Protein 2FFY (pdb70)

Nearest PDB structures (foldseek):
  1l0g-assembly2_B  TM=9.932E-01  e=5.219E-69  Escherichia coli
  6t35-assembly1_A  TM=9.934E-01  e=8.553E-69  Escherichia coli K-12
  3fkv-assembly2_B  TM=9.937E-01  e=1.189E-68  Escherichia coli
  6n9k-assembly2_B  TM=9.928E-01  e=8.553E-69  Escherichia coli O157:H7
  1pi4-assembly2_B  TM=9.925E-01  e=1.008E-68  Escherichia coli

B-factor: mean 19.72, std 8.94, range [7.29, 83.49]

Foldseek 3Di:
DPVLLVVLQCVLVVVLCVVFVFAKKKKWKFAQNDIDIDIDHDLEVVVRHGADLLAKFFQFQLLLLLLQLLLLLLVLVVNDDQPAQLCVQPVLLPAPLSVPQGLVQLLFQFSAQDDADDDQPQDDPVSLSVSNSPDDGPDHGQWKHKHHLNRQLSSSQSSCVSVVDGSQVSSVVPPCVLLVQVFKHLDHDPVSVVRYGFFAAPRDTDDFDDGRSCSRRGRMMGGNVSVVSVVLCLLCLVVRPDPSSSSSSQQQQWFFKDFPQWGHGRSKIKGFPVDDLVCPLVRDPLPDPIDMTTIDGDVVTHTRDQRIFIKDWRDGSGWTKIKTDRSVRSIIMIMITRHHGRSSSVSVSRCSSVVSSD/DPPLQVVLCCVQVVVLCVVQVFAKKKKWKFALLRIDIDIDHALEVVVRHGADLLAKFFQFQLLLLLLQLLLLLLVLVVQDDQPDQLCVLVVLLPAPLSVQQGLVQLLFQFQADDDQDDDQVQDDPVSLSVSNSPDDGNGHGQWKHAHHLNRQLSSSQSSCRSVVDGSQVSSVVPPCVLLVQVSKHLDHDPVSPVRYGFFAAVHDTDDFDDGPSCSRRGRMIGGNVSVSSVVSCLLCVVVRPPVSSSSSSQQQQWFFKDFVQWGHGRSKIKGAPPDDLVCQLVCQACVNVRDMTTIDGDVVTHTHDQRIWIKDWRDGNRWTKIKTDRNVRSIIMIMITRHHDGPSSVSVSRCSSRVSND

InterPro domains:
  IPR001466 Beta-lactamase-related [PF00144] (29-376)
  IPR001586 Beta-lactamase, class-C active site [PS00336] (76-83)
  IPR012338 Beta-lactamase/transpeptidase-like [G3DSA:3.40.710.10] (20-377)
  IPR012338 Beta-lactamase/transpeptidase-like [SSF56601] (22-376)
  IPR050491 Beta-lactamase AmpC-like [PTHR46825] (7-372)
  IPR058136 Beta-lactamase AmpC [NF033085] (22-376)
  IPR058140 Beta-lactamase AmpC, escherichia-type [NF000185] (1-377)

Solvent-accessible surface area: 27889 Å² total; per-residue (Å²): 88,59,136,101,1,52,37,29,0,67,172,10,0,71,67,12,32,130,129,32,171,8,27,1,0,0,0,0,0,1,51,120,31,119,48,45,58,18,49,40,36,97,8,16,87,87,151,152,84,75,6,46,62,92,3,2,1,3,0,0,15,0,0,0,0,0,1,0,0,3,1,0,1,2,11,20,107,65,46,4,73,7,27,4,62,0,43,119,24,30,86,96,2,105,27,161,29,2,109,51,1,24,0,6,22,0,0,0,3,0,2,0,14,4,43,53,114,19,46,131,140,6,157,53,96,63,35,25,46,130,29,0,41,102,19,129,44,76,64,63,48,19,60,34,13,44,37,0,24,0,1,0,0,2,0,1,24,3,1,9,97,62,25,71,64,71,15,52,76,0,0,50,68,25,0,5,110,35,9,123,4,79,90,5,46,11,92,27,40,114,73,33,102,139,47,32,1,91,0,19,130,147,70,151,53,47,58,44,80,125,29,22,17,42,16,17,0,47,4,1,19,0,6,0,61,11,0,0,98,0,0,51,12,1,13,96,22,75,100,14,141,73,125,16,1,27,48,0,0,58,32,0,8,10,12,7,12,50,10,48,85,4,32,0,0,0,0,0,4,2,0,69,24,121,21,76,24,103,34,0,23,98,9,6,28,0,46,135,70,149,29,48,77,93,21,142,51,18,69,12,24,12,29,42,41,132,39,1,0,1,2,3,12,4,39,13,42,1,0,0,1,0,0,0,0,0,9,63,83,42,4,0,1,1,1,0,1,0,68,67,2,72,31,32,15,2,0,68,6,0,63,87,0,0,49,44,15,79,69,59,134,86,0,65,52,31,1,116,168,22,0,33,52,9,16,130,120,40,151,9,28,1,0,0,0,0,0,0,45,96,30,114,47,43,68,26,62,46,42,76,9,17,76,97,150,133,82,75,7,45,60,93,4,0,1,3,0,0,14,0,0,0,0,0,1,0,0,2,0,0,0,2,12,23,106,66,46,3,75,9,25,13,61,0,41,128,18,29,93,103,0,98,24,166,25,0,109,51,1,22,0,7,19,0,0,0,3,0,2,0,15,4,39,62,104,18,56,137,145,20,176,47,96,72,46,23,51,162,32,0,47,104,23,122,52,63,89,62,49,20,55,42,11,34,21,0,12,0,1,0,0,2,0,1,16,1,1,8,102,64,30,68,69,64,14,37,79,0,0,24,61,22,0,4,107,37,8,133,5,101,81,6,71,8,93,28,34,109,83,20,107,170,41,30,1,90,0,16,123,152,70,125,47,27,59,42,80,132,31,17,15,43,17,19,0,42,4,0,20,0,2,0,71,10,0,0,103,0,0,51,11,1,12,109,22,83,88,14,128,75,89,38,1,13,52,0,0,58,32,0,8,10,12,7,12,54,18,64,70,31,30,1,0,0,0,0,24,1,9,70,32,114,16,89,33,83,35,6,25,89,25,9,44,58,154,70,31,69,30,35,78,91,21,145,48,19,68,13,24,13,28,41,44,132,33,1,0,0,15,8,26,3,40,13,42,2,0,1,1,0,0,0,0,0,8,93,79,81,2,0,0,0,1,1,1,0,60,69,4,80,38,34,23,2,0,54,4,0,39,73,0,0,53,42,11,90

Structure (mmCIF, N/CA/C/O backbone):
data_2FFY
#
_entry.id   2FFY
#
_cell.length_a   118.840
_cell.length_b   76.063
_cell.length_c   97.898
_cell.angle_alpha   90.00
_cell.angle_beta   115.85
_cell.angle_gamma   90.00
#
_symmetry.space_group_name_H-M   'C 1 2 1'
#
loop_
_entity.id
_entity.type
_entity.pdbx_description
1 polymer Beta-lactamase
2 non-polymer 'POTASSIUM ION'
3 non-polymer '(1R)-1-(2-THIENYLACETYLAMINO)-1-PHENYLMETHYLBORONIC ACID'
4 non-polymer 'PHOSPHATE ION'
5 water water
#
loop_
_atom_site.group_PDB
_atom_site.id
_atom_site.type_symbol
_atom_site.label_atom_id
_atom_site.label_alt_id
_atom_site.label_comp_id
_atom_site.label_asym_id
_atom_site.label_entity_id
_atom_site.label_seq_id
_atom_site.pdbx_PDB_ins_code
_atom_site.Cartn_x
_atom_site.Cartn_y
_atom_site.Cartn_z
_atom_site.occupancy
_atom_site.B_iso_or_equiv
_atom_site.auth_seq_id
_atom_site.auth_comp_id
_atom_site.auth_asym_id
_atom_site.auth_atom_id
_atom_site.pdbx_PDB_model_num
ATOM 1 N N . ALA A 1 1 ? 21.967 -21.445 34.850 1.00 42.67 4 ALA A N 1
ATOM 2 C CA . ALA A 1 1 ? 22.912 -20.416 35.251 1.00 30.98 4 ALA A CA 1
ATOM 3 C C . ALA A 1 1 ? 22.950 -20.311 36.784 1.00 22.54 4 ALA A C 1
ATOM 4 O O . ALA A 1 1 ? 21.996 -20.664 37.451 1.00 27.97 4 ALA A O 1
ATOM 13 N N . PRO A 1 2 ? 24.081 -19.843 37.281 1.00 18.96 5 PRO A N 1
ATOM 14 C CA . PRO A 1 2 ? 24.139 -19.471 38.712 1.00 16.51 5 PRO A CA 1
ATOM 15 C C . PRO A 1 2 ? 22.950 -18.582 39.040 1.00 15.66 5 PRO A C 1
ATOM 16 O O . PRO A 1 2 ? 22.716 -17.596 38.322 1.00 17.22 5 PRO A O 1
ATOM 27 N N . GLN A 1 3 ? 22.298 -18.865 40.153 1.00 14.97 6 GLN A N 1
ATOM 28 C CA . GLN A 1 3 ? 21.093 -18.109 40.464 1.00 14.71 6 GLN A CA 1
ATOM 29 C C . GLN A 1 3 ? 21.398 -16.636 40.648 1.00 15.82 6 GLN A C 1
ATOM 30 O O . GLN A 1 3 ? 20.520 -15.826 40.325 1.00 15.98 6 GLN A O 1
ATOM 44 N N . GLN A 1 4 ? 22.569 -16.255 41.171 1.00 15.68 7 GLN A N 1
ATOM 45 C CA . GLN A 1 4 ? 22.804 -14.805 41.348 1.00 17.69 7 GLN A CA 1
ATOM 46 C C . GLN A 1 4 ? 22.766 -14.060 40.022 1.00 16.20 7 GLN A C 1
ATOM 47 O O . GLN A 1 4 ? 22.263 -12.935 39.941 1.00 16.24 7 GLN A O 1
ATOM 61 N N . ILE A 1 5 ? 23.287 -14.693 38.981 1.00 15.46 8 ILE A N 1
ATOM 62 C CA . ILE A 1 5 ? 23.296 -14.100 37.630 1.00 14.76 8 ILE A CA 1
ATOM 63 C C . ILE A 1 5 ? 21.881 -14.108 37.071 1.00 14.37 8 ILE A C 1
ATOM 64 O O . ILE A 1 5 ? 21.411 -13.056 36.591 1.00 15.04 8 ILE A O 1
ATOM 80 N N . ASN A 1 6 ? 21.182 -15.236 37.161 1.00 14.19 9 ASN A N 1
ATOM 81 C CA . ASN A 1 6 ? 19.806 -15.279 36.705 1.00 14.25 9 ASN A CA 1
ATOM 82 C C . ASN A 1 6 ? 19.006 -14.113 37.320 1.00 13.43 9 ASN A C 1
ATOM 83 O O . ASN A 1 6 ? 18.296 -13.426 36.608 1.00 14.36 9 ASN A O 1
ATOM 94 N N . ASP A 1 7 ? 19.113 -14.015 38.649 1.00 13.62 10 ASP A N 1
ATOM 95 C CA . ASP A 1 7 ? 18.270 -13.053 39.338 1.00 13.48 10 ASP A CA 1
ATOM 96 C C . ASP A 1 7 ? 18.601 -11.620 38.986 1.00 13.25 10 ASP A C 1
ATOM 97 O O . ASP A 1 7 ? 17.680 -10.835 38.707 1.00 14.95 10 ASP A O 1
ATOM 106 N N . ILE A 1 8 ? 19.887 -11.233 39.006 1.00 13.95 11 ILE A N 1
ATOM 107 C CA . ILE A 1 8 ? 20.144 -9.821 38.762 1.00 14.74 11 ILE A CA 1
ATOM 108 C C . ILE A 1 8 ? 19.829 -9.485 37.309 1.00 14.58 11 ILE A C 1
ATOM 109 O O . ILE A 1 8 ? 19.338 -8.377 37.009 1.00 15.20 11 ILE A O 1
ATOM 125 N N . VAL A 1 9 ? 20.058 -10.414 36.371 1.00 13.56 12 VAL A N 1
ATOM 126 C CA . VAL A 1 9 ? 19.746 -10.119 34.993 1.00 12.72 12 VAL A CA 1
ATOM 127 C C . VAL A 1 9 ? 18.255 -9.957 34.830 1.00 12.95 12 VAL A C 1
ATOM 128 O O . VAL A 1 9 ? 17.812 -8.957 34.282 1.00 14.15 12 VAL A O 1
ATOM 141 N N . HIS A 1 10 ? 17.482 -10.971 35.268 1.00 14.22 13 HIS A N 1
ATOM 142 C CA . HIS A 1 10 ? 16.036 -10.797 35.040 1.00 15.49 13 HIS A CA 1
ATOM 143 C C . HIS A 1 10 ? 15.460 -9.588 35.770 1.00 15.95 13 HIS A C 1
ATOM 144 O O . HIS A 1 10 ? 14.563 -8.919 35.241 1.00 16.98 13 HIS A O 1
ATOM 154 N N . ARG A 1 11 ? 15.899 -9.353 37.010 1.00 15.28 14 ARG A N 1
ATOM 155 C CA A ARG A 1 11 ? 15.380 -8.282 37.858 0.59 16.24 14 ARG A CA 1
ATOM 156 C CA B ARG A 1 11 ? 15.266 -8.274 37.777 0.41 16.00 14 ARG A CA 1
ATOM 157 C C . ARG A 1 11 ? 15.714 -6.910 37.284 1.00 16.30 14 ARG A C 1
ATOM 158 O O . ARG A 1 11 ? 15.018 -5.941 37.547 1.00 19.51 14 ARG A O 1
ATOM 198 N N . THR A 1 12 ? 16.757 -6.813 36.485 1.00 13.98 15 THR A N 1
ATOM 199 C CA . THR A 1 12 ? 17.195 -5.593 35.857 1.00 14.28 15 THR A CA 1
ATOM 200 C C . THR A 1 12 ? 16.547 -5.412 34.491 1.00 13.78 15 THR A C 1
ATOM 201 O O . THR A 1 12 ? 16.065 -4.335 34.114 1.00 14.87 15 THR A O 1
ATOM 212 N N . ILE A 1 13 ? 16.606 -6.472 33.695 1.00 13.39 16 ILE A N 1
ATOM 213 C CA . ILE A 1 13 ? 16.188 -6.373 32.291 1.00 13.20 16 ILE A CA 1
ATOM 214 C C . ILE A 1 13 ? 14.683 -6.376 32.135 1.00 14.77 16 ILE A C 1
ATOM 215 O O . ILE A 1 13 ? 14.205 -5.677 31.254 1.00 15.46 16 ILE A O 1
ATOM 231 N N . THR A 1 14 ? 13.941 -7.155 32.917 1.00 16.80 17 THR A N 1
ATOM 232 C CA . THR A 1 14 ? 12.489 -7.190 32.697 1.00 18.38 17 THR A CA 1
ATOM 233 C C . THR A 1 14 ? 11.936 -5.780 32.847 1.00 18.04 17 THR A C 1
ATOM 234 O O . THR A 1 14 ? 11.119 -5.369 32.000 1.00 17.94 17 THR A O 1
ATOM 244 N N . PRO A 1 15 ? 12.230 -5.007 33.885 1.00 19.19 18 PRO A N 1
ATOM 245 C CA A PRO A 1 15 ? 11.659 -3.650 33.985 0.69 19.60 18 PRO A CA 1
ATOM 246 C CA B PRO A 1 15 ? 11.606 -3.669 33.944 0.31 19.85 18 PRO A CA 1
ATOM 247 C C . PRO A 1 15 ? 12.181 -2.723 32.895 1.00 17.90 18 PRO A C 1
ATOM 248 O O . PRO A 1 15 ? 11.476 -1.802 32.466 1.00 21.49 18 PRO A O 1
ATOM 269 N N . LEU A 1 16 ? 13.415 -2.946 32.467 1.00 16.92 19 LEU A N 1
ATOM 270 C CA . LEU A 1 16 ? 13.948 -2.129 31.373 1.00 16.61 19 LEU A CA 1
ATOM 271 C C . LEU A 1 16 ? 13.133 -2.340 30.097 1.00 16.05 19 LEU A C 1
ATOM 272 O O . LEU A 1 16 ? 12.755 -1.362 29.427 1.00 16.17 19 LEU A O 1
ATOM 288 N N . ILE A 1 17 ? 12.840 -3.586 29.759 1.00 15.11 20 ILE A N 1
ATOM 289 C CA . ILE A 1 17 ? 12.037 -3.864 28.575 1.00 16.22 20 ILE A CA 1
ATOM 290 C C . ILE A 1 17 ? 10.660 -3.234 28.665 1.00 17.20 20 ILE A C 1
ATOM 291 O O . ILE A 1 17 ? 10.143 -2.696 27.691 1.00 18.10 20 ILE A O 1
ATOM 307 N N . GLU A 1 18 ? 10.029 -3.261 29.845 1.00 18.91 21 GLU A N 1
ATOM 308 C CA . GLU A 1 18 ? 8.707 -2.680 30.069 1.00 22.49 21 GLU A CA 1
ATOM 309 C C . GLU A 1 18 ? 8.814 -1.180 29.929 1.00 21.71 21 GLU A C 1
ATOM 310 O O . GLU A 1 18 ? 7.993 -0.522 29.260 1.00 25.69 21 GLU A O 1
ATOM 331 N N A GLN A 1 19 ? 9.803 -0.606 30.632 0.63 21.17 22 GLN A N 1
ATOM 332 N N B GLN A 1 19 ? 9.782 -0.548 30.599 0.37 21.52 22 GLN A N 1
ATOM 333 C CA A GLN A 1 19 ? 9.908 0.861 30.650 0.63 21.64 22 GLN A CA 1
ATOM 334 C CA B GLN A 1 19 ? 9.740 0.923 30.554 0.37 21.08 22 GLN A CA 1
ATOM 335 C C A GLN A 1 19 ? 10.087 1.396 29.229 0.63 20.66 22 GLN A C 1
ATOM 336 C C B GLN A 1 19 ? 10.090 1.460 29.178 0.37 21.16 22 GLN A C 1
ATOM 337 O O A GLN A 1 19 ? 9.528 2.447 28.895 0.63 26.39 22 GLN A O 1
ATOM 338 O O B GLN A 1 19 ? 9.644 2.546 28.781 0.37 24.46 22 GLN A O 1
ATOM 365 N N . GLN A 1 20 ? 10.929 0.745 28.429 1.00 18.97 23 GLN A N 1
ATOM 366 C CA . GLN A 1 20 ? 11.380 1.226 27.134 1.00 18.53 23 GLN A CA 1
ATOM 367 C C . GLN A 1 20 ? 10.604 0.636 25.964 1.00 18.52 23 GLN A C 1
ATOM 368 O O . GLN A 1 20 ? 10.836 0.980 24.803 1.00 19.61 23 GLN A O 1
ATOM 382 N N A LYS A 1 21 ? 9.691 -0.269 26.282 0.43 18.00 24 LYS A N 1
ATOM 383 N N B LYS A 1 21 ? 9.680 -0.271 26.243 0.57 19.40 24 LYS A N 1
ATOM 384 C CA A LYS A 1 21 ? 8.834 -0.946 25.306 0.43 18.72 24 LYS A CA 1
ATOM 385 C CA B LYS A 1 21 ? 8.840 -0.865 25.201 0.57 19.41 24 LYS A CA 1
ATOM 386 C C A LYS A 1 21 ? 9.694 -1.497 24.174 0.43 16.95 24 LYS A C 1
ATOM 387 C C B LYS A 1 21 ? 9.704 -1.531 24.131 0.57 16.35 24 LYS A C 1
ATOM 388 O O A LYS A 1 21 ? 9.505 -1.341 22.966 0.43 18.40 24 LYS A O 1
ATOM 389 O O B LYS A 1 21 ? 9.465 -1.455 22.920 0.57 19.97 24 LYS A O 1
ATOM 420 N N . ILE A 1 22 ? 10.696 -2.261 24.594 1.00 15.01 25 ILE A N 1
ATOM 421 C CA . ILE A 1 22 ? 11.600 -2.951 23.687 1.00 14.38 25 ILE A CA 1
ATOM 422 C C . ILE A 1 22 ? 10.990 -4.244 23.170 1.00 13.59 25 ILE A C 1
ATOM 423 O O . ILE A 1 22 ? 10.564 -5.086 23.953 1.00 14.13 25 ILE A O 1
ATOM 439 N N . PRO A 1 23 ? 10.886 -4.456 21.848 1.00 12.36 26 PRO A N 1
ATOM 440 C CA . PRO A 1 23 ? 10.253 -5.654 21.332 1.00 12.62 26 PRO A CA 1
ATOM 441 C C . PRO A 1 23 ? 10.960 -6.933 21.629 1.00 11.29 26 PRO A C 1
ATOM 442 O O . PRO A 1 23 ? 10.298 -7.970 21.904 1.00 13.14 26 PRO A O 1
ATOM 453 N N . GLY A 1 24 ? 12.271 -6.930 21.520 1.00 10.84 27 GLY A N 1
ATOM 454 C CA . GLY A 1 24 ? 13.092 -8.101 21.696 1.00 11.19 27 GLY A CA 1
ATOM 455 C C . GLY A 1 24 ? 14.452 -7.722 22.206 1.00 9.87 27 GLY A C 1
ATOM 456 O O . GLY A 1 24 ? 15.007 -6.693 21.869 1.00 10.27 27 GLY A O 1
ATOM 460 N N . MET A 1 25 ? 15.049 -8.638 23.005 1.00 9.84 28 MET A N 1
ATOM 461 C CA . MET A 1 25 ? 16.333 -8.333 23.593 1.00 9.77 28 MET A CA 1
ATOM 462 C C . MET A 1 25 ? 17.073 -9.630 23.860 1.00 9.34 28 MET A C 1
ATOM 463 O O . MET A 1 25 ? 16.484 -10.655 24.229 1.00 9.71 28 MET A O 1
ATOM 488 N N . ALA A 1 26 ? 18.387 -9.581 23.726 1.00 8.91 29 ALA A N 1
ATOM 489 C CA . ALA A 1 26 ? 19.297 -10.651 24.107 1.00 9.11 29 ALA A CA 1
ATOM 490 C C . ALA A 1 26 ? 20.376 -10.055 24.983 1.00 9.20 29 ALA A C 1
ATOM 491 O O . ALA A 1 26 ? 20.874 -8.954 24.709 1.00 9.83 29 ALA A O 1
ATOM 498 N N . VAL A 1 27 ? 20.736 -10.780 26.047 1.00 9.31 30 VAL A N 1
ATOM 499 C CA . VAL A 1 27 ? 21.809 -10.370 26.939 1.00 9.57 30 VAL A CA 1
ATOM 500 C C . VAL A 1 27 ? 22.742 -11.540 27.157 1.00 9.53 30 VAL A C 1
ATOM 501 O O . VAL A 1 27 ? 22.316 -12.678 27.308 1.00 11.11 30 VAL A O 1
ATOM 514 N N . ALA A 1 28 ? 24.030 -11.211 27.215 1.00 9.58 31 ALA A N 1
ATOM 515 C CA . ALA A 1 28 ? 25.031 -12.151 27.684 1.00 10.44 31 ALA A CA 1
ATOM 516 C C . ALA A 1 28 ? 25.779 -11.544 28.845 1.00 10.64 31 ALA A C 1
ATOM 517 O O . ALA A 1 28 ? 26.167 -10.366 28.787 1.00 10.76 31 ALA A O 1
ATOM 524 N N . VAL A 1 29 ? 26.030 -12.319 29.871 1.00 10.18 32 VAL A N 1
ATOM 525 C CA . VAL A 1 29 ? 26.923 -11.971 30.947 1.00 10.46 32 VAL A CA 1
ATOM 526 C C . VAL A 1 29 ? 28.090 -12.923 30.868 1.00 10.94 32 VAL A C 1
ATOM 527 O O . VAL A 1 29 ? 27.920 -14.146 30.758 1.00 13.49 32 VAL A O 1
ATOM 540 N N . ILE A 1 30 ? 29.298 -12.366 30.909 1.00 11.39 33 ILE A N 1
ATOM 541 C CA . ILE A 1 30 ? 30.512 -13.127 30.999 1.00 13.34 33 ILE A CA 1
ATOM 542 C C . ILE A 1 30 ? 30.993 -13.032 32.443 1.00 14.85 33 ILE A C 1
ATOM 543 O O . ILE A 1 30 ? 31.196 -11.901 32.953 1.00 16.35 33 ILE A O 1
ATOM 572 N N . TYR A 1 31 ? 31.049 -14.158 33.118 1.00 15.02 34 TYR A N 1
ATOM 573 C CA . TYR A 1 31 ? 31.337 -14.234 34.576 1.00 17.51 34 TYR A CA 1
ATOM 574 C C . TYR A 1 31 ? 32.450 -15.266 34.695 1.00 19.74 34 TYR A C 1
ATOM 575 O O . TYR A 1 31 ? 32.309 -16.426 34.296 1.00 19.40 34 TYR A O 1
ATOM 592 N N A GLN A 1 32 ? 33.500 -14.792 35.372 0.63 22.67 35 GLN A N 1
ATOM 593 N N B GLN A 1 32 ? 33.672 -14.871 35.025 0.37 23.25 35 GLN A N 1
ATOM 594 C CA A GLN A 1 32 ? 34.721 -15.584 35.478 0.63 23.53 35 GLN A CA 1
ATOM 595 C CA B GLN A 1 32 ? 34.826 -15.750 35.144 0.37 24.72 35 GLN A CA 1
ATOM 596 C C A GLN A 1 32 ? 35.079 -16.122 34.108 0.63 23.68 35 GLN A C 1
ATOM 597 C C B GLN A 1 32 ? 35.057 -16.740 34.012 0.37 25.34 35 GLN A C 1
ATOM 598 O O A GLN A 1 32 ? 35.449 -17.279 33.902 0.63 24.42 35 GLN A O 1
ATOM 599 O O B GLN A 1 32 ? 35.260 -17.935 34.254 0.37 27.01 35 GLN A O 1
ATOM 626 N N A GLY A 1 33 ? 34.934 -15.265 33.072 0.63 20.76 36 GLY A N 1
ATOM 627 N N B GLY A 1 33 ? 35.049 -16.324 32.753 0.37 24.10 36 GLY A N 1
ATOM 628 C CA A GLY A 1 33 ? 35.335 -15.696 31.770 0.63 22.27 36 GLY A CA 1
ATOM 629 C CA B GLY A 1 33 ? 35.434 -17.157 31.642 0.37 23.05 36 GLY A CA 1
ATOM 630 C C A GLY A 1 33 ? 34.352 -16.538 31.027 0.63 20.84 36 GLY A C 1
ATOM 631 C C B GLY A 1 33 ? 34.306 -17.980 31.078 0.37 21.59 36 GLY A C 1
ATOM 632 O O A GLY A 1 33 ? 34.665 -16.894 29.873 0.63 23.62 36 GLY A O 1
ATOM 633 O O B GLY A 1 33 ? 34.519 -18.851 30.225 0.37 27.00 36 GLY A O 1
ATOM 640 N N A LYS A 1 34 ? 33.200 -16.920 31.555 0.42 18.54 37 LYS A N 1
ATOM 641 N N B LYS A 1 34 ? 33.074 -17.732 31.497 0.58 20.49 37 LYS A N 1
ATOM 642 C CA A LYS A 1 34 ? 32.305 -17.853 30.880 0.42 18.35 37 LYS A CA 1
ATOM 643 C CA B LYS A 1 34 ? 31.915 -18.404 30.941 0.58 19.00 37 LYS A CA 1
ATOM 644 C C A LYS A 1 34 ? 30.954 -17.227 30.539 0.42 15.88 37 LYS A C 1
ATOM 645 C C B LYS A 1 34 ? 30.843 -17.358 30.614 0.58 16.96 37 LYS A C 1
ATOM 646 O O A LYS A 1 34 ? 30.513 -16.379 31.346 0.42 15.86 37 LYS A O 1
ATOM 647 O O B LYS A 1 34 ? 30.476 -16.495 31.424 0.58 15.63 37 LYS A O 1
ATOM 678 N N . PRO A 1 35 ? 30.245 -17.532 29.439 1.00 15.20 38 PRO A N 1
ATOM 679 C CA . PRO A 1 35 ? 29.037 -16.787 29.084 1.00 13.73 38 PRO A CA 1
ATOM 680 C C . PRO A 1 35 ? 27.747 -17.443 29.551 1.00 12.39 38 PRO A C 1
ATOM 681 O O . PRO A 1 35 ? 27.584 -18.667 29.508 1.00 15.37 38 PRO A O 1
ATOM 692 N N . TYR A 1 36 ? 26.767 -16.582 29.874 1.00 11.77 39 TYR A N 1
ATOM 693 C CA . TYR A 1 36 ? 25.422 -16.956 30.238 1.00 11.45 39 TYR A CA 1
ATOM 694 C C . TYR A 1 36 ? 24.498 -16.100 29.397 1.00 11.35 39 TYR A C 1
ATOM 695 O O . TYR A 1 36 ? 24.668 -14.877 29.370 1.00 12.74 39 TYR A O 1
ATOM 712 N N . TYR A 1 37 ? 23.502 -16.709 28.793 1.00 11.53 40 TYR A N 1
ATOM 713 C CA . TYR A 1 37 ? 22.661 -16.032 27.840 1.00 11.47 40 TYR A CA 1
ATOM 714 C C . TYR A 1 37 ? 21.214 -15.972 28.262 1.00 11.83 40 TYR A C 1
ATOM 715 O O . TYR A 1 37 ? 20.677 -16.874 28.938 1.00 13.92 40 TYR A O 1
ATOM 733 N N . PHE A 1 38 ? 20.565 -14.896 27.863 1.00 11.37 41 PHE A N 1
ATOM 734 C CA . PHE A 1 38 ? 19.198 -14.585 28.212 1.00 11.49 41 PHE A CA 1
ATOM 735 C C . PHE A 1 38 ? 18.530 -13.962 27.010 1.00 11.38 41 PHE A C 1
ATOM 736 O O . PHE A 1 38 ? 19.136 -13.107 26.333 1.00 11.33 41 PHE A O 1
ATOM 753 N N . THR A 1 39 ? 17.269 -14.290 26.749 1.00 11.72 42 THR A N 1
ATOM 754 C CA . THR A 1 39 ? 16.514 -13.688 25.656 1.00 11.37 42 THR A CA 1
ATOM 755 C C . THR A 1 39 ? 15.092 -13.432 26.064 1.00 11.31 42 THR A C 1
ATOM 756 O O . THR A 1 39 ? 14.543 -14.148 26.890 1.00 13.97 42 THR A O 1
ATOM 766 N N . TRP A 1 40 ? 14.496 -12.412 25.445 1.00 10.79 43 TRP A N 1
ATOM 767 C CA . TRP A 1 40 ? 13.110 -12.013 25.641 1.00 11.64 43 TRP A CA 1
ATOM 768 C C . TRP A 1 40 ? 12.466 -11.590 24.344 1.00 10.56 43 TRP A C 1
ATOM 769 O O . TRP A 1 40 ? 13.134 -10.895 23.530 1.00 10.58 43 TRP A O 1
ATOM 790 N N . GLY A 1 41 ? 11.169 -11.763 24.218 1.00 11.32 44 GLY A N 1
ATOM 791 C CA . GLY A 1 41 ? 10.507 -11.093 23.180 1.00 11.72 44 GLY A CA 1
ATOM 792 C C . GLY A 1 41 ? 10.751 -11.525 21.777 1.00 9.96 44 GLY A C 1
ATOM 793 O O . GLY A 1 41 ? 11.108 -12.669 21.517 1.00 10.75 44 GLY A O 1
ATOM 797 N N . TYR A 1 42 ? 10.564 -10.579 20.846 1.00 9.87 45 TYR A N 1
ATOM 798 C CA . TYR A 1 42 ? 10.453 -10.849 19.430 1.00 9.88 45 TYR A CA 1
ATOM 799 C C . TYR A 1 42 ? 11.511 -10.200 18.587 1.00 9.91 45 TYR A C 1
ATOM 800 O O . TYR A 1 42 ? 11.753 -9.010 18.669 1.00 10.78 45 TYR A O 1
ATOM 817 N N . ALA A 1 43 ? 12.085 -11.045 17.709 1.00 10.36 46 ALA A N 1
ATOM 818 C CA . ALA A 1 43 ? 12.923 -10.589 16.611 1.00 10.80 46 ALA A CA 1
ATOM 819 C C . ALA A 1 43 ? 12.081 -10.008 15.477 1.00 10.40 46 ALA A C 1
ATOM 820 O O . ALA A 1 43 ? 12.518 -9.089 14.794 1.00 11.75 46 ALA A O 1
ATOM 827 N N . ASP A 1 44 ? 10.902 -10.579 15.265 1.00 11.85 47 ASP A N 1
ATOM 828 C CA . ASP A 1 44 ? 9.976 -10.182 14.210 1.00 12.12 47 ASP A CA 1
ATOM 829 C C . ASP A 1 44 ? 8.600 -10.258 14.820 1.00 13.16 47 ASP A C 1
ATOM 830 O O . ASP A 1 44 ? 8.104 -11.373 15.039 1.00 14.22 47 ASP A O 1
ATOM 839 N N . ILE A 1 45 ? 8.020 -9.115 15.116 1.00 13.74 48 ILE A N 1
ATOM 840 C CA . ILE A 1 45 ? 6.700 -9.136 15.742 1.00 15.93 48 ILE A CA 1
ATOM 841 C C . ILE A 1 45 ? 5.662 -9.749 14.805 1.00 16.47 48 ILE A C 1
ATOM 842 O O . ILE A 1 45 ? 4.874 -10.621 15.189 1.00 19.49 48 ILE A O 1
ATOM 858 N N . ALA A 1 46 ? 5.605 -9.297 13.559 1.00 17.90 49 ALA A N 1
ATOM 859 C CA . ALA A 1 46 ? 4.555 -9.763 12.638 1.00 19.74 49 ALA A CA 1
ATOM 860 C C . ALA A 1 46 ? 4.625 -11.247 12.341 1.00 17.65 49 ALA A C 1
ATOM 861 O O . ALA A 1 46 ? 3.565 -11.872 12.240 1.00 22.67 49 ALA A O 1
ATOM 868 N N . LYS A 1 47 ? 5.827 -11.782 12.236 1.00 16.54 50 LYS A N 1
ATOM 869 C CA . LYS A 1 47 ? 5.974 -13.201 11.981 1.00 16.94 50 LYS A CA 1
ATOM 870 C C . LYS A 1 47 ? 6.127 -14.048 13.236 1.00 15.67 50 LYS A C 1
ATOM 871 O O . LYS A 1 47 ? 6.349 -15.282 13.166 1.00 17.53 50 LYS A O 1
ATOM 887 N N . LYS A 1 48 ? 5.972 -13.412 14.402 1.00 14.80 51 LYS A N 1
ATOM 888 C CA . LYS A 1 48 ? 6.027 -14.059 15.702 1.00 14.66 51 LYS A CA 1
ATOM 889 C C . LYS A 1 48 ? 7.282 -14.870 15.943 1.00 13.36 51 LYS A C 1
ATOM 890 O O . LYS A 1 48 ? 7.275 -15.897 16.598 1.00 15.27 51 LYS A O 1
ATOM 906 N N . GLN A 1 49 ? 8.401 -14.305 15.462 1.00 12.36 52 GLN A N 1
ATOM 907 C CA . GLN A 1 49 ? 9.690 -14.970 15.600 1.00 11.99 52 GLN A CA 1
ATOM 908 C C . GLN A 1 49 ? 10.346 -14.505 16.900 1.00 10.96 52 GLN A C 1
ATOM 909 O O . GLN A 1 49 ? 10.542 -13.283 17.057 1.00 11.33 52 GLN A O 1
ATOM 923 N N . PRO A 1 50 ? 10.678 -15.404 17.792 1.00 9.93 53 PRO A N 1
ATOM 924 C CA . PRO A 1 50 ? 11.264 -15.027 19.063 1.00 9.58 53 PRO A CA 1
ATOM 925 C C . PRO A 1 50 ? 12.727 -14.623 18.916 1.00 9.76 53 PRO A C 1
ATOM 926 O O . PRO A 1 50 ? 13.413 -15.088 18.004 1.00 10.53 53 PRO A O 1
ATOM 937 N N . VAL A 1 51 ? 13.216 -13.823 19.834 1.00 9.61 54 VAL A N 1
ATOM 938 C CA . VAL A 1 51 ? 14.651 -13.671 19.989 1.00 9.30 54 VAL A CA 1
ATOM 939 C C . VAL A 1 51 ? 15.255 -14.964 20.539 1.00 9.71 54 VAL A C 1
ATOM 940 O O . VAL A 1 51 ? 14.767 -15.531 21.514 1.00 10.76 54 VAL A O 1
ATOM 953 N N . THR A 1 52 ? 16.325 -15.423 19.880 1.00 9.44 55 THR A N 1
ATOM 954 C CA . THR A 1 52 ? 17.088 -16.583 20.253 1.00 9.61 55 THR A CA 1
ATOM 955 C C . THR A 1 52 ? 18.555 -16.244 20.354 1.00 9.18 55 THR A C 1
ATOM 956 O O . THR A 1 52 ? 18.998 -15.132 20.014 1.00 9.11 55 THR A O 1
ATOM 966 N N . GLN A 1 53 ? 19.380 -17.197 20.751 1.00 9.24 56 GLN A N 1
ATOM 967 C CA . GLN A 1 53 ? 20.823 -17.020 20.793 1.00 9.53 56 GLN A CA 1
ATOM 968 C C . GLN A 1 53 ? 21.441 -16.929 19.419 1.00 9.49 56 GLN A C 1
ATOM 969 O O . GLN A 1 53 ? 22.599 -16.535 19.316 1.00 10.70 56 GLN A O 1
ATOM 983 N N . GLN A 1 54 ? 20.705 -17.267 18.379 1.00 9.48 57 GLN A N 1
ATOM 984 C CA . GLN A 1 54 ? 21.098 -17.194 16.995 1.00 9.85 57 GLN A CA 1
ATOM 985 C C . GLN A 1 54 ? 20.552 -15.958 16.269 1.00 8.85 57 GLN A C 1
ATOM 986 O O . GLN A 1 54 ? 20.849 -15.754 15.087 1.00 9.87 57 GLN A O 1
ATOM 1000 N N . THR A 1 55 ? 19.763 -15.122 16.925 1.00 8.82 58 THR A N 1
ATOM 1001 C CA . THR A 1 55 ? 19.234 -13.938 16.284 1.00 8.71 58 THR A CA 1
ATOM 1002 C C . THR A 1 55 ? 20.336 -12.903 16.009 1.00 8.38 58 T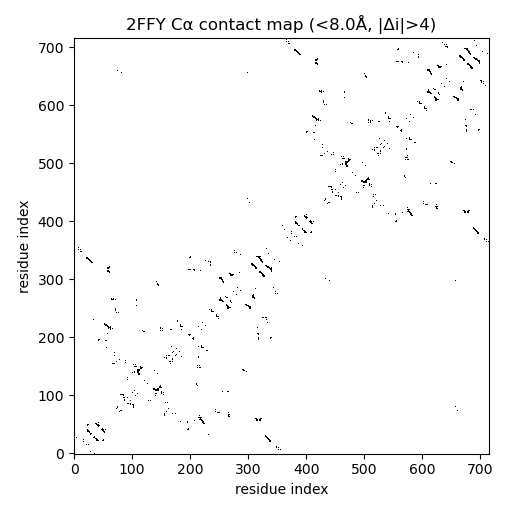HR A C 1
ATOM 1003 O O . THR A 1 55 ? 21.137 -12.618 16.902 1.00 9.17 58 THR A O 1
ATOM 1013 N N . LEU A 1 56 ? 20.323 -12.382 14.807 1.00 8.42 59 LEU A N 1
ATOM 1014 C CA . LEU A 1 56 ? 21.238 -11.267 14.426 1.00 8.78 59 LEU A CA 1
ATOM 1015 C C . LEU A 1 56 ? 20.559 -9.941 14.745 1.00 8.65 59 LEU A C 1
ATOM 1016 O O . LEU A 1 56 ? 19.442 -9.650 14.354 1.00 9.50 59 LEU A O 1
ATOM 1032 N N . PHE A 1 57 ? 21.399 -9.084 15.388 1.00 8.79 60 PHE A N 1
ATOM 1033 C CA . PHE A 1 57 ? 21.049 -7.709 15.699 1.00 8.40 60 PHE A CA 1
ATOM 1034 C C . PHE A 1 57 ? 22.029 -6.790 14.979 1.00 8.54 60 PHE A C 1
ATOM 1035 O O . PHE A 1 57 ? 23.207 -7.103 14.841 1.00 9.02 60 PHE A O 1
ATOM 1052 N N . GLU A 1 58 ? 21.557 -5.602 14.605 1.00 8.76 61 GLU A N 1
ATOM 1053 C CA . GLU A 1 58 ? 22.461 -4.548 14.132 1.00 9.14 61 GLU A CA 1
ATOM 1054 C C . GLU A 1 58 ? 23.188 -3.951 15.324 1.00 9.21 61 GLU A C 1
ATOM 1055 O O . GLU A 1 58 ? 22.580 -3.492 16.264 1.00 10.97 61 GLU A O 1
ATOM 1067 N N . LEU A 1 59 ? 24.519 -3.961 15.261 1.00 8.60 62 LEU A N 1
ATOM 1068 C CA . LEU A 1 59 ? 25.356 -3.429 16.336 1.00 9.05 62 LEU A CA 1
ATOM 1069 C C . LEU A 1 59 ? 25.473 -1.910 16.291 1.00 9.33 62 LEU A C 1
ATOM 1070 O O . LEU A 1 59 ? 25.893 -1.331 17.293 1.00 9.65 62 LEU A O 1
ATOM 1086 N N . GLY A 1 60 ? 25.189 -1.315 15.158 1.00 9.34 63 GLY A N 1
ATOM 1087 C CA . GLY A 1 60 ? 25.430 0.126 15.049 1.00 9.93 63 GLY A CA 1
ATOM 1088 C C . GLY A 1 60 ? 26.847 0.444 15.388 1.00 9.12 63 GLY A C 1
ATOM 1089 O O . GLY A 1 60 ? 27.793 -0.275 15.019 1.00 8.89 63 GLY A O 1
ATOM 1093 N N . SER A 1 61 ? 27.070 1.520 16.154 1.00 9.46 64 SER A N 1
ATOM 1094 C CA . SER A 1 61 ? 28.405 1.947 16.444 1.00 9.61 64 SER A CA 1
ATOM 1095 C C . SER A 1 61 ? 29.240 1.021 17.332 1.00 8.69 64 SER A C 1
ATOM 1096 O O . SER A 1 61 ? 30.440 1.277 17.442 1.00 9.05 64 SER A O 1
ATOM 1103 N N . VAL A 1 62 ? 28.683 -0.047 17.890 1.00 8.31 65 VAL A N 1
ATOM 1104 C CA . VAL A 1 62 ? 29.555 -1.067 18.474 1.00 8.61 65 VAL A CA 1
ATOM 1105 C C . VAL A 1 62 ? 30.463 -1.642 17.418 1.00 8.24 65 VAL A C 1
ATOM 1106 O O . VAL A 1 62 ? 31.569 -2.147 17.707 1.00 9.13 65 VAL A O 1
ATOM 1119 N N . SER A 1 63 ? 30.108 -1.537 16.137 1.00 7.85 66 SER A N 1
ATOM 1120 C CA . SER A 1 63 ? 30.954 -1.904 15.030 1.00 8.26 66 SER A CA 1
ATOM 1121 C C . SER A 1 63 ? 32.307 -1.237 15.068 1.00 8.07 66 SER A C 1
ATOM 1122 O O . SER A 1 63 ? 33.291 -1.795 14.592 1.00 9.24 66 SER A O 1
ATOM 1130 N N . LYS A 1 64 ? 32.397 -0.023 15.648 1.00 7.94 67 LYS A N 1
ATOM 1131 C CA . LYS A 1 64 ? 33.636 0.702 15.717 1.00 7.86 67 LYS A CA 1
ATOM 1132 C C . LYS A 1 64 ? 34.717 -0.042 16.531 1.00 7.80 67 LYS A C 1
ATOM 1133 O O . LYS A 1 64 ? 35.872 0.211 16.343 1.00 8.55 67 LYS A O 1
ATOM 1149 N N . THR A 1 65 ? 34.250 -0.905 17.480 1.00 7.99 68 THR A N 1
ATOM 1150 C CA . THR A 1 65 ? 35.250 -1.692 18.214 1.00 8.27 68 THR A CA 1
ATOM 1151 C C . THR A 1 65 ? 35.937 -2.707 17.291 1.00 8.11 68 THR A C 1
ATOM 1152 O O . THR A 1 65 ? 37.126 -2.923 17.438 1.00 9.05 68 THR A O 1
ATOM 1162 N N . PHE A 1 66 ? 35.197 -3.287 16.358 1.00 8.24 69 PHE A N 1
ATOM 1163 C CA . PHE A 1 66 ? 35.823 -4.161 15.354 1.00 8.46 69 PHE A CA 1
ATOM 1164 C C . PHE A 1 66 ? 36.760 -3.379 14.454 1.00 8.42 69 PHE A C 1
ATOM 1165 O O . PHE A 1 66 ? 37.852 -3.841 14.167 1.00 8.88 69 PHE A O 1
ATOM 1182 N N . THR A 1 67 ? 36.321 -2.204 14.024 1.00 8.44 70 THR A N 1
ATOM 1183 C CA . THR A 1 67 ? 37.185 -1.347 13.201 1.00 8.83 70 THR A CA 1
ATOM 1184 C C . THR A 1 67 ? 38.476 -0.976 13.916 1.00 8.31 70 THR A C 1
ATOM 1185 O O . THR A 1 67 ? 39.559 -1.058 13.346 1.00 9.11 70 THR A O 1
ATOM 1195 N N . GLY A 1 68 ? 38.370 -0.634 15.200 1.00 8.64 71 GLY A N 1
ATOM 1196 C CA . GLY A 1 68 ? 39.539 -0.283 15.942 1.00 9.39 71 GLY A CA 1
ATOM 1197 C C . GLY A 1 68 ? 40.515 -1.453 16.104 1.00 8.56 71 GLY A C 1
ATOM 1198 O O . GLY A 1 68 ? 41.727 -1.274 15.972 1.00 9.70 71 GLY A O 1
ATOM 1202 N N . VAL A 1 69 ? 39.997 -2.650 16.382 1.00 8.56 72 VAL A N 1
ATOM 1203 C CA . VAL A 1 69 ? 40.840 -3.821 16.485 1.00 8.98 72 VAL A CA 1
ATOM 1204 C C . VAL A 1 69 ? 41.442 -4.221 15.145 1.00 9.41 72 VAL A C 1
ATOM 1205 O O . VAL A 1 69 ? 42.630 -4.579 15.109 1.00 10.28 72 VAL A O 1
ATOM 1218 N N . LEU A 1 70 ? 40.683 -4.110 14.049 1.00 9.31 73 LEU A N 1
ATOM 1219 C CA . LEU A 1 70 ? 41.222 -4.410 12.739 1.00 10.18 73 LEU A CA 1
ATOM 1220 C C . LEU A 1 70 ? 42.376 -3.452 12.434 1.00 9.92 73 LEU A C 1
ATOM 1221 O O . LEU A 1 70 ? 43.405 -3.853 11.891 1.00 10.77 73 LEU A O 1
ATOM 1237 N N . GLY A 1 71 ? 42.191 -2.163 12.770 1.00 9.51 74 GLY A N 1
ATOM 1238 C CA . GLY A 1 71 ? 43.268 -1.213 12.620 1.00 10.07 74 GLY A CA 1
ATOM 1239 C C . GLY A 1 71 ? 44.461 -1.554 13.488 1.00 10.50 74 GLY A C 1
ATOM 1240 O O . GLY A 1 71 ? 45.627 -1.445 13.028 1.00 10.88 74 GLY A O 1
ATOM 1244 N N . GLY A 1 72 ? 44.214 -1.956 14.732 1.00 10.25 75 GLY A N 1
ATOM 1245 C CA . GLY A 1 72 ? 45.294 -2.403 15.606 1.00 10.58 75 GLY A CA 1
ATOM 1246 C C . GLY A 1 72 ? 46.059 -3.561 15.002 1.00 10.42 75 GLY A C 1
ATOM 1247 O O . GLY A 1 72 ? 47.291 -3.584 15.070 1.00 11.52 75 GLY A O 1
ATOM 1251 N N . ASP A 1 73 ? 45.348 -4.513 14.410 1.00 10.54 76 ASP A N 1
ATOM 1252 C CA . ASP A 1 73 ? 45.964 -5.663 13.739 1.00 10.90 76 ASP A CA 1
ATOM 1253 C C . ASP A 1 73 ? 46.843 -5.194 12.585 1.00 11.03 76 ASP A C 1
ATOM 1254 O O . ASP A 1 73 ? 47.931 -5.742 12.389 1.00 12.81 76 ASP A O 1
ATOM 1263 N N . ALA A 1 74 ? 46.397 -4.207 11.842 1.00 11.34 77 ALA A N 1
ATOM 1264 C CA . ALA A 1 74 ? 47.205 -3.675 10.726 1.00 11.44 77 ALA A CA 1
ATOM 1265 C C . ALA A 1 74 ? 48.453 -2.999 11.220 1.00 11.97 77 ALA A C 1
ATOM 1266 O O . ALA A 1 74 ? 49.534 -3.100 10.610 1.00 13.65 77 ALA A O 1
ATOM 1273 N N . ILE A 1 75 ? 48.391 -2.295 12.371 1.00 11.67 78 ILE A N 1
ATOM 1274 C CA . ILE A 1 75 ? 49.592 -1.708 12.981 1.00 11.85 78 ILE A CA 1
ATOM 1275 C C . ILE A 1 75 ? 50.544 -2.820 13.392 1.00 12.61 78 ILE A C 1
ATOM 1276 O O . ILE A 1 75 ? 51.758 -2.780 13.106 1.00 14.36 78 ILE A O 1
ATOM 1292 N N . ALA A 1 76 ? 49.983 -3.864 14.039 1.00 13.23 79 ALA A N 1
ATOM 1293 C CA . ALA A 1 76 ? 50.811 -4.972 14.491 1.00 14.30 79 ALA A CA 1
ATOM 1294 C C . ALA A 1 76 ? 51.492 -5.694 13.312 1.00 16.25 79 ALA A C 1
ATOM 1295 O O . ALA A 1 76 ? 52.607 -6.199 13.465 1.00 20.80 79 ALA A O 1
ATOM 1302 N N . ARG A 1 77 ? 50.817 -5.746 12.162 1.00 15.35 80 ARG A N 1
ATOM 1303 C CA . ARG A 1 77 ? 51.393 -6.373 10.977 1.00 17.35 80 ARG A CA 1
ATOM 1304 C C . ARG A 1 77 ? 52.459 -5.473 10.364 1.00 18.23 80 ARG A C 1
ATOM 1305 O O . ARG A 1 77 ? 53.094 -5.925 9.419 1.00 22.98 80 ARG A O 1
ATOM 1326 N N . GLY A 1 78 ? 52.605 -4.244 10.779 1.00 17.52 81 GLY A N 1
ATOM 1327 C CA . GLY A 1 78 ? 53.503 -3.277 10.189 1.00 17.91 81 GLY A CA 1
ATOM 1328 C C . GLY A 1 78 ? 53.011 -2.703 8.867 1.00 18.34 81 GLY A C 1
ATOM 1329 O O . GLY A 1 78 ? 53.791 -2.065 8.147 1.00 22.11 81 GLY A O 1
ATOM 1333 N N . GLU A 1 79 ? 51.717 -2.802 8.588 1.00 14.97 82 GLU A N 1
ATOM 1334 C CA . GLU A 1 79 ? 51.134 -2.234 7.398 1.00 15.52 82 GLU A CA 1
ATOM 1335 C C . GLU A 1 79 ? 50.894 -0.722 7.474 1.00 13.87 82 GLU A C 1
ATOM 1336 O O . GLU A 1 79 ? 50.975 -0.028 6.468 1.00 16.04 82 GLU A O 1
ATOM 1348 N N . ILE A 1 80 ? 50.533 -0.260 8.660 1.00 13.31 83 ILE A N 1
ATOM 1349 C CA . ILE A 1 80 ? 50.279 1.152 8.901 1.00 13.06 83 ILE A CA 1
ATOM 1350 C C . ILE A 1 80 ? 50.900 1.552 10.222 1.00 12.58 83 ILE A C 1
ATOM 1351 O O . ILE A 1 80 ? 51.188 0.708 11.082 1.00 13.47 83 ILE A O 1
ATOM 1367 N N . LYS A 1 81 ? 51.020 2.870 10.419 1.00 12.63 84 LYS A N 1
ATOM 1368 C CA . LYS A 1 81 ? 51.405 3.420 11.725 1.00 12.94 84 LYS A CA 1
ATOM 1369 C C . LYS A 1 81 ? 50.381 4.499 12.071 1.00 11.97 84 LYS A C 1
ATOM 1370 O O . LYS A 1 81 ? 49.993 5.263 11.180 1.00 13.23 84 LYS A O 1
ATOM 1386 N N . LEU A 1 82 ? 49.978 4.615 13.332 1.00 11.93 85 LEU A N 1
ATOM 1387 C CA . LEU A 1 82 ? 49.042 5.648 13.729 1.00 12.08 85 LEU A CA 1
ATOM 1388 C C . LEU A 1 82 ? 49.621 7.038 13.604 1.00 11.35 85 LEU A C 1
ATOM 1389 O O . LEU A 1 82 ? 48.878 8.024 13.495 1.00 12.48 85 LEU A O 1
ATOM 1405 N N . SER A 1 83 ? 50.948 7.136 13.617 1.00 11.08 86 SER A N 1
ATOM 1406 C CA . SER A 1 83 ? 51.652 8.405 13.430 1.00 12.13 86 SER A CA 1
ATOM 1407 C C . SER A 1 83 ? 51.692 8.826 11.979 1.00 13.60 86 SER A C 1
ATOM 1408 O O . SER A 1 83 ? 52.152 9.957 11.740 1.00 17.20 86 SER A O 1
ATOM 1415 N N A ASP A 1 84 ? 51.284 8.001 11.024 0.65 13.44 87 ASP A N 1
ATOM 1416 N N B ASP A 1 84 ? 51.295 7.961 11.061 0.35 15.59 87 ASP A N 1
ATOM 1417 C CA A ASP A 1 84 ? 51.300 8.263 9.593 0.65 13.50 87 ASP A CA 1
ATOM 1418 C CA B ASP A 1 84 ? 51.488 8.426 9.696 0.35 14.92 87 ASP A CA 1
ATOM 1419 C C A ASP A 1 84 ? 50.355 9.431 9.271 0.65 13.16 87 ASP A C 1
ATOM 1420 C C B ASP A 1 84 ? 50.403 9.401 9.251 0.35 14.95 87 ASP A C 1
ATOM 1421 O O A ASP A 1 84 ? 49.234 9.454 9.755 0.65 13.07 87 ASP A O 1
ATOM 1422 O O B ASP A 1 84 ? 49.261 9.315 9.701 0.35 13.05 87 ASP A O 1
ATOM 1439 N N . PRO A 1 85 ? 50.742 10.329 8.371 1.00 14.93 88 PRO A N 1
ATOM 1440 C CA A PRO A 1 85 ? 49.789 11.286 7.818 0.59 14.42 88 PRO A CA 1
ATOM 1441 C CA B PRO A 1 85 ? 49.759 11.279 7.847 0.41 14.30 88 PRO A CA 1
ATOM 1442 C C . PRO A 1 85 ? 48.714 10.529 7.053 1.00 13.28 88 PRO A C 1
ATOM 1443 O O . PRO A 1 85 ? 48.986 9.534 6.364 1.00 14.85 88 PRO A O 1
ATOM 1464 N N . THR A 1 86 ? 47.491 11.043 7.124 1.00 13.27 89 THR A N 1
ATOM 1465 C CA . THR A 1 86 ? 46.382 10.542 6.326 1.00 13.33 89 THR A CA 1
ATOM 1466 C C . THR A 1 86 ? 46.761 10.449 4.852 1.00 13.80 89 THR A C 1
ATOM 1467 O O . THR A 1 86 ? 46.436 9.475 4.176 1.00 15.65 89 THR A O 1
ATOM 1477 N N . THR A 1 87 ? 47.454 11.469 4.364 1.00 14.24 90 THR A N 1
ATOM 1478 C CA . THR A 1 87 ? 47.838 11.519 2.971 1.00 17.39 90 THR A CA 1
ATOM 1479 C C . THR A 1 87 ? 48.780 10.437 2.508 1.00 16.59 90 THR A C 1
ATOM 1480 O O . THR A 1 87 ? 48.893 10.167 1.304 1.00 19.03 90 THR A O 1
ATOM 1490 N N . LYS A 1 88 ? 49.467 9.770 3.429 1.00 17.16 91 LYS A N 1
ATOM 1491 C CA . LYS A 1 88 ? 50.300 8.634 2.978 1.00 17.69 91 LYS A CA 1
ATOM 1492 C C . LYS A 1 88 ? 49.449 7.545 2.340 1.00 18.56 91 LYS A C 1
ATOM 1493 O O . LYS A 1 88 ? 49.893 6.874 1.384 1.00 22.32 91 LYS A O 1
ATOM 1509 N N . TYR A 1 89 ? 48.230 7.368 2.813 1.00 18.56 92 TYR A N 1
ATOM 1510 C CA . TYR A 1 89 ? 47.355 6.324 2.324 1.00 19.49 92 TYR A CA 1
ATOM 1511 C C . TYR A 1 89 ? 46.308 6.842 1.358 1.00 20.14 92 TYR A C 1
ATOM 1512 O O . TYR A 1 89 ? 45.642 6.046 0.690 1.00 29.76 92 TYR A O 1
ATOM 1529 N N . TRP A 1 90 ? 46.144 8.157 1.259 1.00 19.87 93 TRP A N 1
ATOM 1530 C CA . TRP A 1 90 ? 45.230 8.756 0.329 1.00 18.55 93 TRP A CA 1
ATOM 1531 C C . TRP A 1 90 ? 45.857 10.020 -0.243 1.00 19.13 93 TRP A C 1
ATOM 1532 O O . TRP A 1 90 ? 45.539 11.152 0.138 1.00 18.08 93 TRP A O 1
ATOM 1553 N N . PRO A 1 91 ? 46.815 9.854 -1.122 1.00 20.10 94 PRO A N 1
ATOM 1554 C CA . PRO A 1 91 ? 47.537 11.045 -1.613 1.00 21.49 94 PRO A CA 1
ATOM 1555 C C . PRO A 1 91 ? 46.683 12.012 -2.422 1.00 21.26 94 PRO A C 1
ATOM 1556 O O . PRO A 1 91 ? 47.114 13.154 -2.591 1.00 21.36 94 PRO A O 1
ATOM 1567 N N . GLU A 1 92 ? 45.514 11.564 -2.865 1.00 21.22 95 GLU A N 1
ATOM 1568 C CA . GLU A 1 92 ? 44.564 12.423 -3.580 1.00 22.73 95 GLU A CA 1
ATOM 1569 C C . GLU A 1 92 ? 43.977 13.474 -2.644 1.00 21.25 95 GLU A C 1
ATOM 1570 O O . GLU A 1 92 ? 43.350 14.446 -3.078 1.00 23.81 95 GLU A O 1
ATOM 1582 N N . LEU A 1 93 ? 44.132 13.300 -1.343 1.00 19.93 96 LEU A N 1
ATOM 1583 C CA . LEU A 1 93 ? 43.679 14.317 -0.392 1.00 19.82 96 LEU A CA 1
ATOM 1584 C C . LEU A 1 93 ? 44.677 15.440 -0.288 1.00 19.59 96 LEU A C 1
ATOM 1585 O O . LEU A 1 93 ? 45.503 15.496 0.591 1.00 23.37 96 LEU A O 1
ATOM 1601 N N . THR A 1 94 ? 44.661 16.324 -1.269 1.00 16.79 97 THR A N 1
ATOM 1602 C CA . THR A 1 94 ? 45.689 17.344 -1.410 1.00 18.05 97 THR A CA 1
ATOM 1603 C C . THR A 1 94 ? 45.311 18.643 -0.715 1.00 17.57 97 THR A C 1
ATOM 1604 O O . THR A 1 94 ? 46.174 19.533 -0.613 1.00 20.43 97 THR A O 1
ATOM 1614 N N . ALA A 1 95 ? 44.092 18.842 -0.258 1.00 17.73 98 ALA A N 1
ATOM 1615 C CA . ALA A 1 95 ? 43.666 20.125 0.352 1.00 17.77 98 ALA A CA 1
ATOM 1616 C C . ALA A 1 95 ? 44.531 20.334 1.569 1.00 17.54 98 ALA A C 1
ATOM 1617 O O . ALA A 1 95 ? 44.860 19.431 2.359 1.00 16.59 98 ALA A O 1
ATOM 1624 N N A LYS A 1 96 ? 45.010 21.546 1.804 0.55 22.24 99 LYS A N 1
ATOM 1625 N N B LYS A 1 96 ? 44.919 21.575 1.808 0.45 20.80 99 LYS A N 1
ATOM 1626 C CA A LYS A 1 96 ? 45.936 21.856 2.879 0.55 20.58 99 LYS A CA 1
ATOM 1627 C CA B LYS A 1 96 ? 45.796 22.083 2.842 0.45 21.31 99 LYS A CA 1
ATOM 1628 C C A LYS A 1 96 ? 45.485 21.719 4.305 0.55 18.35 99 LYS A C 1
ATOM 1629 C C B LYS A 1 96 ? 45.476 21.652 4.252 0.45 18.67 99 LYS A C 1
ATOM 1630 O O A LYS A 1 96 ? 46.348 21.666 5.185 0.55 17.98 99 LYS A O 1
ATOM 1631 O O B LYS A 1 96 ? 46.355 21.327 5.047 0.45 18.40 99 LYS A O 1
ATOM 1662 N N . GLN A 1 97 ? 44.192 21.616 4.567 1.00 17.24 100 GLN A N 1
ATOM 1663 C CA . GLN A 1 97 ? 43.819 21.340 5.931 1.00 16.92 100 GLN A CA 1
ATOM 1664 C C . GLN A 1 97 ? 44.231 19.952 6.385 1.00 16.25 100 GLN A C 1
ATOM 1665 O O . GLN A 1 97 ? 44.192 19.676 7.598 1.00 19.94 100 GLN A O 1
ATOM 1679 N N . TRP A 1 98 ? 44.576 19.070 5.455 1.00 15.78 101 TRP A N 1
ATOM 1680 C CA . TRP A 1 98 ? 44.928 17.732 5.859 1.00 16.88 101 TRP A CA 1
ATOM 1681 C C . TRP A 1 98 ? 46.333 17.676 6.402 1.00 18.71 101 TRP A C 1
ATOM 1682 O O . TRP A 1 98 ? 46.723 16.634 6.965 1.00 18.72 101 TRP A O 1
ATOM 1703 N N . ASN A 1 99 ? 47.156 18.696 6.183 1.00 21.01 102 ASN A N 1
ATOM 1704 C CA . ASN A 1 99 ? 48.522 18.669 6.693 1.00 23.04 102 ASN A CA 1
ATOM 1705 C C . ASN A 1 99 ? 48.520 18.550 8.205 1.00 21.44 102 ASN A C 1
ATOM 1706 O O . ASN A 1 99 ? 47.875 19.314 8.914 1.00 26.15 102 ASN A O 1
ATOM 1717 N N . GLY A 1 100 ? 49.159 17.538 8.751 1.00 18.48 103 GLY A N 1
ATOM 1718 C CA . GLY A 1 100 ? 49.143 17.353 10.184 1.00 18.00 103 GLY A CA 1
ATOM 1719 C C . GLY A 1 100 ? 48.026 16.479 10.728 1.00 16.69 103 GLY A C 1
ATOM 1720 O O . GLY A 1 100 ? 48.037 16.158 11.934 1.00 18.51 103 GLY A O 1
ATOM 1724 N N . ILE A 1 101 ? 47.122 15.978 9.899 1.00 13.34 104 ILE A N 1
ATOM 1725 C CA . ILE A 1 101 ? 46.078 15.065 10.364 1.00 11.73 104 ILE A CA 1
ATOM 1726 C C . ILE A 1 101 ? 46.542 13.626 10.144 1.00 11.99 104 ILE A C 1
ATOM 1727 O O . ILE A 1 101 ? 46.754 13.220 9.013 1.00 12.76 104 ILE A O 1
ATOM 1743 N N . THR A 1 102 ? 46.749 12.882 11.217 1.00 11.10 105 THR A N 1
ATOM 1744 C CA . THR A 1 102 ? 47.301 11.542 11.183 1.00 10.88 105 THR A CA 1
ATOM 1745 C C . THR A 1 102 ? 46.179 10.495 11.293 1.00 10.21 105 THR A C 1
ATOM 1746 O O . THR A 1 102 ? 45.048 10.777 11.667 1.00 10.30 105 THR A O 1
ATOM 1756 N N . LEU A 1 103 ? 46.571 9.245 11.066 1.00 10.07 106 LEU A N 1
ATOM 1757 C CA . LEU A 1 103 ? 45.632 8.154 11.284 1.00 10.03 106 LEU A CA 1
ATOM 1758 C C . LEU A 1 103 ? 45.150 8.142 12.731 1.00 9.75 106 LEU A C 1
ATOM 1759 O O . LEU A 1 103 ? 43.967 7.811 12.949 1.00 9.59 106 LEU A O 1
ATOM 1775 N N . LEU A 1 104 ? 46.012 8.443 13.688 1.00 9.61 107 LEU A N 1
ATOM 1776 C CA . LEU A 1 104 ? 45.588 8.509 15.085 1.00 9.14 107 LEU A CA 1
ATOM 1777 C C . LEU A 1 104 ? 44.412 9.478 15.211 1.00 8.95 107 LEU A C 1
ATOM 1778 O O . LEU A 1 104 ? 43.412 9.167 15.894 1.00 9.09 107 LEU A O 1
ATOM 1794 N N . HIS A 1 105 ? 44.517 10.666 14.617 1.00 8.79 108 HIS A N 1
ATOM 1795 C CA . HIS A 1 105 ? 43.442 11.650 14.752 1.00 8.76 108 HIS A CA 1
ATOM 1796 C C . HIS A 1 105 ? 42.144 11.069 14.192 1.00 8.54 108 HIS A C 1
ATOM 1797 O O . HIS A 1 105 ? 41.067 11.269 14.783 1.00 9.07 108 HIS A O 1
ATOM 1807 N N . LEU A 1 106 ? 42.202 10.449 13.029 1.00 8.84 109 LEU A N 1
ATOM 1808 C CA . LEU A 1 106 ? 40.987 9.868 12.450 1.00 8.88 109 LEU A CA 1
A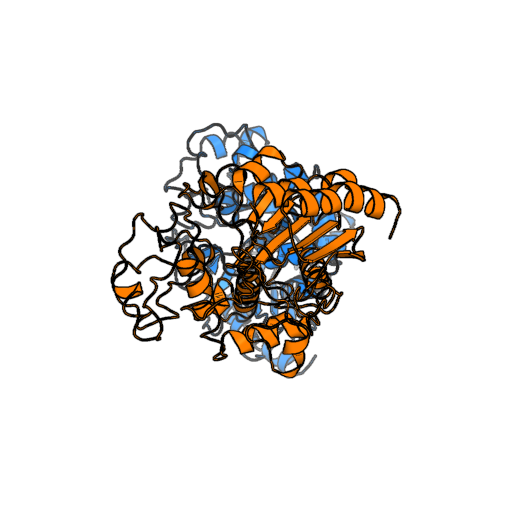TOM 1809 C C . LEU A 1 106 ? 40.384 8.804 13.391 1.00 8.29 109 LEU A C 1
ATOM 1810 O O . LEU A 1 106 ? 39.168 8.791 13.613 1.00 9.15 109 LEU A O 1
ATOM 1826 N N . ALA A 1 107 ? 41.244 7.921 13.903 1.00 8.50 110 ALA A N 1
ATOM 1827 C CA . ALA A 1 107 ? 40.758 6.828 14.704 1.00 8.93 110 ALA A CA 1
ATOM 1828 C C . ALA A 1 107 ? 40.089 7.256 15.998 1.00 8.91 110 ALA A C 1
ATOM 1829 O O . ALA A 1 107 ? 39.293 6.527 16.544 1.00 11.88 110 ALA A O 1
ATOM 1836 N N . THR A 1 108 ? 40.482 8.439 16.506 1.00 8.39 111 THR A N 1
ATOM 1837 C CA . THR A 1 108 ? 40.127 8.872 17.852 1.00 8.65 111 THR A CA 1
ATOM 1838 C C . THR A 1 108 ? 39.270 10.152 17.870 1.00 8.28 111 THR A C 1
ATOM 1839 O O . THR A 1 108 ? 39.040 10.715 18.932 1.00 8.78 111 THR A O 1
ATOM 1849 N N . TYR A 1 109 ? 38.764 10.558 16.712 1.00 8.48 112 TYR A N 1
ATOM 1850 C CA . TYR A 1 109 ? 37.810 11.645 16.600 1.00 8.53 112 TYR A CA 1
ATOM 1851 C C . TYR A 1 109 ? 38.458 12.992 16.943 1.00 8.33 112 TYR A C 1
ATOM 1852 O O . TYR A 1 109 ? 37.730 13.931 17.306 1.00 9.40 112 TYR A O 1
ATOM 1869 N N . THR A 1 110 ? 39.752 13.141 16.724 1.00 8.52 113 THR A N 1
ATOM 1870 C CA . THR A 1 110 ? 40.501 14.322 17.084 1.00 8.62 113 THR A CA 1
ATOM 1871 C C . THR A 1 110 ? 41.084 15.071 15.926 1.00 8.67 113 THR A C 1
ATOM 1872 O O . THR A 1 110 ? 41.954 15.910 16.074 1.00 10.42 113 THR A O 1
ATOM 1882 N N . ALA A 1 111 ? 40.590 14.826 14.679 1.00 9.05 114 ALA A N 1
ATOM 1883 C CA . ALA A 1 111 ? 41.137 15.476 13.500 1.00 9.22 114 ALA A CA 1
ATOM 1884 C C . ALA A 1 111 ? 40.822 16.952 13.404 1.00 9.42 114 ALA A C 1
ATOM 1885 O O . ALA A 1 111 ? 41.458 17.638 12.583 1.00 11.60 114 ALA A O 1
ATOM 1892 N N . GLY A 1 112 ? 39.863 17.457 14.145 1.00 10.26 115 GLY A N 1
ATOM 1893 C CA . GLY A 1 112 ? 39.451 18.835 14.137 1.00 10.20 115 GLY A CA 1
ATOM 1894 C C . GLY A 1 112 ? 38.033 19.109 13.778 1.00 10.51 115 GLY A C 1
ATOM 1895 O O . GLY A 1 112 ? 37.710 20.130 13.184 1.00 12.51 115 GLY A O 1
ATOM 1899 N N . GLY A 1 113 ? 37.128 18.173 14.084 1.00 10.60 116 GLY A N 1
ATOM 1900 C CA . GLY A 1 113 ? 35.748 18.365 13.861 1.00 10.97 116 GLY A CA 1
ATOM 1901 C C . GLY A 1 113 ? 35.228 17.808 12.559 1.00 9.76 116 GLY A C 1
ATOM 1902 O O . GLY A 1 113 ? 34.346 18.379 11.944 1.00 12.27 116 GLY A O 1
ATOM 1906 N N . LEU A 1 114 ? 35.696 16.642 12.147 1.00 10.36 117 LEU A N 1
ATOM 1907 C CA . LEU A 1 114 ? 35.055 15.893 11.108 1.00 10.05 117 LEU A CA 1
ATOM 1908 C C . LEU A 1 114 ? 33.577 15.663 11.477 1.00 11.12 117 LEU A C 1
ATOM 1909 O O . LEU A 1 114 ? 33.291 15.431 12.677 1.00 12.21 117 LEU A O 1
ATOM 1925 N N A PRO A 1 115 ? 32.713 15.740 10.453 0.47 12.11 118 PRO A N 1
ATOM 1926 N N B PRO A 1 115 ? 32.629 15.684 10.586 0.53 12.58 118 PRO A N 1
ATOM 1927 C CA A PRO A 1 115 ? 31.266 15.627 10.665 0.47 12.69 118 PRO A CA 1
ATOM 1928 C CA B PRO A 1 115 ? 31.236 15.653 11.019 0.53 13.17 118 PRO A CA 1
ATOM 1929 C C A PRO A 1 115 ? 30.788 14.312 11.260 0.47 12.07 118 PRO A C 1
ATOM 1930 C C B PRO A 1 115 ? 30.757 14.286 11.457 0.53 12.37 118 PRO A C 1
ATOM 1931 O O A PRO A 1 115 ? 31.291 13.227 10.940 0.47 11.23 118 PRO A O 1
ATOM 1932 O O B PRO A 1 115 ? 31.343 13.256 11.142 0.53 11.79 118 PRO A O 1
ATOM 1953 N N A LEU A 1 116 ? 29.757 14.384 12.109 0.61 14.15 119 LEU A N 1
ATOM 1954 N N B LEU A 1 116 ? 29.628 14.354 12.141 0.39 14.58 119 LEU A N 1
ATOM 1955 C CA A LEU A 1 116 ? 29.205 13.185 12.733 0.61 14.22 119 LEU A CA 1
ATOM 1956 C CA B LEU A 1 116 ? 29.073 13.196 12.827 0.39 13.80 119 LEU A CA 1
ATOM 1957 C C A LEU A 1 116 ? 28.856 12.107 11.712 0.61 12.44 119 LEU A C 1
ATOM 1958 C C B LEU A 1 116 ? 28.612 12.134 11.851 0.39 13.66 119 LEU A C 1
ATOM 1959 O O A LEU A 1 116 ? 29.155 10.924 11.825 0.61 12.73 119 LEU A O 1
ATOM 1960 O O B LEU A 1 116 ? 28.749 10.939 12.135 0.39 12.63 119 LEU A O 1
ATOM 1991 N N . GLN A 1 117 ? 28.142 12.538 10.674 1.00 13.20 120 GLN A N 1
ATOM 1992 C CA . GLN A 1 117 ? 27.670 11.690 9.617 1.00 12.37 120 GLN A CA 1
ATOM 1993 C C . GLN A 1 117 ? 28.265 12.039 8.258 1.00 12.99 120 GLN A C 1
ATOM 1994 O O . GLN A 1 117 ? 28.439 13.216 7.927 1.00 15.59 120 GLN A O 1
ATOM 2008 N N . VAL A 1 118 ? 28.477 11.018 7.434 1.00 13.94 121 VAL A N 1
ATOM 2009 C CA . VAL A 1 118 ? 28.782 11.293 6.038 1.00 14.09 121 VAL A CA 1
ATOM 2010 C C . VAL A 1 118 ? 27.422 11.624 5.390 1.00 14.30 121 VAL A C 1
ATOM 2011 O O . VAL A 1 118 ? 26.443 10.886 5.575 1.00 15.91 121 VAL A O 1
ATOM 2024 N N . PRO A 1 119 ? 27.285 12.688 4.590 1.00 16.19 122 PRO A N 1
ATOM 2025 C CA . PRO A 1 119 ? 25.975 13.008 3.973 1.00 18.06 122 PRO A CA 1
ATOM 2026 C C . PRO A 1 119 ? 25.489 11.880 3.095 1.00 17.16 122 PRO A C 1
ATOM 2027 O O . PRO A 1 119 ? 26.244 11.213 2.407 1.00 16.86 122 PRO A O 1
ATOM 2038 N N . ASP A 1 120 ? 24.166 11.678 3.087 1.00 19.69 123 ASP A N 1
ATOM 2039 C CA . ASP A 1 120 ? 23.510 10.660 2.283 1.00 20.95 123 ASP A CA 1
ATOM 2040 C C . ASP A 1 120 ? 23.807 10.850 0.785 1.00 19.72 123 ASP A C 1
ATOM 2041 O O . ASP A 1 120 ? 23.774 9.861 0.069 1.00 22.67 123 ASP A O 1
ATOM 2056 N N A GLU A 1 121 ? 24.105 12.080 0.372 0.45 22.71 124 GLU A N 1
ATOM 2057 N N B GLU A 1 121 ? 24.090 12.068 0.336 0.55 22.68 124 GLU A N 1
ATOM 2058 C CA A GLU A 1 121 ? 24.439 12.487 -0.987 0.45 24.66 124 GLU A CA 1
ATOM 2059 C CA B GLU A 1 121 ? 24.354 12.313 -1.087 0.55 24.68 124 GLU A CA 1
ATOM 2060 C C A GLU A 1 121 ? 25.716 11.824 -1.494 0.45 23.04 124 GLU A C 1
ATOM 2061 C C B GLU A 1 121 ? 25.722 11.806 -1.515 0.55 22.77 124 GLU A C 1
ATOM 2062 O O A GLU A 1 121 ? 25.927 11.713 -2.703 0.45 27.00 124 GLU A O 1
ATOM 2063 O O B GLU A 1 121 ? 26.027 11.751 -2.713 0.55 27.98 124 GLU A O 1
ATOM 2086 N N . VAL A 1 122 ? 26.570 11.410 -0.573 1.00 19.14 125 VAL A N 1
ATOM 2087 C CA . VAL A 1 122 ? 27.842 10.802 -0.948 1.00 20.85 125 VAL A CA 1
ATOM 2088 C C . VAL A 1 122 ? 27.615 9.353 -1.316 1.00 25.13 125 VAL A C 1
ATOM 2089 O O . VAL A 1 122 ? 27.238 8.543 -0.467 1.00 27.66 125 VAL A O 1
ATOM 2102 N N A LYS A 1 123 ? 27.909 8.951 -2.539 0.46 27.93 126 LYS A N 1
ATOM 2103 N N B LYS A 1 123 ? 27.713 9.050 -2.607 0.54 28.59 126 LYS A N 1
ATOM 2104 C CA A LYS A 1 123 ? 27.868 7.498 -2.737 0.46 30.20 126 LYS A CA 1
ATOM 2105 C CA B LYS A 1 123 ? 27.410 7.769 -3.224 0.54 30.21 126 LYS A CA 1
ATOM 2106 C C A LYS A 1 123 ? 29.220 7.033 -3.294 0.46 31.09 126 LYS A C 1
ATOM 2107 C C B LYS A 1 123 ? 28.601 7.048 -3.868 0.54 30.00 126 LYS A C 1
ATOM 2108 O O A LYS A 1 123 ? 29.797 6.074 -2.765 0.46 34.39 126 LYS A O 1
ATOM 2109 O O B LYS A 1 123 ? 28.565 5.809 -3.861 0.54 34.11 126 LYS A O 1
ATOM 2140 N N . SER A 1 124 ? 29.618 7.710 -4.374 1.00 29.46 127 SER A N 1
ATOM 2141 C CA . SER A 1 124 ? 30.742 7.170 -5.137 1.00 29.04 127 SER A CA 1
ATOM 2142 C C . SER A 1 124 ? 32.065 7.438 -4.445 1.00 27.35 127 SER A C 1
ATOM 2143 O O . SER A 1 124 ? 32.161 8.317 -3.567 1.00 27.86 127 SER A O 1
ATOM 2150 N N . SER A 1 125 ? 33.116 6.746 -4.854 1.00 30.36 128 SER A N 1
ATOM 2151 C CA . SER A 1 125 ? 34.437 7.079 -4.365 1.00 30.71 128 SER A CA 1
ATOM 2152 C C . SER A 1 125 ? 34.739 8.538 -4.683 1.00 27.14 128 SER A C 1
ATOM 2153 O O . SER A 1 125 ? 35.328 9.215 -3.837 1.00 27.06 128 SER A O 1
ATOM 2164 N N . SER A 1 126 ? 34.319 9.044 -5.841 1.00 27.26 129 SER A N 1
ATOM 2165 C CA . SER A 1 126 ? 34.592 10.434 -6.194 1.00 23.90 129 SER A CA 1
ATOM 2166 C C . SER A 1 126 ? 33.921 11.428 -5.235 1.00 21.06 129 SER A C 1
ATOM 2167 O O . SER A 1 126 ? 34.461 12.426 -4.793 1.00 19.10 129 SER A O 1
ATOM 2178 N N . ASP A 1 127 ? 32.684 11.079 -4.906 1.00 20.65 130 ASP A N 1
ATOM 2179 C CA . ASP A 1 127 ? 31.944 11.857 -3.947 1.00 18.82 130 ASP A CA 1
ATOM 2180 C C . ASP A 1 127 ? 32.615 11.931 -2.563 1.00 18.25 130 ASP A C 1
ATOM 2181 O O . ASP A 1 127 ? 32.629 12.964 -1.907 1.00 16.91 130 ASP A O 1
ATOM 2190 N N . LEU A 1 128 ? 33.153 10.785 -2.180 1.00 17.38 131 LEU A N 1
ATOM 2191 C CA . LEU A 1 128 ? 33.777 10.751 -0.861 1.00 17.92 131 LEU A CA 1
ATOM 2192 C C . LEU A 1 128 ? 35.051 11.567 -0.784 1.00 17.08 131 LEU A C 1
ATOM 2193 O O . LEU A 1 128 ? 35.299 12.305 0.161 1.00 15.87 131 LEU A O 1
ATOM 2209 N N . LEU A 1 129 ? 35.882 11.501 -1.836 1.00 17.65 132 LEU A N 1
ATOM 2210 C CA . LEU A 1 129 ? 37.020 12.387 -1.858 1.00 17.97 132 LEU A CA 1
ATOM 2211 C C . LEU A 1 129 ? 36.605 13.849 -1.824 1.00 16.16 132 LEU A C 1
ATOM 2212 O O . LEU A 1 129 ? 37.228 14.666 -1.108 1.00 15.52 132 LEU A O 1
ATOM 2228 N N A ARG A 1 130 ? 35.593 14.207 -2.595 0.67 16.94 133 ARG A N 1
ATOM 2229 N N B ARG A 1 130 ? 35.622 14.227 -2.615 0.33 17.00 133 ARG A N 1
ATOM 2230 C CA A ARG A 1 130 ? 35.154 15.612 -2.623 0.67 17.24 133 ARG A CA 1
ATOM 2231 C CA B ARG A 1 130 ? 35.169 15.622 -2.593 0.33 17.22 133 ARG A CA 1
ATOM 2232 C C A ARG A 1 130 ? 34.710 16.098 -1.253 0.67 15.08 133 ARG A C 1
ATOM 2233 C C B ARG A 1 130 ? 34.810 16.071 -1.178 0.33 15.56 133 ARG A C 1
ATOM 2234 O O A ARG A 1 130 ? 34.965 17.239 -0.829 0.67 16.11 133 ARG A O 1
ATOM 2235 O O B ARG A 1 130 ? 35.227 17.136 -0.722 0.33 14.84 133 ARG A O 1
ATOM 2276 N N . PHE A 1 131 ? 34.012 15.241 -0.512 1.00 14.90 134 PHE A N 1
ATOM 2277 C CA . PHE A 1 131 ? 33.548 15.523 0.840 1.00 13.94 134 PHE A CA 1
ATOM 2278 C C . PHE A 1 131 ? 34.695 15.848 1.781 1.00 12.89 134 PHE A C 1
ATOM 2279 O O . PHE A 1 131 ? 34.722 16.866 2.478 1.00 14.51 134 PHE A O 1
ATOM 2296 N N . TYR A 1 132 ? 35.704 14.991 1.814 1.00 12.82 135 TYR A N 1
ATOM 2297 C CA . TYR A 1 132 ? 36.878 15.221 2.665 1.00 12.27 135 TYR A CA 1
ATOM 2298 C C . TYR A 1 132 ? 37.733 16.390 2.208 1.00 12.82 135 TYR A C 1
ATOM 2299 O O . TYR A 1 132 ? 38.243 17.133 3.043 1.00 13.15 135 TYR A O 1
ATOM 2317 N N . GLN A 1 133 ? 37.894 16.591 0.907 1.00 13.05 136 GLN A N 1
ATOM 2318 C CA . GLN A 1 133 ? 38.609 17.765 0.413 1.00 13.56 136 GLN A CA 1
ATOM 2319 C C . GLN A 1 133 ? 37.926 19.067 0.779 1.00 13.28 136 GLN A C 1
ATOM 2320 O O . GLN A 1 133 ? 38.601 20.056 1.044 1.00 15.15 136 GLN A O 1
ATOM 2334 N N . ASN A 1 134 ? 36.594 19.082 0.799 1.00 13.10 137 ASN A N 1
ATOM 2335 C CA . ASN A 1 134 ? 35.832 20.301 1.020 1.00 13.91 137 ASN A CA 1
ATOM 2336 C C . ASN A 1 134 ? 35.611 20.610 2.483 1.00 14.11 137 ASN A C 1
ATOM 2337 O O . ASN A 1 134 ? 35.294 21.743 2.846 1.00 18.61 137 ASN A O 1
ATOM 2348 N N . TRP A 1 135 ? 35.772 19.641 3.362 1.00 13.00 138 TRP A N 1
ATOM 2349 C CA . TRP A 1 135 ? 35.553 19.801 4.789 1.00 13.11 138 TRP A CA 1
ATOM 2350 C C . TRP A 1 135 ? 36.504 20.834 5.369 1.00 13.29 138 TRP A C 1
ATOM 2351 O O . TRP A 1 135 ? 37.704 20.732 5.146 1.00 14.79 138 TRP A O 1
ATOM 2372 N N . GLN A 1 136 ? 35.981 21.744 6.161 1.00 13.96 139 GLN A N 1
ATOM 2373 C CA . GLN A 1 136 ? 36.813 22.774 6.797 1.00 15.39 139 GLN A CA 1
ATOM 2374 C C . GLN A 1 136 ? 36.836 22.514 8.296 1.00 13.16 139 GLN A C 1
ATOM 2375 O O . GLN A 1 136 ? 35.808 22.627 8.970 1.00 15.00 139 GLN A O 1
ATOM 2389 N N . PRO A 1 137 ? 37.980 22.177 8.848 1.00 13.95 140 PRO A N 1
ATOM 2390 C CA . PRO A 1 137 ? 38.070 21.921 10.271 1.00 13.41 140 PRO A CA 1
ATOM 2391 C C . PRO A 1 137 ? 37.742 23.187 11.024 1.00 13.61 140 PRO A C 1
ATOM 2392 O O . PRO A 1 137 ? 38.198 24.275 10.685 1.00 21.60 140 PRO A O 1
ATOM 2403 N N . ALA A 1 138 ? 37.109 22.943 12.143 1.00 16.70 141 ALA A N 1
ATOM 2404 C CA . ALA A 1 138 ? 36.891 23.988 13.106 1.00 22.52 141 ALA A CA 1
ATOM 2405 C C . ALA A 1 138 ? 38.105 24.246 13.995 1.00 17.59 141 ALA A C 1
ATOM 2406 O O . ALA A 1 138 ? 38.257 25.354 14.500 1.00 20.56 141 ALA A O 1
ATOM 2413 N N . TRP A 1 139 ? 38.914 23.244 14.230 1.00 13.14 142 TRP A N 1
ATOM 2414 C CA . TRP A 1 139 ? 39.969 23.228 15.208 1.00 12.56 142 TRP A CA 1
ATOM 2415 C C . TRP A 1 139 ? 41.228 22.614 14.635 1.00 12.44 142 TRP A C 1
ATOM 2416 O O . TRP A 1 139 ? 41.142 21.797 13.720 1.00 12.74 142 TRP A O 1
ATOM 2437 N N . ALA A 1 140 ? 42.356 22.967 15.188 1.00 12.91 143 ALA A N 1
ATOM 2438 C CA . ALA A 1 140 ? 43.606 22.295 14.875 1.00 13.52 143 ALA A CA 1
ATOM 2439 C C . ALA A 1 140 ? 43.512 20.833 15.252 1.00 12.71 143 ALA A C 1
ATOM 2440 O O . ALA A 1 140 ? 42.801 20.467 16.203 1.00 12.61 143 ALA A O 1
ATOM 2447 N N . PRO A 1 141 ? 44.292 19.976 14.595 1.00 13.65 144 PRO A N 1
ATOM 2448 C CA . PRO A 1 141 ? 44.278 18.557 14.945 1.00 14.36 144 PRO A CA 1
ATOM 2449 C C . PRO A 1 141 ? 44.739 18.317 16.374 1.00 12.16 144 PRO A C 1
ATOM 2450 O O . PRO A 1 141 ? 45.634 19.023 16.873 1.00 13.72 144 PRO A O 1
ATOM 2461 N N . GLY A 1 142 ? 44.199 17.316 17.021 1.00 12.12 145 GLY A N 1
ATOM 2462 C CA . GLY A 1 142 ? 44.697 16.921 18.304 1.00 12.70 145 GLY A CA 1
ATOM 2463 C C . GLY A 1 142 ? 44.340 17.874 19.427 1.00 12.16 145 GLY A C 1
ATOM 2464 O O . GLY A 1 142 ? 45.033 17.877 20.444 1.00 13.98 145 GLY A O 1
ATOM 2468 N N . THR A 1 143 ? 43.257 18.638 19.311 1.00 11.98 146 THR A N 1
ATOM 2469 C CA . THR A 1 143 ? 42.874 19.587 20.349 1.00 12.61 146 THR A CA 1
ATOM 2470 C C . THR A 1 143 ? 41.487 19.315 20.914 1.00 11.98 146 THR A C 1
ATOM 2471 O O . THR A 1 143 ? 41.282 19.518 22.127 1.00 13.15 146 THR A O 1
ATOM 2481 N N . GLN A 1 144 ? 40.524 18.824 20.128 1.00 10.99 147 GLN A N 1
ATOM 2482 C CA . GLN A 1 144 ? 39.196 18.524 20.611 1.00 10.82 147 GLN A CA 1
ATOM 2483 C C . GLN A 1 144 ? 38.694 17.217 20.020 1.00 10.66 147 GLN A C 1
ATOM 2484 O O . GLN A 1 144 ? 39.037 16.869 18.890 1.00 11.68 147 GLN A O 1
ATOM 2498 N N . ARG A 1 145 ? 37.920 16.514 20.815 1.00 10.64 148 ARG A N 1
ATOM 2499 C CA . ARG A 1 145 ? 37.228 15.301 20.408 1.00 9.89 148 ARG A CA 1
ATOM 2500 C C . ARG A 1 145 ? 35.805 15.623 20.019 1.00 9.64 148 ARG A C 1
ATOM 2501 O O . ARG A 1 145 ? 35.078 16.288 20.756 1.00 11.02 148 ARG A O 1
ATOM 2522 N N . LEU A 1 146 ? 35.399 15.148 18.835 1.00 9.41 149 LEU A N 1
ATOM 2523 C CA . LEU A 1 146 ? 34.028 15.240 18.377 1.00 9.20 149 LEU A CA 1
ATOM 2524 C C . LEU A 1 146 ? 33.693 13.899 17.729 1.00 8.88 149 LEU A C 1
ATOM 2525 O O . LEU A 1 146 ? 34.165 13.564 16.640 1.00 9.09 149 LEU A O 1
ATOM 2541 N N . TYR A 1 147 ? 32.955 13.079 18.452 1.00 9.62 150 TYR A N 1
ATOM 2542 C CA . TYR A 1 147 ? 32.576 11.758 17.978 1.00 9.70 150 TYR A CA 1
ATOM 2543 C C . TYR A 1 147 ? 32.002 11.833 16.577 1.00 9.86 150 TYR A C 1
ATOM 2544 O O . TYR A 1 147 ? 31.144 12.679 16.310 1.00 12.05 150 TYR A O 1
ATOM 2562 N N . ALA A 1 148 ? 32.447 10.959 15.689 1.00 9.57 151 ALA A N 1
ATOM 2563 C CA . ALA A 1 148 ? 32.129 11.124 14.262 1.00 10.49 151 ALA A CA 1
ATOM 2564 C C . ALA A 1 148 ? 32.324 9.838 13.486 1.00 10.32 151 ALA A C 1
ATOM 2565 O O . ALA A 1 148 ? 33.414 9.256 13.442 1.00 11.43 151 ALA A O 1
ATOM 2572 N N . ASN A 1 149 ? 31.259 9.458 12.737 1.00 10.44 152 ASN A N 1
ATOM 2573 C CA . ASN A 1 149 ? 31.396 8.349 11.837 1.00 10.24 152 ASN A CA 1
ATOM 2574 C C . ASN A 1 149 ? 32.357 8.609 10.683 1.00 9.83 152 ASN A C 1
ATOM 2575 O O . ASN A 1 149 ? 33.043 7.707 10.239 1.00 11.65 152 ASN A O 1
ATOM 2586 N N . SER A 1 150 ? 32.455 9.855 10.234 1.00 9.84 153 SER A N 1
ATOM 2587 C CA . SER A 1 150 ? 33.324 10.213 9.129 1.00 9.85 153 SER A CA 1
ATOM 2588 C C . SER A 1 150 ? 34.790 10.127 9.498 1.00 10.14 153 SER A C 1
ATOM 2589 O O . SER A 1 150 ? 35.661 10.124 8.621 1.00 12.00 153 SER A O 1
ATOM 2596 N N . SER A 1 151 ? 35.084 10.129 10.798 1.00 9.58 154 SER A N 1
ATOM 2597 C CA . SER A 1 151 ? 36.487 10.075 11.275 1.00 9.82 154 SER A CA 1
ATOM 2598 C C . SER A 1 151 ? 36.966 8.657 11.337 1.00 9.49 154 SER A C 1
ATOM 2599 O O . SER A 1 151 ? 37.844 8.203 10.627 1.00 9.75 154 SER A O 1
ATOM 2607 N N . ILE A 1 152 ? 36.359 7.834 12.224 1.00 9.90 155 ILE A N 1
ATOM 2608 C CA . ILE A 1 152 ? 36.811 6.454 12.377 1.00 10.04 155 ILE A CA 1
ATOM 2609 C C . ILE A 1 152 ? 36.434 5.651 11.118 1.00 9.60 155 ILE A C 1
ATOM 2610 O O . ILE A 1 152 ? 37.136 4.696 10.787 1.00 10.36 155 ILE A O 1
ATOM 2626 N N . GLY A 1 153 ? 35.394 6.043 10.407 1.00 10.33 156 GLY A N 1
ATOM 2627 C CA . GLY A 1 153 ? 35.078 5.387 9.140 1.00 11.74 156 GLY A CA 1
ATOM 2628 C C . GLY A 1 153 ? 36.219 5.475 8.151 1.00 11.22 156 GLY A C 1
ATOM 2629 O O . GLY A 1 153 ? 36.578 4.517 7.479 1.00 11.63 156 GLY A O 1
ATOM 2633 N N . LEU A 1 154 ? 36.783 6.677 8.013 1.00 10.28 157 LEU A N 1
ATOM 2634 C CA . LEU A 1 154 ? 37.890 6.889 7.101 1.00 10.76 157 LEU A CA 1
ATOM 2635 C C . LEU A 1 154 ? 39.125 6.154 7.593 1.00 10.02 157 LEU A C 1
ATOM 2636 O O . LEU A 1 154 ? 39.840 5.561 6.812 1.00 10.89 157 LEU A O 1
ATOM 2652 N N . PHE A 1 155 ? 39.360 6.165 8.904 1.00 9.52 158 PHE A N 1
ATOM 2653 C CA . PHE A 1 155 ? 40.425 5.368 9.450 1.00 9.42 158 PHE A CA 1
ATOM 2654 C C . PHE A 1 155 ? 40.308 3.913 8.986 1.00 9.27 158 PHE A C 1
ATOM 2655 O O . PHE A 1 155 ? 41.300 3.310 8.553 1.00 10.44 158 PHE A O 1
ATOM 2672 N N . GLY A 1 156 ? 39.142 3.316 9.112 1.00 9.40 159 GLY A N 1
ATOM 2673 C CA . GLY A 1 156 ? 38.997 1.914 8.740 1.00 10.15 159 GLY A CA 1
ATOM 2674 C C . GLY A 1 156 ? 39.270 1.653 7.281 1.00 10.23 159 GLY A C 1
ATOM 2675 O O . GLY A 1 156 ? 39.945 0.687 6.909 1.00 11.83 159 GLY A O 1
ATOM 2679 N N . ALA A 1 157 ? 38.771 2.548 6.435 1.00 10.73 160 ALA A N 1
ATOM 2680 C CA . ALA A 1 157 ? 38.977 2.400 4.985 1.00 11.61 160 ALA A CA 1
ATOM 2681 C C . ALA A 1 157 ? 40.473 2.499 4.638 1.00 11.52 160 ALA A C 1
ATOM 2682 O O . ALA A 1 157 ? 40.989 1.768 3.792 1.00 13.80 160 ALA A O 1
ATOM 2689 N N . LEU A 1 158 ? 41.181 3.435 5.241 1.00 11.18 161 LEU A N 1
ATOM 2690 C CA . LEU A 1 158 ? 42.587 3.620 4.939 1.00 11.39 161 LEU A CA 1
ATOM 2691 C C . LEU A 1 158 ? 43.453 2.508 5.527 1.00 12.25 161 LEU A C 1
ATOM 2692 O O . LEU A 1 158 ? 44.445 2.136 4.916 1.00 13.28 161 LEU A O 1
ATOM 2708 N N . ALA A 1 159 ? 43.092 2.037 6.713 1.00 11.71 162 ALA A N 1
ATOM 2709 C CA . ALA A 1 159 ? 43.884 1.063 7.427 1.00 11.94 162 ALA A CA 1
ATOM 2710 C C . ALA A 1 159 ? 44.087 -0.215 6.635 1.00 11.78 162 ALA A C 1
ATOM 2711 O O . ALA A 1 159 ? 45.077 -0.910 6.836 1.00 13.91 162 ALA A O 1
ATOM 2718 N N . VAL A 1 160 ? 43.062 -0.570 5.860 1.00 12.34 163 VAL A N 1
ATOM 2719 C CA . VAL A 1 160 ? 43.117 -1.798 5.090 1.00 13.31 163 VAL A CA 1
ATOM 2720 C C . VAL A 1 160 ? 43.758 -1.621 3.717 1.00 13.77 163 VAL A C 1
ATOM 2721 O O . VAL A 1 160 ? 43.949 -2.616 2.993 1.00 14.72 163 VAL A O 1
ATOM 2734 N N . LYS A 1 161 ? 44.161 -0.420 3.328 1.00 15.00 164 LYS A N 1
ATOM 2735 C CA . LYS A 1 161 ? 44.635 -0.272 1.935 1.00 16.63 164 LYS A CA 1
ATOM 2736 C C . LYS A 1 161 ? 45.899 -1.080 1.728 1.00 17.46 164 LYS A C 1
ATOM 2737 O O . LYS A 1 161 ? 45.994 -1.726 0.671 1.00 18.91 164 LYS A O 1
ATOM 2753 N N . PRO A 1 162 ? 46.897 -1.059 2.577 1.00 19.39 165 PRO A N 1
ATOM 2754 C CA . PRO A 1 162 ? 48.113 -1.832 2.301 1.00 21.28 165 PRO A CA 1
ATOM 2755 C C . PRO A 1 162 ? 47.878 -3.326 2.192 1.00 22.67 165 PRO A C 1
ATOM 2756 O O . PRO A 1 162 ? 48.619 -4.075 1.527 1.00 26.96 165 PRO A O 1
ATOM 2767 N N . SER A 1 163 ? 46.802 -3.807 2.786 1.00 22.08 166 SER A N 1
ATOM 2768 C CA . SER A 1 163 ? 46.565 -5.252 2.778 1.00 21.40 166 SER A CA 1
ATOM 2769 C C . SER A 1 163 ? 46.198 -5.737 1.391 1.00 22.35 166 SER A C 1
ATOM 2770 O O . SER A 1 163 ? 46.384 -6.927 1.117 1.00 27.68 166 SER A O 1
ATOM 2777 N N . GLY A 1 164 ? 45.617 -4.909 0.534 1.00 21.80 167 GLY A N 1
ATOM 2778 C CA . GLY A 1 164 ? 45.101 -5.257 -0.747 1.00 26.83 167 GLY A CA 1
ATOM 2779 C C . GLY A 1 164 ? 43.750 -5.926 -0.706 1.00 24.92 167 GLY A C 1
ATOM 2780 O O . GLY A 1 164 ? 43.198 -6.365 -1.697 1.00 33.66 167 GLY A O 1
ATOM 2784 N N . LEU A 1 165 ? 43.118 -5.958 0.467 1.00 19.11 168 LEU A N 1
ATOM 2785 C CA . LEU A 1 165 ? 41.807 -6.547 0.656 1.00 19.97 168 LEU A CA 1
ATOM 2786 C C . LEU A 1 165 ? 40.742 -5.463 0.771 1.00 19.28 168 LEU A C 1
ATOM 2787 O O . LEU A 1 165 ? 41.067 -4.367 1.176 1.00 21.08 168 LEU A O 1
ATOM 2803 N N . SER A 1 166 ? 39.515 -5.793 0.455 1.00 18.89 169 SER A N 1
ATOM 2804 C CA . SER A 1 166 ? 38.418 -4.915 0.807 1.00 18.50 169 SER A CA 1
ATOM 2805 C C . SER A 1 166 ? 38.299 -4.903 2.359 1.00 16.76 169 SER A C 1
ATOM 2806 O O . SER A 1 166 ? 38.814 -5.755 3.057 1.00 15.67 169 SER A O 1
ATOM 2813 N N . PHE A 1 167 ? 37.622 -3.871 2.860 1.00 15.74 170 PHE A N 1
ATOM 2814 C CA . PHE A 1 167 ? 37.435 -3.780 4.316 1.00 13.81 170 PHE A CA 1
ATOM 2815 C C . PHE A 1 167 ? 36.752 -5.045 4.810 1.00 13.04 170 PHE A C 1
ATOM 2816 O O . PHE A 1 167 ? 37.094 -5.592 5.842 1.00 12.95 170 PHE A O 1
ATOM 2833 N N . GLU A 1 168 ? 35.704 -5.476 4.142 1.00 14.40 171 GLU A N 1
ATOM 2834 C CA . GLU A 1 168 ? 34.930 -6.628 4.559 1.00 14.73 171 GLU A CA 1
ATOM 2835 C C . GLU A 1 168 ? 35.831 -7.864 4.553 1.00 15.28 171 GLU A C 1
ATOM 2836 O O . GLU A 1 168 ? 35.813 -8.672 5.495 1.00 15.13 171 GLU A O 1
ATOM 2848 N N . GLN A 1 169 ? 36.583 -8.087 3.488 1.00 15.56 172 GLN A N 1
ATOM 2849 C CA . GLN A 1 169 ? 37.440 -9.257 3.409 1.00 16.00 172 GLN A CA 1
ATOM 2850 C C . GLN A 1 169 ? 38.495 -9.230 4.515 1.00 13.70 172 GLN A C 1
ATOM 2851 O O . GLN A 1 169 ? 38.869 -10.271 5.110 1.00 14.80 172 GLN A O 1
ATOM 2876 N N . ALA A 1 170 ? 39.085 -8.076 4.758 1.00 13.21 173 ALA A N 1
ATOM 2877 C CA . ALA A 1 170 ? 40.036 -7.956 5.812 1.00 12.74 173 ALA A CA 1
ATOM 2878 C C . ALA A 1 170 ? 39.429 -8.296 7.179 1.00 11.88 173 ALA A C 1
ATOM 2879 O O . ALA A 1 170 ? 40.009 -9.000 7.998 1.00 12.69 173 ALA A O 1
ATOM 2886 N N . MET A 1 171 ? 38.241 -7.723 7.446 1.00 11.77 174 MET A N 1
ATOM 2887 C CA . MET A 1 171 ? 37.587 -8.031 8.717 1.00 10.74 174 MET A CA 1
ATOM 2888 C C . MET A 1 171 ? 37.284 -9.510 8.881 1.00 11.75 174 MET A C 1
ATOM 2889 O O . MET A 1 171 ? 37.523 -10.062 9.941 1.00 11.63 174 MET A O 1
ATOM 2903 N N . GLN A 1 172 ? 36.803 -10.098 7.811 1.00 12.66 175 GLN A N 1
ATOM 2904 C CA . GLN A 1 172 ? 36.474 -11.538 7.865 1.00 13.54 175 GLN A CA 1
ATOM 2905 C C . GLN A 1 172 ? 37.695 -12.366 8.139 1.00 13.95 175 GLN A C 1
ATOM 2906 O O . GLN A 1 172 ? 37.718 -13.242 9.011 1.00 14.78 175 GLN A O 1
ATOM 2931 N N . THR A 1 173 ? 38.742 -12.156 7.347 1.00 14.12 176 THR A N 1
ATOM 2932 C CA . THR A 1 173 ? 39.923 -13.026 7.406 1.00 15.30 176 THR A CA 1
ATOM 2933 C C . THR A 1 173 ? 40.764 -12.789 8.648 1.00 13.85 176 THR A C 1
ATOM 2934 O O . THR A 1 173 ? 41.386 -13.689 9.201 1.00 15.74 176 THR A O 1
ATOM 2951 N N . ARG A 1 174 ? 40.792 -11.517 9.100 1.00 12.60 177 ARG A N 1
ATOM 2952 C CA . ARG A 1 174 ? 41.744 -11.135 10.130 1.00 12.66 177 ARG A CA 1
ATOM 2953 C C . ARG A 1 174 ? 41.137 -11.014 11.523 1.00 12.10 177 ARG A C 1
ATOM 2954 O O . ARG A 1 174 ? 41.889 -11.039 12.497 1.00 13.11 177 ARG A O 1
ATOM 2975 N N . VAL A 1 175 ? 39.825 -10.854 11.634 1.00 11.30 178 VAL A N 1
ATOM 2976 C CA . VAL A 1 175 ? 39.183 -10.698 12.940 1.00 11.28 178 VAL A CA 1
ATOM 2977 C C . VAL A 1 175 ? 38.115 -11.758 13.136 1.00 11.86 178 VAL A C 1
ATOM 2978 O O . VAL A 1 175 ? 38.171 -12.541 14.106 1.00 12.87 178 VAL A O 1
ATOM 2991 N N . PHE A 1 176 ? 37.087 -11.819 12.292 1.00 11.75 179 PHE A N 1
ATOM 2992 C CA . PHE A 1 176 ? 35.965 -12.703 12.550 1.00 11.97 179 PHE A CA 1
ATOM 2993 C C . PHE A 1 176 ? 36.429 -14.150 12.524 1.00 13.73 179 PHE A C 1
ATOM 2994 O O . PHE A 1 176 ? 36.094 -14.921 13.437 1.00 13.52 179 PHE A O 1
ATOM 3011 N N . GLN A 1 177 ? 37.159 -14.598 11.509 1.00 14.07 180 GLN A N 1
ATOM 3012 C CA . GLN A 1 177 ? 37.429 -16.009 11.348 1.00 15.15 180 GLN A CA 1
ATOM 3013 C C . GLN A 1 177 ? 38.354 -16.505 12.440 1.00 14.97 180 GLN A C 1
ATOM 3014 O O . GLN A 1 177 ? 38.077 -17.547 13.037 1.00 15.36 180 GLN A O 1
ATOM 3039 N N . PRO A 1 178 ? 39.445 -15.802 12.769 1.00 15.06 181 PRO A N 1
ATOM 3040 C CA . PRO A 1 178 ? 40.313 -16.287 13.860 1.00 16.10 181 PRO A CA 1
ATOM 3041 C C . PRO A 1 178 ? 39.653 -16.405 15.220 1.00 16.03 181 PRO A C 1
ATOM 3042 O O . PRO A 1 178 ? 39.981 -17.268 16.010 1.00 17.42 181 PRO A O 1
ATOM 3053 N N . LEU A 1 179 ? 38.691 -15.508 15.483 1.00 13.61 182 LEU A N 1
ATOM 3054 C CA . LEU A 1 179 ? 37.951 -15.542 16.731 1.00 13.36 182 LEU A CA 1
ATOM 3055 C C . LEU A 1 179 ? 36.711 -16.401 16.707 1.00 13.93 182 LEU A C 1
ATOM 3056 O O . LEU A 1 179 ? 35.979 -16.454 17.707 1.00 14.76 182 LEU A O 1
ATOM 3072 N N . LYS A 1 180 ? 36.469 -17.084 15.607 1.00 13.36 183 LYS A N 1
ATOM 3073 C CA . LYS A 1 180 ? 35.330 -18.005 15.485 1.00 13.75 183 LYS A CA 1
ATOM 3074 C C . LYS A 1 180 ? 34.025 -17.251 15.636 1.00 12.59 183 LYS A C 1
ATOM 3075 O O . LYS A 1 180 ? 33.054 -17.800 16.119 1.00 13.90 183 LYS A O 1
ATOM 3091 N N . LEU A 1 181 ? 33.947 -16.046 15.079 1.00 12.40 184 LEU A N 1
ATOM 3092 C CA . LEU A 1 181 ? 32.721 -15.271 15.005 1.00 12.08 184 LEU A CA 1
ATOM 3093 C C . LEU A 1 181 ? 32.087 -15.626 13.686 1.00 12.70 184 LEU A C 1
ATOM 3094 O O . LEU A 1 181 ? 32.162 -14.880 12.703 1.00 15.68 184 LEU A O 1
ATOM 3110 N N . ASN A 1 182 ? 31.437 -16.802 13.655 1.00 12.51 185 ASN A N 1
ATOM 3111 C CA . ASN A 1 182 ? 30.956 -17.358 12.415 1.00 13.21 185 ASN A CA 1
ATOM 3112 C C . ASN A 1 182 ? 29.551 -16.941 12.053 1.00 12.67 185 ASN A C 1
ATOM 3113 O O . ASN A 1 182 ? 29.031 -17.348 11.010 1.00 14.66 185 ASN A O 1
ATOM 3124 N N . HIS A 1 183 ? 28.928 -16.138 12.914 1.00 10.35 186 HIS A N 1
ATOM 3125 C CA . HIS A 1 183 ? 27.606 -15.583 12.683 1.00 10.59 186 HIS A CA 1
ATOM 3126 C C . HIS A 1 183 ? 27.612 -14.080 12.888 1.00 9.78 186 HIS A C 1
ATOM 3127 O O . HIS A 1 183 ? 26.730 -13.486 13.490 1.00 10.68 186 HIS A O 1
ATOM 3137 N N . THR A 1 184 ? 28.676 -13.440 12.406 1.00 10.27 187 THR A N 1
ATOM 3138 C CA . THR A 1 184 ? 28.926 -12.006 12.450 1.00 9.83 187 THR A CA 1
ATOM 3139 C C . THR A 1 184 ? 29.191 -11.549 11.014 1.00 9.50 187 THR A C 1
ATOM 3140 O O . THR A 1 184 ? 30.036 -12.137 10.321 1.00 11.33 187 THR A O 1
ATOM 3151 N N . TRP A 1 185 ? 28.464 -10.508 10.598 1.00 9.43 188 TRP A N 1
ATOM 3152 C CA . TRP A 1 185 ? 28.433 -10.156 9.195 1.00 9.69 188 TRP A CA 1
ATOM 3153 C C . TRP A 1 185 ? 28.439 -8.643 9.001 1.00 10.82 188 TRP A C 1
ATOM 3154 O O . TRP A 1 185 ? 27.782 -7.903 9.730 1.00 12.31 188 TRP A O 1
ATOM 3175 N N . ILE A 1 186 ? 29.121 -8.187 7.964 1.00 10.22 189 ILE A N 1
ATOM 3176 C CA . ILE A 1 186 ? 28.978 -6.815 7.449 1.00 10.61 189 ILE A CA 1
ATOM 3177 C C . ILE A 1 186 ? 27.796 -6.786 6.500 1.00 10.72 189 ILE A C 1
ATOM 3178 O O . ILE A 1 186 ? 27.051 -5.818 6.450 1.00 12.93 189 ILE A O 1
ATOM 3194 N N . ASN A 1 187 ? 27.666 -7.835 5.685 1.00 11.62 190 ASN A N 1
ATOM 3195 C CA . ASN A 1 187 ? 26.537 -8.010 4.800 1.00 11.62 190 ASN A CA 1
ATOM 3196 C C . ASN A 1 187 ? 25.843 -9.315 5.139 1.00 12.00 190 ASN A C 1
ATOM 3197 O O . ASN A 1 187 ? 26.493 -10.356 5.101 1.00 12.89 190 ASN A O 1
ATOM 3208 N N . VAL A 1 188 ? 24.599 -9.303 5.576 1.00 12.27 191 VAL A N 1
ATOM 3209 C CA . VAL A 1 188 ? 23.911 -10.524 6.015 1.00 11.69 191 VAL A CA 1
ATOM 3210 C C . VAL A 1 188 ? 23.657 -11.399 4.772 1.00 11.87 191 VAL A C 1
ATOM 3211 O O . VAL A 1 188 ? 22.982 -10.967 3.857 1.00 13.75 191 VAL A O 1
ATOM 3224 N N . PRO A 1 189 ? 24.207 -12.620 4.705 1.00 11.96 192 PRO A N 1
ATOM 3225 C CA . PRO A 1 189 ? 23.938 -13.482 3.557 1.00 13.18 192 PRO A CA 1
ATOM 3226 C C . PRO A 1 189 ? 22.474 -13.905 3.500 1.00 12.32 192 PRO A C 1
ATOM 3227 O O . PRO A 1 189 ? 21.838 -14.053 4.545 1.00 12.29 192 PRO A O 1
ATOM 3238 N N . PRO A 1 190 ? 21.948 -14.201 2.306 1.00 12.40 193 PRO A N 1
ATOM 3239 C CA . PRO A 1 190 ? 20.588 -14.742 2.194 1.00 13.47 193 PRO A CA 1
ATOM 3240 C C . PRO A 1 190 ? 20.309 -15.926 3.095 1.00 12.58 193 PRO A C 1
ATOM 3241 O O . PRO A 1 190 ? 19.210 -16.075 3.640 1.00 13.58 193 PRO A O 1
ATOM 3252 N N . ALA A 1 191 ? 21.287 -16.811 3.262 1.00 11.58 194 ALA A N 1
ATOM 3253 C CA . ALA A 1 191 ? 21.118 -17.998 4.088 1.00 12.69 194 ALA A CA 1
ATOM 3254 C C . ALA A 1 191 ? 20.862 -17.644 5.542 1.00 13.64 194 ALA A C 1
ATOM 3255 O O . ALA A 1 191 ? 20.285 -18.474 6.265 1.00 15.54 194 ALA A O 1
ATOM 3262 N N . GLU A 1 192 ? 21.226 -16.449 5.976 1.00 12.34 195 GLU A N 1
ATOM 3263 C CA . GLU A 1 192 ? 21.137 -16.051 7.367 1.00 12.53 195 GLU A CA 1
ATOM 3264 C C . GLU A 1 192 ? 19.937 -15.179 7.599 1.00 12.70 195 GLU A C 1
ATOM 3265 O O . GLU A 1 192 ? 19.650 -14.765 8.751 1.00 14.39 195 GLU A O 1
ATOM 3277 N N . GLU A 1 193 ? 19.170 -14.815 6.582 1.00 14.30 196 GLU A N 1
ATOM 3278 C CA . GLU A 1 193 ? 18.078 -13.850 6.733 1.00 16.34 196 GLU A CA 1
ATOM 3279 C C . GLU A 1 193 ? 17.016 -14.316 7.700 1.00 15.89 196 GLU A C 1
ATOM 3280 O O . GLU A 1 193 ? 16.426 -13.472 8.410 1.00 17.03 196 GLU A O 1
ATOM 3292 N N A LYS A 1 194 ? 16.733 -15.594 7.832 0.46 16.04 197 LYS A N 1
ATOM 3293 N N B LYS A 1 194 ? 16.793 -15.612 7.804 0.54 15.50 197 LYS A N 1
ATOM 3294 C CA A LYS A 1 194 ? 15.728 -16.023 8.797 0.46 17.26 197 LYS A CA 1
ATOM 3295 C CA B LYS A 1 194 ? 15.876 -16.203 8.759 0.54 17.62 197 LYS A CA 1
ATOM 3296 C C A LYS A 1 194 ? 16.047 -15.570 10.217 0.46 15.87 197 LYS A C 1
ATOM 3297 C C B LYS A 1 194 ? 16.214 -15.855 10.201 0.54 14.89 197 LYS A C 1
ATOM 3298 O O A LYS A 1 194 ? 15.116 -15.451 11.025 0.46 17.02 197 LYS A O 1
ATOM 3299 O O B LYS A 1 194 ? 15.340 -15.945 11.073 0.54 16.66 197 LYS A O 1
ATOM 3330 N N A ASN A 1 195 ? 17.324 -15.367 10.522 0.46 13.62 198 ASN A N 1
ATOM 3331 N N B ASN A 1 195 ? 17.459 -15.480 10.475 0.54 11.56 198 ASN A N 1
ATOM 3332 C CA A ASN A 1 195 ? 17.733 -15.061 11.886 0.46 11.81 198 ASN A CA 1
ATOM 3333 C CA B ASN A 1 195 ? 17.917 -15.103 11.796 0.54 12.34 198 ASN A CA 1
ATOM 3334 C C A ASN A 1 195 ? 18.021 -13.578 12.035 0.46 11.08 198 ASN A C 1
ATOM 3335 C C B ASN A 1 195 ? 17.897 -13.604 12.026 0.54 11.76 198 ASN A C 1
ATOM 3336 O O A ASN A 1 195 ? 18.447 -13.137 13.117 0.46 10.78 198 ASN A O 1
ATOM 3337 O O B ASN A 1 195 ? 18.058 -13.197 13.193 0.54 11.54 198 ASN A O 1
ATOM 3358 N N . TYR A 1 196 ? 17.743 -12.780 11.017 1.00 10.73 199 TYR A N 1
ATOM 3359 C CA . TYR A 1 196 ? 17.987 -11.335 11.113 1.00 10.50 199 TYR A CA 1
ATOM 3360 C C . TYR A 1 196 ? 16.748 -10.652 11.678 1.00 10.19 199 TYR A C 1
ATOM 3361 O O . TYR A 1 196 ? 15.705 -10.595 11.072 1.00 12.25 199 TYR A O 1
ATOM 3378 N N . ALA A 1 197 ? 16.871 -10.178 12.926 1.00 9.25 200 ALA A N 1
ATOM 3379 C CA . ALA A 1 197 ? 15.764 -9.438 13.537 1.00 9.50 200 ALA A CA 1
ATOM 3380 C C . ALA A 1 197 ? 15.436 -8.204 12.712 1.00 10.32 200 ALA A C 1
ATOM 3381 O O . ALA A 1 197 ? 16.328 -7.619 12.070 1.00 10.61 200 ALA A O 1
ATOM 3388 N N . TRP A 1 198 ? 14.194 -7.778 12.816 1.00 10.27 201 TRP A N 1
ATOM 3389 C CA . TRP A 1 198 ? 13.796 -6.470 12.381 1.00 10.49 201 TRP A CA 1
ATOM 3390 C C . TRP A 1 198 ? 14.077 -5.491 13.519 1.00 10.09 201 TRP A C 1
ATOM 3391 O O . TRP A 1 198 ? 13.902 -5.814 14.679 1.00 10.86 201 TRP A O 1
ATOM 3412 N N . GLY A 1 199 ? 14.512 -4.265 13.158 1.00 10.70 202 GLY A N 1
ATOM 3413 C CA . GLY A 1 199 ? 14.556 -3.147 14.108 1.00 11.77 202 GLY A CA 1
ATOM 3414 C C . GLY A 1 199 ? 13.182 -2.488 14.110 1.00 11.59 202 GLY A C 1
ATOM 3415 O O . GLY A 1 199 ? 12.420 -2.648 13.146 1.00 13.17 202 GLY A O 1
ATOM 3419 N N . TYR A 1 200 ? 12.865 -1.759 15.158 1.00 12.44 203 TYR A N 1
ATOM 3420 C CA . TYR A 1 200 ? 11.580 -1.088 15.256 1.00 13.28 203 TYR A CA 1
ATOM 3421 C C . TYR A 1 200 ? 11.819 0.384 15.588 1.00 14.25 203 TYR A C 1
ATOM 3422 O O . TYR A 1 200 ? 12.392 0.692 16.624 1.00 15.71 203 TYR A O 1
ATOM 3439 N N A ARG A 1 201 ? 11.289 1.257 14.739 0.66 16.31 204 ARG A N 1
ATOM 3440 N N B ARG A 1 201 ? 11.314 1.253 14.721 0.34 17.21 204 ARG A N 1
ATOM 3441 C CA A ARG A 1 201 ? 11.340 2.679 14.957 0.66 16.93 204 ARG A CA 1
ATOM 3442 C CA B ARG A 1 201 ? 11.348 2.689 14.870 0.34 16.65 204 ARG A CA 1
ATOM 3443 C C A ARG A 1 201 ? 9.926 3.203 14.689 0.66 19.27 204 ARG A C 1
ATOM 3444 C C B ARG A 1 201 ? 9.931 3.236 14.667 0.34 19.12 204 ARG A C 1
ATOM 3445 O O A ARG A 1 201 ? 9.404 2.949 13.610 0.66 20.47 204 ARG A O 1
ATOM 3446 O O B ARG A 1 201 ? 9.389 3.080 13.576 0.34 19.62 204 ARG A O 1
ATOM 3487 N N . GLU A 1 202 ? 9.402 3.855 15.713 1.00 22.33 205 GLU A N 1
ATOM 3488 C CA . GLU A 1 202 ? 8.035 4.346 15.689 1.00 27.88 205 GLU A CA 1
ATOM 3489 C C . GLU A 1 202 ? 7.082 3.232 15.263 1.00 29.88 205 GLU A C 1
ATOM 3490 O O . GLU A 1 202 ? 6.153 3.514 14.513 1.00 34.70 205 GLU A O 1
ATOM 3502 N N . GLY A 1 203 ? 7.394 2.018 15.730 1.00 28.07 206 GLY A N 1
ATOM 3503 C CA . GLY A 1 203 ? 6.586 0.852 15.506 1.00 27.35 206 GLY A CA 1
ATOM 3504 C C . GLY A 1 203 ? 6.662 0.263 14.110 1.00 25.65 206 GLY A C 1
ATOM 3505 O O . GLY A 1 203 ? 5.885 -0.647 13.788 1.00 31.81 206 GLY A O 1
ATOM 3509 N N A LYS A 1 204 ? 7.546 0.789 13.265 0.60 23.27 207 LYS A N 1
ATOM 3510 N N B LYS A 1 204 ? 7.550 0.794 13.277 0.40 23.01 207 LYS A N 1
ATOM 3511 C CA A LYS A 1 204 ? 7.712 0.227 11.932 0.60 21.34 207 LYS A CA 1
ATOM 3512 C CA B LYS A 1 204 ? 7.707 0.207 11.949 0.40 22.15 207 LYS A CA 1
ATOM 3513 C C A LYS A 1 204 ? 8.982 -0.627 11.911 0.60 18.04 207 LYS A C 1
ATOM 3514 C C B LYS A 1 204 ? 8.969 -0.644 11.934 0.40 18.56 207 LYS A C 1
ATOM 3515 O O A LYS A 1 204 ? 10.007 -0.232 12.445 0.60 15.76 207 LYS A O 1
ATOM 3516 O O B LYS A 1 204 ? 9.994 -0.338 12.531 0.40 17.16 207 LYS A O 1
ATOM 3547 N N . ALA A 1 205 ? 8.896 -1.769 11.229 1.00 17.65 208 ALA A N 1
ATOM 3548 C CA . ALA A 1 205 ? 10.037 -2.619 11.023 1.00 15.22 208 ALA A CA 1
ATOM 3549 C C . ALA A 1 205 ? 11.052 -2.016 10.030 1.00 15.10 208 ALA A C 1
ATOM 3550 O O . ALA A 1 205 ? 10.664 -1.693 8.917 1.00 18.05 208 ALA A O 1
ATOM 3557 N N . VAL A 1 206 ? 12.316 -1.912 10.454 1.00 14.02 209 VAL A N 1
ATOM 3558 C CA . VAL A 1 206 ? 13.339 -1.288 9.675 1.00 14.12 209 VAL A CA 1
ATOM 3559 C C . VAL A 1 206 ? 14.677 -2.002 9.783 1.00 13.06 209 VAL A C 1
ATOM 3560 O O . VAL A 1 206 ? 14.998 -2.543 10.833 1.00 14.37 209 VAL A O 1
ATOM 3573 N N . HIS A 1 207 ? 15.459 -1.936 8.724 1.00 13.46 210 HIS A N 1
ATOM 3574 C CA . HIS A 1 207 ? 16.835 -2.348 8.726 1.00 12.23 210 HIS A CA 1
ATOM 3575 C C . HIS A 1 207 ? 17.694 -1.160 8.285 1.00 13.50 210 HIS A C 1
ATOM 3576 O O . HIS A 1 207 ? 17.232 -0.243 7.570 1.00 15.68 210 HIS A O 1
ATOM 3586 N N . VAL A 1 208 ? 18.968 -1.185 8.663 1.00 13.12 211 VAL A N 1
ATOM 3587 C CA . VAL A 1 208 ? 19.901 -0.110 8.320 1.00 13.39 211 VAL A CA 1
ATOM 3588 C C . VAL A 1 208 ? 20.032 0.013 6.814 1.00 13.97 211 VAL A C 1
ATOM 3589 O O . VAL A 1 208 ? 20.058 -0.996 6.102 1.00 17.07 211 VAL A O 1
ATOM 3602 N N . SER A 1 209 ? 20.078 1.247 6.320 1.00 15.83 212 SER A N 1
ATOM 3603 C CA . SER A 1 209 ? 20.188 1.511 4.883 1.00 18.46 212 SER A CA 1
ATOM 3604 C C . SER A 1 209 ? 21.676 1.621 4.540 1.00 16.60 212 SER A C 1
ATOM 3605 O O . SER A 1 209 ? 22.524 2.028 5.354 1.00 15.75 212 SER A O 1
ATOM 3616 N N . PRO A 1 210 ? 22.011 1.298 3.271 1.00 17.50 213 PRO A N 1
ATOM 3617 C CA . PRO A 1 210 ? 23.379 1.474 2.810 1.00 15.89 213 PRO A CA 1
ATOM 3618 C C . PRO A 1 210 ? 23.842 2.903 2.921 1.00 14.61 213 PRO A C 1
ATOM 3619 O O . PRO A 1 210 ? 23.041 3.847 2.710 1.00 18.16 213 PRO A O 1
ATOM 3630 N N . GLY A 1 211 ? 25.116 3.122 3.202 1.00 14.72 214 GLY A N 1
ATOM 3631 C CA . GLY A 1 211 ? 25.685 4.455 3.209 1.00 15.54 214 GLY A CA 1
ATOM 3632 C C . GLY A 1 211 ? 27.163 4.402 3.066 1.00 13.81 214 GLY A C 1
ATOM 3633 O O . GLY A 1 211 ? 27.793 3.367 3.329 1.00 14.03 214 GLY A O 1
ATOM 3637 N N . ALA A 1 212 ? 27.756 5.536 2.695 1.00 13.77 215 ALA A N 1
ATOM 3638 C CA . ALA A 1 212 ? 29.213 5.608 2.607 1.00 14.07 215 ALA A CA 1
ATOM 3639 C C . ALA A 1 212 ? 29.857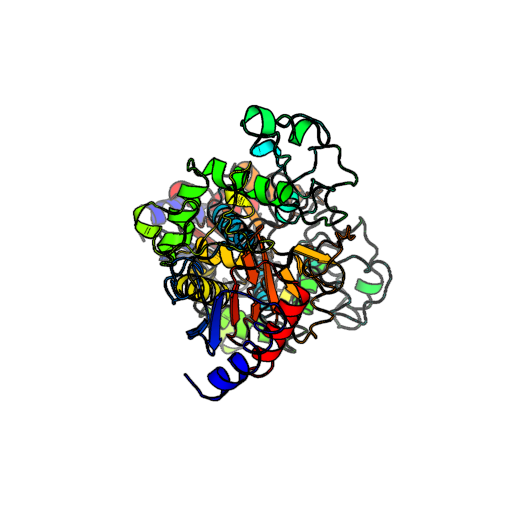 5.311 3.955 1.00 12.84 215 ALA A C 1
ATOM 3640 O O . ALA A 1 212 ? 29.439 5.823 5.007 1.00 13.55 215 ALA A O 1
ATOM 3647 N N . LEU A 1 213 ? 30.901 4.487 3.939 1.00 12.87 216 LEU A N 1
ATOM 3648 C CA . LEU A 1 213 ? 31.660 4.113 5.154 1.00 11.83 216 LEU A CA 1
ATOM 3649 C C . LEU A 1 213 ? 30.776 3.460 6.185 1.00 10.91 216 LEU A C 1
ATOM 3650 O O . LEU A 1 213 ? 31.090 3.452 7.394 1.00 12.86 216 LEU A O 1
ATOM 3666 N N . ASP A 1 214 ? 29.688 2.800 5.756 1.00 11.44 217 ASP A N 1
ATOM 3667 C CA . ASP A 1 214 ? 28.814 2.098 6.686 1.00 11.12 217 ASP A CA 1
ATOM 3668 C C . ASP A 1 214 ? 29.488 0.907 7.323 1.00 10.70 217 ASP A C 1
ATOM 3669 O O . ASP A 1 214 ? 29.397 0.749 8.556 1.00 11.92 217 ASP A O 1
ATOM 3678 N N . ALA A 1 215 ? 30.183 0.087 6.558 1.00 11.68 218 ALA A N 1
ATOM 3679 C CA . ALA A 1 215 ? 30.831 -1.098 7.116 1.00 12.39 218 ALA A CA 1
ATOM 3680 C C . ALA A 1 215 ? 31.750 -0.698 8.236 1.00 12.31 218 ALA A C 1
ATOM 3681 O O . ALA A 1 215 ? 31.856 -1.371 9.278 1.00 14.84 218 ALA A O 1
ATOM 3688 N N . GLU A 1 216 ? 32.547 0.340 8.009 1.00 11.94 219 GLU A N 1
ATOM 3689 C CA . GLU A 1 216 ? 33.586 0.810 8.873 1.00 12.89 219 GLU A CA 1
ATOM 3690 C C . GLU A 1 216 ? 33.055 1.450 10.138 1.00 12.24 219 GLU A C 1
ATOM 3691 O O . GLU A 1 216 ? 33.719 1.436 11.184 1.00 14.84 219 GLU A O 1
ATOM 3703 N N . ALA A 1 217 ? 31.928 2.117 10.092 1.00 11.08 220 ALA A N 1
ATOM 3704 C CA . ALA A 1 217 ? 31.423 2.927 11.192 1.00 11.33 220 ALA A CA 1
ATOM 3705 C C . ALA A 1 217 ? 30.283 2.277 11.935 1.00 10.15 220 ALA A C 1
ATOM 3706 O O . ALA A 1 217 ? 30.137 2.528 13.155 1.00 12.12 220 ALA A O 1
ATOM 3713 N N . TYR A 1 218 ? 29.392 1.521 11.306 1.00 10.50 221 TYR A N 1
ATOM 3714 C CA . TYR A 1 218 ? 28.174 1.092 11.946 1.00 11.10 221 TYR A CA 1
ATOM 3715 C C . TYR A 1 218 ? 27.518 -0.131 11.363 1.00 12.45 221 TYR A C 1
ATOM 3716 O O . TYR A 1 218 ? 26.354 -0.371 11.699 1.00 15.16 221 TYR A O 1
ATOM 3733 N N . GLY A 1 219 ? 28.229 -0.890 10.563 1.00 13.68 222 GLY A N 1
ATOM 3734 C CA . GLY A 1 219 ? 27.627 -1.912 9.711 1.00 17.30 222 GLY A CA 1
ATOM 3735 C C . GLY A 1 219 ? 27.714 -3.367 10.099 1.00 13.40 222 GLY A C 1
ATOM 3736 O O . GLY A 1 219 ? 27.245 -4.195 9.310 1.00 15.94 222 GLY A O 1
ATOM 3740 N N . VAL A 1 220 ? 28.135 -3.726 11.281 1.00 10.09 223 VAL A N 1
ATOM 3741 C CA . VAL A 1 220 ? 28.206 -5.133 11.683 1.00 10.17 223 VAL A CA 1
ATOM 3742 C C . VAL A 1 220 ? 26.885 -5.591 12.280 1.00 9.04 223 VAL A C 1
ATOM 3743 O O . VAL A 1 220 ? 26.225 -4.839 13.044 1.00 9.17 223 VAL A O 1
ATOM 3756 N N . LYS A 1 221 ? 26.494 -6.798 11.967 1.00 9.00 224 LYS A N 1
ATOM 3757 C CA . LYS A 1 221 ? 25.367 -7.526 12.545 1.00 8.82 224 LYS A CA 1
ATOM 3758 C C . LYS A 1 221 ? 25.902 -8.768 13.204 1.00 8.54 224 LYS A C 1
ATOM 3759 O O . LYS A 1 221 ? 26.793 -9.437 12.658 1.00 9.77 224 LYS A O 1
ATOM 3775 N N . SER A 1 222 ? 25.414 -9.142 14.399 1.00 8.44 225 SER A N 1
ATOM 3776 C CA . SER A 1 222 ? 25.943 -10.284 15.090 1.00 8.37 225 SER A CA 1
ATOM 3777 C C . SER A 1 222 ? 24.917 -10.870 16.059 1.00 8.40 225 SER A C 1
ATOM 3778 O O . SER A 1 222 ? 23.876 -10.264 16.327 1.00 9.01 225 SER A O 1
ATOM 3785 N N . THR A 1 223 ? 25.232 -12.058 16.547 1.00 8.88 226 THR A N 1
ATOM 3786 C CA . THR A 1 223 ? 24.385 -12.751 17.540 1.00 8.32 226 THR A CA 1
ATOM 3787 C C . THR A 1 223 ? 24.895 -12.504 18.941 1.00 8.19 226 THR A C 1
ATOM 3788 O O . THR A 1 223 ? 26.047 -12.088 19.139 1.00 8.81 226 THR A O 1
ATOM 3798 N N . ILE A 1 224 ? 24.054 -12.845 19.925 1.00 8.23 227 ILE A N 1
ATOM 3799 C CA . ILE A 1 224 ? 24.520 -12.702 21.297 1.00 8.62 227 ILE A CA 1
ATOM 3800 C C . ILE A 1 224 ? 25.675 -13.606 21.617 1.00 8.83 227 ILE A C 1
ATOM 3801 O O . ILE A 1 224 ? 26.534 -13.286 22.440 1.00 9.65 227 ILE A O 1
ATOM 3817 N N . GLU A 1 225 ? 25.742 -14.809 20.978 1.00 9.47 228 GLU A N 1
ATOM 3818 C CA . GLU A 1 225 ? 26.825 -15.727 21.232 1.00 9.47 228 GLU A CA 1
ATOM 3819 C C . GLU A 1 225 ? 28.129 -15.180 20.688 1.00 9.36 228 GLU A C 1
ATOM 3820 O O . GLU A 1 225 ? 29.165 -15.247 21.328 1.00 10.18 228 GLU A O 1
ATOM 3832 N N . ASP A 1 226 ? 28.124 -14.696 19.430 1.00 9.12 229 ASP A N 1
ATOM 3833 C CA . ASP A 1 226 ? 29.344 -14.146 18.889 1.00 9.26 229 ASP A CA 1
ATOM 3834 C C . ASP A 1 226 ? 29.786 -12.903 19.651 1.00 8.42 229 ASP A C 1
ATOM 3835 O O . ASP A 1 226 ? 30.967 -12.685 19.854 1.00 9.18 229 ASP A O 1
ATOM 3844 N N . MET A 1 227 ? 28.835 -12.093 20.098 1.00 8.52 230 MET A N 1
ATOM 3845 C CA . MET A 1 227 ? 29.199 -10.912 20.861 1.00 8.92 230 MET A CA 1
ATOM 3846 C C . MET A 1 227 ? 29.745 -11.273 22.224 1.00 8.69 230 MET A C 1
ATOM 3847 O O . MET A 1 227 ? 30.694 -10.600 22.675 1.00 9.03 230 MET A O 1
ATOM 3861 N N . ALA A 1 228 ? 29.259 -12.341 22.842 1.00 9.73 231 ALA A N 1
ATOM 3862 C CA . ALA A 1 228 ? 29.904 -12.789 24.090 1.00 10.45 231 ALA A CA 1
ATOM 3863 C C . ALA A 1 228 ? 31.322 -13.239 23.818 1.00 10.23 231 ALA A C 1
ATOM 3864 O O . ALA A 1 228 ? 32.230 -12.970 24.602 1.00 10.94 231 ALA A O 1
ATOM 3871 N N . ARG A 1 229 ? 31.577 -13.903 22.674 1.00 10.26 232 ARG A N 1
ATOM 3872 C CA . ARG A 1 229 ? 32.911 -14.312 22.307 1.00 10.96 232 ARG A CA 1
ATOM 3873 C C . ARG A 1 229 ? 33.812 -13.119 22.018 1.00 9.58 232 ARG A C 1
ATOM 3874 O O . ARG A 1 229 ? 34.995 -13.092 22.358 1.00 10.52 232 ARG A O 1
ATOM 3913 N N . TRP A 1 230 ? 33.248 -12.066 21.412 1.00 9.58 233 TRP A N 1
ATOM 3914 C CA . TRP A 1 230 ? 33.994 -10.814 21.195 1.00 9.64 233 TRP A CA 1
ATOM 3915 C C . TRP A 1 230 ? 34.380 -10.222 22.542 1.00 9.23 233 TRP A C 1
ATOM 3916 O O . TRP A 1 230 ? 35.532 -9.813 22.708 1.00 10.47 233 TRP A O 1
ATOM 3937 N N . VAL A 1 231 ? 33.497 -10.178 23.505 1.00 9.83 234 VAL A N 1
ATOM 3938 C CA . VAL A 1 231 ? 33.861 -9.669 24.822 1.00 11.15 234 VAL A CA 1
ATOM 3939 C C . VAL A 1 231 ? 34.937 -10.522 25.487 1.00 11.12 234 VAL A C 1
ATOM 3940 O O . VAL A 1 231 ? 35.907 -9.959 25.997 1.00 12.47 234 VAL A O 1
ATOM 3953 N N . GLN A 1 232 ? 34.816 -11.835 25.428 1.00 11.46 235 GLN A N 1
ATOM 3954 C CA . GLN A 1 232 ? 35.813 -12.716 26.011 1.00 12.71 235 GLN A CA 1
ATOM 3955 C C . GLN A 1 232 ? 37.163 -12.399 25.380 1.00 11.65 235 GLN A C 1
ATOM 3956 O O . GLN A 1 232 ? 38.202 -12.416 26.048 1.00 13.88 235 GLN A O 1
ATOM 3981 N N . SER A 1 233 ? 37.203 -12.216 24.055 1.00 11.50 236 SER A N 1
ATOM 3982 C CA . SER A 1 233 ? 38.447 -11.963 23.345 1.00 12.04 236 SER A CA 1
ATOM 3983 C C . SER A 1 233 ? 39.120 -10.659 23.787 1.00 11.35 236 SER A C 1
ATOM 3984 O O . SER A 1 233 ? 40.352 -10.531 23.847 1.00 14.28 236 SER A O 1
ATOM 3991 N N . ASN A 1 234 ? 38.299 -9.655 24.018 1.00 10.79 237 ASN A N 1
ATOM 3992 C CA . ASN A 1 234 ? 38.756 -8.364 24.478 1.00 11.53 237 ASN A CA 1
ATOM 3993 C C . ASN A 1 234 ? 39.093 -8.345 25.973 1.00 12.47 237 ASN A C 1
ATOM 3994 O O . ASN A 1 234 ? 39.953 -7.569 26.380 1.00 13.32 237 ASN A O 1
ATOM 4005 N N . LEU A 1 235 ? 38.477 -9.183 26.800 1.00 13.64 238 LEU A N 1
ATOM 4006 C CA . LEU A 1 235 ? 38.787 -9.362 28.208 1.00 14.95 238 LEU A CA 1
ATOM 4007 C C . LEU A 1 235 ? 40.162 -10.027 28.391 1.00 16.54 238 LEU A C 1
ATOM 4008 O O . LEU A 1 235 ? 40.867 -9.708 29.342 1.00 20.56 238 LEU A O 1
ATOM 4024 N N A LYS A 1 236 ? 40.496 -10.982 27.533 0.54 16.35 239 LYS A N 1
ATOM 4025 N N B LYS A 1 236 ? 40.481 -10.989 27.533 0.46 16.45 239 LYS A N 1
ATOM 4026 C CA A LYS A 1 236 ? 41.641 -11.867 27.671 0.54 18.54 239 LYS A CA 1
ATOM 4027 C CA B LYS A 1 236 ? 41.634 -11.860 27.641 0.46 18.57 239 LYS A CA 1
ATOM 4028 C C A LYS A 1 236 ? 42.397 -12.022 26.361 0.54 17.68 239 LYS A C 1
ATOM 4029 C C B LYS A 1 236 ? 42.389 -12.023 26.332 0.46 17.42 239 LYS A C 1
ATOM 4030 O O A LYS A 1 236 ? 42.496 -13.110 25.784 0.54 23.27 239 LYS A O 1
ATOM 4031 O O B LYS A 1 236 ? 42.470 -13.111 25.754 0.46 19.31 239 LYS A O 1
ATOM 4062 N N . PRO A 1 237 ? 43.002 -10.940 25.853 1.00 16.93 240 PRO A N 1
ATOM 4063 C CA . PRO A 1 237 ? 43.690 -11.010 24.556 1.00 18.61 240 PRO A CA 1
ATOM 4064 C C . PRO A 1 237 ? 44.896 -11.946 24.540 1.00 17.43 240 PRO A C 1
ATOM 4065 O O . PRO A 1 237 ? 45.289 -12.430 23.472 1.00 20.35 240 PRO A O 1
ATOM 4076 N N . LEU A 1 238 ? 45.434 -12.227 25.739 1.00 19.63 241 LEU A N 1
ATOM 4077 C CA . LEU A 1 238 ? 46.616 -13.095 25.739 1.00 24.12 241 LEU A CA 1
ATOM 4078 C C . LEU A 1 238 ? 46.192 -14.530 25.434 1.00 23.39 241 LEU A C 1
ATOM 4079 O O . LEU A 1 238 ? 47.060 -15.372 25.144 1.00 28.78 241 LEU A O 1
ATOM 4095 N N . ASP A 1 239 ? 44.918 -14.899 25.381 1.00 22.48 242 ASP A N 1
ATOM 4096 C CA . ASP A 1 239 ? 44.554 -16.279 24.998 1.00 24.88 242 ASP A CA 1
ATOM 4097 C C . ASP A 1 239 ? 44.421 -16.386 23.476 1.00 22.14 242 ASP A C 1
ATOM 4098 O O . ASP A 1 239 ? 44.182 -17.473 22.976 1.00 27.87 242 ASP A O 1
ATOM 4107 N N . ILE A 1 240 ? 44.539 -15.268 22.749 1.00 20.34 243 ILE A N 1
ATOM 4108 C CA . ILE A 1 240 ? 44.450 -15.285 21.296 1.00 19.46 243 ILE A CA 1
ATOM 4109 C C . ILE A 1 240 ? 45.743 -15.769 20.658 1.00 20.31 243 ILE A C 1
ATOM 4110 O O . ILE A 1 240 ? 46.782 -15.164 20.887 1.00 21.95 243 ILE A O 1
ATOM 4139 N N . ASN A 1 241 ? 45.680 -16.825 19.860 1.00 22.31 244 ASN A N 1
ATOM 4140 C CA . ASN A 1 241 ? 46.849 -17.452 19.257 1.00 25.76 244 ASN A CA 1
ATOM 4141 C C . ASN A 1 241 ? 47.456 -16.637 18.125 1.00 24.06 244 ASN A C 1
ATOM 4142 O O . ASN A 1 241 ? 48.654 -16.652 17.866 1.00 32.91 244 ASN A O 1
ATOM 4153 N N . GLU A 1 242 ? 46.663 -15.863 17.413 1.00 22.85 245 GLU A N 1
ATOM 4154 C CA . GLU A 1 242 ? 47.188 -15.053 16.302 1.00 20.58 245 GLU A CA 1
ATOM 4155 C C . GLU A 1 242 ? 47.849 -13.792 16.833 1.00 16.95 245 GLU A C 1
ATOM 4156 O O . GLU A 1 242 ? 47.189 -12.935 17.405 1.00 16.64 245 GLU A O 1
ATOM 4168 N N A LYS A 1 243 ? 49.169 -13.686 16.656 0.70 17.22 246 LYS A N 1
ATOM 4169 N N B LYS A 1 243 ? 49.158 -13.743 16.645 0.30 17.07 246 LYS A N 1
ATOM 4170 C CA A LYS A 1 243 ? 49.901 -12.683 17.407 0.70 17.52 246 LYS A CA 1
ATOM 4171 C CA B LYS A 1 243 ? 50.054 -12.759 17.220 0.30 17.56 246 LYS A CA 1
ATOM 4172 C C A LYS A 1 243 ? 49.511 -11.266 17.015 0.70 13.97 246 LYS A C 1
ATOM 4173 C C B LYS A 1 243 ? 49.603 -11.330 16.976 0.30 17.46 246 LYS A C 1
ATOM 4174 O O A LYS A 1 243 ? 49.478 -10.405 17.907 0.70 15.11 246 LYS A O 1
ATOM 4175 O O B LYS A 1 243 ? 49.527 -10.510 17.898 0.30 18.37 246 LYS A O 1
ATOM 4206 N N . THR A 1 244 ? 49.309 -10.985 15.736 1.00 15.10 247 THR A N 1
ATOM 4207 C CA . THR A 1 244 ? 48.967 -9.604 15.381 1.00 14.14 247 THR A CA 1
ATOM 4208 C C . THR A 1 244 ? 47.597 -9.251 15.909 1.00 12.51 247 THR A C 1
ATOM 4209 O O . THR A 1 244 ? 47.363 -8.055 16.184 1.00 13.16 247 THR A O 1
ATOM 4219 N N . LEU A 1 245 ? 46.648 -10.165 15.995 1.00 13.00 248 LEU A N 1
ATOM 4220 C CA . LEU A 1 245 ? 45.311 -9.901 16.471 1.00 12.76 248 LEU A CA 1
ATOM 4221 C C . LEU A 1 245 ? 45.353 -9.694 17.976 1.00 12.36 248 LEU A C 1
ATOM 4222 O O . LEU A 1 245 ? 44.714 -8.744 18.485 1.00 12.89 248 LEU A O 1
ATOM 4238 N N . GLN A 1 246 ? 46.112 -10.491 18.711 1.00 14.04 249 GLN A N 1
ATOM 4239 C CA . GLN A 1 246 ? 46.337 -10.262 20.127 1.00 13.55 249 GLN A CA 1
ATOM 4240 C C . GLN A 1 246 ? 46.912 -8.878 20.367 1.00 13.09 249 GLN A C 1
ATOM 4241 O O . GLN A 1 246 ? 46.388 -8.094 21.199 1.00 13.42 249 GLN A O 1
ATOM 4255 N N . GLN A 1 247 ? 47.892 -8.474 19.591 1.00 12.52 250 GLN A N 1
ATOM 4256 C CA . GLN A 1 247 ? 48.500 -7.160 19.724 1.00 12.52 250 GLN A CA 1
ATOM 4257 C C . GLN A 1 247 ? 47.527 -6.053 19.343 1.00 12.51 250 GLN A C 1
ATOM 4258 O O . GLN A 1 247 ? 47.423 -5.010 19.954 1.00 12.57 250 GLN A O 1
ATOM 4283 N N . GLY A 1 248 ? 46.742 -6.274 18.282 1.00 11.99 251 GLY A N 1
ATOM 4284 C CA . GLY A 1 248 ? 45.708 -5.345 17.864 1.00 11.58 251 GLY A CA 1
ATOM 4285 C C . GLY A 1 248 ? 44.675 -5.012 18.888 1.00 10.95 251 GLY A C 1
ATOM 4286 O O . GLY A 1 248 ? 44.254 -3.886 19.073 1.00 12.01 251 GLY A O 1
ATOM 4290 N N . ILE A 1 249 ? 44.221 -6.092 19.590 1.00 11.73 252 ILE A N 1
ATOM 4291 C CA . ILE A 1 249 ? 43.279 -5.869 20.691 1.00 12.74 252 ILE A CA 1
ATOM 4292 C C . ILE A 1 249 ? 43.877 -5.018 21.777 1.00 13.19 252 ILE A C 1
ATOM 4293 O O . ILE A 1 249 ? 43.246 -4.101 22.314 1.00 13.79 252 ILE A O 1
ATOM 4322 N N . GLN A 1 250 ? 45.114 -5.321 22.117 1.00 12.57 253 GLN A N 1
ATOM 4323 C CA . GLN A 1 250 ? 45.820 -4.524 23.117 1.00 13.65 253 GLN A CA 1
ATOM 4324 C C . GLN A 1 250 ? 45.976 -3.061 22.675 1.00 12.67 253 GLN A C 1
ATOM 4325 O O . GLN A 1 250 ? 45.731 -2.189 23.500 1.00 15.99 253 GLN A O 1
ATOM 4350 N N . LEU A 1 251 ? 46.264 -2.812 21.423 1.00 11.03 254 LEU A N 1
ATOM 4351 C CA . LEU A 1 251 ? 46.379 -1.436 20.928 1.00 11.18 254 LEU A CA 1
ATOM 4352 C C . LEU A 1 251 ? 45.049 -0.703 20.988 1.00 10.25 254 LEU A C 1
ATOM 4353 O O . LEU A 1 251 ? 44.997 0.515 21.263 1.00 11.20 254 LEU A O 1
ATOM 4369 N N . ALA A 1 252 ? 43.951 -1.400 20.760 1.00 10.82 255 ALA A N 1
ATOM 4370 C CA . ALA A 1 252 ? 42.659 -0.737 20.755 1.00 9.96 255 ALA A CA 1
ATOM 4371 C C . ALA A 1 252 ? 42.189 -0.293 22.133 1.00 9.79 255 ALA A C 1
ATOM 4372 O O . ALA A 1 252 ? 41.331 0.585 22.257 1.00 11.09 255 ALA A O 1
ATOM 4379 N N A GLN A 1 253 ? 42.685 -0.897 23.225 0.64 9.96 256 GLN A N 1
ATOM 4380 N N B GLN A 1 253 ? 42.762 -1.007 23.096 0.36 10.26 256 GLN A N 1
ATOM 4381 C CA A GLN A 1 253 ? 42.380 -0.469 24.593 0.64 10.09 256 GLN A CA 1
ATOM 4382 C CA B GLN A 1 253 ? 42.495 -0.805 24.509 0.36 10.26 256 GLN A CA 1
ATOM 4383 C C A GLN A 1 253 ? 43.447 0.391 25.206 0.64 10.05 256 GLN A C 1
ATOM 4384 C C B GLN A 1 253 ? 43.504 0.135 25.145 0.36 10.63 256 GLN A C 1
ATOM 4385 O O A GLN A 1 253 ? 43.398 0.762 26.383 0.64 12.01 256 GLN A O 1
ATOM 4386 O O B GLN A 1 253 ? 43.359 0.371 26.355 0.36 11.40 256 GLN A O 1
ATOM 4413 N N . SER A 1 254 ? 44.463 0.727 24.438 1.00 10.36 257 SER A N 1
ATOM 4414 C CA . SER A 1 254 ? 45.367 1.729 24.932 1.00 10.30 257 SER A CA 1
ATOM 4415 C C . SER A 1 254 ? 44.643 3.070 25.080 1.00 10.26 257 SER A C 1
ATOM 4416 O O . SER A 1 254 ? 43.661 3.325 24.401 1.00 10.30 257 SER A O 1
ATOM 4423 N N . ARG A 1 255 ? 45.186 3.926 25.966 1.00 10.06 258 ARG A N 1
ATOM 4424 C CA . ARG A 1 255 ? 44.562 5.215 26.288 1.00 9.32 258 ARG A CA 1
ATOM 4425 C C . ARG A 1 255 ? 45.328 6.297 25.593 1.00 9.27 258 ARG A C 1
ATOM 4426 O O . ARG A 1 255 ? 46.461 6.569 25.943 1.00 10.28 258 ARG A O 1
ATOM 4447 N N . TYR A 1 256 ? 44.718 6.891 24.555 1.00 9.30 259 TYR A N 1
ATOM 4448 C CA . TYR A 1 256 ? 45.357 7.867 23.678 1.00 9.25 259 TYR A CA 1
ATOM 4449 C C . TYR A 1 256 ? 45.088 9.314 24.056 1.00 9.33 259 TYR A C 1
ATOM 4450 O O . TYR A 1 256 ? 45.909 10.193 23.832 1.00 9.72 259 TYR A O 1
ATOM 4468 N N . TRP A 1 257 ? 43.886 9.570 24.560 1.00 9.40 260 TRP A N 1
ATOM 4469 C CA . TRP A 1 257 ? 43.425 10.929 24.895 1.00 9.59 260 TRP A CA 1
ATOM 4470 C C . TRP A 1 257 ? 42.589 10.811 26.161 1.00 9.85 260 TRP A C 1
ATOM 4471 O O . TRP A 1 257 ? 41.914 9.821 26.370 1.00 10.56 260 TRP A O 1
ATOM 4492 N N . GLN A 1 258 ? 42.555 11.898 26.929 1.00 10.76 261 GLN A N 1
ATOM 4493 C CA . GLN A 1 258 ? 41.638 11.988 28.084 1.00 11.46 261 GLN A CA 1
ATOM 4494 C C . GLN A 1 258 ? 40.770 13.235 27.940 1.00 11.55 261 GLN A C 1
ATOM 4495 O O . GLN A 1 258 ? 41.236 14.314 27.580 1.00 12.90 261 GLN A O 1
ATOM 4509 N N . THR A 1 259 ? 39.512 13.054 28.268 1.00 12.59 262 THR A N 1
ATOM 4510 C CA . THR A 1 259 ? 38.532 14.163 28.432 1.00 17.64 262 THR A CA 1
ATOM 4511 C C . THR A 1 259 ? 37.736 13.837 29.657 1.00 17.23 262 THR A C 1
ATOM 4512 O O . THR A 1 259 ? 37.013 12.846 29.710 1.00 16.74 262 THR A O 1
ATOM 4529 N N . GLY A 1 260 ? 37.866 14.663 30.673 1.00 20.20 263 GLY A N 1
ATOM 4530 C CA . GLY A 1 260 ? 37.179 14.365 31.945 1.00 19.81 263 GLY A CA 1
ATOM 4531 C C . GLY A 1 260 ? 37.667 13.028 32.477 1.00 16.86 263 GLY A C 1
ATOM 4532 O O . GLY A 1 260 ? 38.874 12.813 32.595 1.00 19.15 263 GLY A O 1
ATOM 4536 N N . ASP A 1 261 ? 36.753 12.147 32.791 1.00 16.85 264 ASP A N 1
ATOM 4537 C CA . ASP A 1 261 ? 37.032 10.838 33.313 1.00 18.20 264 ASP A CA 1
ATOM 4538 C C . ASP A 1 261 ? 37.177 9.800 32.227 1.00 15.46 264 ASP A C 1
ATOM 4539 O O . ASP A 1 261 ? 37.405 8.626 32.558 1.00 16.11 264 ASP A O 1
ATOM 4548 N N A MET A 1 262 ? 37.079 10.222 30.970 0.54 13.28 265 MET A N 1
ATOM 4549 N N B MET A 1 262 ? 36.980 10.149 30.947 0.46 13.49 265 MET A N 1
ATOM 4550 C CA A MET A 1 262 ? 37.028 9.273 29.857 0.54 13.26 265 MET A CA 1
ATOM 4551 C CA B MET A 1 262 ? 37.077 9.070 29.959 0.46 13.45 265 MET A CA 1
ATOM 4552 C C A MET A 1 262 ? 38.356 9.227 29.121 0.54 11.91 265 MET A C 1
ATOM 4553 C C B MET A 1 262 ? 38.372 9.211 29.163 0.46 12.07 265 MET A C 1
ATOM 4554 O O A MET A 1 262 ? 39.008 10.264 28.911 0.54 12.66 265 MET A O 1
ATOM 4555 O O B MET A 1 262 ? 38.939 10.285 28.964 0.46 12.88 265 MET A O 1
ATOM 4582 N N . TYR A 1 263 ? 38.744 8.020 28.737 1.00 10.79 266 TYR A N 1
ATOM 4583 C CA . TYR A 1 263 ? 39.909 7.791 27.925 1.00 10.75 266 TYR A CA 1
ATOM 4584 C C . TYR A 1 263 ? 39.479 7.170 26.587 1.00 10.83 266 TYR A C 1
ATOM 4585 O O . TYR A 1 263 ? 38.683 6.253 26.534 1.00 13.44 266 TYR A O 1
ATOM 4602 N N . GLN A 1 264 ? 40.035 7.676 25.499 1.00 9.62 267 GLN A N 1
ATOM 4603 C CA . GLN A 1 264 ? 39.676 7.210 24.143 1.00 9.02 267 GLN A CA 1
ATOM 4604 C C . GLN A 1 264 ? 40.696 6.157 23.700 1.00 9.02 267 GLN A C 1
ATOM 4605 O O . GLN A 1 264 ? 41.899 6.437 23.666 1.00 9.98 267 GLN A O 1
ATOM 4619 N N . GLY A 1 265 ? 40.176 4.991 23.314 1.00 8.61 268 GLY A N 1
ATOM 4620 C CA . GLY A 1 265 ? 40.945 3.954 22.649 1.00 8.78 268 GLY A CA 1
ATOM 4621 C C . GLY A 1 265 ? 40.681 3.978 21.139 1.00 8.88 268 GLY A C 1
ATOM 4622 O O . GLY A 1 265 ? 40.277 5.009 20.597 1.00 9.91 268 GLY A O 1
ATOM 4626 N N . LEU A 1 266 ? 40.905 2.842 20.492 1.00 8.68 269 LEU A N 1
ATOM 4627 C CA . LEU A 1 266 ? 40.565 2.678 19.050 1.00 8.75 269 LEU A CA 1
ATOM 4628 C C . LEU A 1 266 ? 39.219 1.960 19.069 1.00 8.79 269 LEU A C 1
ATOM 4629 O O . LEU A 1 266 ? 39.135 0.756 19.322 1.00 10.23 269 LEU A O 1
ATOM 4645 N N . GLY A 1 267 ? 38.150 2.698 18.891 1.00 8.94 270 GLY A N 1
ATOM 4646 C CA . GLY A 1 267 ? 36.785 2.175 18.993 1.00 9.53 270 GLY A CA 1
ATOM 4647 C C . GLY A 1 267 ? 36.310 2.103 20.430 1.00 9.60 270 GLY A C 1
ATOM 4648 O O . GLY A 1 267 ? 35.328 2.733 20.823 1.00 9.82 270 GLY A O 1
ATOM 4652 N N . TRP A 1 268 ? 36.993 1.340 21.267 1.00 8.99 271 TRP A N 1
ATOM 4653 C CA . TRP A 1 268 ? 36.674 1.292 22.683 1.00 8.45 271 TRP A CA 1
ATOM 4654 C C . TRP A 1 268 ? 36.903 2.626 23.335 1.00 8.20 271 TRP A C 1
ATOM 4655 O O . TRP A 1 268 ? 37.828 3.386 23.007 1.00 9.00 271 TRP A O 1
ATOM 4676 N N . GLU A 1 269 ? 36.111 2.875 24.376 1.00 9.00 272 GLU A N 1
ATOM 4677 C CA . GLU A 1 269 ? 36.268 3.959 25.331 1.00 9.13 272 GLU A CA 1
ATOM 4678 C C . GLU A 1 269 ? 36.404 3.356 26.738 1.00 9.47 272 GLU A C 1
ATOM 4679 O O . GLU A 1 269 ? 35.871 2.277 26.993 1.00 10.68 272 GLU A O 1
ATOM 4691 N N . MET A 1 270 ? 37.095 4.057 27.631 1.00 10.60 273 MET A N 1
ATOM 4692 C CA . MET A 1 270 ? 37.414 3.470 28.926 1.00 12.33 273 MET A CA 1
ATOM 4693 C C . MET A 1 270 ? 37.302 4.519 30.023 1.00 12.86 273 MET A C 1
ATOM 4694 O O . MET A 1 270 ? 37.616 5.704 29.823 1.00 13.18 273 MET A O 1
ATOM 4708 N N . LEU A 1 271 ? 36.947 4.041 31.207 1.00 13.47 274 LEU A N 1
ATOM 4709 C CA . LEU A 1 271 ? 37.060 4.839 32.434 1.00 15.40 274 LEU A CA 1
ATOM 4710 C C . LEU A 1 271 ? 37.782 3.989 33.453 1.00 17.00 274 LEU A C 1
ATOM 4711 O O . LEU A 1 271 ? 37.779 2.774 33.387 1.00 16.96 274 LEU A O 1
ATOM 4727 N N A ASP A 1 272 ? 38.245 4.702 34.492 0.51 15.35 275 ASP A N 1
ATOM 4728 N N B ASP A 1 272 ? 38.574 4.593 34.357 0.49 18.02 275 ASP A N 1
ATOM 4729 C CA A ASP A 1 272 ? 38.754 3.913 35.622 0.51 15.07 275 ASP A CA 1
ATOM 4730 C CA B ASP A 1 272 ? 39.265 3.798 35.387 0.49 17.44 275 ASP A CA 1
ATOM 4731 C C A ASP A 1 272 ? 37.578 3.331 36.396 0.51 14.75 275 ASP A C 1
ATOM 4732 C C B ASP A 1 272 ? 38.297 3.023 36.259 0.49 16.60 275 ASP A C 1
ATOM 4733 O O A ASP A 1 272 ? 36.513 3.912 36.578 0.51 17.82 275 ASP A O 1
ATOM 4734 O O B ASP A 1 272 ? 37.242 3.531 36.619 0.49 18.00 275 ASP A O 1
ATOM 4751 N N A TRP A 1 273 ? 37.797 2.127 36.884 0.51 15.24 276 TRP A N 1
ATOM 4752 N N B TRP A 1 273 ? 38.620 1.795 36.633 0.49 17.59 276 TRP A N 1
ATOM 4753 C CA A TRP A 1 273 ? 36.850 1.434 37.760 0.51 16.37 276 TRP A CA 1
ATOM 4754 C CA B TRP A 1 273 ? 37.802 1.032 37.578 0.49 18.38 276 TRP A CA 1
ATOM 4755 C C A TRP A 1 273 ? 37.477 1.406 39.155 0.51 18.16 276 TRP A C 1
ATOM 4756 C C B TRP A 1 273 ? 38.435 1.057 38.965 0.49 19.84 276 TRP A C 1
ATOM 4757 O O A TRP A 1 273 ? 38.691 1.151 39.279 0.51 19.57 276 TRP A O 1
ATOM 4758 O O B TRP A 1 273 ? 39.649 0.840 39.039 0.49 21.11 276 TRP A O 1
ATOM 4799 N N A PRO A 1 274 ? 36.775 1.747 40.207 0.51 18.75 277 PRO A N 1
ATOM 4800 N N B PRO A 1 274 ? 37.690 1.257 40.044 0.49 20.88 277 PRO A N 1
ATOM 4801 C CA A PRO A 1 274 ? 35.332 1.981 40.221 0.51 18.90 277 PRO A CA 1
ATOM 4802 C CA B PRO A 1 274 ? 36.246 1.382 40.136 0.49 20.96 277 PRO A CA 1
ATOM 4803 C C A PRO A 1 274 ? 34.895 3.339 39.709 0.51 18.38 277 PRO A C 1
ATOM 4804 C C B PRO A 1 274 ? 35.770 2.730 39.610 0.49 21.30 277 PRO A C 1
ATOM 4805 O O A PRO A 1 274 ? 35.564 4.361 39.809 0.51 18.69 277 PRO A O 1
ATOM 4806 O O B PRO A 1 274 ? 36.410 3.764 39.733 0.49 21.69 277 PRO A O 1
ATOM 4827 N N A VAL A 1 275 ? 33.667 3.313 39.198 0.51 19.33 278 VAL A N 1
ATOM 4828 N N B VAL A 1 275 ? 34.640 2.638 38.940 0.49 21.93 278 VAL A N 1
ATOM 4829 C CA A VAL A 1 275 ? 33.061 4.512 38.662 0.51 19.35 278 VAL A CA 1
ATOM 4830 C CA B VAL A 1 275 ? 34.070 3.729 38.175 0.49 22.17 278 VAL A CA 1
ATOM 4831 C C A VAL A 1 275 ? 31.541 4.292 38.730 0.51 18.25 278 VAL A C 1
ATOM 4832 C C B VAL A 1 275 ? 32.854 4.242 38.901 0.49 22.66 278 VAL A C 1
ATOM 4833 O O A VAL A 1 275 ? 31.117 3.145 38.611 0.51 23.01 278 VAL A O 1
ATOM 4834 O O B VAL A 1 275 ? 32.010 3.499 39.404 0.49 25.31 278 VAL A O 1
ATOM 4859 N N A ASN A 1 276 ? 30.764 5.335 38.917 0.51 21.43 279 ASN A N 1
ATOM 4860 N N B ASN A 1 276 ? 32.812 5.565 39.024 0.49 24.21 279 ASN A N 1
ATOM 4861 C CA A ASN A 1 276 ? 29.322 5.308 39.030 0.51 22.07 279 ASN A CA 1
ATOM 4862 C CA B ASN A 1 276 ? 31.601 6.171 39.601 0.49 25.83 279 ASN A CA 1
ATOM 4863 C C A ASN A 1 276 ? 28.653 5.646 37.708 0.51 20.74 279 ASN A C 1
ATOM 4864 C C B ASN A 1 276 ? 30.501 6.067 38.557 0.49 24.26 279 ASN A C 1
ATOM 4865 O O A ASN A 1 276 ? 29.310 6.246 36.847 0.51 18.63 279 ASN A O 1
ATOM 4866 O O B ASN A 1 276 ? 30.699 6.619 37.467 0.49 27.15 279 ASN A O 1
ATOM 4887 N N A PRO A 1 277 ? 27.411 5.212 37.464 0.51 20.38 280 PRO A N 1
ATOM 4888 N N B PRO A 1 277 ? 29.429 5.360 38.832 0.49 23.01 280 PRO A N 1
ATOM 4889 C CA A PRO A 1 277 ? 26.847 5.397 36.118 0.51 21.09 280 PRO A CA 1
ATOM 4890 C CA B PRO A 1 277 ? 28.411 5.146 37.791 0.49 23.51 280 PRO A CA 1
ATOM 4891 C C A PRO A 1 277 ? 26.618 6.838 35.721 0.51 18.09 280 PRO A C 1
ATOM 4892 C C B PRO A 1 277 ? 27.925 6.456 37.205 0.49 24.98 280 PRO A C 1
ATOM 4893 O O A PRO A 1 277 ? 26.657 7.147 34.525 0.51 18.09 280 PRO A O 1
ATOM 4894 O O B PRO A 1 277 ? 27.659 6.632 36.012 0.49 26.33 280 PRO A O 1
ATOM 4915 N N A ASP A 1 278 ? 26.440 7.763 36.664 0.51 22.24 281 ASP A N 1
ATOM 4916 N N B ASP A 1 278 ? 27.898 7.465 38.093 0.49 28.96 281 ASP A N 1
ATOM 4917 C CA A ASP A 1 278 ? 26.236 9.136 36.207 0.51 23.01 281 ASP A CA 1
ATOM 4918 C CA B ASP A 1 278 ? 27.345 8.705 37.545 0.49 27.60 281 ASP A CA 1
ATOM 4919 C C A ASP A 1 278 ? 27.538 9.660 35.616 0.51 22.05 281 ASP A C 1
ATOM 4920 C C B ASP A 1 278 ? 28.397 9.462 36.761 0.49 26.49 281 ASP A C 1
ATOM 4921 O O A ASP A 1 278 ? 27.554 10.402 34.647 0.51 23.44 281 ASP A O 1
ATOM 4922 O O B ASP A 1 278 ? 28.204 10.652 36.484 0.49 30.48 281 ASP A O 1
ATOM 4939 N N A SER A 1 279 ? 28.644 9.227 36.173 0.51 22.29 282 SER A N 1
ATOM 4940 N N B SER A 1 279 ? 29.496 8.841 36.364 0.49 25.48 282 SER A N 1
ATOM 4941 C CA A SER A 1 279 ? 29.979 9.596 35.714 0.51 22.41 282 SER A CA 1
ATOM 4942 C CA B SER A 1 279 ? 30.449 9.244 35.346 0.49 25.47 282 SER A CA 1
ATOM 4943 C C A SER A 1 279 ? 30.343 8.885 34.423 0.51 20.54 282 SER A C 1
ATOM 4944 C C B SER A 1 279 ? 30.095 8.618 33.997 0.49 22.80 282 SER A C 1
ATOM 4945 O O A SER A 1 279 ? 31.022 9.479 33.580 0.51 20.09 282 SER A O 1
ATOM 4946 O O B SER A 1 279 ? 30.450 9.090 32.906 0.49 27.00 282 SER A O 1
ATOM 4959 N N A ILE A 1 280 ? 29.857 7.647 34.235 0.51 18.92 283 ILE A N 1
ATOM 4960 N N B ILE A 1 280 ? 29.383 7.489 34.064 0.49 20.26 283 ILE A N 1
ATOM 4961 C CA A ILE A 1 280 ? 30.017 7.001 32.927 0.51 17.11 283 ILE A CA 1
ATOM 4962 C CA B ILE A 1 280 ? 29.012 6.719 32.882 0.49 21.91 283 ILE A CA 1
ATOM 4963 C C A ILE A 1 280 ? 29.221 7.754 31.855 0.51 17.61 283 ILE A C 1
ATOM 4964 C C B ILE A 1 280 ? 27.529 6.684 32.543 0.49 22.81 283 ILE A C 1
ATOM 4965 O O A ILE A 1 280 ? 29.783 7.999 30.801 0.51 18.88 283 ILE A O 1
ATOM 4966 O O B ILE A 1 280 ? 27.160 6.408 31.392 0.49 25.28 283 ILE A O 1
ATOM 4997 N N A ILE A 1 281 ? 27.982 8.112 32.133 0.51 17.09 284 ILE A N 1
ATOM 4998 N N B ILE A 1 281 ? 26.601 6.912 33.486 0.49 25.96 284 ILE A N 1
ATOM 4999 C CA A ILE A 1 281 ? 27.124 8.789 31.151 0.51 19.40 284 ILE A CA 1
ATOM 5000 C CA B ILE A 1 281 ? 25.225 6.616 33.073 0.49 26.72 284 ILE A CA 1
ATOM 5001 C C A ILE A 1 281 ? 27.726 10.085 30.667 0.51 20.13 284 ILE A C 1
ATOM 5002 C C B ILE A 1 281 ? 24.633 7.724 32.219 0.49 27.61 284 ILE A C 1
ATOM 5003 O O A ILE A 1 281 ? 27.831 10.350 29.466 0.51 22.45 284 ILE A O 1
ATOM 5004 O O B ILE A 1 281 ? 24.727 7.678 30.977 0.49 31.33 284 ILE A O 1
ATOM 5035 N N A ASN A 1 282 ? 28.172 10.898 31.605 0.51 21.62 285 ASN A N 1
ATOM 5036 C CA A ASN A 1 282 ? 28.802 12.172 31.297 0.51 23.11 285 ASN A CA 1
ATOM 5037 C C A ASN A 1 282 ? 30.206 11.990 30.747 0.51 23.59 285 ASN A C 1
ATOM 5038 O O A ASN A 1 282 ? 30.677 12.816 29.967 0.51 25.96 285 ASN A O 1
ATOM 5049 N N A GLY A 1 283 ? 30.888 10.921 31.128 0.51 21.34 286 GLY A N 1
ATOM 5050 C CA A GLY A 1 283 ? 32.173 10.564 30.548 0.51 22.05 286 GLY A CA 1
ATOM 5051 C C A GLY A 1 283 ? 32.014 9.735 29.296 0.51 22.99 286 GLY A C 1
ATOM 5052 O O A GLY A 1 283 ? 32.834 8.861 29.035 0.51 24.90 286 GLY A O 1
ATOM 5056 N N A SER A 1 284 ? 30.968 9.904 28.481 0.51 25.21 287 SER A N 1
ATOM 5057 C CA A SER A 1 284 ? 30.922 9.038 27.293 0.51 23.35 287 SER A CA 1
ATOM 5058 C C A SER A 1 284 ? 30.031 9.621 26.225 0.51 23.47 287 SER A C 1
ATOM 5059 O O A SER A 1 284 ? 29.398 10.648 26.436 0.51 25.03 287 SER A O 1
ATOM 5066 N N A ASP A 1 285 ? 29.949 8.949 25.078 0.51 24.19 288 ASP A N 1
ATOM 5067 C CA A ASP A 1 285 ? 28.982 9.320 24.056 0.51 23.97 288 ASP A CA 1
ATOM 5068 C C A ASP A 1 285 ? 27.584 8.836 24.419 0.51 24.40 288 ASP A C 1
ATOM 5069 O O A ASP A 1 285 ? 26.643 8.996 23.633 0.51 28.85 288 ASP A O 1
ATOM 5078 N N A ALA A 1 286 ? 27.422 8.250 25.608 0.51 24.00 289 ALA A N 1
ATOM 5079 C CA A ALA A 1 286 ? 26.114 7.798 26.080 0.51 23.97 289 ALA A CA 1
ATOM 5080 C C A ALA A 1 286 ? 25.230 8.962 26.506 0.51 23.05 289 ALA A C 1
ATOM 5081 O O A ALA A 1 286 ? 24.090 8.809 26.942 0.51 29.73 289 ALA A O 1
ATOM 5088 N N A LYS A 1 287 ? 25.722 10.192 26.452 0.51 23.83 290 LYS A N 1
ATOM 5089 C CA A LYS A 1 287 ? 24.914 11.342 26.828 0.51 25.86 290 LYS A CA 1
ATOM 5090 C C A LYS A 1 287 ? 24.111 11.832 25.633 0.51 25.42 290 LYS A C 1
ATOM 5091 O O A LYS A 1 287 ? 24.415 11.590 24.461 0.51 23.78 290 LYS A O 1
ATOM 5107 N N A ILE A 1 288 ? 23.026 12.527 25.932 0.51 26.16 291 ILE A N 1
ATOM 5108 N N B ILE A 1 288 ? 22.710 13.854 23.474 0.49 23.05 291 ILE A N 1
ATOM 5109 C CA A ILE A 1 288 ? 22.043 12.832 24.904 0.51 26.51 291 ILE A CA 1
ATOM 5110 C CA B ILE A 1 288 ? 23.355 15.018 22.846 0.49 22.95 291 ILE A CA 1
ATOM 5111 C C A ILE A 1 288 ? 22.457 14.002 24.020 0.51 26.98 291 ILE A C 1
ATOM 5112 C C B ILE A 1 288 ? 23.661 14.560 21.429 0.49 21.41 291 ILE A C 1
ATOM 5113 O O A ILE A 1 288 ? 21.857 14.171 22.941 0.51 30.16 291 ILE A O 1
ATOM 5114 O O B ILE A 1 288 ? 24.106 13.419 21.182 0.49 23.50 291 ILE A O 1
ATOM 5143 N N A ALA A 1 289 ? 23.445 14.782 24.442 0.51 24.35 292 ALA A N 1
ATOM 5144 N N B ALA A 1 289 ? 23.343 15.416 20.490 0.49 18.94 292 ALA A N 1
ATOM 5145 C CA A ALA A 1 289 ? 23.941 15.912 23.669 0.51 23.30 292 ALA A CA 1
ATOM 5146 C CA B ALA A 1 289 ? 23.505 15.260 19.059 0.49 19.42 292 ALA A CA 1
ATOM 5147 C C A ALA A 1 289 ? 25.207 15.574 22.896 0.51 23.01 292 ALA A C 1
ATOM 5148 C C B ALA A 1 289 ? 24.960 15.554 18.650 0.49 19.94 292 ALA A C 1
ATOM 5149 O O A ALA A 1 289 ? 25.998 14.753 23.360 0.51 28.33 292 ALA A O 1
ATOM 5150 O O B ALA A 1 289 ? 25.464 14.979 17.680 0.49 21.80 292 ALA A O 1
ATOM 5163 N N A LEU A 1 290 ? 25.411 16.226 21.761 0.51 20.25 293 LEU A N 1
ATOM 5164 N N B LEU A 1 290 ? 25.708 16.355 19.381 0.49 18.10 293 LEU A N 1
ATOM 5165 C CA A LEU A 1 290 ? 26.556 16.092 20.877 0.51 18.42 293 LEU A CA 1
ATOM 5166 C CA B LEU A 1 290 ? 27.080 16.847 19.087 0.49 14.88 293 LEU A CA 1
ATOM 5167 C C A LEU A 1 290 ? 27.575 17.131 21.312 0.51 15.26 293 LEU A C 1
ATOM 5168 C C B LEU A 1 290 ? 27.682 17.235 20.452 0.49 11.65 293 LEU A C 1
ATOM 5169 O O A LEU A 1 290 ? 27.307 18.343 21.171 0.51 14.83 293 LEU A O 1
ATOM 5170 O O B LEU A 1 290 ? 27.018 18.037 21.145 0.49 13.61 293 LEU A O 1
ATOM 5201 N N A ALA A 1 291 ? 28.638 16.611 21.915 0.51 14.47 294 ALA A N 1
ATOM 5202 N N B ALA A 1 291 ? 28.857 16.832 20.794 0.49 10.76 294 ALA A N 1
ATOM 5203 C CA A ALA A 1 291 ? 29.569 17.420 22.664 0.51 13.43 294 ALA A CA 1
ATOM 5204 C CA B ALA A 1 291 ? 29.505 17.199 22.039 0.49 11.30 294 ALA A CA 1
ATOM 5205 C C A ALA A 1 291 ? 30.933 17.510 22.002 0.51 12.38 294 ALA A C 1
ATOM 5206 C C B ALA A 1 291 ? 30.990 17.446 21.842 0.49 11.68 294 ALA A C 1
ATOM 5207 O O A ALA A 1 291 ? 31.593 16.504 21.752 0.51 12.94 294 ALA A O 1
ATOM 5208 O O B ALA A 1 291 ? 31.819 16.537 21.738 0.49 13.05 294 ALA A O 1
ATOM 5221 N N . ALA A 1 292 ? 31.402 18.719 21.744 1.00 11.20 295 ALA A N 1
ATOM 5222 C CA . ALA A 1 292 ? 32.788 19.037 21.458 1.00 10.75 295 ALA A CA 1
ATOM 5223 C C . ALA A 1 292 ? 33.518 19.171 22.776 1.00 10.72 295 ALA A C 1
ATOM 5224 O O . ALA A 1 292 ? 33.107 19.991 23.588 1.00 14.34 295 ALA A O 1
ATOM 5231 N N . ARG A 1 293 ? 34.564 18.405 22.973 1.00 10.52 296 ARG A N 1
ATOM 5232 C CA . ARG A 1 293 ? 35.269 18.394 24.245 1.00 12.03 296 ARG A CA 1
ATOM 5233 C C . ARG A 1 293 ? 36.766 18.523 24.037 1.00 12.02 296 ARG A C 1
ATOM 5234 O O . ARG A 1 293 ? 37.388 17.730 23.328 1.00 13.19 296 ARG A O 1
ATOM 5255 N N . PRO A 1 294 ? 37.449 19.462 24.687 1.00 12.16 297 PRO A N 1
ATOM 5256 C CA . PRO A 1 294 ? 38.904 19.481 24.614 1.00 12.43 297 PRO A CA 1
ATOM 5257 C C . PRO A 1 294 ? 39.508 18.209 25.168 1.00 11.46 297 PRO A C 1
ATOM 5258 O O . PRO A 1 294 ? 39.002 17.660 26.142 1.00 14.33 297 PRO A O 1
ATOM 5269 N N A VAL A 1 295 ? 40.580 17.768 24.533 0.43 11.29 298 VAL A N 1
ATOM 5270 N N B VAL A 1 295 ? 40.585 17.737 24.563 0.57 11.59 298 VAL A N 1
ATOM 5271 C CA A VAL A 1 295 ? 41.330 16.576 24.842 0.43 10.63 298 VAL A CA 1
ATOM 5272 C CA B VAL A 1 295 ? 41.269 16.564 25.041 0.57 11.57 298 VAL A CA 1
ATOM 5273 C C A VAL A 1 295 ? 42.712 16.913 25.388 0.43 10.61 298 VAL A C 1
ATOM 5274 C C B VAL A 1 295 ? 42.743 16.858 25.315 0.57 12.43 298 VAL A C 1
ATOM 5275 O O A VAL A 1 295 ? 43.313 17.876 24.922 0.43 13.36 298 VAL A O 1
ATOM 5276 O O B VAL A 1 295 ? 43.340 17.707 24.659 0.57 13.83 298 VAL A O 1
ATOM 5301 N N . LYS A 1 296 ? 43.219 16.072 26.275 1.00 11.85 299 LYS A N 1
ATOM 5302 C CA A LYS A 1 296 ? 44.602 16.046 26.661 0.61 13.21 299 LYS A CA 1
ATOM 5303 C CA B LYS A 1 296 ? 44.616 16.066 26.620 0.39 12.99 299 LYS A CA 1
ATOM 5304 C C . LYS A 1 296 ? 45.249 14.815 26.026 1.00 11.24 299 LYS A C 1
ATOM 5305 O O . LYS A 1 296 ? 44.760 13.693 26.210 1.00 11.52 299 LYS A O 1
ATOM 5335 N N . ALA A 1 297 ? 46.347 14.977 25.329 1.00 12.19 300 ALA A N 1
ATOM 5336 C CA . ALA A 1 297 ? 47.095 13.864 24.800 1.00 12.22 300 ALA A CA 1
ATOM 5337 C C . ALA A 1 297 ? 47.737 13.062 25.923 1.00 11.82 300 ALA A C 1
ATOM 5338 O O . ALA A 1 297 ? 48.218 13.632 26.901 1.00 13.33 300 ALA A O 1
ATOM 5345 N N . ILE A 1 298 ? 47.704 11.738 25.774 1.00 11.08 301 ILE A N 1
ATOM 5346 C CA . ILE A 1 298 ? 48.409 10.854 26.684 1.00 11.29 301 ILE A CA 1
ATOM 5347 C C . ILE A 1 298 ? 49.661 10.412 25.968 1.00 11.49 301 ILE A C 1
ATOM 5348 O O . ILE A 1 298 ? 49.597 9.685 24.982 1.00 14.25 301 ILE A O 1
ATOM 5377 N N . THR A 1 299 ? 50.787 11.001 26.351 1.00 12.99 302 THR A N 1
ATOM 5378 C CA . THR A 1 299 ? 52.029 10.984 25.604 1.00 14.22 302 THR A CA 1
ATOM 5379 C C . THR A 1 299 ? 53.110 10.241 26.374 1.00 12.72 302 THR A C 1
ATOM 5380 O O . THR A 1 299 ? 53.691 10.794 27.320 1.00 14.13 302 THR A O 1
ATOM 5390 N N . PRO A 1 300 ? 53.428 8.977 26.052 1.00 12.26 303 PRO A N 1
ATOM 5391 C CA . PRO A 1 300 ? 52.824 8.099 25.046 1.00 13.43 303 PRO A CA 1
ATOM 5392 C C . PRO A 1 300 ? 51.562 7.440 25.597 1.00 11.60 303 PRO A C 1
ATOM 5393 O O . PRO A 1 300 ? 51.343 7.509 26.820 1.00 10.90 303 PRO A O 1
ATOM 5404 N N . PRO A 1 301 ? 50.777 6.747 24.788 1.00 12.48 304 PRO A N 1
ATOM 5405 C CA . PRO A 1 301 ? 49.516 6.138 25.273 1.00 11.79 304 PRO A CA 1
ATOM 5406 C C . PRO A 1 301 ? 49.783 5.108 26.332 1.00 12.00 304 PRO A C 1
ATOM 5407 O O . PRO A 1 301 ? 50.751 4.356 26.285 1.00 14.84 304 PRO A O 1
ATOM 5418 N N . THR A 1 302 ? 48.873 5.031 27.281 1.00 11.71 305 THR A N 1
ATOM 5419 C CA . THR A 1 302 ? 48.970 4.043 28.357 1.00 12.00 305 THR A CA 1
ATOM 5420 C C . THR A 1 302 ? 48.501 2.711 27.838 1.00 12.94 305 THR A C 1
ATOM 5421 O O . THR A 1 302 ? 47.438 2.638 27.274 1.00 12.90 305 THR A O 1
ATOM 5431 N N . PRO A 1 303 ? 49.271 1.661 28.051 1.00 15.41 306 PRO A N 1
ATOM 5432 C CA . PRO A 1 303 ? 48.803 0.347 27.616 1.00 17.10 306 PRO A CA 1
ATOM 5433 C C . PRO A 1 303 ? 47.514 0.024 28.364 1.00 17.12 306 PRO A C 1
ATOM 5434 O O . PRO A 1 303 ? 47.285 0.524 29.490 1.00 16.77 306 PRO A O 1
ATOM 5445 N N . ALA A 1 304 ? 46.748 -0.865 27.798 1.00 20.29 307 ALA A N 1
ATOM 5446 C CA . ALA A 1 304 ? 45.466 -1.284 28.298 1.00 21.39 307 ALA A CA 1
ATOM 5447 C C . ALA A 1 304 ? 45.552 -1.529 29.817 1.00 22.07 307 ALA A C 1
ATOM 5448 O O . ALA A 1 304 ? 46.377 -2.267 30.305 1.00 24.41 307 ALA A O 1
ATOM 5455 N N . VAL A 1 305 ? 44.729 -0.748 30.517 1.00 21.29 308 VAL A N 1
ATOM 5456 C CA . VAL A 1 305 ? 44.676 -0.826 31.978 1.00 23.18 308 VAL A CA 1
ATOM 5457 C C . VAL A 1 305 ? 43.647 -1.854 32.431 1.00 26.09 308 VAL A C 1
ATOM 5458 O O . VAL A 1 305 ? 42.461 -1.799 32.078 1.00 20.57 308 VAL A O 1
ATOM 5471 N N . ARG A 1 306 ? 44.066 -2.833 33.243 1.00 24.70 309 ARG A N 1
ATOM 5472 C CA . ARG A 1 306 ? 43.132 -3.915 33.603 1.00 26.10 309 ARG A CA 1
ATOM 5473 C C . ARG A 1 306 ? 41.948 -3.413 34.440 1.00 23.86 309 ARG A C 1
ATOM 5474 O O . ARG A 1 306 ? 40.813 -3.871 34.280 1.00 24.46 309 ARG A O 1
ATOM 5495 N N . ALA A 1 307 ? 42.216 -2.495 35.360 1.00 27.35 310 ALA A N 1
ATOM 5496 C CA . ALA A 1 307 ? 41.182 -1.893 36.165 1.00 29.54 310 ALA A CA 1
ATOM 5497 C C . ALA A 1 307 ? 40.389 -0.812 35.448 1.00 22.74 310 ALA A C 1
ATOM 5498 O O . ALA A 1 307 ? 40.473 0.358 35.839 1.00 24.19 310 ALA A O 1
ATOM 5505 N N . SER A 1 308 ? 39.646 -1.172 34.425 1.00 20.32 311 SER A N 1
ATOM 5506 C CA . SER A 1 308 ? 38.872 -0.227 33.614 1.00 17.27 311 SER A CA 1
ATOM 5507 C C . SER A 1 308 ? 37.469 -0.733 33.413 1.00 15.60 311 SER A C 1
ATOM 5508 O O . SER A 1 308 ? 37.300 -1.960 33.296 1.00 17.41 311 SER A O 1
ATOM 5515 N N . TRP A 1 309 ? 36.587 0.208 33.208 1.00 14.27 312 TRP A N 1
ATOM 5516 C CA . TRP A 1 309 ? 35.263 -0.053 32.640 1.00 13.45 312 TRP A CA 1
ATOM 5517 C C . TRP A 1 309 ? 35.481 0.270 31.144 1.00 12.48 312 TRP A C 1
ATOM 5518 O O . TRP A 1 309 ? 35.715 1.450 30.789 1.00 12.80 312 TRP A O 1
ATOM 5539 N N . VAL A 1 310 ? 35.490 -0.741 30.301 1.00 10.84 313 VAL A N 1
ATOM 5540 C CA . VAL A 1 310 ? 35.710 -0.620 28.862 1.00 10.04 313 VAL A CA 1
ATOM 5541 C C . VAL A 1 310 ? 34.360 -0.789 28.202 1.00 9.22 313 VAL A C 1
ATOM 5542 O O . VAL A 1 310 ? 33.684 -1.773 28.503 1.00 10.37 313 VAL A O 1
ATOM 5555 N N . HIS A 1 311 ? 33.949 0.145 27.317 1.00 9.31 314 HIS A N 1
ATOM 5556 C CA . HIS A 1 311 ? 32.577 0.052 26.837 1.00 9.07 314 HIS A CA 1
ATOM 5557 C C . HIS A 1 311 ? 32.437 0.727 25.480 1.00 8.32 314 HIS A C 1
ATOM 5558 O O . HIS A 1 311 ? 33.268 1.467 25.021 1.00 8.80 314 HIS A O 1
ATOM 5568 N N . LYS A 1 312 ? 31.266 0.444 24.903 1.00 8.68 315 LYS A N 1
ATOM 5569 C CA . LYS A 1 312 ? 30.840 1.113 23.691 1.00 8.56 315 LYS A CA 1
ATOM 5570 C C . LYS A 1 312 ? 29.330 0.968 23.569 1.00 8.25 315 LYS A C 1
ATOM 5571 O O . LYS A 1 312 ? 28.791 -0.139 23.690 1.00 9.17 315 LYS A O 1
ATOM 5587 N N . THR A 1 313 ? 28.654 2.067 23.245 1.00 9.24 316 THR A N 1
ATOM 5588 C CA . THR A 1 313 ? 27.253 2.081 22.860 1.00 9.27 316 THR A CA 1
ATOM 5589 C C . THR A 1 313 ? 27.133 2.038 21.344 1.00 9.45 316 THR A C 1
ATOM 5590 O O . THR A 1 313 ? 28.000 2.505 20.633 1.00 11.45 316 THR A O 1
ATOM 5607 N N . GLY A 1 314 ? 25.978 1.566 20.863 1.00 9.89 317 GLY A N 1
ATOM 5608 C CA . GLY A 1 314 ? 25.680 1.621 19.435 1.00 11.05 317 GLY A CA 1
ATOM 5609 C C . GLY A 1 314 ? 24.235 1.733 19.140 1.00 10.72 317 GLY A C 1
ATOM 5610 O O . GLY A 1 314 ? 23.378 1.213 19.885 1.00 11.81 317 GLY A O 1
ATOM 5614 N N . ALA A 1 315 ? 23.906 2.334 18.011 1.00 10.80 318 ALA A N 1
ATOM 5615 C CA . ALA A 1 315 ? 22.548 2.393 17.576 1.00 11.80 318 ALA A CA 1
ATOM 5616 C C . ALA A 1 315 ? 22.495 2.422 16.055 1.00 10.90 318 ALA A C 1
ATOM 5617 O O . ALA A 1 315 ? 23.397 2.875 15.388 1.00 13.17 318 ALA A O 1
ATOM 5624 N N . THR A 1 316 ? 21.339 1.967 15.589 1.00 11.32 319 THR A N 1
ATOM 5625 C CA . THR A 1 316 ? 20.909 2.202 14.224 1.00 11.67 319 THR A CA 1
ATOM 5626 C C . THR A 1 316 ? 19.500 2.767 14.363 1.00 12.33 319 THR A C 1
ATOM 5627 O O . THR A 1 316 ? 19.003 2.919 15.505 1.00 14.34 319 THR A O 1
ATOM 5637 N N . GLY A 1 317 ? 18.777 3.042 13.281 1.00 12.92 320 GLY A N 1
ATOM 5638 C CA . GLY A 1 317 ? 17.437 3.561 13.443 1.00 13.72 320 GLY A CA 1
ATOM 5639 C C . GLY A 1 317 ? 16.571 2.616 14.245 1.00 13.10 320 GLY A C 1
ATOM 5640 O O . GLY A 1 317 ? 15.750 3.100 15.022 1.00 14.04 320 GLY A O 1
ATOM 5644 N N . GLY A 1 318 ? 16.737 1.329 14.127 1.00 12.03 321 GLY A N 1
ATOM 5645 C CA . GLY A 1 318 ? 15.889 0.360 14.761 1.00 11.95 321 GLY A CA 1
ATOM 5646 C C . GLY A 1 318 ? 16.495 -0.470 15.877 1.00 10.10 321 GLY A C 1
ATOM 5647 O O . GLY A 1 318 ? 15.787 -1.336 16.380 1.00 11.06 321 GLY A O 1
ATOM 5651 N N . PHE A 1 319 ? 17.745 -0.218 16.242 1.00 10.69 322 PHE A N 1
ATOM 5652 C CA . PHE A 1 319 ? 18.444 -1.117 17.177 1.00 9.66 322 PHE A CA 1
ATOM 5653 C C . PHE A 1 319 ? 19.247 -0.282 18.187 1.00 9.94 322 PHE A C 1
ATOM 5654 O O . PHE A 1 319 ? 19.730 0.792 17.884 1.00 11.30 322 PHE A O 1
ATOM 5671 N N . GLY A 1 320 ? 19.442 -0.861 19.363 1.00 9.75 323 GLY A N 1
ATOM 5672 C CA . GLY A 1 320 ? 20.297 -0.292 20.375 1.00 10.33 323 GLY A CA 1
ATOM 5673 C C . GLY A 1 320 ? 21.118 -1.383 21.044 1.00 10.06 323 GLY A C 1
ATOM 5674 O O . GLY A 1 320 ? 20.540 -2.345 21.556 1.00 11.30 323 GLY A O 1
ATOM 5678 N N . SER A 1 321 ? 22.410 -1.194 21.091 1.00 9.84 324 SER A N 1
ATOM 5679 C CA . SER A 1 321 ? 23.390 -2.149 21.589 1.00 9.65 324 SER A CA 1
ATOM 5680 C C . SER A 1 321 ? 24.241 -1.503 22.657 1.00 9.40 324 SER A C 1
ATOM 5681 O O . SER A 1 321 ? 24.508 -0.301 22.686 1.00 9.78 324 SER A O 1
ATOM 5692 N N . TYR A 1 322 ? 24.815 -2.366 23.524 1.00 9.53 325 TYR A N 1
ATOM 5693 C CA . TYR A 1 322 ? 25.779 -1.887 24.519 1.00 9.29 325 TYR A CA 1
ATOM 5694 C C . TYR A 1 322 ? 26.652 -3.069 24.908 1.00 9.34 325 TYR A C 1
ATOM 5695 O O . TYR A 1 322 ? 26.182 -4.182 25.079 1.00 10.41 325 TYR A O 1
ATOM 5713 N N A VAL A 1 323 ? 27.925 -2.755 25.034 0.76 9.05 326 VAL A N 1
ATOM 5714 N N B VAL A 1 323 ? 27.940 -2.788 25.068 0.24 9.14 326 VAL A N 1
ATOM 5715 C CA A VAL A 1 323 ? 28.891 -3.707 25.525 0.76 9.43 326 VAL A CA 1
ATOM 5716 C CA B VAL A 1 323 ? 28.918 -3.770 25.513 0.24 9.47 326 VAL A CA 1
ATOM 5717 C C A VAL A 1 323 ? 29.729 -3.020 26.606 0.76 9.20 326 VAL A C 1
ATOM 5718 C C B VAL A 1 323 ? 29.865 -3.126 26.526 0.24 10.61 326 VAL A C 1
ATOM 5719 O O A VAL A 1 323 ? 30.142 -1.869 26.430 0.76 9.07 326 VAL A O 1
ATOM 5720 O O B VAL A 1 323 ? 30.443 -2.070 26.260 0.24 8.77 326 VAL A O 1
ATOM 5745 N N . ALA A 1 324 ? 30.006 -3.727 27.707 1.00 10.01 327 ALA A N 1
ATOM 5746 C CA . ALA A 1 324 ? 30.931 -3.203 28.740 1.00 10.47 327 ALA A CA 1
ATOM 5747 C C . ALA A 1 324 ? 31.608 -4.401 29.374 1.00 10.32 327 ALA A C 1
ATOM 5748 O O . ALA A 1 324 ? 31.018 -5.451 29.563 1.00 12.16 327 ALA A O 1
ATOM 5755 N N . PHE A 1 325 ? 32.878 -4.174 29.747 1.00 9.97 328 PHE A N 1
ATOM 5756 C CA . PHE A 1 325 ? 33.617 -5.229 30.446 1.00 10.83 328 PHE A CA 1
ATOM 5757 C C . PHE A 1 325 ? 34.694 -4.604 31.337 1.00 11.30 328 PHE A C 1
ATOM 5758 O O . PHE A 1 325 ? 35.113 -3.478 31.135 1.00 12.07 328 PHE A O 1
ATOM 5775 N N . ILE A 1 326 ? 35.097 -5.418 32.315 1.00 13.19 329 ILE A N 1
ATOM 5776 C CA . ILE A 1 326 ? 36.116 -4.987 33.309 1.00 15.21 329 ILE A CA 1
ATOM 5777 C C . ILE A 1 326 ? 37.186 -6.069 33.354 1.00 16.71 329 ILE A C 1
ATOM 5778 O O . ILE A 1 326 ? 36.986 -7.129 33.941 1.00 20.05 329 ILE A O 1
ATOM 5794 N N . PRO A 1 327 ? 38.298 -5.862 32.659 1.00 17.37 330 PRO A N 1
ATOM 5795 C CA . PRO A 1 327 ? 39.321 -6.922 32.526 1.00 20.98 330 PRO A CA 1
ATOM 5796 C C . PRO A 1 327 ? 39.812 -7.503 33.827 1.00 23.00 330 PRO A C 1
ATOM 5797 O O . PRO A 1 327 ? 39.879 -8.723 33.989 1.00 27.44 330 PRO A O 1
ATOM 5808 N N A GLU A 1 328 ? 40.152 -6.664 34.797 0.63 26.58 331 GLU A N 1
ATOM 5809 N N B GLU A 1 328 ? 40.072 -6.632 34.789 0.37 26.32 331 GLU A N 1
ATOM 5810 C CA A GLU A 1 328 ? 40.676 -7.273 36.030 0.63 28.14 331 GLU A CA 1
ATOM 5811 C CA B GLU A 1 328 ? 40.459 -7.085 36.115 0.37 27.87 331 GLU A CA 1
ATOM 5812 C C A GLU A 1 328 ? 39.619 -8.034 36.812 0.63 28.02 331 GLU A C 1
ATOM 5813 C C B GLU A 1 328 ? 39.552 -8.157 36.701 0.37 28.17 331 GLU A C 1
ATOM 5814 O O A GLU A 1 328 ? 39.975 -8.603 37.871 0.63 30.01 331 GLU A O 1
ATOM 5815 O O B GLU A 1 328 ? 40.041 -9.088 37.356 0.37 28.40 331 GLU A O 1
ATOM 5838 N N A LYS A 1 329 ? 38.355 -8.070 36.431 0.75 25.60 332 LYS A N 1
ATOM 5839 N N B LYS A 1 329 ? 38.246 -8.024 36.526 0.25 25.99 332 LYS A N 1
ATOM 5840 C CA A LYS A 1 329 ? 37.364 -8.884 37.130 0.75 26.60 332 LYS A CA 1
ATOM 5841 C CA B LYS A 1 329 ? 37.275 -8.910 37.149 0.25 26.39 332 LYS A CA 1
ATOM 5842 C C A LYS A 1 329 ? 36.877 -10.022 36.242 0.75 24.87 332 LYS A C 1
ATOM 5843 C C B LYS A 1 329 ? 36.818 -10.050 36.257 0.25 24.60 332 LYS A C 1
ATOM 5844 O O A LYS A 1 329 ? 36.033 -10.841 36.687 0.75 27.67 332 LYS A O 1
ATOM 5845 O O B LYS A 1 329 ? 35.976 -10.856 36.697 0.25 25.31 332 LYS A O 1
ATOM 5876 N N A GLU A 1 330 ? 37.364 -10.104 35.010 0.44 22.20 333 GLU A N 1
ATOM 5877 N N B GLU A 1 330 ? 37.324 -10.146 35.031 0.56 21.57 333 GLU A N 1
ATOM 5878 C CA A GLU A 1 330 ? 36.964 -11.108 34.023 0.44 22.39 333 GLU A CA 1
ATOM 5879 C CA B GLU A 1 330 ? 36.848 -11.170 34.100 0.56 22.22 333 GLU A CA 1
ATOM 5880 C C A GLU A 1 330 ? 35.458 -11.134 33.846 0.44 17.98 333 GLU A C 1
ATOM 5881 C C B GLU A 1 330 ? 35.327 -11.166 34.001 0.56 18.08 333 GLU A C 1
ATOM 5882 O O A GLU A 1 330 ? 34.795 -12.167 33.779 0.44 20.03 333 GLU A O 1
ATOM 5883 O O B GLU A 1 330 ? 34.749 -12.234 33.764 0.56 19.98 333 GLU A O 1
ATOM 5906 N N A LEU A 1 331 ? 34.919 -9.925 33.709 0.71 14.71 334 LEU A N 1
ATOM 5907 N N B LEU A 1 331 ? 34.707 -9.992 34.126 0.29 14.84 334 LEU A N 1
ATOM 5908 C CA A LEU A 1 331 ? 33.468 -9.714 33.821 0.71 14.15 334 LEU A CA 1
ATOM 5909 C CA B LEU A 1 331 ? 33.280 -9.795 33.912 0.29 14.43 334 LEU A CA 1
ATOM 5910 C C A LEU A 1 331 ? 32.988 -8.825 32.704 0.71 11.67 334 LEU A C 1
ATOM 5911 C C B LEU A 1 331 ? 33.056 -8.985 32.632 0.29 12.96 334 LEU A C 1
ATOM 5912 O O A LEU A 1 331 ? 33.562 -7.761 32.462 0.71 11.25 334 LEU A O 1
ATOM 5913 O O B LEU A 1 331 ? 33.898 -8.181 32.244 0.29 12.26 334 LEU A O 1
ATOM 5944 N N . GLY A 1 332 ? 31.885 -9.192 32.048 1.00 11.96 335 GLY A N 1
ATOM 5945 C CA . GLY A 1 332 ? 31.389 -8.344 30.967 1.00 12.07 335 GLY A CA 1
ATOM 5946 C C . GLY A 1 332 ? 29.957 -8.567 30.684 1.00 10.83 335 GLY A C 1
ATOM 5947 O O . GLY A 1 332 ? 29.344 -9.553 31.169 1.00 11.19 335 GLY A O 1
ATOM 5951 N N . ILE A 1 333 ? 29.388 -7.702 29.841 1.00 10.48 336 ILE A N 1
ATOM 5952 C CA . ILE A 1 333 ? 27.995 -7.796 29.474 1.00 9.89 336 ILE A CA 1
ATOM 5953 C C . ILE A 1 333 ? 27.840 -7.327 28.018 1.00 9.20 336 ILE A C 1
ATOM 5954 O O . ILE A 1 333 ? 28.522 -6.383 27.602 1.00 10.58 336 ILE A O 1
ATOM 5970 N N . VAL A 1 334 ? 26.908 -7.949 27.327 1.00 8.76 337 VAL A N 1
ATOM 5971 C CA . VAL A 1 334 ? 26.394 -7.508 26.057 1.00 8.97 337 VAL A CA 1
ATOM 5972 C C . VAL A 1 334 ? 24.871 -7.387 26.142 1.00 8.75 337 VAL A C 1
ATOM 5973 O O . VAL A 1 334 ? 24.233 -8.326 26.621 1.00 9.58 337 VAL A O 1
ATOM 5986 N N . MET A 1 335 ? 24.312 -6.276 25.685 1.00 8.51 338 MET A N 1
ATOM 5987 C CA . MET A 1 335 ? 22.879 -6.046 25.621 1.00 8.67 338 MET A CA 1
ATOM 5988 C C . MET A 1 335 ? 22.538 -5.657 24.182 1.00 8.55 338 MET A C 1
ATOM 5989 O O . MET A 1 335 ? 22.961 -4.612 23.713 1.00 9.33 338 MET A O 1
ATOM 6003 N N . LEU A 1 336 ? 21.731 -6.496 23.518 1.00 8.64 339 LEU A N 1
ATOM 6004 C CA . LEU A 1 336 ? 21.307 -6.259 22.148 1.00 8.35 339 LEU A CA 1
ATOM 6005 C C . LEU A 1 336 ? 19.784 -6.130 22.115 1.00 9.09 339 LEU A C 1
ATOM 6006 O O . LEU A 1 336 ? 19.105 -7.028 22.581 1.00 10.55 339 LEU A O 1
ATOM 6022 N N . ALA A 1 337 ? 19.269 -5.047 21.556 1.00 9.27 340 ALA A N 1
ATOM 6023 C CA . ALA A 1 337 ? 17.831 -4.808 21.456 1.00 9.36 340 ALA A CA 1
ATOM 6024 C C . ALA A 1 337 ? 17.477 -4.341 20.054 1.00 8.88 340 ALA A C 1
ATOM 6025 O O . ALA A 1 337 ? 18.260 -3.618 19.434 1.00 10.03 340 ALA A O 1
ATOM 6032 N N . ASN A 1 338 ? 16.278 -4.666 19.656 1.00 9.51 341 ASN A N 1
ATOM 6033 C CA . ASN A 1 338 ? 15.749 -4.176 18.394 1.00 9.82 341 ASN A CA 1
ATOM 6034 C C . ASN A 1 338 ? 14.807 -2.990 18.542 1.00 10.57 341 ASN A C 1
ATOM 6035 O O . ASN A 1 338 ? 13.798 -2.887 17.875 1.00 12.47 341 ASN A O 1
ATOM 6046 N N . LYS A 1 339 ? 15.232 -2.052 19.366 1.00 12.10 342 LYS A N 1
ATOM 6047 C CA . LYS A 1 339 ? 14.739 -0.691 19.495 1.00 12.96 342 LYS A CA 1
ATOM 6048 C C . LYS A 1 339 ? 15.915 0.174 19.944 1.00 12.76 342 LYS A C 1
ATOM 6049 O O . LYS A 1 339 ? 16.672 -0.255 20.825 1.00 13.93 342 LYS A O 1
ATOM 6065 N N . ASN A 1 340 ? 16.075 1.358 19.352 1.00 12.84 343 ASN A N 1
ATOM 6066 C CA . ASN A 1 340 ? 17.046 2.322 19.821 1.00 13.33 343 ASN A CA 1
ATOM 6067 C C . ASN A 1 340 ? 16.526 3.101 21.022 1.00 15.70 343 ASN A C 1
ATOM 6068 O O . ASN A 1 340 ? 15.903 4.136 20.826 1.00 23.92 343 ASN A O 1
ATOM 6079 N N . TYR A 1 341 ? 16.775 2.663 22.215 1.00 15.55 344 TYR A N 1
ATOM 6080 C CA . TYR A 1 341 ? 16.297 3.266 23.457 1.00 14.77 344 TYR A CA 1
ATOM 6081 C C . TYR A 1 341 ? 17.417 4.007 24.145 1.00 15.77 344 TYR A C 1
ATOM 6082 O O . TYR A 1 341 ? 18.582 3.806 23.827 1.00 16.61 344 TYR A O 1
ATOM 6099 N N . PRO A 1 342 ? 17.118 4.961 25.024 1.00 17.68 345 PRO A N 1
ATOM 6100 C CA . PRO A 1 342 ? 18.140 5.854 25.553 1.00 17.54 345 PRO A CA 1
ATOM 6101 C C . PRO A 1 342 ? 19.400 5.245 26.142 1.00 16.69 345 PRO A C 1
ATOM 6102 O O . PRO A 1 342 ? 19.344 4.305 26.936 1.00 18.10 345 PRO A O 1
ATOM 6113 N N . ASN A 1 343 ? 20.537 5.813 25.752 1.00 17.64 346 ASN A N 1
ATOM 6114 C CA . ASN A 1 343 ? 21.799 5.309 26.276 1.00 16.95 346 ASN A CA 1
ATOM 6115 C C . ASN A 1 343 ? 21.908 5.279 27.782 1.00 15.97 346 ASN A C 1
ATOM 6116 O O . ASN A 1 343 ? 22.486 4.306 28.293 1.00 17.37 346 ASN A O 1
ATOM 6135 N N . PRO A 1 344 ? 21.450 6.294 28.517 1.00 16.93 347 PRO A N 1
ATOM 6136 C CA . PRO A 1 344 ? 21.629 6.189 29.978 1.00 19.49 347 PRO A CA 1
ATOM 6137 C C . PRO A 1 344 ? 20.972 4.966 30.578 1.00 17.51 347 PRO A C 1
ATOM 6138 O O . PRO A 1 344 ? 21.473 4.437 31.574 1.00 18.72 347 PRO A O 1
ATOM 6149 N N . ALA A 1 345 ? 19.867 4.556 29.984 1.00 16.99 348 ALA A N 1
ATOM 6150 C CA . ALA A 1 345 ? 19.160 3.379 30.486 1.00 17.23 348 ALA A CA 1
ATOM 6151 C C . ALA A 1 345 ? 19.987 2.105 30.254 1.00 15.44 348 ALA A C 1
ATOM 6152 O O . ALA A 1 345 ? 19.939 1.178 31.072 1.00 16.71 348 ALA A O 1
ATOM 6159 N N . ARG A 1 346 ? 20.780 2.080 29.171 1.00 14.26 349 ARG A N 1
ATOM 6160 C CA . ARG A 1 346 ? 21.665 0.975 28.891 1.00 14.48 349 ARG A CA 1
ATOM 6161 C C . ARG A 1 346 ? 22.741 0.902 29.950 1.00 13.91 349 ARG A C 1
ATOM 6162 O O . ARG A 1 346 ? 23.003 -0.164 30.495 1.00 14.73 349 ARG A O 1
ATOM 6183 N N . VAL A 1 347 ? 23.376 2.049 30.188 1.00 13.91 350 VAL A N 1
ATOM 6184 C CA . VAL A 1 347 ? 24.495 2.054 31.130 1.00 14.13 350 VAL A CA 1
ATOM 6185 C C . VAL A 1 347 ? 23.984 1.714 32.533 1.00 13.70 350 VAL A C 1
ATOM 6186 O O . VAL A 1 347 ? 24.633 0.978 33.257 1.00 14.96 350 VAL A O 1
ATOM 6199 N N . ASP A 1 348 ? 22.852 2.290 32.916 1.00 15.31 351 ASP A N 1
ATOM 6200 C CA . ASP A 1 348 ? 22.299 2.033 34.240 1.00 15.90 351 ASP A CA 1
ATOM 6201 C C . ASP A 1 348 ? 22.110 0.543 34.444 1.00 15.17 351 ASP A C 1
ATOM 6202 O O . ASP A 1 348 ? 22.435 -0.005 35.500 1.00 15.42 351 ASP A O 1
ATOM 6217 N N . ALA A 1 349 ? 21.521 -0.124 33.459 1.00 13.99 352 ALA A N 1
ATOM 6218 C CA . ALA A 1 349 ? 21.251 -1.561 33.585 1.00 14.28 352 ALA A CA 1
ATOM 6219 C C . ALA A 1 349 ? 22.502 -2.368 33.646 1.00 13.03 352 ALA A C 1
ATOM 6220 O O . ALA A 1 349 ? 22.684 -3.303 34.433 1.00 13.92 352 ALA A O 1
ATOM 6227 N N . ALA A 1 350 ? 23.459 -2.054 32.747 1.00 12.31 353 ALA A N 1
ATOM 6228 C CA . ALA A 1 350 ? 24.727 -2.730 32.713 1.00 12.13 353 ALA A CA 1
ATOM 6229 C C . ALA A 1 350 ? 25.478 -2.617 34.043 1.00 12.03 353 ALA A C 1
ATOM 6230 O O . ALA A 1 350 ? 26.030 -3.585 34.525 1.00 12.92 353 ALA A O 1
ATOM 6237 N N . TRP A 1 351 ? 25.524 -1.409 34.565 1.00 13.31 354 TRP A N 1
ATOM 6238 C CA . TRP A 1 351 ? 26.221 -1.175 35.825 1.00 14.17 354 TRP A CA 1
ATOM 6239 C C . TRP A 1 351 ? 25.524 -1.940 36.936 1.00 14.15 354 TRP A C 1
ATOM 6240 O O . TRP A 1 351 ? 26.191 -2.536 37.803 1.00 15.31 354 TRP A O 1
ATOM 6261 N N . GLN A 1 352 ? 24.197 -1.921 36.968 1.00 14.65 355 GLN A N 1
ATOM 6262 C CA . GLN A 1 352 ? 23.479 -2.619 38.013 1.00 15.85 355 GLN A CA 1
ATOM 6263 C C . GLN A 1 352 ? 23.842 -4.095 38.027 1.00 14.76 355 GLN A C 1
ATOM 6264 O O . GLN A 1 352 ? 24.059 -4.692 39.098 1.00 17.80 355 GLN A O 1
ATOM 6278 N N . ILE A 1 353 ? 23.919 -4.709 36.847 1.00 13.95 356 ILE A N 1
ATOM 6279 C CA . ILE A 1 353 ? 24.279 -6.112 36.738 1.00 14.46 356 ILE A CA 1
ATOM 6280 C C . ILE A 1 353 ? 25.722 -6.361 37.116 1.00 14.38 356 ILE A C 1
ATOM 6281 O O . ILE A 1 353 ? 26.022 -7.225 37.947 1.00 15.83 356 ILE A O 1
ATOM 6297 N N . LEU A 1 354 ? 26.661 -5.640 36.486 1.00 14.21 357 LEU A N 1
ATOM 6298 C CA . LEU A 1 354 ? 28.055 -5.893 36.750 1.00 14.54 357 LEU A CA 1
ATOM 6299 C C . LEU A 1 354 ? 28.463 -5.551 38.175 1.00 15.25 357 LEU A C 1
ATOM 6300 O O . LEU A 1 354 ? 29.242 -6.281 38.797 1.00 17.28 357 LEU A O 1
ATOM 6316 N N A ASN A 1 355 ? 27.919 -4.450 38.706 0.62 16.13 358 ASN A N 1
ATOM 6317 N N B ASN A 1 355 ? 27.900 -4.479 38.748 0.38 16.75 358 ASN A N 1
ATOM 6318 C CA A ASN A 1 355 ? 28.345 -4.185 40.079 0.62 16.94 358 ASN A CA 1
ATOM 6319 C CA B ASN A 1 355 ? 28.159 -4.078 40.121 0.38 17.78 358 ASN A CA 1
ATOM 6320 C C A ASN A 1 355 ? 27.819 -5.249 41.028 0.62 17.69 358 ASN A C 1
ATOM 6321 C C B ASN A 1 355 ? 27.724 -5.137 41.129 0.38 17.76 358 ASN A C 1
ATOM 6322 O O A ASN A 1 355 ? 28.504 -5.557 42.016 0.62 21.65 358 ASN A O 1
ATOM 6323 O O B ASN A 1 355 ? 28.299 -5.264 42.214 0.38 18.97 358 ASN A O 1
ATOM 6344 N N . ALA A 1 356 ? 26.668 -5.853 40.789 1.00 18.26 359 ALA A N 1
ATOM 6345 C CA . ALA A 1 356 ? 26.135 -6.905 41.661 1.00 19.81 359 ALA A CA 1
ATOM 6346 C C . ALA A 1 356 ? 27.037 -8.134 41.650 1.00 19.74 359 ALA A C 1
ATOM 6347 O O . ALA A 1 356 ? 27.147 -8.872 42.631 1.00 23.97 359 ALA A O 1
ATOM 6354 N N . LEU A 1 357 ? 27.674 -8.380 40.513 1.00 19.53 360 LEU A N 1
ATOM 6355 C CA . LEU A 1 357 ? 28.432 -9.593 40.284 1.00 20.04 360 LEU A CA 1
ATOM 6356 C C . LEU A 1 357 ? 29.909 -9.438 40.579 1.00 22.59 360 LEU A C 1
ATOM 6357 O O . LEU A 1 357 ? 30.593 -10.458 40.721 1.00 28.58 360 LEU A O 1
ATOM 6373 N N A GLN A 1 358 ? 30.376 -8.194 40.586 0.50 27.98 361 GLN A N 1
ATOM 6374 N N B GLN A 1 358 ? 30.337 -8.198 40.740 0.50 28.08 361 GLN A N 1
ATOM 6375 C CA A GLN A 1 358 ? 31.768 -7.942 40.950 0.50 32.99 361 GLN A CA 1
ATOM 6376 C CA B GLN A 1 358 ? 31.717 -7.808 40.964 0.50 32.87 361 GLN A CA 1
ATOM 6377 C C A GLN A 1 358 ? 31.747 -7.649 42.457 0.50 35.63 361 GLN A C 1
ATOM 6378 C C B GLN A 1 358 ? 32.313 -8.449 42.207 0.50 36.17 361 GLN A C 1
ATOM 6379 O O A GLN A 1 358 ? 30.638 -7.569 43.010 0.50 42.61 361 GLN A O 1
ATOM 6380 O O B GLN A 1 358 ? 31.594 -8.650 43.199 0.50 38.26 361 GLN A O 1
ATOM 6409 N N . ALA B 1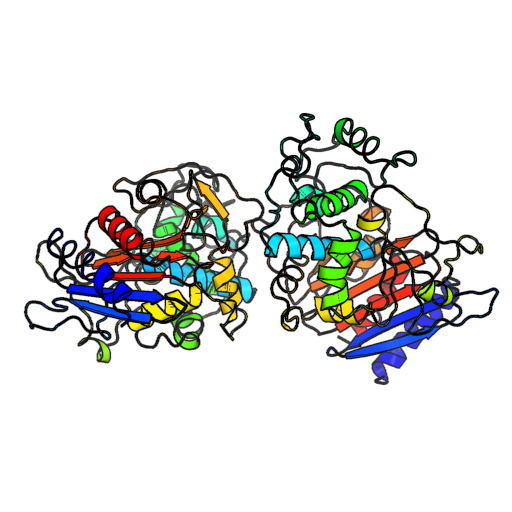 1 ? 80.174 -24.820 15.973 1.00 30.31 4 ALA B N 1
ATOM 6410 C CA . ALA B 1 1 ? 79.423 -23.821 15.263 1.00 26.31 4 ALA B CA 1
ATOM 6411 C C . ALA B 1 1 ? 79.522 -24.156 13.773 1.00 22.22 4 ALA B C 1
ATOM 6412 O O . ALA B 1 1 ? 80.496 -24.752 13.357 1.00 25.64 4 ALA B O 1
ATOM 6421 N N . PRO B 1 2 ? 78.523 -23.748 13.011 1.00 23.56 5 PRO B N 1
ATOM 6422 C CA . PRO B 1 2 ? 78.570 -23.844 11.553 1.00 23.70 5 PRO B CA 1
ATOM 6423 C C . PRO B 1 2 ? 79.814 -23.138 11.058 1.00 20.75 5 PRO B C 1
ATOM 6424 O O . PRO B 1 2 ? 80.194 -22.081 11.592 1.00 19.88 5 PRO B O 1
ATOM 6435 N N . GLN B 1 3 ? 80.406 -23.711 10.000 1.00 19.64 6 GLN B N 1
ATOM 6436 C CA . GLN B 1 3 ? 81.646 -23.176 9.444 1.00 19.00 6 GLN B CA 1
ATOM 6437 C C . GLN B 1 3 ? 81.483 -21.713 9.100 1.00 17.73 6 GLN B C 1
ATOM 6438 O O . GLN B 1 3 ? 82.435 -20.970 9.228 1.00 16.43 6 GLN B O 1
ATOM 6452 N N . GLN B 1 4 ? 80.367 -21.304 8.523 1.00 18.10 7 GLN B N 1
ATOM 6453 C CA . GLN B 1 4 ? 80.201 -19.916 8.088 1.00 18.30 7 GLN B CA 1
ATOM 6454 C C . GLN B 1 4 ? 80.339 -18.932 9.259 1.00 15.22 7 GLN B C 1
ATOM 6455 O O . GLN B 1 4 ? 80.917 -17.843 9.114 1.00 16.41 7 GLN B O 1
ATOM 6480 N N . ILE B 1 5 ? 79.857 -19.361 10.423 1.00 14.86 8 ILE B N 1
ATOM 6481 C CA . ILE B 1 5 ? 79.972 -18.501 11.598 1.00 13.73 8 ILE B CA 1
ATOM 6482 C C . ILE B 1 5 ? 81.377 -18.508 12.116 1.00 13.13 8 ILE B C 1
ATOM 6483 O O . ILE B 1 5 ? 81.947 -17.411 12.330 1.00 13.80 8 ILE B O 1
ATOM 6499 N N . ASN B 1 6 ? 81.994 -19.675 12.285 1.00 13.31 9 ASN B N 1
ATOM 6500 C CA . ASN B 1 6 ? 83.386 -19.702 12.724 1.00 13.29 9 ASN B CA 1
ATOM 6501 C C . ASN B 1 6 ? 84.297 -18.896 11.808 1.00 12.73 9 ASN B C 1
ATOM 6502 O O . ASN B 1 6 ? 85.170 -18.154 12.269 1.00 14.20 9 ASN B O 1
ATOM 6513 N N . ASP B 1 7 ? 84.095 -19.028 10.496 1.00 13.81 10 ASP B N 1
ATOM 6514 C CA . ASP B 1 7 ? 84.948 -18.357 9.552 1.00 15.33 10 ASP B CA 1
ATOM 6515 C C . ASP B 1 7 ? 84.855 -16.852 9.706 1.00 13.19 10 ASP B C 1
ATOM 6516 O O . ASP B 1 7 ? 85.862 -16.151 9.799 1.00 13.72 10 ASP B O 1
ATOM 6525 N N . ILE B 1 8 ? 83.654 -16.295 9.689 1.00 13.24 11 ILE B N 1
ATOM 6526 C CA . ILE B 1 8 ? 83.556 -14.827 9.714 1.00 12.77 11 ILE B CA 1
ATOM 6527 C C . ILE B 1 8 ? 83.964 -14.291 11.079 1.00 11.94 11 ILE B C 1
ATOM 6528 O O . ILE B 1 8 ? 84.596 -13.219 11.172 1.00 11.51 11 ILE B O 1
ATOM 6544 N N . VAL B 1 9 ? 83.661 -14.998 12.170 1.00 11.17 12 VAL B N 1
ATOM 6545 C CA . VAL B 1 9 ? 84.093 -14.548 13.499 1.00 10.96 12 VAL B CA 1
ATOM 6546 C C . VAL B 1 9 ? 85.590 -14.504 13.621 1.00 10.59 12 VAL B C 1
ATOM 6547 O O . VAL B 1 9 ? 86.199 -13.527 14.075 1.00 11.47 12 VAL B O 1
ATOM 6560 N N . HIS B 1 10 ? 86.253 -15.588 13.195 1.00 11.80 13 HIS B N 1
ATOM 6561 C CA . HIS B 1 10 ? 87.718 -15.644 13.270 1.00 12.03 13 HIS B CA 1
ATOM 6562 C C . HIS B 1 10 ? 88.361 -14.607 12.367 1.00 12.07 13 HIS B C 1
ATOM 6563 O O . HIS B 1 10 ? 89.383 -14.035 12.735 1.00 14.68 13 HIS B O 1
ATOM 6573 N N . ARG B 1 11 ? 87.799 -14.397 11.167 1.00 12.10 14 ARG B N 1
ATOM 6574 C CA . ARG B 1 11 ? 88.369 -13.403 10.260 1.00 13.49 14 ARG B CA 1
ATOM 6575 C C . ARG B 1 11 ? 88.150 -11.964 10.743 1.00 12.57 14 ARG B C 1
ATOM 6576 O O . ARG B 1 11 ? 88.886 -11.071 10.358 1.00 14.95 14 ARG B O 1
ATOM 6615 N N . THR B 1 12 ? 87.155 -11.743 11.569 1.00 11.68 15 THR B N 1
ATOM 6616 C CA . THR B 1 12 ? 86.786 -10.385 11.966 1.00 11.48 15 THR B CA 1
ATOM 6617 C C . THR B 1 12 ? 87.271 -10.067 13.379 1.00 10.75 15 THR B C 1
ATOM 6618 O O . THR B 1 12 ? 87.969 -9.060 13.588 1.00 12.76 15 THR B O 1
ATOM 6628 N N . ILE B 1 13 ? 86.961 -10.873 14.361 1.00 10.57 16 ILE B N 1
ATOM 6629 C CA . ILE B 1 13 ? 87.278 -10.610 15.756 1.00 10.27 16 ILE B CA 1
ATOM 6630 C C . ILE B 1 13 ? 88.710 -10.838 16.069 1.00 10.87 16 ILE B C 1
ATOM 6631 O O . ILE B 1 13 ? 89.346 -10.047 16.783 1.00 11.76 16 ILE B O 1
ATOM 6647 N N . THR B 1 14 ? 89.316 -11.927 15.563 1.00 11.67 17 THR B N 1
ATOM 6648 C CA . THR B 1 14 ? 90.667 -12.234 15.954 1.00 11.82 17 THR B CA 1
ATOM 6649 C C . THR B 1 14 ? 91.593 -11.093 15.552 1.00 12.41 17 THR B C 1
ATOM 6650 O O . THR B 1 14 ? 92.434 -10.668 16.384 1.00 14.47 17 THR B O 1
ATOM 6660 N N . PRO B 1 15 ? 91.534 -10.539 14.349 1.00 13.23 18 PRO B N 1
ATOM 6661 C CA . PRO B 1 15 ? 92.352 -9.386 14.002 1.00 14.07 18 PRO B CA 1
ATOM 6662 C C . PRO B 1 15 ? 91.994 -8.111 14.744 1.00 12.61 18 PRO B C 1
ATOM 6663 O O . PRO B 1 15 ? 92.864 -7.301 15.043 1.00 15.63 18 PRO B O 1
ATOM 6674 N N . LEU B 1 16 ? 90.720 -7.904 15.062 1.00 13.15 19 LEU B N 1
ATOM 6675 C CA . LEU B 1 16 ? 90.284 -6.767 15.879 1.00 12.48 19 LEU B CA 1
ATOM 6676 C C . LEU B 1 16 ? 91.051 -6.754 17.208 1.00 12.03 19 LEU B C 1
ATOM 6677 O O . LEU B 1 16 ? 91.537 -5.726 17.665 1.00 12.79 19 LEU B O 1
ATOM 6693 N N . ILE B 1 17 ? 91.147 -7.922 17.823 1.00 11.69 20 ILE B N 1
ATOM 6694 C CA . ILE B 1 17 ? 91.859 -8.059 19.085 1.00 11.92 20 ILE B CA 1
ATOM 6695 C C . ILE B 1 17 ? 93.323 -7.678 18.972 1.00 13.38 20 ILE B C 1
ATOM 6696 O O . ILE B 1 17 ? 93.865 -6.998 19.848 1.00 15.10 20 ILE B O 1
ATOM 6712 N N . GLU B 1 18 ? 93.969 -8.099 17.863 1.00 14.39 21 GLU B N 1
ATOM 6713 C CA . GLU B 1 18 ? 95.372 -7.742 17.667 1.00 16.07 21 GLU B CA 1
ATOM 6714 C C . GLU B 1 18 ? 95.507 -6.253 17.425 1.00 16.60 21 GLU B C 1
ATOM 6715 O O . GLU B 1 18 ? 96.399 -5.591 17.957 1.00 20.93 21 GLU B O 1
ATOM 6727 N N . GLN B 1 19 ? 94.576 -5.688 16.620 1.00 16.30 22 GLN B N 1
ATOM 6728 C CA . GLN B 1 19 ? 94.641 -4.271 16.274 1.00 17.05 22 GLN B CA 1
ATOM 6729 C C . GLN B 1 19 ? 94.498 -3.387 17.502 1.00 17.22 22 GLN B C 1
ATOM 6730 O O . GLN B 1 19 ? 95.105 -2.325 17.654 1.00 19.54 22 GLN B O 1
ATOM 6744 N N . GLN B 1 20 ? 93.535 -3.768 18.376 1.00 14.06 23 GLN B N 1
ATOM 6745 C CA . GLN B 1 20 ? 93.193 -2.950 19.540 1.00 14.58 23 GLN B CA 1
ATOM 6746 C C . GLN B 1 20 ? 93.924 -3.338 20.802 1.00 15.01 23 GLN B C 1
ATOM 6747 O O . GLN B 1 20 ? 93.695 -2.745 21.864 1.00 16.21 23 GLN B O 1
ATOM 6761 N N A LYS B 1 21 ? 94.758 -4.374 20.768 0.61 15.33 24 LYS B N 1
ATOM 6762 N N B LYS B 1 21 ? 94.717 -4.399 20.730 0.39 15.87 24 LYS B N 1
ATOM 6763 C CA A LYS B 1 21 ? 95.473 -4.886 21.926 0.61 16.54 24 LYS B CA 1
ATOM 6764 C CA B LYS B 1 21 ? 95.461 -4.976 21.837 0.39 17.12 24 LYS B CA 1
ATOM 6765 C C A LYS B 1 21 ? 94.512 -5.187 23.054 0.61 15.03 24 LYS B C 1
ATOM 6766 C C B LYS B 1 21 ? 94.554 -5.236 23.023 0.39 15.06 24 LYS B C 1
ATOM 6767 O O A LYS B 1 21 ? 94.739 -4.805 24.209 0.61 18.42 24 LYS B O 1
ATOM 6768 O O B LYS B 1 21 ? 94.826 -4.886 24.173 0.39 15.83 24 LYS B O 1
ATOM 6799 N N . ILE B 1 22 ? 93.446 -5.889 22.744 1.00 13.76 25 ILE B N 1
ATOM 6800 C CA . ILE B 1 22 ? 92.465 -6.284 23.753 1.00 13.39 25 ILE B CA 1
ATOM 6801 C C . ILE B 1 22 ? 92.979 -7.484 24.536 1.00 13.81 25 ILE B C 1
ATOM 6802 O O . ILE B 1 22 ? 93.325 -8.501 23.934 1.00 15.08 25 ILE B O 1
ATOM 6818 N N . PRO B 1 23 ? 93.023 -7.422 25.861 1.00 13.80 26 PRO B N 1
ATOM 6819 C CA . PRO B 1 23 ? 93.568 -8.553 26.625 1.00 14.74 26 PRO B CA 1
ATOM 6820 C C . PRO B 1 23 ? 92.741 -9.815 26.604 1.00 13.24 26 PRO B C 1
ATOM 6821 O O . PRO B 1 23 ? 93.254 -10.926 26.606 1.00 14.95 26 PRO B O 1
ATOM 6832 N N . GLY B 1 24 ? 91.438 -9.667 26.683 1.00 12.54 27 GLY B N 1
ATOM 6833 C CA . GLY B 1 24 ? 90.474 -10.715 26.789 1.00 12.06 27 GLY B CA 1
ATOM 6834 C C . GLY B 1 24 ? 89.195 -10.355 26.106 1.00 10.77 27 GLY B C 1
ATOM 6835 O O . GLY B 1 24 ? 88.696 -9.234 26.225 1.00 12.57 27 GLY B O 1
ATOM 6839 N N . MET B 1 25 ? 88.540 -11.328 25.464 1.00 10.87 28 MET B N 1
ATOM 6840 C CA . MET B 1 25 ? 87.295 -11.043 24.749 1.00 10.45 28 MET B CA 1
ATOM 6841 C C . MET B 1 25 ? 86.429 -12.301 24.714 1.00 10.36 28 MET B C 1
ATOM 6842 O O . MET B 1 25 ? 86.960 -13.413 24.571 1.00 10.80 28 MET B O 1
ATOM 6867 N N . ALA B 1 26 ? 85.122 -12.070 24.818 1.00 9.85 29 ALA B N 1
ATOM 6868 C CA . ALA B 1 26 ? 84.155 -13.126 24.595 1.00 9.87 29 ALA B CA 1
ATOM 6869 C C . ALA B 1 26 ? 83.132 -12.613 23.591 1.00 9.60 29 ALA B C 1
ATOM 6870 O O . ALA B 1 26 ? 82.727 -11.445 23.663 1.00 10.10 29 ALA B O 1
ATOM 6877 N N . VAL B 1 27 ? 82.733 -13.454 22.673 1.00 9.71 30 VAL B N 1
ATOM 6878 C CA . VAL B 1 27 ? 81.675 -13.156 21.694 1.00 9.70 30 VAL B CA 1
ATOM 6879 C C . VAL B 1 27 ? 80.626 -14.264 21.686 1.00 9.50 30 VAL B C 1
ATOM 6880 O O . VAL B 1 27 ? 80.968 -15.436 21.809 1.00 11.39 30 VAL B O 1
ATOM 6893 N N . ALA B 1 28 ? 79.385 -13.839 21.537 1.00 9.66 31 ALA B N 1
ATOM 6894 C CA . ALA B 1 28 ? 78.313 -14.772 21.210 1.00 10.12 31 ALA B CA 1
ATOM 6895 C C . ALA B 1 28 ? 77.680 -14.346 19.899 1.00 10.47 31 ALA B C 1
ATOM 6896 O O . ALA B 1 28 ? 77.406 -13.149 19.735 1.00 10.96 31 ALA B O 1
ATOM 6903 N N . VAL B 1 29 ? 77.401 -15.279 19.022 1.00 10.62 32 VAL B N 1
ATOM 6904 C CA . VAL B 1 29 ? 76.584 -15.067 17.869 1.00 11.14 32 VAL B CA 1
ATOM 6905 C C . VAL B 1 29 ? 75.325 -15.904 18.068 1.00 11.49 32 VAL B C 1
ATOM 6906 O O . VAL B 1 29 ? 75.397 -17.105 18.379 1.00 13.39 32 VAL B O 1
ATOM 6919 N N . ILE B 1 30 ? 74.180 -15.264 17.889 1.00 11.37 33 ILE B N 1
ATOM 6920 C CA . ILE B 1 30 ? 72.893 -15.969 17.854 1.00 13.02 33 ILE B CA 1
ATOM 6921 C C . ILE B 1 30 ? 72.476 -16.079 16.383 1.00 13.02 33 ILE B C 1
ATOM 6922 O O . ILE B 1 30 ? 72.371 -15.071 15.688 1.00 14.30 33 ILE B O 1
ATOM 6951 N N . TYR B 1 31 ? 72.285 -17.325 15.922 1.00 15.65 34 TYR B N 1
ATOM 6952 C CA . TYR B 1 31 ? 72.051 -17.596 14.500 1.00 15.13 34 TYR B CA 1
ATOM 6953 C C . TYR B 1 31 ? 70.909 -18.594 14.503 1.00 16.30 34 TYR B C 1
ATOM 6954 O O . TYR B 1 31 ? 70.923 -19.651 15.183 1.00 17.63 34 TYR B O 1
ATOM 6971 N N . GLN B 1 32 ? 69.878 -18.180 13.773 1.00 17.95 35 GLN B N 1
ATOM 6972 C CA . GLN B 1 32 ? 68.606 -18.917 13.755 1.00 19.35 35 GLN B CA 1
ATOM 6973 C C . GLN B 1 32 ? 68.161 -19.219 15.175 1.00 19.74 35 GLN B C 1
ATOM 6974 O O . GLN B 1 32 ? 67.655 -20.271 15.549 1.00 23.06 35 GLN B O 1
ATOM 6988 N N . GLY B 1 33 ? 68.357 -18.163 15.993 1.00 20.26 36 GLY B N 1
ATOM 6989 C CA . GLY B 1 33 ? 67.901 -18.331 17.370 1.00 21.12 36 GLY B CA 1
ATOM 6990 C C . GLY B 1 33 ? 68.787 -19.114 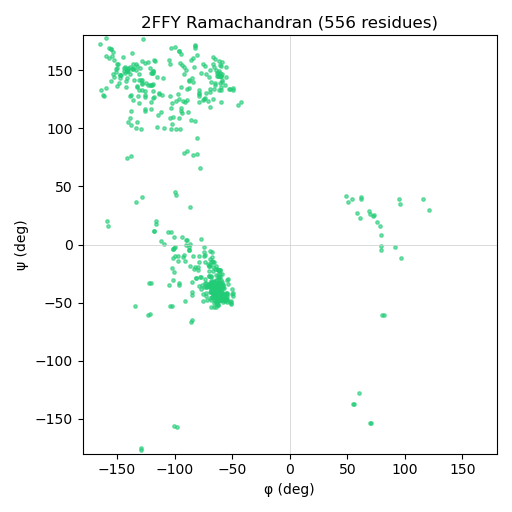18.311 1.00 20.93 36 GLY B C 1
ATOM 6991 O O . GLY B 1 33 ? 68.439 -19.117 19.511 1.00 24.33 36 GLY B O 1
ATOM 6995 N N . LYS B 1 34 ? 69.882 -19.698 17.866 1.00 19.93 37 LYS B N 1
ATOM 6996 C CA . LYS B 1 34 ? 70.684 -20.568 18.710 1.00 18.74 37 LYS B CA 1
ATOM 6997 C C . LYS B 1 34 ? 72.025 -19.898 19.053 1.00 16.56 37 LYS B C 1
ATOM 6998 O O . LYS B 1 34 ? 72.586 -19.232 18.160 1.00 15.50 37 LYS B O 1
ATOM 7027 N N . PRO B 1 35 ? 72.613 -20.024 20.242 1.00 16.50 38 PRO B N 1
ATOM 7028 C CA . PRO B 1 35 ? 73.900 -19.307 20.545 1.00 15.04 38 PRO B CA 1
ATOM 7029 C C . PRO B 1 35 ? 75.172 -20.108 20.239 1.00 13.50 38 PRO B C 1
ATOM 7030 O O . PRO B 1 35 ? 75.177 -21.331 20.380 1.00 16.76 38 PRO B O 1
ATOM 7041 N N . TYR B 1 36 ? 76.199 -19.388 19.838 1.00 13.76 39 TYR B N 1
ATOM 7042 C CA . TYR B 1 36 ? 77.531 -19.921 19.587 1.00 13.66 39 TYR B CA 1
ATOM 7043 C C . TYR B 1 36 ? 78.529 -18.997 20.277 1.00 13.72 39 TYR B C 1
ATOM 7044 O O . TYR B 1 36 ? 78.373 -17.774 20.212 1.00 15.59 39 TYR B O 1
ATOM 7061 N N . TYR B 1 37 ? 79.495 -19.565 20.949 1.00 13.99 40 TYR B N 1
ATOM 7062 C CA . TYR B 1 37 ? 80.427 -18.820 21.776 1.00 13.63 40 TYR B CA 1
ATOM 7063 C C . TYR B 1 37 ? 81.891 -18.933 21.369 1.00 13.61 40 TYR B C 1
ATOM 7064 O O . TYR B 1 37 ? 82.324 -19.943 20.812 1.00 16.00 40 TYR B O 1
ATOM 7081 N N . PHE B 1 38 ? 82.612 -17.835 21.605 1.00 12.30 41 PHE B N 1
ATOM 7082 C CA . PHE B 1 38 ? 83.974 -17.659 21.171 1.00 12.02 41 PHE B CA 1
ATOM 7083 C C . PHE B 1 38 ? 84.744 -16.902 22.263 1.00 11.42 41 PHE B C 1
ATOM 7084 O O . PHE B 1 38 ? 84.211 -15.933 22.793 1.00 12.05 41 PHE B O 1
ATOM 7101 N N . THR B 1 39 ? 85.955 -17.364 22.573 1.00 11.85 42 THR B N 1
ATOM 7102 C CA . THR B 1 39 ? 86.729 -16.701 23.583 1.00 11.69 42 THR B CA 1
ATOM 7103 C C . THR B 1 39 ? 88.177 -16.545 23.168 1.00 11.11 42 THR B C 1
ATOM 7104 O O . THR B 1 39 ? 88.710 -17.375 22.424 1.00 11.86 42 THR B O 1
ATOM 7114 N N . TRP B 1 40 ? 88.807 -15.496 23.671 1.00 10.79 43 TRP B N 1
ATOM 7115 C CA . TRP B 1 40 ? 90.204 -15.189 23.446 1.00 11.29 43 TRP B CA 1
ATOM 7116 C C . TRP B 1 40 ? 90.819 -14.606 24.703 1.00 11.84 43 TRP B C 1
ATOM 7117 O O . TRP B 1 40 ? 90.208 -13.798 25.413 1.00 11.84 43 TRP B O 1
ATOM 7138 N N . GLY B 1 41 ? 92.108 -14.873 24.935 1.00 14.05 44 GLY B N 1
ATOM 7139 C CA . GLY B 1 41 ? 92.840 -14.153 25.910 1.00 14.72 44 GLY B CA 1
ATOM 7140 C C . GLY B 1 41 ? 92.486 -14.382 27.352 1.00 13.56 44 GLY B C 1
ATOM 7141 O O . GLY B 1 41 ? 92.023 -15.406 27.782 1.00 14.71 44 GLY B O 1
ATOM 7145 N N . TYR B 1 42 ? 92.762 -13.339 28.143 1.00 13.51 45 TYR B N 1
ATOM 7146 C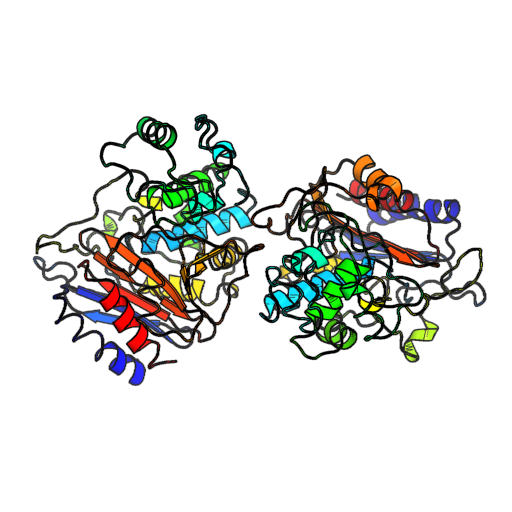 CA . TYR B 1 42 ? 92.766 -13.413 29.600 1.00 12.69 45 TYR B CA 1
ATOM 7147 C C . TYR B 1 42 ? 91.790 -12.446 30.231 1.00 12.64 45 TYR B C 1
ATOM 7148 O O . TYR B 1 42 ? 91.703 -11.260 29.883 1.00 13.60 45 TYR B O 1
ATOM 7165 N N . ALA B 1 43 ? 91.085 -12.936 31.230 1.00 13.32 46 ALA B N 1
ATOM 7166 C CA . ALA B 1 43 ? 90.243 -12.184 32.167 1.00 13.50 46 ALA B CA 1
ATOM 7167 C C . ALA B 1 43 ? 91.113 -11.436 33.151 1.00 13.69 46 ALA B C 1
ATOM 7168 O O . ALA B 1 43 ? 90.747 -10.339 33.599 1.00 14.59 46 ALA B O 1
ATOM 7175 N N . ASP B 1 44 ? 92.231 -12.089 33.533 1.00 14.43 47 ASP B N 1
ATOM 7176 C CA . ASP B 1 44 ? 93.164 -11.509 34.486 1.00 15.40 47 ASP B CA 1
ATOM 7177 C C . ASP B 1 44 ? 94.556 -11.836 33.933 1.00 16.32 47 ASP B C 1
ATOM 7178 O O . ASP B 1 44 ? 95.004 -12.996 33.878 1.00 17.24 47 ASP B O 1
ATOM 7187 N N . ILE B 1 45 ? 95.258 -10.815 33.432 1.00 16.64 48 ILE B N 1
ATOM 7188 C CA . ILE B 1 45 ? 96.548 -10.993 32.795 1.00 18.75 48 ILE B CA 1
ATOM 7189 C C . ILE B 1 45 ? 97.584 -11.524 33.736 1.00 20.43 48 ILE B C 1
ATOM 7190 O O . ILE B 1 45 ? 98.362 -12.450 33.448 1.00 24.84 48 ILE B O 1
ATOM 7206 N N . ALA B 1 46 ? 97.672 -10.954 34.928 1.00 22.12 49 ALA B N 1
ATOM 7207 C CA . ALA B 1 46 ? 98.675 -11.372 35.881 1.00 25.06 49 ALA B CA 1
ATOM 7208 C C . ALA B 1 46 ? 98.518 -12.811 36.335 1.00 26.33 49 ALA B C 1
ATOM 7209 O O . ALA B 1 46 ? 99.537 -13.502 36.541 1.00 30.41 49 ALA B O 1
ATOM 7216 N N . LYS B 1 47 ? 97.316 -13.246 36.586 1.00 25.87 50 LYS B N 1
ATOM 7217 C CA . LYS B 1 47 ? 97.070 -14.630 36.990 1.00 25.58 50 LYS B CA 1
ATOM 7218 C C . LYS B 1 47 ? 96.989 -15.569 35.792 1.00 24.40 50 LYS B C 1
ATOM 7219 O O . LYS B 1 47 ? 96.795 -16.776 35.981 1.00 28.51 50 LYS B O 1
ATOM 7235 N N A LYS B 1 48 ? 97.053 -15.055 34.567 0.81 22.89 51 LYS B N 1
ATOM 7236 N N B LYS B 1 48 ? 97.055 -15.043 34.576 0.19 23.05 51 LYS B N 1
ATOM 7237 C CA A LYS B 1 48 ? 96.824 -15.833 33.338 0.81 22.31 51 LYS B CA 1
ATOM 7238 C CA B LYS B 1 48 ? 96.877 -15.862 33.377 0.19 22.62 51 LYS B CA 1
ATOM 7239 C C A LYS B 1 48 ? 95.557 -16.663 33.481 0.81 20.61 51 LYS B C 1
ATOM 7240 C C B LYS B 1 48 ? 95.561 -16.631 33.433 0.19 21.36 51 LYS B C 1
ATOM 7241 O O A LYS B 1 48 ? 95.520 -17.864 33.246 0.81 24.23 51 LYS B O 1
ATOM 7242 O O B LYS B 1 48 ? 95.493 -17.805 33.068 0.19 19.80 51 LYS B O 1
ATOM 7273 N N . GLN B 1 49 ? 94.506 -15.955 33.881 1.00 19.53 52 GLN B N 1
ATOM 7274 C CA . GLN B 1 49 ? 93.201 -16.594 33.998 1.00 18.31 52 GLN B CA 1
ATOM 7275 C C . GLN B 1 49 ? 92.458 -16.395 32.681 1.00 17.99 52 GLN B C 1
ATOM 7276 O O . GLN B 1 49 ? 92.219 -15.246 32.286 1.00 16.77 52 GLN B O 1
ATOM 7301 N N A PRO B 1 50 ? 92.145 -17.455 31.954 0.62 18.03 53 PRO B N 1
ATOM 7302 N N B PRO B 1 50 ? 92.132 -17.459 31.976 0.38 18.27 53 PRO B N 1
ATOM 7303 C CA A PRO B 1 50 ? 91.542 -17.272 30.632 0.62 16.80 53 PRO B CA 1
ATOM 7304 C CA B PRO B 1 50 ? 91.535 -17.308 30.652 0.38 17.02 53 PRO B CA 1
ATOM 7305 C C A PRO B 1 50 ? 90.129 -16.718 30.772 0.62 14.56 53 PRO B C 1
ATOM 7306 C C B PRO B 1 50 ? 90.123 -16.743 30.749 0.38 14.85 53 PRO B C 1
ATOM 7307 O O A PRO B 1 50 ? 89.405 -16.956 31.724 0.62 16.23 53 PRO B O 1
ATOM 7308 O O B PRO B 1 50 ? 89.388 -16.971 31.701 0.38 16.23 53 PRO B O 1
ATOM 7329 N N . VAL B 1 51 ? 89.722 -16.012 29.691 1.00 14.29 54 VAL B N 1
ATOM 7330 C CA . VAL B 1 51 ? 88.308 -15.749 29.499 1.00 12.84 54 VAL B CA 1
ATOM 7331 C C . VAL B 1 51 ? 87.595 -17.067 29.263 1.00 13.79 54 VAL B C 1
ATOM 7332 O O . VAL B 1 51 ? 88.039 -17.892 28.466 1.00 15.68 54 VAL B O 1
ATOM 7345 N N . THR B 1 52 ? 86.471 -17.288 29.913 1.00 13.66 55 THR B N 1
ATOM 7346 C CA . THR B 1 52 ? 85.621 -18.423 29.735 1.00 14.86 55 THR B CA 1
ATOM 7347 C C . THR B 1 52 ? 84.190 -17.941 29.587 1.00 13.65 55 THR B C 1
ATOM 7348 O O . THR B 1 52 ? 83.870 -16.763 29.704 1.00 13.67 55 THR B O 1
ATOM 7358 N N A GLN B 1 53 ? 83.347 -18.925 29.347 0.70 14.94 56 GLN B N 1
ATOM 7359 N N B GLN B 1 53 ? 83.285 -18.893 29.367 0.30 16.07 56 GLN B N 1
ATOM 7360 C CA A GLN B 1 53 ? 81.918 -18.651 29.278 0.70 16.37 56 GLN B CA 1
ATOM 7361 C CA B GLN B 1 53 ? 81.866 -18.584 29.293 0.30 17.17 56 GLN B CA 1
ATOM 7362 C C A GLN B 1 53 ? 81.314 -18.178 30.595 0.70 15.87 56 GLN B C 1
ATOM 7363 C C B GLN B 1 53 ? 81.338 -18.015 30.619 0.30 17.20 56 GLN B C 1
ATOM 7364 O O A GLN B 1 53 ? 80.166 -17.707 30.562 0.70 18.99 56 GLN B O 1
ATOM 7365 O O B GLN B 1 53 ? 80.276 -17.389 30.604 0.30 17.94 56 GLN B O 1
ATOM 7392 N N . GLN B 1 54 ? 82.074 -18.325 31.671 1.00 16.16 57 GLN B N 1
ATOM 7393 C CA A GLN B 1 54 ? 81.701 -17.927 33.011 0.58 18.14 57 GLN B CA 1
ATOM 7394 C CA B GLN B 1 54 ? 81.783 -17.976 33.047 0.42 17.35 57 GLN B CA 1
ATOM 7395 C C . GLN B 1 54 ? 82.295 -16.602 33.459 1.00 13.54 57 GLN B C 1
ATOM 7396 O O . GLN B 1 54 ? 82.012 -16.144 34.555 1.00 13.60 57 GLN B O 1
ATOM 7422 N N . THR B 1 55 ? 83.100 -15.986 32.617 1.00 12.08 58 THR B N 1
ATOM 7423 C CA . THR B 1 55 ? 83.725 -14.716 32.990 1.00 11.62 58 THR B CA 1
ATOM 7424 C C . THR B 1 55 ? 82.702 -13.593 32.987 1.00 11.11 58 THR B C 1
ATOM 7425 O O . THR B 1 55 ? 82.021 -13.370 31.987 1.00 10.68 58 THR B O 1
ATOM 7435 N N . LEU B 1 56 ? 82.638 -12.798 34.069 1.00 11.53 59 LEU B N 1
ATOM 7436 C CA . LEU B 1 56 ? 81.850 -11.597 34.125 1.00 11.11 59 LEU B CA 1
ATOM 7437 C C . LEU B 1 56 ? 82.650 -10.422 33.594 1.00 10.32 59 LEU B C 1
ATOM 7438 O O . LEU B 1 56 ? 83.790 -10.172 34.007 1.00 11.23 59 LEU B O 1
ATOM 7454 N N . PHE B 1 57 ? 82.009 -9.621 32.752 1.00 10.43 60 PHE B N 1
ATOM 7455 C CA . PHE B 1 57 ? 82.517 -8.396 32.173 1.00 9.67 60 PHE B CA 1
ATOM 7456 C C . PHE B 1 57 ? 81.594 -7.254 32.638 1.00 9.46 60 PHE B C 1
ATOM 7457 O O . PHE B 1 57 ? 80.392 -7.431 32.799 1.00 10.11 60 PHE B O 1
ATOM 7474 N N . GLU B 1 58 ? 82.181 -6.062 32.783 1.00 9.38 61 GLU B N 1
ATOM 7475 C CA . GLU B 1 58 ? 81.365 -4.852 32.971 1.00 9.60 61 GLU B CA 1
ATOM 7476 C C . GLU B 1 58 ? 80.729 -4.508 31.655 1.00 8.93 61 GLU B C 1
ATOM 7477 O O . GLU B 1 58 ? 81.396 -4.278 30.652 1.00 10.75 61 GLU B O 1
ATOM 7489 N N . LEU B 1 59 ? 79.414 -4.362 31.661 1.00 8.90 62 LEU B N 1
ATOM 7490 C CA . LEU B 1 59 ? 78.657 -4.003 30.478 1.00 9.07 62 LEU B CA 1
ATOM 7491 C C . LEU B 1 59 ? 78.657 -2.511 30.189 1.00 8.73 62 LEU B C 1
ATOM 7492 O O . LEU B 1 59 ? 78.292 -2.095 29.074 1.00 9.46 62 LEU B O 1
ATOM 7508 N N . GLY B 1 60 ? 78.967 -1.688 31.181 1.00 9.00 63 GLY B N 1
ATOM 7509 C CA . GLY B 1 60 ? 78.832 -0.238 30.977 1.00 9.31 63 GLY B CA 1
ATOM 7510 C C . GLY B 1 60 ? 77.457 0.119 30.553 1.00 8.60 63 GLY B C 1
ATOM 7511 O O . GLY B 1 60 ? 76.481 -0.432 31.051 1.00 8.49 63 GLY B O 1
ATOM 7515 N N . SER B 1 61 ? 77.314 1.014 29.584 1.00 8.98 64 SER B N 1
ATOM 7516 C CA . SER B 1 61 ? 76.010 1.495 29.186 1.00 8.62 64 SER B CA 1
ATOM 7517 C C . SER B 1 61 ? 75.124 0.483 28.466 1.00 7.76 64 SER B C 1
ATOM 7518 O O . SER B 1 61 ? 73.966 0.802 28.276 1.00 8.53 64 SER B O 1
ATOM 7533 N N . VAL B 1 62 ? 75.610 -0.715 28.153 1.00 7.98 65 VAL B N 1
ATOM 7534 C CA . VAL B 1 62 ? 74.661 -1.772 27.756 1.00 8.26 65 VAL B CA 1
ATOM 7535 C C . VAL B 1 62 ? 73.692 -2.051 28.876 1.00 7.99 65 VAL B C 1
ATOM 7536 O O . VAL B 1 62 ? 72.553 -2.497 28.672 1.00 8.62 65 VAL B O 1
ATOM 7549 N N . SER B 1 63 ? 74.058 -1.703 30.124 1.00 7.63 66 SER B N 1
ATOM 7550 C CA . SER B 1 63 ? 73.158 -1.770 31.268 1.00 8.23 66 SER B CA 1
ATOM 7551 C C . SER B 1 63 ? 71.877 -1.006 31.056 1.00 7.68 66 SER B C 1
ATOM 7552 O O . SER B 1 63 ? 70.849 -1.355 31.616 1.00 8.58 66 SER B O 1
ATOM 7560 N N . LYS B 1 64 ? 71.908 0.081 30.255 1.00 7.61 67 LYS B N 1
ATOM 7561 C CA . LYS B 1 64 ? 70.719 0.861 29.996 1.00 7.84 67 LYS B CA 1
ATOM 7562 C C . LYS B 1 64 ? 69.603 0.045 29.322 1.00 7.34 67 LYS B C 1
ATOM 7563 O O . LYS B 1 64 ? 68.443 0.392 29.426 1.00 8.00 67 LYS B O 1
ATOM 7579 N N . THR B 1 65 ? 69.982 -1.016 28.601 1.00 7.62 68 THR B N 1
ATOM 7580 C CA . THR B 1 65 ? 68.941 -1.890 28.018 1.00 7.88 68 THR B CA 1
ATOM 7581 C C . THR B 1 65 ? 68.180 -2.665 29.098 1.00 7.77 68 THR B C 1
ATOM 7582 O O . THR B 1 65 ? 66.973 -2.848 28.982 1.00 8.67 68 THR B O 1
ATOM 7592 N N . PHE B 1 66 ? 68.879 -3.074 30.132 1.00 8.03 69 PHE B N 1
ATOM 7593 C CA . PHE B 1 66 ? 68.221 -3.688 31.271 1.00 8.09 69 PHE B CA 1
ATOM 7594 C C . PHE B 1 66 ? 67.346 -2.670 31.990 1.00 8.05 69 PHE B C 1
ATOM 7595 O O . PHE B 1 66 ? 66.231 -2.990 32.364 1.00 8.54 69 PHE B O 1
ATOM 7612 N N . THR B 1 67 ? 67.851 -1.449 32.199 1.00 8.18 70 THR B N 1
ATOM 7613 C CA . THR B 1 67 ? 67.033 -0.424 32.826 1.00 8.10 70 THR B CA 1
ATOM 7614 C C . THR B 1 67 ? 65.793 -0.121 32.026 1.00 8.01 70 THR B C 1
ATOM 7615 O O . THR B 1 67 ? 64.662 0.006 32.562 1.00 8.82 70 THR B O 1
ATOM 7625 N N . GLY B 1 68 ? 65.918 -0.048 30.691 1.00 8.25 71 GLY B N 1
ATOM 7626 C CA . GLY B 1 68 ? 64.774 0.219 29.836 1.00 8.67 71 GLY B CA 1
ATOM 7627 C C . GLY B 1 68 ? 63.722 -0.887 29.938 1.00 8.22 71 GLY B C 1
ATOM 7628 O O . GLY B 1 68 ? 62.524 -0.615 30.025 1.00 9.36 71 GLY B O 1
ATOM 7632 N N . VAL B 1 69 ? 64.156 -2.129 29.909 1.00 8.39 72 VAL B N 1
ATOM 7633 C CA . VAL B 1 69 ? 63.258 -3.267 30.017 1.00 8.67 72 VAL B CA 1
ATOM 7634 C C . VAL B 1 69 ? 62.618 -3.309 31.408 1.00 9.28 72 VAL B C 1
ATOM 7635 O O . VAL B 1 69 ? 61.399 -3.619 31.499 1.00 9.86 72 VAL B O 1
ATOM 7648 N N . LEU B 1 70 ? 63.375 -3.062 32.460 1.00 9.06 73 LEU B N 1
ATOM 7649 C CA . LEU B 1 70 ? 62.799 -3.037 33.801 1.00 9.23 73 LEU B CA 1
ATOM 7650 C C . LEU B 1 70 ? 61.703 -1.984 33.896 1.00 9.12 73 LEU B C 1
ATOM 7651 O O . LEU B 1 70 ? 60.632 -2.148 34.478 1.00 9.93 73 LEU B O 1
ATOM 7667 N N . GLY B 1 71 ? 61.966 -0.786 33.304 1.00 9.44 74 GLY B N 1
ATOM 7668 C CA . GLY B 1 71 ? 60.948 0.246 33.253 1.00 9.99 74 GLY B CA 1
ATOM 7669 C C . GLY B 1 71 ? 59.757 -0.204 32.437 1.00 10.02 74 GLY B C 1
ATOM 7670 O O . GLY B 1 71 ? 58.605 0.059 32.818 1.00 10.54 74 GLY B O 1
ATOM 7674 N N . GLY B 1 72 ? 59.955 -0.835 31.293 1.00 9.79 75 GLY B N 1
ATOM 7675 C CA . GLY B 1 72 ? 58.883 -1.413 30.533 1.00 10.50 75 GLY B CA 1
ATOM 7676 C C . GLY B 1 72 ? 58.029 -2.388 31.334 1.00 10.11 75 GLY B C 1
ATOM 7677 O O . GLY B 1 72 ? 56.802 -2.378 31.237 1.00 11.14 75 GLY B O 1
ATOM 7681 N N . ASP B 1 73 ? 58.688 -3.224 32.118 1.00 10.46 76 ASP B N 1
ATOM 7682 C CA . ASP B 1 73 ? 57.979 -4.178 32.975 1.00 10.94 76 ASP B CA 1
ATOM 7683 C C . ASP B 1 73 ? 57.127 -3.446 34.025 1.00 11.18 76 ASP B C 1
ATOM 7684 O O . ASP B 1 73 ? 55.995 -3.845 34.322 1.00 12.14 76 ASP B O 1
ATOM 7693 N N . ALA B 1 74 ? 57.657 -2.324 34.544 1.00 10.76 77 ALA B N 1
ATOM 7694 C CA . ALA B 1 74 ? 56.885 -1.530 35.512 1.00 11.30 77 ALA B CA 1
ATOM 7695 C C . ALA B 1 74 ? 55.675 -0.893 34.892 1.00 11.15 77 ALA B C 1
ATOM 7696 O O . ALA B 1 74 ? 54.612 -0.788 35.507 1.00 12.96 77 ALA B O 1
ATOM 7703 N N . ILE B 1 75 ? 55.789 -0.444 33.633 1.00 11.29 78 ILE B N 1
ATOM 7704 C CA . ILE B 1 75 ? 54.638 0.061 32.892 1.00 11.90 78 ILE B CA 1
ATOM 7705 C C . ILE B 1 75 ? 53.617 -1.065 32.740 1.00 12.72 78 ILE B C 1
ATOM 7706 O O . ILE B 1 75 ? 52.420 -0.881 32.968 1.00 14.47 78 ILE B O 1
ATOM 7722 N N . ALA B 1 76 ? 54.073 -2.223 32.320 1.00 13.17 79 ALA B N 1
ATOM 7723 C CA . ALA B 1 76 ? 53.198 -3.368 32.102 1.00 14.42 79 ALA B CA 1
ATOM 7724 C C . ALA B 1 76 ? 52.487 -3.812 33.376 1.00 14.44 79 ALA B C 1
ATOM 7725 O O . ALA B 1 76 ? 51.333 -4.254 33.340 1.00 18.37 79 ALA B O 1
ATOM 7732 N N . ARG B 1 77 ? 53.142 -3.686 34.511 1.00 14.56 80 ARG B N 1
ATOM 7733 C CA . ARG B 1 77 ? 52.543 -3.937 35.794 1.00 15.26 80 ARG B CA 1
ATOM 7734 C C . ARG B 1 77 ? 51.589 -2.872 36.301 1.00 16.60 80 ARG B C 1
ATOM 7735 O O . ARG B 1 77 ? 50.923 -3.046 37.317 1.00 21.45 80 ARG B O 1
ATOM 7756 N N . GLY B 1 78 ? 51.476 -1.742 35.593 1.00 16.60 81 GLY B N 1
ATOM 7757 C CA . GLY B 1 78 ? 50.582 -0.665 35.983 1.00 17.38 81 GLY B CA 1
ATOM 7758 C C . GLY B 1 78 ? 51.128 0.195 37.101 1.00 16.03 81 GLY B C 1
ATOM 7759 O O . GLY B 1 78 ? 50.386 0.978 37.691 1.00 19.75 81 GLY B O 1
ATOM 7763 N N . GLU B 1 79 ? 52.431 0.082 37.359 1.00 13.67 82 GLU B N 1
ATOM 7764 C CA . GLU B 1 79 ? 53.062 0.826 38.455 1.00 14.00 82 GLU B CA 1
ATOM 7765 C C . GLU B 1 79 ? 53.463 2.226 38.041 1.00 13.20 82 GLU B C 1
ATOM 7766 O O . GLU B 1 79 ? 53.431 3.097 38.905 1.00 15.19 82 GLU B O 1
ATOM 7778 N N . ILE B 1 80 ? 53.836 2.415 36.780 1.00 12.64 83 ILE B N 1
ATOM 7779 C CA . ILE B 1 80 ? 54.222 3.742 36.286 1.00 12.09 83 ILE B CA 1
ATOM 7780 C C . ILE B 1 80 ? 53.592 3.918 34.902 1.00 11.61 83 ILE B C 1
ATOM 7781 O O . ILE B 1 80 ? 53.209 2.953 34.230 1.00 11.99 83 ILE B O 1
ATOM 7797 N N A LYS B 1 81 ? 53.546 5.183 34.492 0.56 12.19 84 LYS B N 1
ATOM 7798 N N B LYS B 1 81 ? 53.477 5.186 34.503 0.44 10.68 84 LYS B N 1
ATOM 7799 C CA A LYS B 1 81 ? 53.193 5.518 33.117 0.56 11.02 84 LYS B CA 1
ATOM 7800 C CA B LYS B 1 81 ? 53.123 5.554 33.135 0.44 12.51 84 LYS B CA 1
ATOM 7801 C C A LYS B 1 81 ? 54.269 6.467 32.609 0.56 11.26 84 LYS B C 1
ATOM 7802 C C B LYS B 1 81 ? 54.211 6.474 32.593 0.44 12.23 84 LYS B C 1
ATOM 7803 O O A LYS B 1 81 ? 54.733 7.361 33.308 0.56 12.51 84 LYS B O 1
ATOM 7804 O O B LYS B 1 81 ? 54.648 7.381 33.303 0.44 11.24 84 LYS B O 1
ATOM 7835 N N . LEU B 1 82 ? 54.651 6.281 31.344 1.00 10.70 85 LEU B N 1
ATOM 7836 C CA . LEU B 1 82 ? 55.649 7.194 30.756 1.00 10.86 85 LEU B CA 1
ATOM 7837 C C . LEU B 1 82 ? 55.168 8.600 30.603 1.00 10.15 85 LEU B C 1
ATOM 7838 O O . LEU B 1 82 ? 55.968 9.544 30.522 1.00 10.74 85 LEU B O 1
ATOM 7854 N N . SER B 1 83 ? 53.840 8.805 30.541 1.00 10.27 86 SER B N 1
ATOM 7855 C CA . SER B 1 83 ? 53.239 10.109 30.406 1.00 11.61 86 SER B CA 1
ATOM 7856 C C . SER B 1 83 ? 53.205 10.844 31.721 1.00 13.41 86 SER B C 1
ATOM 7857 O O . SER B 1 83 ? 52.819 12.030 31.713 1.00 17.79 86 SER B O 1
ATOM 7864 N N . ASP B 1 84 ? 53.517 10.208 32.841 1.00 13.74 87 ASP B N 1
ATOM 7865 C CA . ASP B 1 84 ? 53.418 10.888 34.115 1.00 16.72 87 ASP B CA 1
ATOM 7866 C C . ASP B 1 84 ? 54.586 11.851 34.366 1.00 14.14 87 ASP B C 1
ATOM 7867 O O . ASP B 1 84 ? 55.714 11.627 33.992 1.00 12.95 87 ASP B O 1
ATOM 7876 N N . PRO B 1 85 ? 54.297 12.927 35.064 1.00 14.66 88 PRO B N 1
ATOM 7877 C CA . PRO B 1 85 ? 55.332 13.843 35.462 1.00 14.55 88 PRO B CA 1
ATOM 7878 C C . PRO B 1 85 ? 56.327 13.155 36.353 1.00 12.49 88 PRO B C 1
ATOM 7879 O O . PRO B 1 85 ? 55.990 12.328 37.207 1.00 15.60 88 PRO B O 1
ATOM 7890 N N . THR B 1 86 ? 57.585 13.520 36.235 1.00 13.05 89 THR B N 1
ATOM 7891 C CA . THR B 1 86 ? 58.697 13.068 37.084 1.00 12.48 89 THR B CA 1
ATOM 7892 C C . THR B 1 86 ? 58.320 13.203 38.552 1.00 14.10 89 THR B C 1
ATOM 7893 O O . THR B 1 86 ? 58.547 12.327 39.392 1.00 15.55 89 THR B O 1
ATOM 7903 N N . THR B 1 87 ? 57.716 14.334 38.910 1.00 14.16 90 THR B N 1
ATOM 7904 C CA . THR B 1 87 ? 57.430 14.661 40.279 1.00 14.74 90 THR B CA 1
ATOM 7905 C C . THR B 1 87 ? 56.384 13.725 40.879 1.00 15.41 90 THR B C 1
ATOM 7906 O O . THR B 1 87 ? 56.325 13.612 42.106 1.00 18.48 90 THR B O 1
ATOM 7923 N N . LYS B 1 88 ? 55.580 13.017 40.105 1.00 16.21 91 LYS B N 1
ATOM 7924 C CA A LYS B 1 88 ? 54.652 12.043 40.650 0.66 16.46 91 LYS B CA 1
ATOM 7925 C CA B LYS B 1 88 ? 54.643 12.080 40.711 0.34 16.45 91 LYS B CA 1
ATOM 7926 C C . LYS B 1 88 ? 55.414 11.003 41.465 1.00 17.79 91 LYS B C 1
ATOM 7927 O O . LYS B 1 88 ? 54.899 10.524 42.491 1.00 21.59 91 LYS B O 1
ATOM 7957 N N . TYR B 1 89 ? 56.584 10.617 41.009 1.00 16.55 92 TYR B N 1
ATOM 7958 C CA . TYR B 1 89 ? 57.384 9.554 41.572 1.00 17.45 92 TYR B CA 1
ATOM 7959 C C . TYR B 1 89 ? 58.485 10.113 42.465 1.00 16.51 92 TYR B C 1
ATOM 7960 O O . TYR B 1 89 ? 59.184 9.358 43.172 1.00 20.85 92 TYR B O 1
ATOM 7977 N N . TRP B 1 90 ? 58.688 11.409 42.450 1.00 18.01 93 TRP B N 1
ATOM 7978 C CA . TRP B 1 90 ? 59.689 12.082 43.296 1.00 17.59 93 TRP B CA 1
ATOM 7979 C C . TRP B 1 90 ? 59.060 13.352 43.838 1.00 17.01 93 TRP B C 1
ATOM 7980 O O . TRP B 1 90 ? 59.292 14.443 43.295 1.00 15.45 93 TRP B O 1
ATOM 8001 N N . PRO B 1 91 ? 58.180 13.232 44.845 1.00 19.47 94 PRO B N 1
ATOM 8002 C CA . PRO B 1 91 ? 57.429 14.427 45.233 1.00 19.88 94 PRO B CA 1
ATOM 8003 C C . PRO B 1 91 ? 58.276 15.586 45.747 1.00 15.67 94 PRO B C 1
ATOM 8004 O O . PRO B 1 91 ? 57.822 16.735 45.680 1.00 16.55 94 PRO B O 1
ATOM 8015 N N . GLU B 1 92 ? 59.466 15.280 46.207 1.00 18.54 95 GLU B N 1
ATOM 8016 C CA . GLU B 1 92 ? 60.374 16.292 46.739 1.00 19.98 95 GLU B CA 1
ATOM 8017 C C . GLU B 1 92 ? 60.964 17.144 45.606 1.00 16.45 95 GLU B C 1
ATOM 8018 O O . GLU B 1 92 ? 61.513 18.205 45.851 1.00 18.17 95 GLU B O 1
ATOM 8039 N N . LEU B 1 93 ? 60.872 16.728 44.360 1.00 15.03 96 LEU B N 1
ATOM 8040 C CA . LEU B 1 93 ? 61.406 17.453 43.206 1.00 13.46 96 LEU B CA 1
ATOM 8041 C C . LEU B 1 93 ? 60.411 18.499 42.748 1.00 14.02 96 LEU B C 1
ATOM 8042 O O . LEU B 1 93 ? 59.656 18.358 41.776 1.00 15.20 96 LEU B O 1
ATOM 8058 N N . THR B 1 94 ? 60.366 19.615 43.501 1.00 13.10 97 THR B N 1
ATOM 8059 C CA . THR B 1 94 ? 59.323 20.624 43.398 1.00 12.83 97 THR B CA 1
ATOM 8060 C C . THR B 1 94 ? 59.717 21.811 42.520 1.00 12.34 97 THR B C 1
ATOM 8061 O O . THR B 1 94 ? 58.835 22.676 42.261 1.00 13.30 97 THR B O 1
ATOM 8071 N N . ALA B 1 95 ? 60.973 21.947 42.107 1.00 12.44 98 ALA B N 1
ATOM 8072 C CA . ALA B 1 95 ? 61.365 23.151 41.364 1.00 12.62 98 ALA B CA 1
ATOM 8073 C C . ALA B 1 95 ? 60.641 23.270 40.055 1.00 12.87 98 ALA B C 1
ATOM 8074 O O . ALA B 1 95 ? 60.336 22.277 39.371 1.00 12.99 98 ALA B O 1
ATOM 8081 N N . LYS B 1 96 ? 60.366 24.484 39.619 1.00 12.96 99 LYS B N 1
ATOM 8082 C CA A LYS B 1 96 ? 59.407 24.739 38.550 0.33 14.04 99 LYS B CA 1
ATOM 8083 C CA B LYS B 1 96 ? 59.436 24.794 38.545 0.67 14.37 99 LYS B CA 1
ATOM 8084 C C . LYS B 1 96 ? 59.844 24.242 37.175 1.00 13.00 99 LYS B C 1
ATOM 8085 O O . LYS B 1 96 ? 59.004 23.964 36.314 1.00 14.74 99 LYS B O 1
ATOM 8115 N N . GLN B 1 97 ? 61.155 24.112 36.946 1.00 13.25 100 GLN B N 1
ATOM 8116 C CA . GLN B 1 97 ? 61.656 23.649 35.653 1.00 13.90 100 GLN B CA 1
ATOM 8117 C C . GLN B 1 97 ? 61.274 22.203 35.386 1.00 12.77 100 GLN B C 1
ATOM 8118 O O . GLN B 1 97 ? 61.383 21.770 34.231 1.00 15.57 100 GLN B O 1
ATOM 8132 N N . TRP B 1 98 ? 60.847 21.476 36.390 1.00 11.89 101 TRP B N 1
ATOM 8133 C CA . TRP B 1 98 ? 60.422 20.071 36.215 1.00 12.21 101 TRP B CA 1
ATOM 8134 C C . TRP B 1 98 ? 58.996 19.933 35.753 1.00 13.77 101 TRP B C 1
ATOM 8135 O O . TRP B 1 98 ? 58.596 18.820 35.380 1.00 14.19 101 TRP B O 1
ATOM 8156 N N . ASN B 1 99 ? 58.237 20.995 35.750 1.00 15.96 102 ASN B N 1
ATOM 8157 C CA . ASN B 1 99 ? 56.853 20.952 35.347 1.00 20.24 102 ASN B CA 1
ATOM 8158 C C . ASN B 1 99 ? 56.929 20.626 33.854 1.00 24.72 102 ASN B C 1
ATOM 8159 O O . ASN B 1 99 ? 57.576 21.245 33.005 1.00 33.17 102 ASN B O 1
ATOM 8170 N N . GLY B 1 100 ? 56.265 19.598 33.433 1.00 25.91 103 GLY B N 1
ATOM 8171 C CA . GLY B 1 100 ? 56.387 19.276 32.014 1.00 18.38 103 GLY B CA 1
ATOM 8172 C C . GLY B 1 100 ? 57.397 18.218 31.627 1.00 15.35 103 GLY B C 1
ATOM 8173 O O . GLY B 1 100 ? 57.371 17.718 30.483 1.00 17.04 103 GLY B O 1
ATOM 8177 N N . ILE B 1 101 ? 58.265 17.820 32.524 1.00 11.79 104 ILE B N 1
ATOM 8178 C CA . ILE B 1 101 ? 59.238 16.758 32.261 1.00 10.69 104 ILE B CA 1
ATOM 8179 C C . ILE B 1 101 ? 58.664 15.444 32.760 1.00 10.76 104 ILE B C 1
ATOM 8180 O O . ILE B 1 101 ? 58.450 15.269 33.971 1.00 12.51 104 ILE B O 1
ATOM 8196 N N . THR B 1 102 ? 58.444 14.496 31.868 1.00 10.36 105 THR B N 1
ATOM 8197 C CA . THR B 1 102 ? 57.816 13.222 32.159 1.00 10.19 105 THR B CA 1
ATOM 8198 C C . THR B 1 102 ? 58.834 12.104 32.233 1.00 9.02 105 THR B C 1
ATOM 8199 O O . THR B 1 102 ? 60.016 12.251 31.872 1.00 9.47 105 THR B O 1
ATOM 8209 N N . LEU B 1 103 ? 58.372 10.949 32.716 1.00 9.11 106 LEU B N 1
ATOM 8210 C CA . LEU B 1 103 ? 59.254 9.781 32.715 1.00 9.21 106 LEU B CA 1
ATOM 8211 C C . LEU B 1 103 ? 59.695 9.434 31.327 1.00 8.86 106 LEU B C 1
ATOM 8212 O O . LEU B 1 103 ? 60.836 8.999 31.139 1.00 9.08 106 LEU B O 1
ATOM 8228 N N . LEU B 1 104 ? 58.884 9.624 30.300 1.00 9.11 107 LEU B N 1
ATOM 8229 C CA . LEU B 1 104 ? 59.293 9.395 28.923 1.00 8.61 107 LEU B CA 1
ATOM 8230 C C . LEU B 1 104 ? 60.540 10.204 28.629 1.00 8.36 107 LEU B C 1
ATOM 8231 O O . LEU B 1 104 ? 61.519 9.692 28.056 1.00 8.94 107 LEU B O 1
ATOM 8247 N N . HIS B 1 105 ? 60.527 11.494 28.971 1.00 8.44 108 HIS B N 1
ATOM 8248 C CA . HIS B 1 105 ? 61.663 12.368 28.711 1.00 7.95 108 HIS B CA 1
ATOM 8249 C C . HIS B 1 105 ? 62.921 11.841 29.349 1.00 7.90 108 HIS B C 1
ATOM 8250 O O . HIS B 1 105 ? 64.004 11.795 28.782 1.00 8.76 108 HIS B O 1
ATOM 8260 N N . LEU B 1 106 ? 62.827 11.453 30.641 1.00 8.46 109 LEU B N 1
ATOM 8261 C CA . LEU B 1 106 ? 63.981 10.910 31.305 1.00 8.37 109 LEU B CA 1
ATOM 8262 C C . LEU B 1 106 ? 64.528 9.659 30.615 1.00 8.08 109 LEU B C 1
ATOM 8263 O O . LEU B 1 106 ? 65.728 9.492 30.421 1.00 8.51 109 LEU B O 1
ATOM 8279 N N . ALA B 1 107 ? 63.607 8.733 30.304 1.00 8.31 110 ALA B N 1
ATOM 8280 C CA . ALA B 1 107 ? 63.997 7.454 29.729 1.00 8.84 110 ALA B CA 1
ATOM 8281 C C . ALA B 1 107 ? 64.691 7.596 28.383 1.00 8.74 110 ALA B C 1
ATOM 8282 O O . ALA B 1 107 ? 65.446 6.722 28.021 1.00 11.11 110 ALA B O 1
ATOM 8289 N N . THR B 1 108 ? 64.394 8.661 27.624 1.00 8.29 111 THR B N 1
ATOM 8290 C CA . THR B 1 108 ? 64.769 8.781 26.230 1.00 7.98 111 THR B CA 1
ATOM 8291 C C . THR B 1 108 ? 65.708 9.966 25.981 1.00 8.08 111 THR B C 1
ATOM 8292 O O . THR B 1 108 ? 65.952 10.310 24.820 1.00 8.61 111 THR B O 1
ATOM 8302 N N . TYR B 1 109 ? 66.227 10.552 27.050 1.00 7.90 112 TYR B N 1
ATOM 8303 C CA . TYR B 1 109 ? 67.254 11.590 26.962 1.00 7.74 112 TYR B CA 1
ATOM 8304 C C . TYR B 1 109 ? 66.710 12.889 26.395 1.00 7.43 112 TYR B C 1
ATOM 8305 O O . TYR B 1 109 ? 67.492 13.679 25.832 1.00 8.30 112 TYR B O 1
ATOM 8322 N N . THR B 1 110 ? 65.414 13.146 26.539 1.00 7.73 113 THR B N 1
ATOM 8323 C CA . THR B 1 110 ? 64.761 14.298 25.909 1.00 8.03 113 THR B CA 1
ATOM 8324 C C . THR B 1 110 ? 64.211 15.298 26.939 1.00 8.20 113 THR B C 1
ATOM 8325 O O . THR B 1 110 ? 63.355 16.125 26.604 1.00 9.04 113 THR B O 1
ATOM 8335 N N . ALA B 1 111 ? 64.704 15.265 28.179 1.00 8.53 114 ALA B N 1
ATOM 8336 C CA . ALA B 1 111 ? 64.236 16.207 29.195 1.00 8.69 114 ALA B CA 1
ATOM 8337 C C . ALA B 1 111 ? 64.667 17.639 28.962 1.00 9.44 114 ALA B C 1
ATOM 8338 O O . ALA B 1 111 ? 64.092 18.547 29.546 1.00 10.29 114 ALA B O 1
ATOM 8345 N N . GLY B 1 112 ? 65.688 17.862 28.141 1.00 9.40 115 GLY B N 1
ATOM 8346 C CA . GLY B 1 112 ? 66.196 19.170 27.818 1.00 10.25 115 GLY B CA 1
ATOM 8347 C C . GLY B 1 112 ? 67.608 19.439 28.278 1.00 9.73 115 GLY B C 1
ATOM 8348 O O . GLY B 1 112 ? 67.925 20.548 28.671 1.00 11.41 115 GLY B O 1
ATOM 8352 N N . GLY B 1 113 ? 68.497 18.454 28.172 1.00 9.77 116 GLY B N 1
ATOM 8353 C CA . GLY B 1 113 ? 69.880 18.660 28.425 1.00 10.40 116 GLY B CA 1
ATOM 8354 C C . GLY B 1 113 ? 70.352 18.309 29.827 1.00 10.16 116 GLY B C 1
ATOM 8355 O O . GLY B 1 113 ? 71.324 18.840 30.291 1.00 13.09 116 GLY B O 1
ATOM 8359 N N . LEU B 1 114 ? 69.772 17.282 30.436 1.00 10.15 117 LEU B N 1
ATOM 8360 C CA . LEU B 1 114 ? 70.370 16.680 31.609 1.00 10.05 117 LEU B CA 1
ATOM 8361 C C . LEU B 1 114 ? 71.749 16.195 31.194 1.00 9.93 117 LEU B C 1
ATOM 8362 O O . LEU B 1 114 ? 71.954 15.700 30.064 1.00 10.69 117 LEU B O 1
ATOM 8378 N N . PRO B 1 115 ? 72.758 16.353 32.041 1.00 10.41 118 PRO B N 1
ATOM 8379 C CA . PRO B 1 115 ? 74.137 16.150 31.619 1.00 11.26 118 PRO B CA 1
ATOM 8380 C C . PRO B 1 115 ? 74.544 14.708 31.422 1.00 10.38 118 PRO B C 1
ATOM 8381 O O . PRO B 1 115 ? 74.019 13.773 32.058 1.00 10.01 118 PRO B O 1
ATOM 8392 N N . LEU B 1 116 ? 75.533 14.530 30.554 1.00 10.90 119 LEU B N 1
ATOM 8393 C CA . LEU B 1 116 ? 76.051 13.222 30.246 1.00 9.91 119 LEU B CA 1
ATOM 8394 C C . LEU B 1 116 ? 76.401 12.453 31.478 1.00 10.35 119 LEU B C 1
ATOM 8395 O O . LEU B 1 116 ? 76.056 11.286 31.650 1.00 10.57 119 LEU B O 1
ATOM 8411 N N . GLN B 1 117 ? 77.139 13.097 32.395 1.00 11.34 120 GLN B N 1
ATOM 8412 C CA . GLN B 1 117 ? 77.507 12.518 33.677 1.00 11.83 120 GLN B CA 1
ATOM 8413 C C . GLN B 1 117 ? 76.879 13.275 34.812 1.00 11.82 120 GLN B C 1
ATOM 8414 O O . GLN B 1 117 ? 76.780 14.513 34.795 1.00 14.62 120 GLN B O 1
ATOM 8428 N N . VAL B 1 118 ? 76.505 12.517 35.836 1.00 12.61 121 VAL B N 1
ATOM 8429 C CA . VAL B 1 118 ? 76.221 13.180 37.114 1.00 14.05 121 VAL B CA 1
ATOM 8430 C C A VAL B 1 118 ? 77.518 13.685 37.679 0.64 16.51 121 VAL B C 1
ATOM 8431 C C B VAL B 1 118 ? 77.607 13.641 37.681 0.36 16.25 121 VAL B C 1
ATOM 8432 O O A VAL B 1 118 ? 78.524 12.968 37.600 0.64 16.28 121 VAL B O 1
ATOM 8433 O O B VAL B 1 118 ? 78.588 12.921 37.447 0.36 16.90 121 VAL B O 1
ATOM 8446 N N A PRO B 1 119 ? 77.532 14.951 38.083 0.64 17.24 122 PRO B N 1
ATOM 8447 N N B PRO B 1 119 ? 77.766 14.752 38.391 0.36 18.82 122 PRO B N 1
ATOM 8448 C CA A PRO B 1 119 ? 78.761 15.529 38.668 0.64 18.28 122 PRO B CA 1
ATOM 8449 C CA B PRO B 1 119 ? 79.149 15.011 38.844 0.36 20.22 122 PRO B CA 1
ATOM 8450 C C A PRO B 1 119 ? 79.424 14.625 39.694 0.64 17.70 122 PRO B C 1
ATOM 8451 C C B PRO B 1 119 ? 79.577 14.047 39.922 0.36 19.47 122 PRO B C 1
ATOM 8452 O O A PRO B 1 119 ? 78.769 13.903 40.475 0.64 16.99 122 PRO B O 1
ATOM 8453 O O B PRO B 1 119 ? 78.785 13.623 40.762 0.36 18.90 122 PRO B O 1
ATOM 8474 N N A ASP B 1 120 ? 80.738 14.695 39.712 0.64 19.96 123 ASP B N 1
ATOM 8475 N N B ASP B 1 120 ? 80.872 13.702 39.899 0.36 20.06 123 ASP B N 1
ATOM 8476 C CA A ASP B 1 120 ? 81.617 13.754 40.371 0.64 21.57 123 ASP B CA 1
ATOM 8477 C CA B ASP B 1 120 ? 81.410 12.741 40.841 0.36 20.99 123 ASP B CA 1
ATOM 8478 C C A ASP B 1 120 ? 81.264 13.475 41.831 0.64 19.59 123 ASP B C 1
ATOM 8479 C C B ASP B 1 120 ? 81.109 13.097 42.270 0.36 18.14 123 ASP B C 1
ATOM 8480 O O A ASP B 1 120 ? 81.319 12.356 42.351 0.64 24.59 123 ASP B O 1
ATOM 8481 O O B ASP B 1 120 ? 80.920 12.214 43.109 0.36 18.14 123 ASP B O 1
ATOM 8498 N N A GLU B 1 121 ? 81.015 14.555 42.547 0.64 15.57 124 GLU B N 1
ATOM 8499 N N B GLU B 1 121 ? 81.058 14.413 42.571 0.36 16.29 124 GLU B N 1
ATOM 8500 C CA . GLU B 1 121 ? 80.912 14.730 43.988 1.00 14.94 124 GLU B CA 1
ATOM 8501 C C . GLU B 1 121 ? 79.497 14.403 44.495 1.00 15.64 124 GLU B C 1
ATOM 8502 O O . GLU B 1 121 ? 79.309 14.313 45.699 1.00 20.76 124 GLU B O 1
ATOM 8515 N N . VAL B 1 122 ? 78.525 14.249 43.586 1.00 13.90 125 VAL B N 1
ATOM 8516 C CA . VAL B 1 122 ? 77.189 13.828 44.026 1.00 14.26 125 VAL B CA 1
ATOM 8517 C C . VAL B 1 122 ? 77.173 12.373 44.382 1.00 15.68 125 VAL B C 1
ATOM 8518 O O . VAL B 1 122 ? 77.588 11.481 43.618 1.00 18.41 125 VAL B O 1
ATOM 8531 N N . LYS B 1 123 ? 76.737 12.079 45.578 1.00 16.79 126 LYS B N 1
ATOM 8532 C CA . LYS B 1 123 ? 76.737 10.693 46.047 1.00 17.84 126 LYS B CA 1
ATOM 8533 C C . LYS B 1 123 ? 75.454 10.254 46.737 1.00 17.85 126 LYS B C 1
ATOM 8534 O O . LYS B 1 123 ? 74.883 9.212 46.329 1.00 19.86 126 LYS B O 1
ATOM 8563 N N . SER B 1 124 ? 75.065 11.063 47.747 1.00 17.88 127 SER B N 1
ATOM 8564 C CA . SER B 1 124 ? 73.906 10.691 48.541 1.00 19.03 127 SER B CA 1
ATOM 8565 C C . SER B 1 124 ? 72.591 11.075 47.901 1.00 17.25 127 SER B C 1
ATOM 8566 O O . SER B 1 124 ? 72.561 11.848 46.954 1.00 16.52 127 SER B O 1
ATOM 8573 N N . SER B 1 125 ? 71.505 10.563 48.468 1.00 19.39 128 SER B N 1
ATOM 8574 C CA . SER B 1 125 ? 70.182 10.952 47.998 1.00 20.39 128 SER B CA 1
ATOM 8575 C C . SER B 1 125 ? 69.991 12.457 48.191 1.00 17.21 128 SER B C 1
ATOM 8576 O O . SER B 1 125 ? 69.417 13.054 47.324 1.00 17.42 128 SER B O 1
ATOM 8587 N N . SER B 1 126 ? 70.494 13.035 49.281 1.00 18.41 129 SER B N 1
ATOM 8588 C CA . SER B 1 126 ? 70.345 14.485 49.451 1.00 16.04 129 SER B CA 1
ATOM 8589 C C . SER B 1 126 ? 71.130 15.245 48.385 1.00 13.38 129 SER B C 1
ATOM 8590 O O . SER B 1 126 ? 70.660 16.246 47.840 1.00 14.25 129 SER B O 1
ATOM 8601 N N . ASP B 1 127 ? 72.323 14.759 48.074 1.00 13.58 130 ASP B N 1
ATOM 8602 C CA . ASP B 1 127 ? 73.127 15.393 47.021 1.00 13.12 130 ASP B CA 1
ATOM 8603 C C . ASP B 1 127 ? 72.407 15.300 45.687 1.00 12.29 130 ASP B C 1
ATOM 8604 O O . ASP B 1 127 ? 72.427 16.230 44.877 1.00 12.18 130 ASP B O 1
ATOM 8613 N N . LEU B 1 128 ? 71.786 14.150 45.412 1.00 13.10 131 LEU B N 1
ATOM 8614 C CA A LEU B 1 128 ? 71.049 13.975 44.162 0.51 13.58 131 LEU B CA 1
ATOM 8615 C CA B LEU B 1 128 ? 71.060 14.001 44.148 0.49 12.91 131 LEU B CA 1
ATOM 8616 C C . LEU B 1 128 ? 69.857 14.924 44.049 1.00 12.49 131 LEU B C 1
ATOM 8617 O O . LEU B 1 128 ? 69.623 15.512 42.988 1.00 12.90 131 LEU B O 1
ATOM 8647 N N . LEU B 1 129 ? 69.080 15.046 45.141 1.00 13.78 132 LEU B N 1
ATOM 8648 C CA . LEU B 1 129 ? 67.949 15.969 45.147 1.00 14.00 132 LEU B CA 1
ATOM 8649 C C . LEU B 1 129 ? 68.447 17.355 44.796 1.00 13.49 132 LEU B C 1
ATOM 8650 O O . LEU B 1 129 ? 67.828 18.058 43.979 1.00 13.39 132 LEU B O 1
ATOM 8666 N N A ARG B 1 130 ? 69.536 17.707 45.469 0.54 12.63 133 ARG B N 1
ATOM 8667 N N B ARG B 1 130 ? 69.515 17.828 45.472 0.46 12.58 133 ARG B N 1
ATOM 8668 C CA A ARG B 1 130 ? 69.960 19.084 45.264 0.54 12.79 133 ARG B CA 1
ATOM 8669 C CA B ARG B 1 130 ? 69.936 19.201 45.208 0.46 12.81 133 ARG B CA 1
ATOM 8670 C C A ARG B 1 130 ? 70.427 19.342 43.835 0.54 12.12 133 ARG B C 1
ATOM 8671 C C B ARG B 1 130 ? 70.388 19.365 43.752 0.46 12.16 133 ARG B C 1
ATOM 8672 O O A ARG B 1 130 ? 70.170 20.392 43.247 0.54 12.21 133 ARG B O 1
ATOM 8673 O O B ARG B 1 130 ? 70.098 20.358 43.091 0.46 11.42 133 ARG B O 1
ATOM 8714 N N . PHE B 1 131 ? 71.114 18.360 43.255 1.00 11.93 134 PHE B N 1
ATOM 8715 C CA . PHE B 1 131 ? 71.567 18.437 41.862 1.00 11.78 134 PHE B CA 1
ATOM 8716 C C . PHE B 1 131 ? 70.408 18.607 40.929 1.00 11.51 134 PHE B C 1
ATOM 8717 O O . PHE B 1 131 ? 70.398 19.535 40.082 1.00 12.10 134 PHE B O 1
ATOM 8734 N N . TYR B 1 132 ? 69.383 17.795 41.028 1.00 11.08 135 TYR B N 1
ATOM 8735 C CA . TYR B 1 132 ? 68.250 17.912 40.120 1.00 11.15 135 TYR B CA 1
ATOM 8736 C C . TYR B 1 132 ? 67.382 19.153 40.373 1.00 10.90 135 TYR B C 1
ATOM 8737 O O . TYR B 1 132 ? 66.911 19.771 39.426 1.00 11.72 135 TYR B O 1
ATOM 8754 N N . GLN B 1 133 ? 67.203 19.556 41.633 1.00 11.18 136 GLN B N 1
ATOM 8755 C CA . GLN B 1 133 ? 66.466 20.784 41.948 1.00 11.71 136 GLN B CA 1
ATOM 8756 C C . GLN B 1 133 ? 67.191 22.018 41.385 1.00 11.20 136 GLN B C 1
ATOM 8757 O O . GLN B 1 133 ? 66.544 23.013 41.065 1.00 12.76 136 GLN B O 1
ATOM 8771 N N . ASN B 1 134 ? 68.516 21.989 41.288 1.00 11.13 137 ASN B N 1
ATOM 8772 C CA . ASN B 1 134 ? 69.294 23.126 40.808 1.00 12.79 137 ASN B CA 1
ATOM 8773 C C . ASN B 1 134 ? 69.535 23.098 39.286 1.00 12.70 137 ASN B C 1
ATOM 8774 O O . ASN B 1 134 ? 69.964 24.112 38.746 1.00 13.93 137 ASN B O 1
ATOM 8785 N N . TRP B 1 135 ? 69.295 21.967 38.649 1.00 11.54 138 TRP B N 1
ATOM 8786 C CA . TRP B 1 135 ? 69.556 21.825 37.197 1.00 10.93 138 TRP B CA 1
ATOM 8787 C C . TRP B 1 135 ? 68.616 22.724 36.420 1.00 11.07 138 TRP B C 1
ATOM 8788 O O . TRP B 1 135 ? 67.412 22.761 36.629 1.00 12.90 138 TRP B O 1
ATOM 8809 N N . GLN B 1 136 ? 69.175 23.451 35.443 1.00 11.75 139 GLN B N 1
ATOM 8810 C CA . GLN B 1 136 ? 68.438 24.322 34.562 1.00 14.48 139 GLN B CA 1
ATOM 8811 C C . GLN B 1 136 ? 68.608 23.814 33.154 1.00 13.61 139 GLN B C 1
ATOM 8812 O O . GLN B 1 136 ? 69.725 23.602 32.686 1.00 16.01 139 GLN B O 1
ATOM 8826 N N . PRO B 1 137 ? 67.501 23.607 32.475 1.00 13.85 140 PRO B N 1
ATOM 8827 C CA . PRO B 1 137 ? 67.579 23.011 31.118 1.00 13.09 140 PRO B CA 1
ATOM 8828 C C . PRO B 1 137 ? 68.197 23.899 30.064 1.00 13.61 140 PRO B C 1
ATOM 8829 O O . PRO B 1 137 ? 68.124 25.101 29.995 1.00 19.35 140 PRO B O 1
ATOM 8840 N N . ALA B 1 138 ? 68.817 23.226 29.099 1.00 12.40 141 ALA B N 1
ATOM 8841 C CA . ALA B 1 138 ? 69.385 23.823 27.878 1.00 12.29 141 ALA B CA 1
ATOM 8842 C C . ALA B 1 138 ? 68.292 24.039 26.850 1.00 12.79 141 ALA B C 1
ATOM 8843 O O . ALA B 1 138 ? 68.456 24.936 26.001 1.00 13.13 141 ALA B O 1
ATOM 8850 N N . TRP B 1 139 ? 67.240 23.221 26.854 1.00 11.53 142 TRP B N 1
ATOM 8851 C CA . TRP B 1 139 ? 66.140 23.195 25.887 1.00 11.10 142 TRP B CA 1
ATOM 8852 C C . TRP B 1 139 ? 64.841 22.846 26.572 1.00 10.91 142 TRP B C 1
ATOM 8853 O O . TRP B 1 139 ? 64.860 22.265 27.672 1.00 12.25 142 TRP B O 1
ATOM 8874 N N . ALA B 1 140 ? 63.706 23.116 25.990 1.00 11.67 143 ALA B N 1
ATOM 8875 C CA . ALA B 1 140 ? 62.408 22.728 26.461 1.00 11.43 143 ALA B CA 1
ATOM 8876 C C . ALA B 1 140 ? 62.279 21.203 26.382 1.00 10.76 143 ALA B C 1
ATOM 8877 O O . ALA B 1 140 ? 62.955 20.545 25.572 1.00 11.41 143 ALA B O 1
ATOM 8884 N N . PRO B 1 141 ? 61.413 20.581 27.184 1.00 11.57 144 PRO B N 1
ATOM 8885 C CA . PRO B 1 141 ? 61.250 19.133 27.133 1.00 12.10 144 PRO B CA 1
ATOM 8886 C C . PRO B 1 141 ? 60.781 18.682 25.767 1.00 10.92 144 PRO B C 1
ATOM 8887 O O . PRO B 1 141 ? 59.973 19.306 25.099 1.00 12.39 144 PRO B O 1
ATOM 8898 N N . GLY B 1 142 ? 61.214 17.486 25.381 1.00 10.63 145 GLY B N 1
ATOM 8899 C CA . GLY B 1 142 ? 60.690 16.875 24.173 1.00 11.05 145 GLY B CA 1
ATOM 8900 C C . GLY B 1 142 ? 61.139 17.488 22.868 1.00 10.71 145 GLY B C 1
ATOM 8901 O O . GLY B 1 142 ? 60.434 17.331 21.872 1.00 12.02 145 GLY B O 1
ATOM 8905 N N . THR B 1 143 ? 62.296 18.151 22.845 1.00 10.58 146 THR B N 1
ATOM 8906 C CA . THR B 1 143 ? 62.768 18.842 21.675 1.00 11.14 146 THR B CA 1
ATOM 8907 C C . THR B 1 143 ? 64.136 18.380 21.176 1.00 9.96 146 THR B C 1
ATOM 8908 O O . THR B 1 143 ? 64.373 18.356 19.979 1.00 10.00 146 THR B O 1
ATOM 8918 N N . GLN B 1 144 ? 65.010 17.988 22.089 1.00 9.31 147 GLN B N 1
ATOM 8919 C CA . GLN B 1 144 ? 66.351 17.611 21.746 1.00 8.66 147 GLN B CA 1
ATOM 8920 C C . GLN B 1 144 ? 66.688 16.309 22.514 1.00 8.36 147 GLN B C 1
ATOM 8921 O O . GLN B 1 144 ? 66.391 16.203 23.703 1.00 9.26 147 GLN B O 1
ATOM 8935 N N . ARG B 1 145 ? 67.395 15.419 21.852 1.00 8.17 148 ARG B N 1
ATOM 8936 C CA . ARG B 1 145 ? 67.959 14.242 22.488 1.00 8.10 148 ARG B CA 1
ATOM 8937 C C . ARG B 1 145 ? 69.421 14.487 22.820 1.00 7.48 148 ARG B C 1
ATOM 8938 O O . ARG B 1 145 ? 70.197 14.821 21.927 1.00 8.98 148 ARG B O 1
ATOM 8959 N N . LEU B 1 146 ? 69.773 14.335 24.072 1.00 7.78 149 LEU B N 1
ATOM 8960 C CA . LEU B 1 146 ? 71.164 14.454 24.512 1.00 7.81 149 LEU B CA 1
ATOM 8961 C C . LEU B 1 146 ? 71.433 13.263 25.394 1.00 8.02 149 LEU B C 1
ATOM 8962 O O . LEU B 1 146 ? 70.987 13.195 26.554 1.00 8.10 149 LEU B O 1
ATOM 8978 N N . TYR B 1 147 ? 72.177 12.290 24.868 1.00 7.80 150 TYR B N 1
ATOM 8979 C CA . TYR B 1 147 ? 72.469 11.047 25.598 1.00 7.89 150 TYR B CA 1
ATOM 8980 C C . TYR B 1 147 ? 73.046 11.386 26.952 1.00 7.81 150 TYR B C 1
ATOM 8981 O O . TYR B 1 147 ? 73.968 12.200 27.065 1.00 9.16 150 TYR B O 1
ATOM 8998 N N . ALA B 1 148 ? 72.551 10.740 28.009 1.00 8.24 151 ALA B N 1
ATOM 8999 C CA . ALA B 1 148 ? 72.902 11.167 29.363 1.00 8.63 151 ALA B CA 1
ATOM 9000 C C . ALA B 1 148 ? 72.619 10.090 30.401 1.00 8.79 151 ALA B C 1
ATOM 9001 O O . ALA B 1 148 ? 71.497 9.622 30.550 1.00 9.53 151 ALA B O 1
ATOM 9008 N N . ASN B 1 149 ? 73.674 9.818 31.204 1.00 8.38 152 ASN B N 1
ATOM 9009 C CA . ASN B 1 149 ? 73.505 8.946 32.357 1.00 8.76 152 ASN B CA 1
ATOM 9010 C C . ASN B 1 149 ? 72.531 9.531 33.358 1.00 8.82 152 ASN B C 1
ATOM 9011 O O . ASN B 1 149 ? 71.785 8.793 34.040 1.00 9.85 152 ASN B O 1
ATOM 9022 N N . SER B 1 150 ? 72.562 10.837 33.547 1.00 9.04 153 SER B N 1
ATOM 9023 C CA . SER B 1 150 ? 71.722 11.495 34.544 1.00 9.23 153 SER B CA 1
ATOM 9024 C C . SER B 1 150 ? 70.242 11.459 34.161 1.00 9.37 153 SER B C 1
ATOM 9025 O O . SER B 1 150 ? 69.407 11.773 35.001 1.00 11.08 153 SER B O 1
ATOM 9033 N N . SER B 1 151 ? 69.928 11.198 32.911 1.00 9.39 154 SER B N 1
ATOM 9034 C CA . SER B 1 151 ? 68.552 11.133 32.453 1.00 8.89 154 SER B CA 1
ATOM 9035 C C . SER B 1 151 ? 67.976 9.736 32.671 1.00 8.30 154 SER B C 1
ATOM 9036 O O . SER B 1 151 ? 67.072 9.519 33.480 1.00 8.99 154 SER B O 1
ATOM 9044 N N . ILE B 1 152 ? 68.504 8.727 31.952 1.00 8.96 155 ILE B N 1
ATOM 9045 C CA . ILE B 1 152 ? 67.960 7.392 32.083 1.00 9.03 155 ILE B CA 1
ATOM 9046 C C . ILE B 1 152 ? 68.280 6.818 33.480 1.00 8.58 155 ILE B C 1
ATOM 9047 O O . ILE B 1 152 ? 67.524 5.978 33.971 1.00 9.56 155 ILE B O 1
ATOM 9063 N N . GLY B 1 153 ? 69.369 7.249 34.095 1.00 9.08 156 GLY B N 1
ATOM 9064 C CA . GLY B 1 153 ? 69.636 6.796 35.453 1.00 10.42 156 GLY B CA 1
ATOM 9065 C C . GLY B 1 153 ? 68.554 7.204 36.420 1.00 9.87 156 GLY B C 1
ATOM 9066 O O . GLY B 1 153 ? 68.095 6.398 37.250 1.00 10.53 156 GLY B O 1
ATOM 9070 N N . LEU B 1 154 ? 68.071 8.422 36.293 1.00 9.64 157 LEU B N 1
ATOM 9071 C CA . LEU B 1 154 ? 66.970 8.891 37.129 1.00 9.76 157 LEU B CA 1
ATOM 9072 C C . LEU B 1 154 ? 65.687 8.150 36.780 1.00 8.73 157 LEU B C 1
ATOM 9073 O O . LEU B 1 154 ? 64.931 7.750 37.667 1.00 10.19 157 LEU B O 1
ATOM 9089 N N . PHE B 1 155 ? 65.421 7.917 35.489 1.00 8.70 158 PHE B N 1
ATOM 9090 C CA . PHE B 1 155 ? 64.282 7.095 35.097 1.00 9.03 158 PHE B CA 1
ATOM 9091 C C . PHE B 1 155 ? 64.311 5.782 35.848 1.00 9.01 158 PHE B C 1
ATOM 9092 O O . PHE B 1 155 ? 63.271 5.349 36.376 1.00 9.79 158 PHE B O 1
ATOM 9109 N N . GLY B 1 156 ? 65.420 5.080 35.858 1.00 9.17 159 GLY B N 1
ATOM 9110 C CA . GLY B 1 156 ? 65.484 3.767 36.496 1.00 9.85 159 GLY B CA 1
ATOM 9111 C C . GLY B 1 156 ? 65.230 3.847 37.989 1.00 9.81 159 GLY B C 1
ATOM 9112 O O . GLY B 1 156 ? 64.491 3.012 38.553 1.00 10.67 159 GLY B O 1
ATOM 9116 N N . ALA B 1 157 ? 65.788 4.849 38.647 1.00 9.74 160 ALA B N 1
ATOM 9117 C CA . ALA B 1 157 ? 65.576 4.996 40.091 1.00 10.92 160 ALA B CA 1
ATOM 9118 C C . ALA B 1 157 ? 64.117 5.240 40.367 1.00 10.88 160 ALA B C 1
ATOM 9119 O O . ALA B 1 157 ? 63.556 4.757 41.369 1.00 12.61 160 ALA B O 1
ATOM 9126 N N . LEU B 1 158 ? 63.453 6.114 39.600 1.00 10.80 161 LEU B N 1
ATOM 9127 C CA . LEU B 1 158 ? 62.051 6.445 39.830 1.00 10.58 161 LEU B CA 1
ATOM 9128 C C . LEU B 1 158 ? 61.103 5.334 39.440 1.00 10.92 161 LEU B C 1
ATOM 9129 O O . LEU B 1 158 ? 60.079 5.122 40.082 1.00 12.71 161 LEU B O 1
ATOM 9145 N N . ALA B 1 159 ? 61.440 4.561 38.395 1.00 11.05 162 ALA B N 1
ATOM 9146 C CA . ALA B 1 159 ? 60.559 3.532 37.891 1.00 11.28 162 ALA B CA 1
ATOM 9147 C C . ALA B 1 159 ? 60.257 2.442 38.902 1.00 11.23 162 ALA B C 1
ATOM 9148 O O . ALA B 1 159 ? 59.209 1.833 38.863 1.00 12.81 162 ALA B O 1
ATOM 9155 N N . VAL B 1 160 ? 61.209 2.197 39.837 1.00 12.05 163 VAL B N 1
ATOM 9156 C CA . VAL B 1 160 ? 61.049 1.163 40.844 1.00 12.04 163 VAL B CA 1
ATOM 9157 C C . VAL B 1 160 ? 60.406 1.688 42.093 1.00 12.44 163 VAL B C 1
ATOM 9158 O O . VAL B 1 160 ? 60.105 0.915 43.000 1.00 14.22 163 VAL B O 1
ATOM 9171 N N A LYS B 1 161 ? 60.158 2.999 42.222 0.35 13.42 164 LYS B N 1
ATOM 9172 N N B LYS B 1 161 ? 60.136 2.986 42.238 0.65 13.31 164 LYS B N 1
ATOM 9173 C CA A LYS B 1 161 ? 59.606 3.517 43.472 0.35 13.88 164 LYS B CA 1
ATOM 9174 C CA B LYS B 1 161 ? 59.621 3.474 43.518 0.65 14.35 164 LYS B CA 1
ATOM 9175 C C A LYS B 1 161 ? 58.273 2.856 43.817 0.35 14.49 164 LYS B C 1
ATOM 9176 C C B LYS B 1 161 ? 58.235 2.945 43.846 0.65 14.87 164 LYS B C 1
ATOM 9177 O O A LYS B 1 161 ? 58.176 2.326 44.938 0.35 16.95 164 LYS B O 1
ATOM 9178 O O B LYS B 1 161 ? 57.988 2.595 45.025 0.65 15.19 164 LYS B O 1
ATOM 9209 N N . PRO B 1 162 ? 57.283 2.844 42.949 1.00 14.66 165 PRO B N 1
ATOM 9210 C CA . PRO B 1 162 ? 55.996 2.249 43.326 1.00 16.71 165 PRO B CA 1
ATOM 9211 C C . PRO B 1 162 ? 56.065 0.847 43.867 1.00 18.23 165 PRO B C 1
ATOM 9212 O O . PRO B 1 162 ? 55.262 0.509 44.750 1.00 21.64 165 PRO B O 1
ATOM 9223 N N . SER B 1 163 ? 56.998 0.047 43.392 1.00 16.87 166 SER B N 1
ATOM 9224 C CA . SER B 1 163 ? 57.164 -1.326 43.864 1.00 17.95 166 SER B CA 1
ATOM 9225 C C . SER B 1 163 ? 57.654 -1.394 45.297 1.00 18.07 166 SER B C 1
ATOM 9226 O O . SER B 1 163 ? 57.527 -2.415 45.955 1.00 21.09 166 SER B O 1
ATOM 9233 N N . GLY B 1 164 ? 58.371 -0.351 45.711 1.00 16.51 167 GLY B N 1
ATOM 9234 C CA . GLY B 1 164 ? 59.001 -0.307 46.986 1.00 17.55 167 GLY B CA 1
ATOM 9235 C C . GLY B 1 164 ? 60.308 -1.081 47.052 1.00 17.19 167 GLY B C 1
ATOM 9236 O O . GLY B 1 164 ? 60.968 -1.129 48.114 1.00 21.04 167 GLY B O 1
ATOM 9240 N N . LEU B 1 165 ? 60.709 -1.723 45.980 1.00 15.41 168 LEU B N 1
ATOM 9241 C CA . LEU B 1 165 ? 61.947 -2.464 45.930 1.00 15.45 168 LEU B CA 1
ATOM 9242 C C . LEU B 1 165 ? 63.144 -1.572 45.630 1.00 15.84 168 LEU B C 1
ATOM 9243 O O . LEU B 1 165 ? 63.019 -0.549 44.926 1.00 16.65 168 LEU B O 1
ATOM 9259 N N . SER B 1 166 ? 64.317 -1.976 46.085 1.00 15.16 169 SER B N 1
ATOM 9260 C CA . SER B 1 166 ? 65.535 -1.325 45.597 1.00 15.47 169 SER B CA 1
ATOM 9261 C C . SER B 1 166 ? 65.670 -1.612 44.090 1.00 13.11 169 SER B C 1
ATOM 9262 O O . SER B 1 166 ? 65.138 -2.579 43.587 1.00 13.01 169 SER B O 1
ATOM 9269 N N . PHE B 1 167 ? 66.456 -0.773 43.407 1.00 13.17 170 PHE B N 1
ATOM 9270 C CA . PHE B 1 167 ? 66.653 -0.994 41.993 1.00 11.90 170 PHE B CA 1
ATOM 9271 C C . PHE B 1 167 ? 67.250 -2.362 41.780 1.00 11.71 170 PHE B C 1
ATOM 9272 O O . PHE B 1 167 ? 66.838 -3.083 40.869 1.00 11.53 170 PHE B O 1
ATOM 9289 N N . GLU B 1 168 ? 68.266 -2.724 42.575 1.00 13.16 171 GLU B N 1
ATOM 9290 C CA . GLU B 1 168 ? 68.890 -4.017 42.402 1.00 12.53 171 GLU B CA 1
ATOM 9291 C C . GLU B 1 168 ? 67.912 -5.159 42.610 1.00 11.98 171 GLU B C 1
ATOM 9292 O O . GLU B 1 168 ? 67.912 -6.147 41.844 1.00 12.55 171 GLU B O 1
ATOM 9304 N N . GLN B 1 169 ? 67.102 -5.088 43.697 1.00 12.49 172 GLN B N 1
ATOM 9305 C CA . GLN B 1 169 ? 66.159 -6.181 43.928 1.00 13.10 172 GLN B CA 1
ATOM 9306 C C . GLN B 1 169 ? 65.094 -6.257 42.829 1.00 12.14 172 GLN B C 1
ATOM 9307 O O . GLN B 1 169 ? 64.706 -7.368 42.446 1.00 12.78 172 GLN B O 1
ATOM 9332 N N . ALA B 1 170 ? 64.622 -5.126 42.370 1.00 11.89 173 ALA B N 1
ATOM 9333 C CA . ALA B 1 170 ? 63.684 -5.103 41.261 1.00 11.05 173 ALA B CA 1
ATOM 9334 C C . ALA B 1 170 ? 64.313 -5.749 40.023 1.00 10.42 173 ALA B C 1
ATOM 9335 O O . ALA B 1 170 ? 63.712 -6.629 39.369 1.00 11.14 173 ALA B O 1
ATOM 9342 N N . MET B 1 171 ? 65.535 -5.363 39.688 1.00 10.26 174 MET B N 1
ATOM 9343 C CA . MET B 1 171 ? 66.188 -5.897 38.496 1.00 10.24 174 MET B CA 1
ATOM 9344 C C . MET B 1 171 ? 66.390 -7.418 38.628 1.00 10.39 174 MET B C 1
ATOM 9345 O O . MET B 1 171 ? 66.145 -8.180 37.701 1.00 10.93 174 MET B O 1
ATOM 9359 N N . GLN B 1 172 ? 66.861 -7.840 39.804 1.00 11.00 175 GLN B N 1
ATOM 9360 C CA . GLN B 1 172 ? 67.131 -9.272 39.984 1.00 12.44 175 GLN B CA 1
ATOM 9361 C C . GLN B 1 172 ? 65.872 -10.104 39.875 1.00 12.37 175 GLN B C 1
ATOM 9362 O O . GLN B 1 172 ? 65.837 -11.144 39.204 1.00 13.67 175 GLN B O 1
ATOM 9387 N N . THR B 1 173 ? 64.866 -9.678 40.622 1.00 11.56 176 THR B N 1
ATOM 9388 C CA . THR B 1 173 ? 63.661 -10.496 40.715 1.00 13.23 176 THR B CA 1
ATOM 9389 C C . THR B 1 173 ? 62.750 -10.387 39.492 1.00 12.24 176 THR B C 1
ATOM 9390 O O . THR B 1 173 ? 62.003 -11.329 39.221 1.00 13.28 176 THR B O 1
ATOM 9401 N N . ARG B 1 174 ? 62.768 -9.260 38.772 1.00 11.43 177 ARG B N 1
ATOM 9402 C CA . ARG B 1 174 ? 61.855 -9.020 37.669 1.00 11.87 177 ARG B CA 1
ATOM 9403 C C . ARG B 1 174 ? 62.460 -9.256 36.286 1.00 10.77 177 ARG B C 1
ATOM 9404 O O . ARG B 1 174 ? 61.698 -9.419 35.341 1.00 11.29 177 ARG B O 1
ATOM 9425 N N . VAL B 1 175 ? 63.776 -9.172 36.172 1.00 10.51 178 VAL B N 1
ATOM 9426 C CA . VAL B 1 175 ? 64.445 -9.317 34.858 1.00 10.24 178 VAL B CA 1
ATOM 9427 C C . VAL B 1 175 ? 65.427 -10.456 34.867 1.00 10.76 178 VAL B C 1
ATOM 9428 O O . VAL B 1 175 ? 65.325 -11.396 34.091 1.00 11.88 178 VAL B O 1
ATOM 9441 N N . PHE B 1 176 ? 66.438 -10.408 35.735 1.00 10.09 179 PHE B N 1
ATOM 9442 C CA . PHE B 1 176 ? 67.494 -11.407 35.651 1.00 11.11 179 PHE B CA 1
ATOM 9443 C C . PHE B 1 176 ? 66.952 -12.812 35.923 1.00 11.67 179 PHE B C 1
ATOM 9444 O O . PHE B 1 176 ? 67.248 -13.753 35.186 1.00 12.10 179 PHE B O 1
ATOM 9461 N N . GLN B 1 177 ? 66.233 -12.969 37.020 1.00 12.43 180 GLN B N 1
ATOM 9462 C CA . GLN B 1 177 ? 65.796 -14.299 37.422 1.00 13.38 180 GLN B CA 1
ATOM 9463 C C . GLN B 1 177 ? 64.782 -14.921 36.482 1.00 12.85 180 GLN B C 1
ATOM 9464 O O . GLN B 1 177 ? 64.967 -16.094 36.075 1.00 13.72 180 GLN B O 1
ATOM 9478 N N . PRO B 1 178 ? 63.742 -14.214 36.032 1.00 13.41 181 PRO B N 1
ATOM 9479 C CA . PRO B 1 178 ? 62.831 -14.870 35.083 1.00 13.91 181 PRO B CA 1
ATOM 9480 C C . PRO B 1 178 ? 63.515 -15.326 33.782 1.00 13.33 181 PRO B C 1
ATOM 9481 O O . PRO B 1 178 ? 63.093 -16.328 33.188 1.00 14.67 181 PRO B O 1
ATOM 9492 N N . LEU B 1 179 ? 64.561 -14.608 33.337 1.00 12.23 182 LEU B N 1
ATOM 9493 C CA . LEU B 1 179 ? 65.301 -14.955 32.123 1.00 11.96 182 LEU B CA 1
ATOM 9494 C C . LEU B 1 179 ? 66.459 -15.882 32.394 1.00 12.39 182 LEU B C 1
ATOM 9495 O O . LEU B 1 179 ? 67.197 -16.196 31.461 1.00 14.43 182 LEU B O 1
ATOM 9511 N N . LYS B 1 180 ? 66.653 -16.340 33.623 1.00 12.67 183 LYS B N 1
ATOM 9512 C CA . LYS B 1 180 ? 67.691 -17.316 33.991 1.00 13.98 183 LYS B CA 1
ATOM 9513 C C . LYS B 1 180 ? 69.039 -16.724 33.694 1.00 12.61 183 LYS B C 1
ATOM 9514 O O . LYS B 1 180 ? 69.935 -17.450 33.294 1.00 14.96 183 LYS B O 1
ATOM 9530 N N . LEU B 1 181 ? 69.222 -15.448 33.991 1.00 11.50 184 LEU B N 1
ATOM 9531 C CA . LEU B 1 181 ? 70.543 -14.815 33.932 1.00 11.09 184 LEU B CA 1
ATOM 9532 C C . LEU B 1 181 ? 71.155 -14.995 35.291 1.00 11.61 184 LEU B C 1
ATOM 9533 O O . LEU B 1 181 ? 71.112 -14.114 36.166 1.00 13.69 184 LEU B O 1
ATOM 9549 N N . ASN B 1 182 ? 71.705 -16.172 35.529 1.00 12.30 185 ASN B N 1
ATOM 9550 C CA . ASN B 1 182 ? 72.153 -16.639 36.835 1.00 12.95 185 ASN B CA 1
ATOM 9551 C C . ASN B 1 182 ? 73.578 -16.245 37.198 1.00 12.24 185 ASN B C 1
ATOM 9552 O O . ASN B 1 182 ? 74.019 -16.604 38.313 1.00 15.46 185 ASN B O 1
ATOM 9563 N N . HIS B 1 183 ? 74.263 -15.527 36.329 1.00 11.28 186 HIS B N 1
ATOM 9564 C CA . HIS B 1 183 ? 75.620 -15.038 36.531 1.00 11.22 186 HIS B CA 1
ATOM 9565 C C . HIS B 1 183 ? 75.724 -13.569 36.142 1.00 11.54 186 HIS B C 1
ATOM 9566 O O . HIS B 1 183 ? 76.717 -13.112 35.593 1.00 16.65 186 HIS B O 1
ATOM 9576 N N . THR B 1 184 ? 74.674 -12.838 36.430 1.00 10.79 187 THR B N 1
ATOM 9577 C CA . THR B 1 184 ? 74.509 -11.416 36.115 1.00 11.20 187 THR B CA 1
ATOM 9578 C C . THR B 1 184 ? 74.179 -10.639 37.384 1.00 10.20 187 THR B C 1
ATOM 9579 O O . THR B 1 184 ? 73.291 -11.041 38.128 1.00 10.76 187 THR B O 1
ATOM 9589 N N . TRP B 1 185 ? 74.947 -9.603 37.626 1.00 10.15 188 TRP B N 1
ATOM 9590 C CA . TRP B 1 185 ? 74.880 -8.866 38.874 1.00 10.08 188 TRP B CA 1
ATOM 9591 C C . TRP B 1 185 ? 75.099 -7.394 38.670 1.00 10.42 188 TRP B C 1
ATOM 9592 O O . TRP B 1 185 ? 75.917 -6.984 37.864 1.00 12.42 188 TRP B O 1
ATOM 9613 N N . ILE B 1 186 ? 74.474 -6.591 39.528 1.00 10.24 189 ILE B N 1
ATOM 9614 C CA . ILE B 1 186 ? 74.836 -5.190 39.720 1.00 11.04 189 ILE B CA 1
ATOM 9615 C C . ILE B 1 186 ? 75.946 -5.067 40.709 1.00 11.18 189 ILE B C 1
ATOM 9616 O O . ILE B 1 186 ? 76.898 -4.315 40.559 1.00 13.75 189 ILE B O 1
ATOM 9632 N N . ASN B 1 187 ? 75.874 -5.814 41.807 1.00 11.60 190 ASN B N 1
ATOM 9633 C CA . ASN B 1 187 ? 76.931 -5.930 42.798 1.00 11.36 190 ASN B CA 1
ATOM 9634 C C . ASN B 1 187 ? 77.435 -7.363 42.782 1.00 11.42 190 ASN B C 1
ATOM 9635 O O . ASN B 1 187 ? 76.698 -8.279 43.143 1.00 11.67 190 ASN B O 1
ATOM 9646 N N . VAL B 1 188 ? 78.666 -7.618 42.337 1.00 11.98 191 VAL B N 1
ATOM 9647 C CA . VAL B 1 188 ? 79.188 -8.959 42.194 1.00 11.78 191 VAL B CA 1
ATOM 9648 C C . VAL B 1 188 ? 79.424 -9.527 43.601 1.00 12.21 191 VAL B C 1
ATOM 9649 O O . VAL B 1 188 ? 80.180 -8.923 44.367 1.00 13.84 191 VAL B O 1
ATOM 9662 N N . PRO B 1 189 ? 78.840 -10.662 43.945 1.00 11.81 192 PRO B N 1
ATOM 9663 C CA . PRO B 1 189 ? 79.045 -11.220 45.281 1.00 12.91 192 PRO B CA 1
ATOM 9664 C C . PRO B 1 189 ? 80.358 -11.974 45.389 1.00 11.99 192 PRO B C 1
ATOM 9665 O O . PRO B 1 189 ? 80.997 -12.302 44.389 1.00 13.08 192 PRO B O 1
ATOM 9676 N N . PRO B 1 190 ? 80.811 -12.220 46.617 1.00 13.55 193 PRO B N 1
ATOM 9677 C CA . PRO B 1 190 ? 82.085 -12.898 46.812 1.00 14.99 193 PRO B CA 1
ATOM 9678 C C . PRO B 1 190 ? 82.288 -14.162 46.014 1.00 14.50 193 PRO B C 1
ATOM 9679 O O . PRO B 1 190 ? 83.411 -14.409 45.511 1.00 15.67 193 PRO B O 1
ATOM 9690 N N . ALA B 1 191 ? 81.275 -14.992 45.908 1.00 14.34 194 ALA B N 1
ATOM 9691 C CA . ALA B 1 191 ? 81.345 -16.253 45.200 1.00 15.43 194 ALA B CA 1
ATOM 9692 C C . ALA B 1 191 ? 81.640 -16.078 43.714 1.00 14.95 194 ALA B C 1
ATOM 9693 O O . ALA B 1 191 ? 82.211 -17.008 43.099 1.00 17.49 194 ALA B O 1
ATOM 9700 N N . GLU B 1 192 ? 81.372 -14.913 43.134 1.00 13.01 195 GLU B N 1
ATOM 9701 C CA . GLU B 1 192 ? 81.668 -14.657 41.724 1.00 12.07 195 GLU B CA 1
ATOM 9702 C C . GLU B 1 192 ? 82.940 -13.839 41.514 1.00 12.95 195 GLU B C 1
ATOM 9703 O O . GLU B 1 192 ? 83.337 -13.618 40.378 1.00 13.50 195 GLU B O 1
ATOM 9715 N N . GLU B 1 193 ? 83.596 -13.388 42.600 1.00 13.98 196 GLU B N 1
ATOM 9716 C CA . GLU B 1 193 ? 84.796 -12.580 42.364 1.00 15.45 196 GLU B CA 1
ATOM 9717 C C . GLU B 1 193 ? 85.840 -13.316 41.543 1.00 15.36 196 GLU B C 1
ATOM 9718 O O . GLU B 1 193 ? 86.497 -12.665 40.695 1.00 16.26 196 GLU B O 1
ATOM 9730 N N . LYS B 1 194 ? 85.997 -14.634 41.690 1.00 15.79 197 LYS B N 1
ATOM 9731 C CA . LYS B 1 194 ? 87.028 -15.348 40.929 1.00 16.86 197 LYS B CA 1
ATOM 9732 C C . LYS B 1 194 ? 86.739 -15.296 39.437 1.00 16.02 197 LYS B C 1
ATOM 9733 O O . LYS B 1 194 ? 87.635 -15.540 38.655 1.00 18.44 197 LYS B O 1
ATOM 9749 N N . ASN B 1 195 ? 85.497 -15.043 39.047 1.00 13.71 198 ASN B N 1
ATOM 9750 C CA . ASN B 1 195 ? 85.056 -14.999 37.674 1.00 13.71 198 ASN B CA 1
ATOM 9751 C C . ASN B 1 195 ? 84.926 -13.584 37.108 1.00 12.91 198 ASN B C 1
ATOM 9752 O O . ASN B 1 195 ? 84.643 -13.464 35.910 1.00 13.77 198 ASN B O 1
ATOM 9763 N N . TYR B 1 196 ? 85.173 -12.587 37.938 1.00 12.78 199 TYR B N 1
ATOM 9764 C CA . TYR B 1 196 ? 84.994 -11.196 37.521 1.00 12.30 199 TYR B CA 1
ATOM 9765 C C . TYR B 1 196 ? 86.262 -10.733 36.838 1.00 12.63 199 TYR B C 1
ATOM 9766 O O . TYR B 1 196 ? 87.294 -10.579 37.482 1.00 14.59 199 TYR B O 1
ATOM 9784 N N . ALA B 1 197 ? 86.256 -10.579 35.523 1.00 12.08 200 ALA B N 1
ATOM 9785 C CA . ALA B 1 197 ? 87.437 -10.080 34.843 1.00 11.84 200 ALA B CA 1
ATOM 9786 C C . ALA B 1 197 ? 87.907 -8.759 35.383 1.00 11.48 200 ALA B C 1
ATOM 9787 O O . ALA B 1 197 ? 87.081 -7.933 35.834 1.00 12.23 200 ALA B O 1
ATOM 9794 N N . TRP B 1 198 ? 89.188 -8.503 35.260 1.00 12.34 201 TRP B N 1
ATOM 9795 C CA . TRP B 1 198 ? 89.742 -7.191 35.439 1.00 12.53 201 TRP B CA 1
ATOM 9796 C C . TRP B 1 198 ? 89.599 -6.431 34.099 1.00 12.26 201 TRP B C 1
ATOM 9797 O O . TRP B 1 198 ? 89.731 -7.032 33.047 1.00 12.34 201 TRP B O 1
ATOM 9818 N N . GLY B 1 199 ? 89.251 -5.149 34.188 1.00 12.03 202 GLY B N 1
ATOM 9819 C CA . GLY B 1 199 ? 89.388 -4.256 33.050 1.00 12.29 202 GLY B CA 1
ATOM 9820 C C . GLY B 1 199 ? 90.811 -3.709 32.975 1.00 12.03 202 GLY B C 1
ATOM 9821 O O . GLY B 1 199 ? 91.524 -3.706 33.993 1.00 13.87 202 GLY B O 1
ATOM 9825 N N . TYR B 1 200 ? 91.217 -3.224 31.821 1.00 12.56 203 TYR B N 1
ATOM 9826 C CA . TYR B 1 200 ? 92.590 -2.741 31.656 1.00 13.99 203 TYR B CA 1
ATOM 9827 C C . TYR B 1 200 ? 92.513 -1.369 31.021 1.00 14.65 203 TYR B C 1
ATOM 9828 O O . TYR B 1 200 ? 91.977 -1.213 29.936 1.00 15.46 203 TYR B O 1
ATOM 9846 N N . ARG B 1 201 ? 93.065 -0.393 31.709 1.00 16.11 204 ARG B N 1
ATOM 9847 C CA A ARG B 1 201 ? 93.123 0.986 31.276 0.73 16.94 204 ARG B CA 1
ATOM 9848 C CA B ARG B 1 201 ? 93.106 1.009 31.328 0.27 17.22 204 ARG B CA 1
ATOM 9849 C C . ARG B 1 201 ? 94.565 1.428 31.450 1.00 18.93 204 ARG B C 1
ATOM 9850 O O . ARG B 1 201 ? 95.127 1.379 32.548 1.00 20.44 204 ARG B O 1
ATOM 9890 N N . GLU B 1 202 ? 95.161 1.846 30.353 1.00 24.83 205 GLU B N 1
ATOM 9891 C CA . GLU B 1 202 ? 96.598 2.153 30.344 1.00 29.43 205 GLU B CA 1
ATOM 9892 C C . GLU B 1 202 ? 97.429 1.005 30.932 1.00 28.27 205 GLU B C 1
ATOM 9893 O O . GLU B 1 202 ? 98.427 1.196 31.615 1.00 33.91 205 GLU B O 1
ATOM 9905 N N . GLY B 1 203 ? 96.998 -0.231 30.669 1.00 29.00 206 GLY B N 1
ATOM 9906 C CA . GLY B 1 203 ? 97.676 -1.405 31.185 1.00 26.95 206 GLY B CA 1
ATOM 9907 C C . GLY B 1 203 ? 97.543 -1.690 32.661 1.00 24.11 206 GLY B C 1
ATOM 9908 O O . GLY B 1 203 ? 98.130 -2.648 33.174 1.00 31.74 206 GLY B O 1
ATOM 9912 N N A LYS B 1 204 ? 96.728 -0.919 33.375 0.61 22.17 207 LYS B N 1
ATOM 9913 N N B LYS B 1 204 ? 96.728 -0.916 33.378 0.39 22.26 207 LYS B N 1
ATOM 9914 C CA A LYS B 1 204 ? 96.403 -1.107 34.777 0.61 21.54 207 LYS B CA 1
ATOM 9915 C CA B LYS B 1 204 ? 96.491 -1.296 34.765 0.39 21.07 207 LYS B CA 1
ATOM 9916 C C A LYS B 1 204 ? 95.087 -1.848 34.965 0.61 17.32 207 LYS B C 1
ATOM 9917 C C B LYS B 1 204 ? 95.097 -1.893 34.929 0.39 18.71 207 LYS B C 1
ATOM 9918 O O A LYS B 1 204 ? 94.085 -1.529 34.332 0.61 16.48 207 LYS B O 1
ATOM 9919 O O B LYS B 1 204 ? 94.150 -1.513 34.255 0.39 17.68 207 LYS B O 1
ATOM 9950 N N . ALA B 1 205 ? 95.026 -2.836 35.862 1.00 17.69 208 ALA B N 1
ATOM 9951 C CA . ALA B 1 205 ? 93.832 -3.564 36.193 1.00 16.24 208 ALA B CA 1
ATOM 9952 C C . ALA B 1 205 ? 92.857 -2.680 36.982 1.00 16.39 208 ALA B C 1
ATOM 9953 O O . ALA B 1 205 ? 93.232 -2.192 38.057 1.00 19.24 208 ALA B O 1
ATOM 9960 N N . VAL B 1 206 ? 91.634 -2.500 36.502 1.00 15.36 209 VAL B N 1
ATOM 9961 C CA . VAL B 1 206 ? 90.648 -1.643 37.118 1.00 14.44 209 VAL B CA 1
ATOM 9962 C C . VAL B 1 206 ? 89.252 -2.249 37.057 1.00 13.54 209 VAL B C 1
ATOM 9963 O O . VAL B 1 206 ? 88.911 -2.966 36.113 1.00 15.48 209 VAL B O 1
ATOM 9976 N N . HIS B 1 207 ? 88.500 -1.898 38.071 1.00 13.35 210 HIS B N 1
ATOM 9977 C CA . HIS B 1 207 ? 87.061 -2.114 38.074 1.00 12.88 210 HIS B CA 1
ATOM 9978 C C . HIS B 1 207 ? 86.358 -0.766 38.154 1.00 12.93 210 HIS B C 1
ATOM 9979 O O . HIS B 1 207 ? 86.896 0.209 38.684 1.00 16.01 210 HIS B O 1
ATOM 9989 N N . VAL B 1 208 ? 85.107 -0.733 37.745 1.00 12.25 211 VAL B N 1
ATOM 9990 C CA . VAL B 1 208 ? 84.304 0.486 37.795 1.00 12.19 211 VAL B CA 1
ATOM 9991 C C . VAL B 1 208 ? 84.221 0.974 39.213 1.00 13.30 211 VAL B C 1
ATOM 9992 O O . VAL B 1 208 ? 84.043 0.249 40.192 1.00 15.29 211 VAL B O 1
ATOM 10005 N N . SER B 1 209 ? 84.266 2.309 39.402 1.00 15.78 212 SER B N 1
ATOM 10006 C CA . SER B 1 209 ? 84.190 2.907 40.721 1.00 16.30 212 SER B CA 1
ATOM 10007 C C . SER B 1 209 ? 82.746 3.265 41.037 1.00 14.38 212 SER B C 1
ATOM 10008 O O . SER B 1 209 ? 81.925 3.514 40.155 1.00 14.38 212 SER B O 1
ATOM 10015 N N . PRO B 1 210 ? 82.381 3.324 42.318 1.00 17.15 213 PRO B N 1
ATOM 10016 C CA . PRO B 1 210 ? 81.001 3.765 42.690 1.00 15.99 213 PRO B CA 1
ATOM 10017 C C . PRO B 1 210 ? 80.723 5.170 42.194 1.00 14.14 213 PRO B C 1
ATOM 10018 O O . PRO B 1 210 ? 81.604 6.028 42.211 1.00 16.65 213 PRO B O 1
ATOM 10029 N N . GLY B 1 211 ? 79.478 5.398 41.798 1.00 13.55 214 GLY B N 1
ATOM 10030 C CA . GLY B 1 211 ? 78.998 6.696 41.411 1.00 14.01 214 GLY B CA 1
ATOM 10031 C C . GLY B 1 211 ? 77.511 6.790 41.544 1.00 12.11 214 GLY B C 1
ATOM 10032 O O . GLY B 1 211 ? 76.812 5.792 41.578 1.00 12.48 214 GLY B O 1
ATOM 10036 N N . ALA B 1 212 ? 77.020 8.000 41.599 1.00 12.72 215 ALA B N 1
ATOM 10037 C CA . ALA B 1 212 ? 75.596 8.242 41.660 1.00 12.90 215 ALA B CA 1
ATOM 10038 C C . ALA B 1 212 ? 74.922 7.645 40.408 1.00 11.28 215 ALA B C 1
ATOM 10039 O O . ALA B 1 212 ? 75.319 7.852 39.274 1.00 12.63 215 ALA B O 1
ATOM 10046 N N . LEU B 1 213 ? 73.818 6.917 40.630 1.00 11.38 216 LEU B N 1
ATOM 10047 C CA . LEU B 1 213 ? 73.013 6.320 39.560 1.00 11.35 216 LEU B CA 1
ATOM 10048 C C . LEU B 1 213 ? 73.823 5.341 38.751 1.00 9.85 216 LEU B C 1
ATOM 10049 O O . LEU B 1 213 ? 73.462 5.021 37.608 1.00 11.11 216 LEU B O 1
ATOM 10065 N N . ASP B 1 214 ? 74.892 4.787 39.305 1.00 10.61 217 ASP B N 1
ATOM 10066 C CA . ASP B 1 214 ? 75.721 3.810 38.616 1.00 10.22 217 ASP B CA 1
ATOM 10067 C C . ASP B 1 214 ? 74.947 2.559 38.236 1.00 10.09 217 ASP B C 1
ATOM 10068 O O . ASP B 1 214 ? 75.028 2.109 37.092 1.00 10.53 217 ASP B O 1
ATOM 10077 N N . ALA B 1 215 ? 74.183 1.990 39.165 1.00 10.68 218 ALA B N 1
ATOM 10078 C CA . ALA B 1 215 ? 73.441 0.797 38.883 1.00 11.63 218 ALA B CA 1
ATOM 10079 C C . ALA B 1 215 ? 72.553 0.960 37.657 1.00 10.88 218 ALA B C 1
ATOM 10080 O O . ALA B 1 215 ? 72.460 0.082 36.802 1.00 12.55 218 ALA B O 1
ATOM 10087 N N . GLU B 1 216 ? 71.852 2.072 37.649 1.00 10.73 219 GLU B N 1
ATOM 10088 C CA . GLU B 1 216 ? 70.805 2.405 36.698 1.00 10.75 219 GLU B CA 1
ATOM 10089 C C . GLU B 1 216 ? 71.356 2.720 35.323 1.00 10.19 219 GLU B C 1
ATOM 10090 O O . GLU B 1 216 ? 70.726 2.487 34.286 1.00 12.44 219 GLU B O 1
ATOM 10102 N N . ALA B 1 217 ? 72.509 3.366 35.265 1.00 9.61 220 ALA B N 1
ATOM 10103 C CA . ALA B 1 217 ? 73.055 3.850 34.002 1.00 9.42 220 ALA B CA 1
ATOM 10104 C C . ALA B 1 217 ? 74.161 2.965 33.438 1.00 9.53 220 ALA B C 1
ATOM 10105 O O . ALA B 1 217 ? 74.344 2.965 32.203 1.00 10.62 220 ALA B O 1
ATOM 10112 N N . TYR B 1 218 ? 74.969 2.259 34.241 1.00 9.49 221 TYR B N 1
ATOM 10113 C CA . TYR B 1 218 ? 76.132 1.572 33.721 1.00 10.26 221 TYR B CA 1
ATOM 10114 C C . TYR B 1 218 ? 76.627 0.445 34.592 1.00 11.50 221 TYR B C 1
ATOM 10115 O O . TYR B 1 218 ? 77.788 0.068 34.410 1.00 14.03 221 TYR B O 1
ATOM 10132 N N . GLY B 1 219 ? 75.819 -0.111 35.478 1.00 11.55 222 GLY B N 1
ATOM 10133 C CA . GLY B 1 219 ? 76.296 -0.937 36.519 1.00 14.45 222 GLY B CA 1
ATOM 10134 C C . GLY B 1 219 ? 76.116 -2.398 36.461 1.00 10.90 222 GLY B C 1
ATOM 10135 O O . GLY B 1 219 ? 76.459 -3.079 37.465 1.00 13.15 222 GLY B O 1
ATOM 10139 N N . VAL B 1 220 ? 75.702 -3.028 35.364 1.00 9.26 223 VAL B N 1
ATOM 10140 C CA . VAL B 1 220 ? 75.563 -4.465 35.271 1.00 9.50 223 VAL B CA 1
ATOM 10141 C C . VAL B 1 220 ? 76.863 -5.112 34.847 1.00 8.77 223 VAL B C 1
ATOM 10142 O O . VAL B 1 220 ? 77.570 -4.624 33.955 1.00 9.10 223 VAL B O 1
ATOM 10155 N N . LYS B 1 221 ? 77.139 -6.288 35.446 1.00 8.89 224 LYS B N 1
ATOM 10156 C CA . LYS B 1 221 ? 78.217 -7.179 35.058 1.00 9.20 224 LYS B CA 1
ATOM 10157 C C . LYS B 1 221 ? 77.584 -8.513 34.649 1.00 9.76 224 LYS B C 1
ATOM 10158 O O . LYS B 1 221 ? 76.664 -8.996 35.331 1.00 10.04 224 LYS B O 1
ATOM 10174 N N . SER B 1 222 ? 78.058 -9.125 33.550 1.00 9.76 225 SER B N 1
ATOM 10175 C CA . SER B 1 222 ? 77.430 -10.350 33.059 1.00 9.48 225 SER B CA 1
ATOM 10176 C C . SER B 1 222 ? 78.430 -11.187 32.276 1.00 9.60 225 SER B C 1
ATOM 10177 O O . SER B 1 222 ? 79.478 -10.668 31.883 1.00 10.34 225 SER B O 1
ATOM 10185 N N . THR B 1 223 ? 78.041 -12.427 32.064 1.00 10.68 226 THR B N 1
ATOM 10186 C CA . THR B 1 223 ? 78.835 -13.367 31.262 1.00 10.19 226 THR B CA 1
ATOM 10187 C C . THR B 1 223 ? 78.356 -13.410 29.830 1.00 9.65 226 THR B C 1
ATOM 10188 O O . THR B 1 223 ? 77.270 -12.959 29.515 1.00 10.20 226 THR B O 1
ATOM 10199 N N . ILE B 1 224 ? 79.208 -14.018 28.972 1.00 9.94 227 ILE B N 1
ATOM 10200 C CA . ILE B 1 224 ? 78.771 -14.105 27.592 1.00 10.05 227 ILE B CA 1
ATOM 10201 C C . ILE B 1 224 ? 77.545 -15.006 27.419 1.00 10.36 227 ILE B C 1
ATOM 10202 O O . ILE B 1 224 ? 76.738 -14.793 26.512 1.00 11.37 227 ILE B O 1
ATOM 10218 N N A GLU B 1 225 ? 77.412 -16.037 28.275 0.48 10.22 228 GLU B N 1
ATOM 10219 N N B GLU B 1 225 ? 77.406 -16.040 28.208 0.52 11.05 228 GLU B N 1
ATOM 10220 C CA A GLU B 1 225 ? 76.240 -16.917 28.153 0.48 11.44 228 GLU B CA 1
ATOM 10221 C CA B GLU B 1 225 ? 76.255 -16.928 28.178 0.52 11.87 228 GLU B CA 1
ATOM 10222 C C A GLU B 1 225 ? 74.970 -16.217 28.610 0.48 10.67 228 GLU B C 1
ATOM 10223 C C B GLU B 1 225 ? 74.998 -16.170 28.569 0.52 11.46 228 GLU B C 1
ATOM 10224 O O A GLU B 1 225 ? 73.897 -16.402 28.064 0.48 10.60 228 GLU B O 1
ATOM 10225 O O B GLU B 1 225 ? 73.994 -16.221 27.874 0.52 11.49 228 GLU B O 1
ATOM 10248 N N . ASP B 1 226 ? 75.064 -15.441 29.683 1.00 10.79 229 ASP B N 1
ATOM 10249 C CA . ASP B 1 226 ? 73.882 -14.696 30.073 1.00 10.54 229 ASP B CA 1
ATOM 10250 C C . ASP B 1 226 ? 73.521 -13.630 29.042 1.00 9.81 229 ASP B C 1
ATOM 10251 O O . ASP B 1 226 ? 72.356 -13.378 28.773 1.00 10.24 229 ASP B O 1
ATOM 10260 N N A MET B 1 227 ? 74.557 -12.993 28.474 0.93 9.31 230 MET B N 1
ATOM 10261 N N B MET B 1 227 ? 74.543 -12.990 28.471 0.07 9.57 230 MET B N 1
ATOM 10262 C CA A MET B 1 227 ? 74.257 -11.957 27.486 0.93 9.85 230 MET B CA 1
ATOM 10263 C CA B MET B 1 227 ? 74.250 -11.969 27.463 0.07 9.91 230 MET B CA 1
ATOM 10264 C C A MET B 1 227 ? 73.671 -12.546 26.195 0.93 9.83 230 MET B C 1
ATOM 10265 C C B MET B 1 227 ? 73.573 -12.605 26.255 0.07 10.10 230 MET B C 1
ATOM 10266 O O A MET B 1 227 ? 72.837 -11.921 25.561 0.93 9.71 230 MET B O 1
ATOM 10267 O O B MET B 1 227 ? 72.596 -12.075 25.726 0.07 10.53 230 MET B O 1
ATOM 10294 N N . ALA B 1 228 ? 74.070 -13.767 25.829 1.00 10.48 231 ALA B N 1
ATOM 10295 C CA . ALA B 1 228 ? 73.413 -14.455 24.709 1.00 10.82 231 ALA B CA 1
ATOM 10296 C C . ALA B 1 228 ? 71.932 -14.686 24.997 1.00 10.30 231 ALA B C 1
ATOM 10297 O O . ALA B 1 228 ? 71.064 -14.496 24.140 1.00 11.41 231 ALA B O 1
ATOM 10304 N N . ARG B 1 229 ? 71.628 -15.073 26.236 1.00 10.13 232 ARG B N 1
ATOM 10305 C CA . ARG B 1 229 ? 70.252 -15.284 26.650 1.00 10.69 232 ARG B CA 1
ATOM 10306 C C . ARG B 1 229 ? 69.495 -13.956 26.625 1.00 10.14 232 ARG B C 1
ATOM 10307 O O . ARG B 1 229 ? 68.336 -13.900 26.257 1.00 10.81 232 ARG B O 1
ATOM 10346 N N . TRP B 1 230 ? 70.145 -12.854 27.033 1.00 9.92 233 TRP B N 1
ATOM 10347 C CA . TRP B 1 230 ? 69.529 -11.512 26.955 1.00 9.70 233 TRP B CA 1
ATOM 10348 C C . TRP B 1 230 ? 69.183 -11.202 25.510 1.00 9.70 233 TRP B C 1
ATOM 10349 O O . TRP B 1 230 ? 68.091 -10.697 25.240 1.00 10.31 233 TRP B O 1
ATOM 10370 N N . VAL B 1 231 ? 70.103 -11.433 24.593 1.00 9.58 234 VAL B N 1
ATOM 10371 C CA . VAL B 1 231 ? 69.773 -11.201 23.155 1.00 10.56 234 VAL B CA 1
ATOM 10372 C C . VAL B 1 231 ? 68.678 -12.092 22.684 1.00 11.04 234 VAL B C 1
ATOM 10373 O O . VAL B 1 231 ? 67.764 -11.593 22.026 1.00 12.09 234 VAL B O 1
ATOM 10386 N N . GLN B 1 232 ? 68.677 -13.364 23.033 1.00 11.05 235 GLN B N 1
ATOM 10387 C CA . GLN B 1 232 ? 67.601 -14.244 22.608 1.00 11.95 235 GLN B CA 1
ATOM 10388 C C . GLN B 1 232 ? 66.233 -13.731 23.099 1.00 12.03 235 GLN B C 1
ATOM 10389 O O . GLN B 1 232 ? 65.218 -13.806 22.406 1.00 13.47 235 GLN B O 1
ATOM 10414 N N . SER B 1 233 ? 66.211 -13.240 24.353 1.00 11.26 236 SER B N 1
ATOM 10415 C CA . SER B 1 233 ? 65.005 -12.732 24.964 1.00 11.79 236 SER B CA 1
ATOM 10416 C C . SER B 1 233 ? 64.442 -11.493 24.259 1.00 10.58 236 SER B C 1
ATOM 10417 O O . SER B 1 233 ? 63.250 -11.315 24.126 1.00 12.85 236 SER B O 1
ATOM 10424 N N . ASN B 1 234 ? 65.355 -10.626 23.878 1.00 10.25 237 ASN B N 1
ATOM 10425 C CA . ASN B 1 234 ? 64.952 -9.414 23.153 1.00 10.28 237 ASN B CA 1
ATOM 10426 C C . ASN B 1 234 ? 64.682 -9.662 21.679 1.00 10.80 237 ASN B C 1
ATOM 10427 O O . ASN B 1 234 ? 63.903 -8.911 21.100 1.00 12.42 237 ASN B O 1
ATOM 10438 N N . LEU B 1 235 ? 65.229 -10.725 21.095 1.00 11.81 238 LEU B N 1
ATOM 10439 C CA . LEU B 1 235 ? 64.935 -11.139 19.723 1.00 13.15 238 LEU B CA 1
ATOM 10440 C C . LEU B 1 235 ? 63.519 -11.713 19.625 1.00 14.90 238 LEU B C 1
ATOM 10441 O O . LEU B 1 235 ? 62.866 -11.561 18.608 1.00 18.71 238 LEU B O 1
ATOM 10457 N N A LYS B 1 236 ? 63.142 -12.446 20.662 0.61 14.25 239 LYS B N 1
ATOM 10458 N N B LYS B 1 236 ? 63.124 -12.478 20.641 0.39 15.25 239 LYS B N 1
ATOM 10459 C CA A LYS B 1 236 ? 61.933 -13.257 20.620 0.61 16.74 239 LYS B CA 1
ATOM 10460 C CA B LYS B 1 236 ? 61.907 -13.281 20.614 0.39 16.81 239 LYS B CA 1
ATOM 10461 C C A LYS B 1 236 ? 61.214 -13.138 21.956 0.61 15.39 239 LYS B C 1
ATOM 10462 C C B LYS B 1 236 ? 61.137 -13.164 21.923 0.39 15.88 239 LYS B C 1
ATOM 10463 O O A LYS B 1 236 ? 61.128 -14.095 22.736 0.61 19.36 239 LYS B O 1
ATOM 10464 O O B LYS B 1 236 ? 60.907 -14.133 22.668 0.39 16.84 239 LYS B O 1
ATOM 10495 N N . PRO B 1 237 ? 60.664 -11.956 22.214 1.00 15.55 240 PRO B N 1
ATOM 10496 C CA . PRO B 1 237 ? 59.983 -11.773 23.498 1.00 16.61 240 PRO B CA 1
ATOM 10497 C C . PRO B 1 237 ? 58.738 -12.630 23.644 1.00 17.11 240 PRO B C 1
ATOM 10498 O O . PRO B 1 237 ? 58.320 -12.888 24.777 1.00 18.79 240 PRO B O 1
ATOM 10509 N N . LEU B 1 238 ? 58.064 -13.062 22.570 1.00 20.90 241 LEU B N 1
ATOM 10510 C CA . LEU B 1 238 ? 56.834 -13.837 22.729 1.00 22.83 241 LEU B CA 1
ATOM 10511 C C . LEU B 1 238 ? 57.100 -15.202 23.335 1.00 24.29 241 LEU B C 1
ATOM 10512 O O . LEU B 1 238 ? 56.228 -15.897 23.822 1.00 30.46 241 LEU B O 1
ATOM 10528 N N . ASP B 1 239 ? 58.344 -15.621 23.448 1.00 23.69 242 ASP B N 1
ATOM 10529 C CA . ASP B 1 239 ? 58.591 -16.880 24.148 1.00 24.76 242 ASP B CA 1
ATOM 10530 C C . ASP B 1 239 ? 58.767 -16.733 25.648 1.00 22.73 242 ASP B C 1
ATOM 10531 O O . ASP B 1 239 ? 58.996 -17.701 26.371 1.00 25.03 242 ASP B O 1
ATOM 10540 N N . ILE B 1 240 ? 58.781 -15.494 26.154 1.00 18.04 243 ILE B N 1
ATOM 10541 C CA . ILE B 1 240 ? 58.919 -15.239 27.595 1.00 17.41 243 ILE B CA 1
ATOM 10542 C C . ILE B 1 240 ? 57.579 -15.477 28.274 1.00 18.04 243 ILE B C 1
ATOM 10543 O O . ILE B 1 240 ? 56.580 -14.892 27.848 1.00 19.23 243 ILE B O 1
ATOM 10572 N N . ASN B 1 241 ? 57.552 -16.281 29.300 1.00 20.54 244 ASN B N 1
ATOM 10573 C CA . ASN B 1 241 ? 56.293 -16.681 29.936 1.00 24.17 244 ASN B CA 1
ATOM 10574 C C . ASN B 1 241 ? 55.746 -15.685 30.955 1.00 23.58 244 ASN B C 1
ATOM 10575 O O . ASN B 1 241 ? 54.557 -15.641 31.232 1.00 33.11 244 ASN B O 1
ATOM 10586 N N . GLU B 1 242 ? 56.608 -14.832 31.481 1.00 20.92 245 GLU B N 1
ATOM 10587 C CA . GLU B 1 242 ? 56.189 -13.759 32.392 1.00 19.24 245 GLU B CA 1
ATOM 10588 C C . GLU B 1 242 ? 55.552 -12.646 31.576 1.00 16.00 245 GLU B C 1
ATOM 10589 O O . GLU B 1 242 ? 56.246 -11.938 30.852 1.00 15.65 245 GLU B O 1
ATOM 10601 N N A LYS B 1 243 ? 54.291 -12.391 31.782 0.58 16.55 246 LYS B N 1
ATOM 10602 N N B LYS B 1 243 ? 54.250 -12.467 31.665 0.42 16.27 246 LYS B N 1
ATOM 10603 C CA A LYS B 1 243 ? 53.534 -11.546 30.837 0.58 16.54 246 LYS B CA 1
ATOM 10604 C CA B LYS B 1 243 ? 53.494 -11.510 30.857 0.42 17.00 246 LYS B CA 1
ATOM 10605 C C A LYS B 1 243 ? 53.991 -10.107 30.895 0.58 14.33 246 LYS B C 1
ATOM 10606 C C B LYS B 1 243 ? 54.070 -10.107 30.881 0.42 14.71 246 LYS B C 1
ATOM 10607 O O A LYS B 1 243 ? 54.128 -9.450 29.853 0.58 14.67 246 LYS B O 1
ATOM 10608 O O B LYS B 1 243 ? 54.264 -9.481 29.836 0.42 15.96 246 LYS B O 1
ATOM 10639 N N . THR B 1 244 ? 54.267 -9.589 32.094 1.00 14.37 247 THR B N 1
ATOM 10640 C CA . THR B 1 244 ? 54.706 -8.197 32.171 1.00 14.22 247 THR B CA 1
ATOM 10641 C C . THR B 1 244 ? 56.106 -8.015 31.628 1.00 12.99 247 THR B C 1
ATOM 10642 O O . THR B 1 244 ? 56.426 -6.930 31.109 1.00 13.03 247 THR B O 1
ATOM 10652 N N . LEU B 1 245 ? 56.971 -9.006 31.740 1.00 13.29 248 LEU B N 1
ATOM 10653 C CA . LEU B 1 245 ? 58.327 -8.919 31.216 1.00 12.50 248 LEU B CA 1
ATOM 10654 C C . LEU B 1 245 ? 58.305 -8.994 29.695 1.00 11.35 248 LEU B C 1
ATOM 10655 O O . LEU B 1 245 ? 59.026 -8.246 29.024 1.00 12.54 248 LEU B O 1
ATOM 10671 N N . GLN B 1 246 ? 57.523 -9.912 29.117 1.00 12.28 249 GLN B N 1
ATOM 10672 C CA . GLN B 1 246 ? 57.311 -9.957 27.696 1.00 12.34 249 GLN B CA 1
ATOM 10673 C C . GLN B 1 246 ? 56.847 -8.577 27.177 1.00 12.20 249 GLN B C 1
ATOM 10674 O O . GLN B 1 246 ? 57.414 -8.064 26.193 1.00 13.08 249 GLN B O 1
A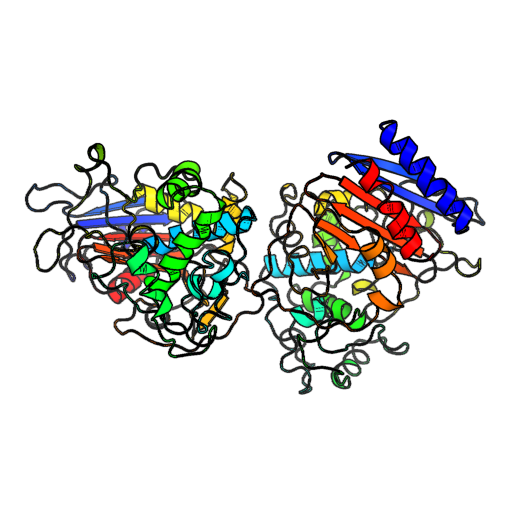TOM 10688 N N A GLN B 1 247 ? 55.859 -7.999 27.837 0.70 12.06 250 GLN B N 1
ATOM 10689 N N B GLN B 1 247 ? 55.872 -7.983 27.847 0.30 12.24 250 GLN B N 1
ATOM 10690 C CA A GLN B 1 247 ? 55.376 -6.682 27.426 0.70 11.91 250 GLN B CA 1
ATOM 10691 C CA B GLN B 1 247 ? 55.344 -6.686 27.438 0.30 12.74 250 GLN B CA 1
ATOM 10692 C C A GLN B 1 247 ? 56.480 -5.639 27.565 0.70 11.25 250 GLN B C 1
ATOM 10693 C C B GLN B 1 247 ? 56.344 -5.557 27.656 0.30 12.29 250 GLN B C 1
ATOM 10694 O O A GLN B 1 247 ? 56.654 -4.747 26.706 0.70 11.37 250 GLN B O 1
ATOM 10695 O O B GLN B 1 247 ? 56.342 -4.567 26.902 0.30 14.17 250 GLN B O 1
ATOM 10722 N N . GLY B 1 248 ? 57.182 -5.679 28.673 1.00 11.40 251 GLY B N 1
ATOM 10723 C CA . GLY B 1 248 ? 58.243 -4.715 28.924 1.00 11.27 251 GLY B CA 1
ATOM 10724 C C . GLY B 1 248 ? 59.333 -4.746 27.861 1.00 10.58 251 GLY B C 1
ATOM 10725 O O . GLY B 1 248 ? 59.813 -3.666 27.465 1.00 11.45 251 GLY B O 1
ATOM 10729 N N . ILE B 1 249 ? 59.704 -5.932 27.421 1.00 11.02 252 ILE B N 1
ATOM 10730 C CA A ILE B 1 249 ? 60.681 -6.037 26.329 0.42 12.21 252 ILE B CA 1
ATOM 10731 C CA B ILE B 1 249 ? 60.679 -6.042 26.325 0.58 12.28 252 ILE B CA 1
ATOM 10732 C C . ILE B 1 249 ? 60.120 -5.400 25.071 1.00 11.51 252 ILE B C 1
ATOM 10733 O O . ILE B 1 249 ? 60.830 -4.638 24.399 1.00 14.09 252 ILE B O 1
ATOM 10763 N N . GLN B 1 250 ? 58.848 -5.658 24.774 1.00 12.03 253 GLN B N 1
ATOM 10764 C CA . GLN B 1 250 ? 58.229 -5.045 23.593 1.00 13.53 253 GLN B CA 1
ATOM 10765 C C . GLN B 1 250 ? 58.238 -3.523 23.705 1.00 13.54 253 GLN B C 1
ATOM 10766 O O . GLN B 1 250 ? 58.534 -2.829 22.714 1.00 16.61 253 GLN B O 1
ATOM 10780 N N . LEU B 1 251 ? 57.927 -2.994 24.872 1.00 11.73 254 LEU B N 1
ATOM 10781 C CA . LEU B 1 251 ? 57.889 -1.536 25.062 1.00 12.19 254 LEU B CA 1
ATOM 10782 C C . LEU B 1 251 ? 59.249 -0.914 24.907 1.00 10.30 254 LEU B C 1
ATOM 10783 O O . LEU B 1 251 ? 59.340 0.233 24.431 1.00 10.35 254 LEU B O 1
ATOM 10799 N N . ALA B 1 252 ? 60.298 -1.598 25.275 1.00 10.46 255 ALA B N 1
ATOM 10800 C CA . ALA B 1 252 ? 61.680 -1.044 25.187 1.00 9.74 255 ALA B CA 1
ATOM 10801 C C . ALA B 1 252 ? 62.126 -0.914 23.746 1.00 9.89 255 ALA B C 1
ATOM 10802 O O . ALA B 1 252 ? 63.051 -0.126 23.499 1.00 10.11 255 ALA B O 1
ATOM 10809 N N A GLN B 1 253 ? 61.560 -1.686 22.810 0.78 9.96 256 GLN B N 1
ATOM 10810 N N B GLN B 1 253 ? 61.460 -1.685 22.905 0.22 10.04 256 GLN B N 1
ATOM 10811 C CA A GLN B 1 253 ? 61.857 -1.562 21.392 0.78 10.16 256 GLN B CA 1
ATOM 10812 C CA B GLN B 1 253 ? 61.764 -1.768 21.487 0.22 10.10 256 GLN B CA 1
ATOM 10813 C C A GLN B 1 253 ? 60.860 -0.770 20.620 0.78 9.61 256 GLN B C 1
ATOM 10814 C C B GLN B 1 253 ? 60.798 -0.936 20.662 0.22 9.62 256 GLN B C 1
ATOM 10815 O O A GLN B 1 253 ? 60.966 -0.649 19.364 0.78 11.37 256 GLN B O 1
ATOM 10816 O O B GLN B 1 253 ? 60.931 -0.934 19.423 0.22 10.68 256 GLN B O 1
ATOM 10843 N N . SER B 1 254 ? 59.866 -0.204 21.268 1.00 10.04 257 SER B N 1
ATOM 10844 C CA . SER B 1 254 ? 58.994 0.751 20.606 1.00 9.77 257 SER B CA 1
ATOM 10845 C C . SER B 1 254 ? 59.816 1.977 20.211 1.00 9.17 257 SER B C 1
ATOM 10846 O O . SER B 1 254 ? 60.835 2.321 20.827 1.00 9.44 257 SER B O 1
ATOM 10853 N N . ARG B 1 255 ? 59.356 2.640 19.144 1.00 9.47 258 ARG B N 1
ATOM 10854 C CA . ARG B 1 255 ? 60.091 3.795 18.581 1.00 8.75 258 ARG B CA 1
ATOM 10855 C C . ARG B 1 255 ? 59.385 5.043 19.071 1.00 8.72 258 ARG B C 1
ATOM 10856 O O . ARG B 1 255 ? 58.271 5.370 18.647 1.00 9.48 258 ARG B O 1
ATOM 10877 N N . TYR B 1 256 ? 60.010 5.804 19.970 1.00 8.51 259 TYR B N 1
ATOM 10878 C CA . TYR B 1 256 ? 59.450 6.961 20.619 1.00 8.54 259 TYR B CA 1
ATOM 10879 C C . TYR B 1 256 ? 59.821 8.305 19.969 1.00 8.51 259 TYR B C 1
ATOM 10880 O O . TYR B 1 256 ? 59.040 9.252 20.009 1.00 9.25 259 TYR B O 1
ATOM 10898 N N . TRP B 1 257 ? 61.028 8.358 19.427 1.00 8.82 260 TRP B N 1
ATOM 10899 C CA . TRP B 1 257 ? 61.566 9.561 18.809 1.00 9.00 260 TRP B CA 1
ATOM 10900 C C . TRP B 1 257 ? 62.405 9.129 17.615 1.00 9.20 260 TRP B C 1
ATOM 10901 O O . TRP B 1 257 ? 63.021 8.064 17.659 1.00 9.99 260 TRP B O 1
ATOM 10922 N N . GLN B 1 258 ? 62.488 10.003 16.627 1.00 9.90 261 GLN B N 1
ATOM 10923 C CA . GLN B 1 258 ? 63.398 9.826 15.521 1.00 9.74 261 GLN B CA 1
ATOM 10924 C C . GLN B 1 258 ? 64.379 10.995 15.435 1.00 10.18 261 GLN B C 1
ATOM 10925 O O . GLN B 1 258 ? 63.991 12.158 15.535 1.00 11.25 261 GLN B O 1
ATOM 10939 N N A THR B 1 259 ? 65.644 10.657 15.205 0.47 11.16 262 THR B N 1
ATOM 10940 N N B THR B 1 259 ? 65.648 10.647 15.196 0.53 11.29 262 THR B N 1
ATOM 10941 C CA A THR B 1 259 ? 66.596 11.647 14.767 0.47 13.09 262 THR B CA 1
ATOM 10942 C CA B THR B 1 259 ? 66.735 11.576 14.962 0.53 12.93 262 THR B CA 1
ATOM 10943 C C A THR B 1 259 ? 67.409 10.976 13.665 0.47 13.24 262 THR B C 1
ATOM 10944 C C B THR B 1 259 ? 67.523 11.090 13.750 0.53 13.05 262 THR B C 1
ATOM 10945 O O A THR B 1 259 ? 67.994 9.914 13.810 0.47 12.10 262 THR B O 1
ATOM 10946 O O B THR B 1 259 ? 68.258 10.100 13.885 0.53 13.70 262 THR B O 1
ATOM 10965 N N . GLY B 1 260 ? 67.427 11.700 12.547 1.00 17.03 263 GLY B N 1
ATOM 10966 C CA . GLY B 1 260 ? 68.093 11.112 11.381 1.00 17.40 263 GLY B CA 1
ATOM 10967 C C . GLY B 1 260 ? 67.482 9.759 11.062 1.00 15.65 263 GLY B C 1
ATOM 10968 O O . GLY B 1 260 ? 66.281 9.601 11.017 1.00 16.83 263 GLY B O 1
ATOM 10972 N N . ASP B 1 261 ? 68.345 8.771 10.886 1.00 15.22 264 ASP B N 1
ATOM 10973 C CA . ASP B 1 261 ? 67.929 7.417 10.606 1.00 15.40 264 ASP B CA 1
ATOM 10974 C C . ASP B 1 261 ? 67.816 6.554 11.849 1.00 12.56 264 ASP B C 1
ATOM 10975 O O . ASP B 1 261 ? 67.630 5.352 11.715 1.00 13.56 264 ASP B O 1
ATOM 10984 N N A MET B 1 262 ? 67.828 7.162 13.024 0.46 11.32 265 MET B N 1
ATOM 10985 N N B MET B 1 262 ? 67.932 7.095 13.057 0.54 11.33 265 MET B N 1
ATOM 10986 C CA A MET B 1 262 ? 67.815 6.455 14.310 0.46 10.96 265 MET B CA 1
ATOM 10987 C CA B MET B 1 262 ? 67.786 6.223 14.238 0.54 11.20 265 MET B CA 1
ATOM 10988 C C A MET B 1 262 ? 66.532 6.681 15.073 0.46 9.90 265 MET B C 1
ATOM 10989 C C B MET B 1 262 ? 66.571 6.627 15.042 0.54 10.07 265 MET B C 1
ATOM 10990 O O A MET B 1 262 ? 65.919 7.751 15.080 0.46 11.18 265 MET B O 1
ATOM 10991 O O B MET B 1 262 ? 66.091 7.754 15.000 0.54 11.55 265 MET B O 1
ATOM 11018 N N . TYR B 1 263 ? 66.075 5.652 15.781 1.00 9.49 266 TYR B N 1
ATOM 11019 C CA . TYR B 1 263 ? 64.919 5.680 16.595 1.00 9.66 266 TYR B CA 1
ATOM 11020 C C . TYR B 1 263 ? 65.300 5.347 18.033 1.00 9.64 266 TYR B C 1
ATOM 11021 O O . TYR B 1 263 ? 66.042 4.393 18.281 1.00 12.33 266 TYR B O 1
ATOM 11039 N N . GLN B 1 264 ? 64.821 6.097 18.998 1.00 8.56 267 GLN B N 1
ATOM 11040 C CA . GLN B 1 264 ? 65.093 5.880 20.394 1.00 8.12 267 GLN B CA 1
ATOM 11041 C C . GLN B 1 264 ? 64.021 4.996 21.040 1.00 8.19 267 GLN B C 1
ATOM 11042 O O . GLN B 1 264 ? 62.838 5.361 21.005 1.00 9.22 267 GLN B O 1
ATOM 11056 N N . GLY B 1 265 ? 64.464 3.901 21.629 1.00 8.59 268 GLY B N 1
ATOM 11057 C CA . GLY B 1 265 ? 63.643 3.061 22.481 1.00 8.26 268 GLY B CA 1
ATOM 11058 C C . GLY B 1 265 ? 63.869 3.363 23.932 1.00 8.01 268 GLY B C 1
ATOM 11059 O O . GLY B 1 265 ? 64.341 4.462 24.273 1.00 9.99 268 GLY B O 1
ATOM 11063 N N . LEU B 1 266 ? 63.570 2.401 24.805 1.00 8.43 269 LEU B N 1
ATOM 11064 C CA . LEU B 1 266 ? 63.925 2.483 26.212 1.00 8.78 269 LEU B CA 1
ATOM 11065 C C . LEU B 1 266 ? 65.260 1.735 26.363 1.00 7.82 269 LEU B C 1
ATOM 11066 O O . LEU B 1 266 ? 65.284 0.490 26.381 1.00 8.94 269 LEU B O 1
ATOM 11082 N N . GLY B 1 267 ? 66.364 2.454 26.411 1.00 8.29 270 GLY B N 1
ATOM 11083 C CA . GLY B 1 267 ? 67.687 1.860 26.430 1.00 9.10 270 GLY B CA 1
ATOM 11084 C C . GLY B 1 267 ? 68.176 1.440 25.052 1.00 8.23 270 GLY B C 1
ATOM 11085 O O . GLY B 1 267 ? 69.183 1.947 24.566 1.00 8.80 270 GLY B O 1
ATOM 11089 N N . TRP B 1 268 ? 67.467 0.545 24.404 1.00 8.59 271 TRP B N 1
ATOM 11090 C CA . TRP B 1 268 ? 67.768 0.185 23.037 1.00 7.80 271 TRP B CA 1
ATOM 11091 C C . TRP B 1 268 ? 67.630 1.390 22.072 1.00 8.06 271 TRP B C 1
ATOM 11092 O O . TRP B 1 268 ? 66.768 2.239 22.262 1.00 8.42 271 TRP B O 1
ATOM 11113 N N . GLU B 1 269 ? 68.438 1.363 21.025 1.00 8.31 272 GLU B N 1
ATOM 11114 C CA . GLU B 1 269 ? 68.325 2.231 19.874 1.00 8.78 272 GLU B CA 1
ATOM 11115 C C . GLU B 1 269 ? 68.122 1.340 18.641 1.00 8.61 272 GLU B C 1
ATOM 11116 O O . GLU B 1 269 ? 68.619 0.220 18.598 1.00 8.95 272 GLU B O 1
ATOM 11128 N N . MET B 1 270 ? 67.362 1.864 17.656 1.00 8.63 273 MET B N 1
ATOM 11129 C CA . MET B 1 270 ? 66.989 1.063 16.509 1.00 9.53 273 MET B CA 1
ATOM 11130 C C . MET B 1 270 ? 67.142 1.839 15.217 1.00 10.13 273 MET B C 1
ATOM 11131 O O . MET B 1 270 ? 66.914 3.051 15.173 1.00 11.11 273 MET B O 1
ATOM 11145 N N . LEU B 1 271 ? 67.400 1.115 14.152 1.00 10.48 274 LEU B N 1
ATOM 11146 C CA . LEU B 1 271 ? 67.390 1.626 12.781 1.00 10.35 274 LEU B CA 1
ATOM 11147 C C . LEU B 1 271 ? 66.624 0.649 11.953 1.00 11.22 274 LEU B C 1
ATOM 11148 O O . LEU B 1 271 ? 66.602 -0.559 12.235 1.00 11.51 274 LEU B O 1
ATOM 11164 N N . ASP B 1 272 ? 66.054 1.086 10.833 1.00 11.63 275 ASP B N 1
ATOM 11165 C CA . ASP B 1 272 ? 65.510 0.136 9.878 1.00 13.27 275 ASP B CA 1
ATOM 11166 C C . ASP B 1 272 ? 66.597 -0.736 9.270 1.00 12.95 275 ASP B C 1
ATOM 11167 O O . ASP B 1 272 ? 67.679 -0.241 8.951 1.00 15.47 275 ASP B O 1
ATOM 11176 N N . TRP B 1 273 ? 66.302 -2.012 9.121 1.00 13.85 276 TRP B N 1
ATOM 11177 C CA . TRP B 1 273 ? 67.157 -2.963 8.390 1.00 15.25 276 TRP B CA 1
ATOM 11178 C C . TRP B 1 273 ? 66.700 -3.074 6.953 1.00 17.17 276 TRP B C 1
ATOM 11179 O O . TRP B 1 273 ? 65.482 -3.280 6.820 1.00 19.39 276 TRP B O 1
ATOM 11200 N N . PRO B 1 274 ? 67.573 -3.070 5.956 1.00 18.80 277 PRO B N 1
ATOM 11201 C CA . PRO B 1 274 ? 69.041 -2.949 6.029 1.00 18.97 277 PRO B CA 1
ATOM 11202 C C . PRO B 1 274 ? 69.474 -1.534 6.385 1.00 17.24 277 PRO B C 1
ATOM 11203 O O . PRO B 1 274 ? 68.832 -0.538 6.004 1.00 20.93 277 PRO B O 1
ATOM 11214 N N . VAL B 1 275 ? 70.570 -1.503 7.111 1.00 19.40 278 VAL B N 1
ATOM 11215 C CA . VAL B 1 275 ? 71.141 -0.227 7.488 1.00 20.16 278 VAL B CA 1
ATOM 11216 C C . VAL B 1 275 ? 72.227 0.175 6.489 1.00 20.67 278 VAL B C 1
ATOM 11217 O O . VAL B 1 275 ? 72.799 -0.687 5.845 1.00 21.30 278 VAL B O 1
ATOM 11230 N N . ASN B 1 276 ? 72.575 1.433 6.536 1.00 20.58 279 ASN B N 1
ATOM 11231 C CA . ASN B 1 276 ? 73.781 1.869 5.846 1.00 22.86 279 ASN B CA 1
ATOM 11232 C C . ASN B 1 276 ? 74.877 1.670 6.919 1.00 19.02 279 ASN B C 1
ATOM 11233 O O . ASN B 1 276 ? 74.853 2.331 7.967 1.00 18.79 279 ASN B O 1
ATOM 11244 N N . PRO B 1 277 ? 75.817 0.762 6.731 1.00 15.98 280 PRO B N 1
ATOM 11245 C CA . PRO B 1 277 ? 76.789 0.533 7.783 1.00 15.94 280 PRO B CA 1
ATOM 11246 C C . PRO B 1 277 ? 77.576 1.758 8.190 1.00 14.54 280 PRO B C 1
ATOM 11247 O O . PRO B 1 277 ? 77.877 1.918 9.385 1.00 14.46 280 PRO B O 1
ATOM 11258 N N . ASP B 1 278 ? 77.938 2.623 7.250 1.00 16.07 281 ASP B N 1
ATOM 11259 C CA . ASP B 1 278 ? 78.717 3.783 7.657 1.00 15.99 281 ASP B CA 1
ATOM 11260 C C . ASP B 1 278 ? 77.943 4.653 8.611 1.00 15.48 281 ASP B C 1
ATOM 11261 O O . ASP B 1 278 ? 78.443 5.354 9.472 1.00 18.19 281 ASP B O 1
ATOM 11270 N N . SER B 1 279 ? 76.612 4.651 8.519 1.00 15.83 282 SER B N 1
ATOM 11271 C CA . SER B 1 279 ? 75.781 5.425 9.416 1.00 17.76 282 SER B CA 1
ATOM 11272 C C . SER B 1 279 ? 75.885 4.960 10.860 1.00 16.21 282 SER B C 1
ATOM 11273 O O . SER B 1 279 ? 75.961 5.782 11.795 1.00 18.51 282 SER B O 1
ATOM 11280 N N . ILE B 1 280 ? 75.780 3.651 11.077 1.00 15.93 283 ILE B N 1
ATOM 11281 C CA . ILE B 1 280 ? 75.904 3.149 12.449 1.00 14.30 283 ILE B CA 1
ATOM 11282 C C . ILE B 1 280 ? 77.345 3.215 12.912 1.00 12.48 283 ILE B C 1
ATOM 11283 O O . ILE B 1 280 ? 77.559 3.421 14.120 1.00 13.61 283 ILE B O 1
ATOM 11299 N N . ILE B 1 281 ? 78.321 2.978 12.061 1.00 12.49 284 ILE B N 1
ATOM 11300 C CA . ILE B 1 281 ? 79.744 3.061 12.463 1.00 12.86 284 ILE B CA 1
ATOM 11301 C C . ILE B 1 281 ? 80.076 4.475 12.849 1.00 13.42 284 ILE B C 1
ATOM 11302 O O . ILE B 1 281 ? 80.477 4.754 13.976 1.00 13.91 284 ILE B O 1
ATOM 11318 N N . ASN B 1 282 ? 79.789 5.416 11.940 1.00 15.80 285 ASN B N 1
ATOM 11319 C CA . ASN B 1 282 ? 80.090 6.819 12.265 1.00 17.61 285 ASN B CA 1
ATOM 11320 C C . ASN B 1 282 ? 79.211 7.344 13.389 1.00 17.17 285 ASN B C 1
ATOM 11321 O O . ASN B 1 282 ? 79.663 8.155 14.200 1.00 17.73 285 ASN B O 1
ATOM 11332 N N . GLY B 1 283 ? 77.985 6.874 13.466 1.00 15.71 286 GLY B N 1
ATOM 11333 C CA . GLY B 1 283 ? 77.053 7.334 14.495 1.00 16.34 286 GLY B CA 1
ATOM 11334 C C . GLY B 1 283 ? 77.430 6.934 15.896 1.00 13.03 286 GLY B C 1
ATOM 11335 O O . GLY B 1 283 ? 76.923 7.542 16.851 1.00 14.21 286 GLY B O 1
ATOM 11339 N N . SER B 1 284 ? 78.360 5.989 16.018 1.00 12.83 287 SER B N 1
ATOM 11340 C CA . SER B 1 284 ? 78.771 5.543 17.318 1.00 11.92 287 SER B CA 1
ATOM 11341 C C . SER B 1 284 ? 79.964 6.316 17.860 1.00 12.03 287 SER B C 1
ATOM 11342 O O . SER B 1 284 ? 80.315 6.196 19.044 1.00 13.14 287 SER B O 1
ATOM 11349 N N . ASP B 1 285 ? 80.566 7.136 17.025 1.00 12.72 288 ASP B N 1
ATOM 11350 C CA . ASP B 1 285 ? 81.651 8.030 17.489 1.00 13.16 288 ASP B CA 1
ATOM 11351 C C . ASP B 1 285 ? 81.078 9.116 18.380 1.00 13.42 288 ASP B C 1
ATOM 11352 O O . ASP B 1 285 ? 79.966 9.600 18.123 1.00 12.79 288 ASP B O 1
ATOM 11361 N N . ALA B 1 286 ? 81.842 9.508 19.411 1.00 14.31 289 ALA B N 1
ATOM 11362 C CA . ALA B 1 286 ? 81.323 10.546 20.333 1.00 14.65 289 ALA B CA 1
ATOM 11363 C C . ALA B 1 286 ? 80.864 11.806 19.691 1.00 14.49 289 ALA B C 1
ATOM 11364 O O . ALA B 1 286 ? 79.916 12.462 20.179 1.00 14.89 289 ALA B O 1
ATOM 11371 N N . LYS B 1 287 ? 81.517 12.211 18.611 1.00 14.84 290 LYS B N 1
ATOM 11372 C CA . LYS B 1 287 ? 81.148 13.456 17.941 1.00 16.13 290 LYS B CA 1
ATOM 11373 C C . LYS B 1 287 ? 79.706 13.449 17.468 1.00 15.70 290 LYS B C 1
ATOM 11374 O O . LYS B 1 287 ? 79.208 14.557 17.312 1.00 19.64 290 LYS B O 1
ATOM 11390 N N . ILE B 1 288 ? 79.109 12.297 17.207 1.00 13.51 291 ILE B N 1
ATOM 11391 C CA . ILE B 1 288 ? 77.712 12.159 16.883 1.00 12.69 291 ILE B CA 1
ATOM 11392 C C . ILE B 1 288 ? 76.873 11.648 18.053 1.00 11.12 291 ILE B C 1
ATOM 11393 O O . ILE B 1 288 ? 75.865 12.257 18.438 1.00 11.33 291 ILE B O 1
ATOM 11422 N N . ALA B 1 289 ? 77.301 10.527 18.624 1.00 11.17 292 ALA B N 1
ATOM 11423 C CA . ALA B 1 289 ? 76.493 9.818 19.613 1.00 10.48 292 ALA B CA 1
ATOM 11424 C C . ALA B 1 289 ? 76.245 10.692 20.855 1.00 9.87 292 ALA B C 1
ATOM 11425 O O . ALA B 1 289 ? 75.202 10.507 21.472 1.00 10.59 292 ALA B O 1
ATOM 11432 N N . LEU B 1 290 ? 77.188 11.543 21.222 1.00 9.98 293 LEU B N 1
ATOM 11433 C CA . LEU B 1 290 ? 77.042 12.328 22.424 1.00 9.74 293 LEU B CA 1
ATOM 11434 C C . LEU B 1 290 ? 76.596 13.772 22.147 1.00 9.33 293 LEU B C 1
ATOM 11435 O O . LEU B 1 290 ? 76.506 14.536 23.116 1.00 10.62 293 LEU B O 1
ATOM 11451 N N . ALA B 1 291 ? 76.285 14.081 20.900 1.00 9.68 294 ALA B N 1
ATOM 11452 C CA . ALA B 1 291 ? 75.840 15.431 20.563 1.00 9.62 294 ALA B CA 1
ATOM 11453 C C . ALA B 1 291 ? 74.331 15.543 20.685 1.00 9.17 294 ALA B C 1
ATOM 11454 O O . ALA B 1 291 ? 73.579 14.588 20.404 1.00 10.06 294 ALA B O 1
ATOM 11461 N N . ALA B 1 292 ? 73.844 16.734 21.019 1.00 9.14 295 ALA B N 1
ATOM 11462 C CA . ALA B 1 292 ? 72.421 16.998 21.004 1.00 9.05 295 ALA B CA 1
ATOM 11463 C C . ALA B 1 292 ? 71.920 16.950 19.582 1.00 9.37 295 ALA B C 1
ATOM 11464 O O . ALA B 1 292 ? 72.566 17.468 18.654 1.00 11.59 295 ALA B O 1
ATOM 11471 N N A ARG B 1 293 ? 70.738 16.366 19.399 0.58 9.19 296 ARG B N 1
ATOM 11472 N N B ARG B 1 293 ? 70.733 16.381 19.396 0.41 9.21 296 ARG B N 1
ATOM 11473 C CA A ARG B 1 293 ? 70.096 16.270 18.116 0.58 9.73 296 ARG B CA 1
ATOM 11474 C CA B ARG B 1 293 ? 70.139 16.382 18.074 0.41 9.64 296 ARG B CA 1
ATOM 11475 C C A ARG B 1 293 ? 68.601 16.564 18.230 0.58 9.32 296 ARG B C 1
ATOM 11476 C C B ARG B 1 293 ? 68.626 16.544 18.202 0.41 9.36 296 ARG B C 1
ATOM 11477 O O A ARG B 1 293 ? 67.978 16.069 19.178 0.58 10.39 296 ARG B O 1
ATOM 11478 O O B ARG B 1 293 ? 68.034 15.988 19.132 0.41 9.30 296 ARG B O 1
ATOM 11519 N N . PRO B 1 294 ? 67.999 17.276 17.298 1.00 9.29 297 PRO B N 1
ATOM 11520 C CA . PRO B 1 294 ? 66.554 17.486 17.379 1.00 10.65 297 PRO B CA 1
ATOM 11521 C C . PRO B 1 294 ? 65.849 16.178 17.160 1.00 11.63 297 PRO B C 1
ATOM 11522 O O . PRO B 1 294 ? 66.218 15.373 16.321 1.00 16.06 297 PRO B O 1
ATOM 11533 N N A VAL B 1 295 ? 64.742 16.050 17.885 0.47 10.69 298 VAL B N 1
ATOM 11534 N N B VAL B 1 295 ? 64.786 15.959 17.938 0.53 10.74 298 VAL B N 1
ATOM 11535 C CA A VAL B 1 295 ? 63.979 14.841 17.618 0.47 10.65 298 VAL B CA 1
ATOM 11536 C CA B VAL B 1 295 ? 63.907 14.808 17.907 0.53 10.47 298 VAL B CA 1
ATOM 11537 C C A VAL B 1 295 ? 62.579 15.196 17.185 0.47 10.58 298 VAL B C 1
ATOM 11538 C C B VAL B 1 295 ? 62.583 15.155 17.240 0.53 10.72 298 VAL B C 1
ATOM 11539 O O A VAL B 1 295 ? 61.982 16.193 17.508 0.47 13.15 298 VAL B O 1
ATOM 11540 O O B VAL B 1 295 ? 62.046 16.185 17.578 0.53 13.02 298 VAL B O 1
ATOM 11565 N N . LYS B 1 296 ? 62.052 14.231 16.436 1.00 11.37 299 LYS B N 1
ATOM 11566 C CA . LYS B 1 296 ? 60.670 14.192 16.002 1.00 11.54 299 LYS B CA 1
ATOM 11567 C C . LYS B 1 296 ? 59.940 13.185 16.890 1.00 10.75 299 LYS B C 1
ATOM 11568 O O . LYS B 1 296 ? 60.360 12.054 16.952 1.00 11.20 299 LYS B O 1
ATOM 11597 N N . ALA B 1 297 ? 58.873 13.641 17.539 1.00 11.54 300 ALA B N 1
ATOM 11598 C CA . ALA B 1 297 ? 58.014 12.755 18.286 1.00 11.88 300 ALA B CA 1
ATOM 11599 C C . ALA B 1 297 ? 57.307 11.762 17.372 1.00 11.77 300 ALA B C 1
ATOM 11600 O O . ALA B 1 297 ? 56.871 12.161 16.286 1.00 14.02 300 ALA B O 1
ATOM 11607 N N . ILE B 1 298 ? 57.255 10.524 17.793 1.00 10.94 301 ILE B N 1
ATOM 11608 C CA . ILE B 1 298 ? 56.495 9.496 17.084 1.00 10.73 301 ILE B CA 1
ATOM 11609 C C . ILE B 1 298 ? 55.228 9.275 17.871 1.00 11.40 301 ILE B C 1
ATOM 11610 O O . ILE B 1 298 ? 55.266 8.741 18.982 1.00 12.42 301 ILE B O 1
ATOM 11639 N N . THR B 1 299 ? 54.156 9.907 17.381 1.00 12.72 302 THR B N 1
ATOM 11640 C CA . THR B 1 299 ? 52.922 10.071 18.076 1.00 14.29 302 THR B CA 1
ATOM 11641 C C . THR B 1 299 ? 51.816 9.234 17.502 1.00 13.37 302 THR B C 1
ATOM 11642 O O . THR B 1 299 ? 51.277 9.674 16.489 1.00 14.37 302 THR B O 1
ATOM 11652 N N . PRO B 1 300 ? 51.415 8.087 18.023 1.00 12.31 303 PRO B N 1
ATOM 11653 C CA . PRO B 1 300 ? 51.991 7.378 19.194 1.00 13.25 303 PRO B CA 1
ATOM 11654 C C . PRO B 1 300 ? 53.217 6.551 18.779 1.00 10.49 303 PRO B C 1
ATOM 11655 O O . PRO B 1 300 ? 53.455 6.394 17.582 1.00 10.92 303 PRO B O 1
ATOM 11666 N N . PRO B 1 301 ? 53.936 6.016 19.740 1.00 11.49 304 PRO B N 1
ATOM 11667 C CA . PRO B 1 301 ? 55.153 5.275 19.417 1.00 10.48 304 PRO B CA 1
ATOM 11668 C C . PRO B 1 301 ? 54.832 4.089 18.537 1.00 10.77 304 PRO B C 1
ATOM 11669 O O . PRO B 1 301 ? 53.826 3.407 18.725 1.00 12.67 304 PRO B O 1
ATOM 11680 N N . THR B 1 302 ? 55.732 3.760 17.618 1.00 10.17 305 THR B N 1
ATOM 11681 C CA . THR B 1 302 ? 55.572 2.605 16.768 1.00 10.79 305 THR B CA 1
ATOM 11682 C C . THR B 1 302 ? 55.942 1.335 17.526 1.00 10.64 305 THR B C 1
ATOM 11683 O O . THR B 1 302 ? 57.040 1.308 18.124 1.00 11.01 305 THR B O 1
ATOM 11693 N N . PRO B 1 303 ? 55.085 0.315 17.502 1.00 10.90 306 PRO B N 1
ATOM 11694 C CA . PRO B 1 303 ? 55.478 -0.929 18.150 1.00 11.89 306 PRO B CA 1
ATOM 11695 C C . PRO B 1 303 ? 56.754 -1.454 17.523 1.00 11.41 306 PRO B C 1
ATOM 11696 O O . PRO B 1 303 ? 57.032 -1.217 16.312 1.00 12.72 306 PRO B O 1
ATOM 11707 N N . ALA B 1 304 ? 57.474 -2.272 18.280 1.00 12.71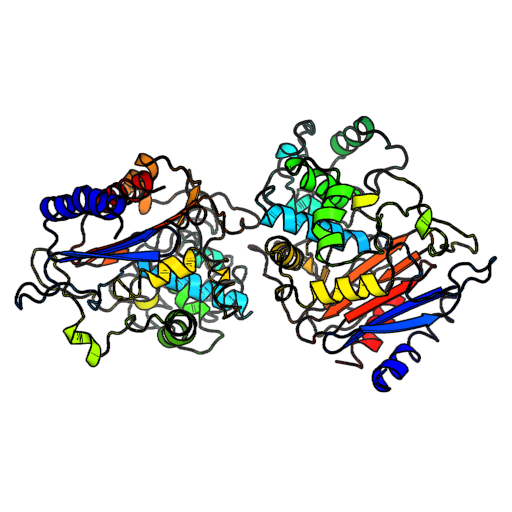 307 ALA B N 1
ATOM 11708 C CA . ALA B 1 304 ? 58.706 -2.863 17.884 1.00 13.64 307 ALA B CA 1
ATOM 11709 C C . ALA B 1 304 ? 58.660 -3.368 16.438 1.00 13.22 307 ALA B C 1
ATOM 11710 O O . ALA B 1 304 ? 57.800 -4.185 16.113 1.00 16.22 307 ALA B O 1
ATOM 11717 N N . VAL B 1 305 ? 59.550 -2.897 15.613 1.00 13.49 308 VAL B N 1
ATOM 11718 C CA . VAL B 1 305 ? 59.590 -3.223 14.190 1.00 14.23 308 VAL B CA 1
ATOM 11719 C C . VAL B 1 305 ? 60.562 -4.397 14.042 1.00 14.78 308 VAL B C 1
ATOM 11720 O O . VAL B 1 305 ? 61.734 -4.366 14.406 1.00 14.91 308 VAL B O 1
ATOM 11733 N N A ARG B 1 306 ? 60.069 -5.478 13.444 0.64 16.04 309 ARG B N 1
ATOM 11734 N N B ARG B 1 306 ? 60.079 -5.525 13.491 0.36 16.43 309 ARG B N 1
ATOM 11735 C CA A ARG B 1 306 ? 60.866 -6.696 13.276 0.64 16.77 309 ARG B CA 1
ATOM 11736 C CA B ARG B 1 306 ? 60.934 -6.711 13.396 0.36 17.01 309 ARG B CA 1
ATOM 11737 C C A ARG B 1 306 ? 62.106 -6.492 12.436 0.64 15.76 309 ARG B C 1
ATOM 11738 C C B ARG B 1 306 ? 62.108 -6.495 12.436 0.36 16.17 309 ARG B C 1
ATOM 11739 O O A ARG B 1 306 ? 63.184 -6.978 12.776 0.64 13.86 309 ARG B O 1
ATOM 11740 O O B ARG B 1 306 ? 63.185 -7.033 12.715 0.36 15.04 309 ARG B O 1
ATOM 11781 N N . ALA B 1 307 ? 61.982 -5.783 11.321 1.00 16.45 310 ALA B N 1
ATOM 11782 C CA . ALA B 1 307 ? 63.082 -5.510 10.413 1.00 16.86 310 ALA B CA 1
ATOM 11783 C C . ALA B 1 307 ? 63.869 -4.295 10.871 1.00 14.45 310 ALA B C 1
ATOM 11784 O O . ALA B 1 307 ? 63.866 -3.220 10.265 1.00 15.31 310 ALA B O 1
ATOM 11791 N N . SER B 1 308 ? 64.529 -4.451 12.004 1.00 13.39 311 SER B N 1
ATOM 11792 C CA . SER B 1 308 ? 65.344 -3.403 12.617 1.00 11.41 311 SER B CA 1
ATOM 11793 C C . SER B 1 308 ? 66.711 -3.979 12.968 1.00 10.59 311 SER B C 1
ATOM 11794 O O . SER B 1 308 ? 66.848 -5.136 13.287 1.00 12.80 311 SER B O 1
ATOM 11801 N N . TRP B 1 309 ? 67.691 -3.078 12.973 1.00 10.20 312 TRP B N 1
ATOM 11802 C CA . TRP B 1 309 ? 68.978 -3.246 13.613 1.00 10.22 312 TRP B CA 1
ATOM 11803 C C . TRP B 1 309 ? 68.775 -2.606 14.996 1.00 9.40 312 TRP B C 1
ATOM 11804 O O . TRP B 1 309 ? 68.553 -1.393 15.082 1.00 10.51 312 TRP B O 1
ATOM 11825 N N . VAL B 1 310 ? 68.807 -3.396 16.036 1.00 8.80 313 VAL B N 1
ATOM 11826 C CA . VAL B 1 310 ? 68.616 -2.974 17.424 1.00 8.70 313 VAL B CA 1
ATOM 11827 C C . VAL B 1 310 ? 69.939 -3.112 18.125 1.00 8.75 313 VAL B C 1
ATOM 11828 O O . VAL B 1 310 ? 70.567 -4.178 18.042 1.00 9.57 313 VAL B O 1
ATOM 11841 N N . HIS B 1 311 ? 70.414 -2.067 18.805 1.00 8.22 314 HIS B N 1
ATOM 11842 C CA . HIS B 1 311 ? 71.784 -2.150 19.321 1.00 8.70 314 HIS B CA 1
ATOM 11843 C C . HIS B 1 311 ? 72.001 -1.208 20.502 1.00 8.00 314 HIS B C 1
ATOM 11844 O O . HIS B 1 311 ? 71.222 -0.307 20.785 1.00 8.36 314 HIS B O 1
ATOM 11854 N N . LYS B 1 312 ? 73.157 -1.427 21.135 1.00 7.97 315 LYS B N 1
ATOM 11855 C CA . LYS B 1 312 ? 73.619 -0.531 22.186 1.00 8.04 315 LYS B CA 1
ATOM 11856 C C . LYS B 1 312 ? 75.110 -0.785 22.424 1.00 7.46 315 LYS B C 1
ATOM 11857 O O . LYS B 1 312 ? 75.551 -1.919 22.573 1.00 8.64 315 LYS B O 1
ATOM 11873 N N . THR B 1 313 ? 75.880 0.291 22.494 1.00 8.23 316 THR B N 1
ATOM 11874 C CA A THR B 1 313 ? 77.267 0.311 22.929 0.88 8.42 316 THR B CA 1
ATOM 11875 C CA B THR B 1 313 ? 77.257 0.222 22.954 0.12 8.82 316 THR B CA 1
ATOM 11876 C C . THR B 1 313 ? 77.374 0.497 24.446 1.00 8.37 316 THR B C 1
ATOM 11877 O O . THR B 1 313 ? 76.512 1.136 25.091 1.00 9.02 316 THR B O 1
ATOM 11895 N N . GLY B 1 314 ? 78.484 0.033 25.031 1.00 8.75 317 GLY B N 1
ATOM 11896 C CA . GLY B 1 314 ? 78.730 0.304 26.452 1.00 9.80 317 GLY B CA 1
ATOM 11897 C C . GLY B 1 314 ? 80.201 0.361 26.720 1.00 9.23 317 GLY B C 1
ATOM 11898 O O . GLY B 1 314 ? 81.009 -0.340 26.141 1.00 11.23 317 GLY B O 1
ATOM 11902 N N . ALA B 1 315 ? 80.557 1.164 27.739 1.00 9.84 318 ALA B N 1
ATOM 11903 C CA . ALA B 1 315 ? 81.930 1.232 28.186 1.00 10.42 318 ALA B CA 1
ATOM 11904 C C . ALA B 1 315 ? 81.957 1.536 29.688 1.00 9.63 318 ALA B C 1
ATOM 11905 O O . ALA B 1 315 ? 81.083 2.200 30.211 1.00 11.09 318 ALA B O 1
ATOM 11912 N N . THR B 1 316 ? 83.050 1.123 30.280 1.00 10.41 319 THR B N 1
ATOM 11913 C CA . THR B 1 316 ? 83.510 1.582 31.565 1.00 10.77 319 THR B CA 1
ATOM 11914 C C . THR B 1 316 ? 84.971 1.979 31.357 1.00 11.23 319 THR B C 1
ATOM 11915 O O . THR B 1 316 ? 85.522 1.872 30.225 1.00 12.87 319 THR B O 1
ATOM 11925 N N . GLY B 1 317 ? 85.696 2.347 32.399 1.00 11.43 320 GLY B N 1
ATOM 11926 C CA . GLY B 1 317 ? 87.072 2.720 32.167 1.00 12.46 320 GLY B CA 1
ATOM 11927 C C . GLY B 1 317 ? 87.919 1.588 31.591 1.00 11.86 320 GLY B C 1
ATOM 11928 O O . GLY B 1 317 ? 88.846 1.857 30.842 1.00 13.74 320 GLY B O 1
ATOM 11932 N N . GLY B 1 318 ? 87.593 0.374 32.012 1.00 11.69 321 GLY B N 1
ATOM 11933 C CA . GLY B 1 318 ? 88.371 -0.800 31.643 1.00 12.13 321 GLY B CA 1
ATOM 11934 C C . GLY B 1 318 ? 87.713 -1.765 30.678 1.00 9.67 321 GLY B C 1
ATOM 11935 O O . GLY B 1 318 ? 88.337 -2.794 30.410 1.00 11.18 321 GLY B O 1
ATOM 11939 N N . PHE B 1 319 ? 86.509 -1.494 30.222 1.00 9.91 322 PHE B N 1
ATOM 11940 C CA . PHE B 1 319 ? 85.711 -2.460 29.429 1.00 9.77 322 PHE B CA 1
ATOM 11941 C C . PHE B 1 319 ? 85.017 -1.777 28.247 1.00 9.68 322 PHE B C 1
ATOM 11942 O O . PHE B 1 319 ? 84.666 -0.621 28.337 1.00 11.20 322 PHE B O 1
ATOM 11959 N N . GLY B 1 320 ? 84.809 -2.568 27.214 1.00 9.91 323 GLY B N 1
ATOM 11960 C CA . GLY B 1 320 ? 84.025 -2.155 26.068 1.00 10.05 323 GLY B CA 1
ATOM 11961 C C . GLY B 1 320 ? 83.129 -3.271 25.616 1.00 9.11 323 GLY B C 1
ATOM 11962 O O . GLY B 1 320 ? 83.626 -4.367 25.355 1.00 11.18 323 GLY B O 1
ATOM 11966 N N . SER B 1 321 ? 81.851 -2.969 25.460 1.00 9.29 324 SER B N 1
ATOM 11967 C CA . SER B 1 321 ? 80.818 -3.911 25.103 1.00 9.93 324 SER B CA 1
ATOM 11968 C C . SER B 1 321 ? 79.995 -3.438 23.905 1.00 9.16 324 SER B C 1
ATOM 11969 O O . SER B 1 321 ? 79.879 -2.239 23.659 1.00 8.90 324 SER B O 1
ATOM 11980 N N . TYR B 1 322 ? 79.357 -4.384 23.245 1.00 9.20 325 TYR B N 1
ATOM 11981 C CA . TYR B 1 322 ? 78.431 -4.056 22.165 1.00 9.26 325 TYR B CA 1
ATOM 11982 C C . TYR B 1 322 ? 77.442 -5.198 22.027 1.00 8.83 325 TYR B C 1
ATOM 11983 O O . TYR B 1 322 ? 77.843 -6.372 22.094 1.00 10.15 325 TYR B O 1
ATOM 12001 N N . VAL B 1 323 ? 76.176 -4.855 21.781 1.00 8.72 326 VAL B N 1
ATOM 12002 C CA . VAL B 1 323 ? 75.137 -5.802 21.452 1.00 9.02 326 VAL B CA 1
ATOM 12003 C C . VAL B 1 323 ? 74.371 -5.294 20.263 1.00 8.84 326 VAL B C 1
ATOM 12004 O O . VAL B 1 323 ? 74.003 -4.120 20.223 1.00 9.32 326 VAL B O 1
ATOM 12027 N N . ALA B 1 324 ? 74.082 -6.177 19.311 1.00 9.44 327 ALA B N 1
ATOM 12028 C CA . ALA B 1 324 ? 73.227 -5.809 18.149 1.00 9.13 327 ALA B CA 1
ATOM 12029 C C . ALA B 1 324 ? 72.448 -7.048 17.747 1.00 9.07 327 ALA B C 1
ATOM 12030 O O . ALA B 1 324 ? 72.946 -8.160 17.801 1.00 10.54 327 ALA B O 1
ATOM 12037 N N . PHE B 1 325 ? 71.221 -6.824 17.289 1.00 9.14 328 PHE B N 1
ATOM 12038 C CA . PHE B 1 325 ? 70.409 -7.935 16.803 1.00 9.30 328 PHE B CA 1
ATOM 12039 C C . PHE B 1 325 ? 69.393 -7.452 15.804 1.00 9.40 328 PHE B C 1
ATOM 12040 O O . PHE B 1 325 ? 69.037 -6.279 15.749 1.00 10.02 328 PHE B O 1
ATOM 12057 N N . ILE B 1 326 ? 68.850 -8.404 15.029 1.00 10.13 329 ILE B N 1
ATOM 12058 C CA . ILE B 1 326 ? 67.911 -8.139 13.948 1.00 11.16 329 ILE B CA 1
ATOM 12059 C C . ILE B 1 326 ? 66.769 -9.144 14.132 1.00 12.22 329 ILE B C 1
ATOM 12060 O O . ILE B 1 326 ? 66.916 -10.315 13.759 1.00 13.64 329 ILE B O 1
ATOM 12076 N N . PRO B 1 327 ? 65.642 -8.728 14.717 1.00 12.80 330 PRO B N 1
ATOM 12077 C CA . PRO B 1 327 ? 64.593 -9.674 15.073 1.00 14.95 330 PRO B CA 1
ATOM 12078 C C . PRO B 1 327 ? 64.054 -10.494 13.908 1.00 15.46 330 PRO B C 1
ATOM 12079 O O . PRO B 1 327 ? 63.929 -11.720 14.038 1.00 19.67 330 PRO B O 1
ATOM 12090 N N . GLU B 1 328 ? 63.837 -9.862 12.764 1.00 19.19 331 GLU B N 1
ATOM 12091 C CA . GLU B 1 328 ? 63.326 -10.563 11.608 1.00 20.34 331 GLU B CA 1
ATOM 12092 C C . GLU B 1 328 ? 64.252 -11.681 11.148 1.00 20.74 331 GLU B C 1
ATOM 12093 O O . GLU B 1 328 ? 63.763 -12.648 10.567 1.00 28.10 331 GLU B O 1
ATOM 12114 N N . LYS B 1 329 ? 65.549 -11.575 11.391 1.00 19.15 332 LYS B N 1
ATOM 12115 C CA A LYS B 1 329 ? 66.496 -12.580 10.938 0.66 19.14 332 LYS B CA 1
ATOM 12116 C CA B LYS B 1 329 ? 66.436 -12.634 10.934 0.34 19.29 332 LYS B CA 1
ATOM 12117 C C . LYS B 1 329 ? 66.888 -13.568 12.031 1.00 17.74 332 LYS B C 1
ATOM 12118 O O . LYS B 1 329 ? 67.672 -14.462 11.744 1.00 19.64 332 LYS B O 1
ATOM 12148 N N A GLU B 1 330 ? 66.418 -13.445 13.264 0.49 16.60 333 GLU B N 1
ATOM 12149 N N B GLU B 1 330 ? 66.413 -13.335 13.253 0.51 16.42 333 GLU B N 1
ATOM 12150 C CA A GLU B 1 330 ? 66.714 -14.311 14.401 0.49 15.89 333 GLU B CA 1
ATOM 12151 C CA B GLU B 1 330 ? 66.690 -14.264 14.357 0.51 15.81 333 GLU B CA 1
ATOM 12152 C C A GLU B 1 330 ? 68.218 -14.333 14.680 0.49 14.05 333 GLU B C 1
ATOM 12153 C C B GLU B 1 330 ? 68.197 -14.348 14.558 0.51 14.22 333 GLU B C 1
ATOM 12154 O O A GLU B 1 330 ? 68.785 -15.332 15.092 0.49 13.92 333 GLU B O 1
ATOM 12155 O O B GLU B 1 330 ? 68.793 -15.386 14.780 0.51 14.92 333 GLU B O 1
ATOM 12178 N N . LEU B 1 331 ? 68.832 -13.171 14.472 1.00 12.42 334 LEU B N 1
ATOM 12179 C CA . LEU B 1 331 ? 70.270 -13.023 14.377 1.00 12.18 334 LEU B CA 1
ATOM 12180 C C . LEU B 1 331 ? 70.779 -11.969 15.342 1.00 10.12 334 LEU B C 1
ATOM 12181 O O . LEU B 1 331 ? 70.193 -10.877 15.430 1.00 11.43 334 LEU B O 1
ATOM 12197 N N . GLY B 1 332 ? 71.863 -12.223 16.050 1.00 10.48 335 GLY B N 1
ATOM 12198 C CA . GLY B 1 332 ? 72.430 -11.189 16.924 1.00 10.90 335 GLY B CA 1
ATOM 12199 C C . GLY B 1 332 ? 73.825 -11.524 17.344 1.00 10.00 335 GLY B C 1
ATOM 12200 O O . GLY B 1 332 ? 74.374 -12.593 17.063 1.00 10.51 335 GLY B O 1
ATOM 12204 N N . ILE B 1 333 ? 74.451 -10.537 18.025 1.00 9.60 336 ILE B N 1
ATOM 12205 C CA . ILE B 1 333 ? 75.830 -10.646 18.471 1.00 9.70 336 ILE B CA 1
ATOM 12206 C C . ILE B 1 333 ? 75.988 -9.890 19.759 1.00 9.07 336 ILE B C 1
ATOM 12207 O O . ILE B 1 333 ? 75.404 -8.814 19.967 1.00 9.69 336 ILE B O 1
ATOM 12223 N N . VAL B 1 334 ? 76.869 -10.438 20.603 1.00 9.20 337 VAL B N 1
ATOM 12224 C CA . VAL B 1 334 ? 77.377 -9.769 21.795 1.00 9.25 337 VAL B CA 1
ATOM 12225 C C . VAL B 1 334 ? 78.897 -9.823 21.768 1.00 8.48 337 VAL B C 1
ATOM 12226 O O . VAL B 1 334 ? 79.469 -10.885 21.517 1.00 9.56 337 VAL B O 1
ATOM 12239 N N . MET B 1 335 ? 79.532 -8.687 22.022 1.00 8.43 338 MET B N 1
ATOM 12240 C CA . MET B 1 335 ? 80.977 -8.569 22.059 1.00 9.20 338 MET B CA 1
ATOM 12241 C C . MET B 1 335 ? 81.365 -7.948 23.406 1.00 9.19 338 MET B C 1
ATOM 12242 O O . MET B 1 335 ? 80.981 -6.791 23.628 1.00 10.30 338 MET B O 1
ATOM 12256 N N . LEU B 1 336 ? 82.066 -8.673 24.248 1.00 8.95 339 LEU B N 1
ATOM 12257 C CA . LEU B 1 336 ? 82.493 -8.230 25.572 1.00 9.11 339 LEU B CA 1
ATOM 12258 C C . LEU B 1 336 ? 84.027 -8.275 25.627 1.00 9.37 339 LEU B C 1
ATOM 12259 O O . LEU B 1 336 ? 84.640 -9.303 25.381 1.00 11.02 339 LEU B O 1
ATOM 12275 N N . ALA B 1 337 ? 84.660 -7.121 25.933 1.00 9.99 340 ALA B N 1
ATOM 12276 C CA . ALA B 1 337 ? 86.091 -6.982 26.007 1.00 10.32 340 ALA B CA 1
ATOM 12277 C C . ALA B 1 337 ? 86.486 -6.293 27.306 1.00 9.39 340 ALA B C 1
ATOM 12278 O O . ALA B 1 337 ? 85.776 -5.397 27.779 1.00 10.23 340 ALA B O 1
ATOM 12285 N N . ASN B 1 338 ? 87.636 -6.671 27.844 1.00 9.95 341 ASN B N 1
ATOM 12286 C CA . ASN B 1 338 ? 88.180 -6.014 29.020 1.00 11.22 341 ASN B CA 1
ATOM 12287 C C . ASN B 1 338 ? 89.256 -4.966 28.710 1.00 11.53 341 ASN B C 1
ATOM 12288 O O . ASN B 1 338 ? 90.212 -4.817 29.446 1.00 13.18 341 ASN B O 1
ATOM 12299 N N . LYS B 1 339 ? 88.965 -4.178 27.668 1.00 12.19 342 LYS B N 1
ATOM 12300 C CA . LYS B 1 339 ? 89.589 -2.931 27.340 1.00 12.77 342 LYS B CA 1
ATOM 12301 C C . LYS B 1 339 ? 88.522 -2.058 26.663 1.00 12.43 342 LYS B C 1
ATOM 12302 O O . LYS B 1 339 ? 87.746 -2.575 25.861 1.00 14.29 342 LYS B O 1
ATOM 12318 N N . ASN B 1 340 ? 88.502 -0.768 26.993 1.00 13.56 343 ASN B N 1
ATOM 12319 C CA . ASN B 1 340 ? 87.611 0.161 26.297 1.00 13.29 343 ASN B CA 1
ATOM 12320 C C . ASN B 1 340 ? 88.262 0.600 25.006 1.00 17.07 343 ASN B C 1
ATOM 12321 O O . ASN B 1 340 ? 89.193 1.382 25.005 1.00 34.24 343 ASN B O 1
ATOM 12332 N N . TYR B 1 341 ? 87.827 0.143 23.879 1.00 12.85 344 TYR B N 1
ATOM 12333 C CA . TYR B 1 341 ? 88.367 0.473 22.570 1.00 12.82 344 TYR B CA 1
ATOM 12334 C C . TYR B 1 341 ? 87.305 1.175 21.760 1.00 12.53 344 TYR B C 1
ATOM 12335 O O . TYR B 1 341 ? 86.107 1.102 22.068 1.00 14.70 344 TYR B O 1
ATOM 12353 N N . PRO B 1 342 ? 87.655 1.933 20.746 1.00 13.38 345 PRO B N 1
ATOM 12354 C CA . PRO B 1 342 ? 86.650 2.793 20.072 1.00 14.07 345 PRO B CA 1
ATOM 12355 C C . PRO B 1 342 ? 85.433 2.114 19.528 1.00 12.11 345 PRO B C 1
ATOM 12356 O O . PRO B 1 342 ? 85.481 1.050 18.918 1.00 13.42 345 PRO B O 1
ATOM 12367 N N . ASN B 1 343 ? 84.290 2.776 19.760 1.00 11.93 346 ASN B N 1
ATOM 12368 C CA . ASN B 1 343 ? 82.996 2.268 19.310 1.00 10.99 346 ASN B CA 1
ATOM 12369 C C . ASN B 1 343 ? 82.973 1.975 17.817 1.00 11.14 346 ASN B C 1
ATOM 12370 O O . ASN B 1 343 ? 82.426 0.923 17.462 1.00 11.60 346 ASN B O 1
ATOM 12381 N N . PRO B 1 344 ? 83.490 2.802 16.921 1.00 11.03 347 PRO B N 1
ATOM 12382 C CA . PRO B 1 344 ? 83.337 2.471 15.491 1.00 11.36 347 PRO B CA 1
ATOM 12383 C C . PRO B 1 344 ? 83.970 1.126 15.163 1.00 11.43 347 PRO B C 1
ATOM 12384 O O . PRO B 1 344 ? 83.440 0.458 14.276 1.00 12.21 347 PRO B O 1
ATOM 12395 N N . ALA B 1 345 ? 85.056 0.728 15.805 1.00 12.42 348 ALA B N 1
ATOM 12396 C CA . ALA B 1 345 ? 85.664 -0.560 15.536 1.00 12.27 348 ALA B CA 1
ATOM 12397 C C . ALA B 1 345 ? 84.723 -1.695 15.931 1.00 11.30 348 ALA B C 1
ATOM 12398 O O . ALA B 1 345 ? 84.718 -2.748 15.275 1.00 12.25 348 ALA B O 1
ATOM 12405 N N . ARG B 1 346 ? 84.005 -1.536 17.028 1.00 11.37 349 ARG B N 1
ATOM 12406 C CA . ARG B 1 346 ? 83.053 -2.522 17.486 1.00 11.37 349 ARG B CA 1
ATOM 12407 C C . ARG B 1 346 ? 81.932 -2.720 16.503 1.00 10.72 349 ARG B C 1
ATOM 12408 O O . ARG B 1 346 ? 81.571 -3.840 16.162 1.00 10.77 349 ARG B O 1
ATOM 12429 N N . VAL B 1 347 ? 81.368 -1.571 16.123 1.00 10.98 350 VAL B N 1
ATOM 12430 C CA . VAL B 1 347 ? 80.187 -1.615 15.269 1.00 11.40 350 VAL B CA 1
ATOM 12431 C C . VAL B 1 347 ? 80.548 -2.183 13.909 1.00 10.77 350 VAL B C 1
ATOM 12432 O O . VAL B 1 347 ? 79.809 -2.994 13.330 1.00 11.87 350 VAL B O 1
ATOM 12445 N N . ASP B 1 348 ? 81.696 -1.770 13.349 1.00 10.22 351 ASP B N 1
ATOM 12446 C CA . ASP B 1 348 ? 82.154 -2.285 12.069 1.00 11.56 351 ASP B CA 1
ATOM 12447 C C . ASP B 1 348 ? 82.259 -3.798 12.119 1.00 11.72 351 ASP B C 1
ATOM 12448 O O . ASP B 1 348 ? 81.798 -4.510 11.245 1.00 12.23 351 ASP B O 1
ATOM 12463 N N . ALA B 1 349 ? 82.914 -4.329 13.182 1.00 10.66 352 ALA B N 1
ATOM 12464 C CA . ALA B 1 349 ? 83.102 -5.774 13.297 1.00 10.81 352 ALA B CA 1
ATOM 12465 C C . ALA B 1 349 ? 81.783 -6.490 13.384 1.00 10.57 352 ALA B C 1
ATOM 12466 O O . ALA B 1 349 ? 81.542 -7.524 12.755 1.00 11.17 352 ALA B O 1
ATOM 12473 N N . ALA B 1 350 ? 80.850 -5.957 14.195 1.00 10.48 353 ALA B N 1
ATOM 12474 C CA . ALA B 1 350 ? 79.558 -6.553 14.348 1.00 10.92 353 ALA B CA 1
ATOM 12475 C C . ALA B 1 350 ? 78.823 -6.609 13.017 1.00 11.20 353 ALA B C 1
ATOM 12476 O O . ALA B 1 350 ? 78.153 -7.602 12.691 1.00 12.57 353 ALA B O 1
ATOM 12483 N N . TRP B 1 351 ? 78.828 -5.497 12.287 1.00 11.61 354 TRP B N 1
ATOM 12484 C CA . TRP B 1 351 ? 78.139 -5.455 10.995 1.00 13.50 354 TRP B CA 1
ATOM 12485 C C . TRP B 1 351 ? 78.749 -6.424 10.010 1.00 12.94 354 TRP B C 1
ATOM 12486 O O . TRP B 1 351 ? 78.035 -7.112 9.282 1.00 13.98 354 TRP B O 1
ATOM 12507 N N A GLN B 1 352 ? 80.076 -6.551 9.978 0.68 12.71 355 GLN B N 1
ATOM 12508 N N B GLN B 1 352 ? 80.072 -6.552 9.980 0.32 12.89 355 GLN B N 1
ATOM 12509 C CA A GLN B 1 352 ? 80.707 -7.502 9.066 0.68 13.31 355 GLN B CA 1
ATOM 12510 C CA B GLN B 1 352 ? 80.643 -7.518 9.036 0.32 13.50 355 GLN B CA 1
ATOM 12511 C C A GLN B 1 352 ? 80.174 -8.902 9.344 0.68 12.64 355 GLN B C 1
ATOM 12512 C C B GLN B 1 352 ? 80.148 -8.922 9.342 0.32 13.01 355 GLN B C 1
ATOM 12513 O O A GLN B 1 352 ? 79.960 -9.717 8.440 0.68 15.09 355 GLN B O 1
ATOM 12514 O O B GLN B 1 352 ? 79.808 -9.692 8.439 0.32 12.99 355 GLN B O 1
ATOM 12541 N N . ILE B 1 353 ? 80.062 -9.260 10.634 1.00 11.29 356 ILE B N 1
ATOM 12542 C CA . ILE B 1 353 ? 79.594 -10.592 11.029 1.00 11.97 356 ILE B CA 1
ATOM 12543 C C . ILE B 1 353 ? 78.131 -10.786 10.691 1.00 11.74 356 ILE B C 1
ATOM 12544 O O . ILE B 1 353 ? 77.752 -11.751 10.037 1.00 12.25 356 ILE B O 1
ATOM 12560 N N . LEU B 1 354 ? 77.266 -9.872 11.158 1.00 11.37 357 LEU B N 1
ATOM 12561 C CA . LEU B 1 354 ? 75.825 -10.097 10.916 1.00 11.76 357 LEU B CA 1
ATOM 12562 C C . LEU B 1 354 ? 75.480 -9.952 9.446 1.00 12.67 357 LEU B C 1
ATOM 12563 O O . LEU B 1 354 ? 74.595 -10.680 8.972 1.00 13.91 357 LEU B O 1
ATOM 12579 N N . ASN B 1 355 ? 76.119 -9.039 8.725 1.00 12.81 358 ASN B N 1
ATOM 12580 C CA . ASN B 1 355 ? 75.809 -8.914 7.297 1.00 14.04 358 ASN B CA 1
ATOM 12581 C C . ASN B 1 355 ? 76.227 -10.156 6.543 1.00 14.49 358 ASN B C 1
ATOM 12582 O O . ASN B 1 355 ? 75.561 -10.514 5.562 1.00 19.82 358 ASN B O 1
ATOM 12593 N N . ALA B 1 356 ? 77.266 -10.836 6.933 1.00 14.02 359 ALA B N 1
ATOM 12594 C CA . ALA B 1 356 ? 77.704 -12.098 6.324 1.00 14.84 359 ALA B CA 1
ATOM 12595 C C . ALA B 1 356 ? 76.711 -13.231 6.581 1.00 16.34 359 ALA B C 1
ATOM 12596 O O . ALA B 1 356 ? 76.549 -14.116 5.752 1.00 23.46 359 ALA B O 1
ATOM 12603 N N . LEU B 1 357 ? 76.037 -13.240 7.704 1.00 14.05 360 LEU B N 1
ATOM 12604 C CA . LEU B 1 357 ? 75.165 -14.341 8.099 1.00 15.22 360 LEU B CA 1
ATOM 12605 C C . LEU B 1 357 ? 73.722 -14.094 7.786 1.00 16.96 360 LEU B C 1
ATOM 12606 O O . LEU B 1 357 ? 72.909 -15.030 7.929 1.00 22.47 360 LEU B O 1
ATOM 12622 N N . GLN B 1 358 ? 73.311 -12.889 7.474 1.00 20.32 361 GLN B N 1
ATOM 12623 C CA . GLN B 1 358 ? 71.881 -12.616 7.248 1.00 25.07 361 GLN B CA 1
ATOM 12624 C C . GLN B 1 358 ? 71.422 -13.164 5.926 1.00 26.78 361 GLN B C 1
ATOM 12625 O O . GLN B 1 358 ? 72.227 -13.321 4.991 1.00 36.22 361 GLN B O 1
#

CATH classification: 3.40.710.10

Organism: Escherichia coli (strain K12) (NCBI:txid83333)

Sequence (716 aa):
APQQINDIVHRRTITPPLIEQQQKKIPGMAVAVIYQQGGKKPYYFTWGYADIAKKQPVTQQTLFELGSVSKTFTGVLGGDAIARGEIKLSDDPPTTKYWPELTAKKQWNGITLLHLATYTAGGLPPLLQVPDEEVKKSSSDLLRRFYQNWQPAWAPGTQRLYANSSIGLFGALAVKPSGLSFEQAMQTRVFQPLKLNHTWINVPPAEEKKNNYAWGYRREGKKAVHVSPGALDAEAYGVKSTIEDMARWVQSNLKKPLDINEKKTLQQGIQLAQQSRYWQTGDMMYQGLGWEMLDDWWPPVVNNPPDDSSIIIINGSDAKIIAALLAAARPVVKKAITPPTPAVRASWVHKTGATGGFGSYVVAFIPEEKKEELLGIVMLANKNYPNPARVDAAWQILNNALQQAPQQINDIVHRTITPLIEQQKKIPGMAVAVIYQGKPYYFTWGYADIAKKKQPPVTQQQQTLFELGSVSKTFTGVLGGDAIARGEIKKLSDPTTKKYWPELTAKKQWNGITLLHLATYTAGGLPLQVPPDDEVKSSSDLLLRRFYQNWQPAWAPGTQRLYANSSIGLFGALAVKKPSGLSFEQAMQTRVFQPLKLNHTWINVPPAEEKNYAWGYRREGKKAVHVSPGALDAEAYGVKSTIEEDMMARWVQSNLKKPLDINEKKTLQQQGIIQLAQQSRYWQTTGDMMYQGLGWEMLDWPVNPDSIINGSDAKIALAARRPVVKAITPPTPAVRRASWVHKTTGATGGFGSYVAFIPEKKEELGIVMLANKNYPNPARVDAAWQQILNALQ

GO terms:
  GO:0017001 antibiotic catabolic process (P, IDA)
  GO:0008800 beta-lactamase activity (F, IDA)
  GO:0008800 beta-lactamase activity (F, EXP)

Secondary structure (DSSP, 8-state):
--HHHHHHHHHHHHHHHHHHT-SEEEEEEEETTEEEEEEEEEEETTTTEEP-TT-BEE-GGGHHHHHHHHHHHHHHTTS--TTSBHHHH-TT--SGGGTT-BHHHHHHT-SS---SS--TT--SHHHHHHHHHH---SS-TTSEE---HHHHHHHHHHHTGGGTS-HHHHHIIIIITTTT-TT-BSS--GGGGGGBPPEEETTEEE-PPP-TTHHHHT--EE-HHHHHHHHHHHH-GGG-SSHHHHHHHHHHTSEEEEETTEEE-SS-EEEESS--HHHHHHTSTTSSS---EE-EEEEEEEP--SSEEEEEEEEETTEEEEEEEEGGGTEEEEEEESS---HHHHHHHHHHHHHHH-/--HHHHHHHHHHHHHHHHHHT-SEEEEEEEETTEEEEEEEEEEETTTTEEP-TT-BEE-GGGHHHHHHHHHHHHHHTTS--TTSBHHHH-TT---GGGTT-BHHHHHHT-SS---SS--TT--SHHHHHHHHHH---SS-TTSEE---HHHHHHHHHHHTTTTT--HHHHHIIIIITTTT-TT-BSS--GGGGGGBPPEEETTEEE-PPP-TTHHHHH--EE-HHHHHHHHHHHH-GGG--SHHHHHHHHHHTSEEEEETTEEE-SS-EEEESSP-HHHHHHHTSHHHHTS-EE-EEEEEEEP--SSEEEEEEEEETTEEEEEEEEGGGTEEEEEEESB---HHHHHHHHHHHHHHH-

Radius of gyration: 28.28 Å; Cα contacts (8 Å, |Δi|>4): 1794; chains: 2; bounding box: 94×49×56 Å